Protein AF-0000000079002361 (afdb_homodimer)

Organism: Staphylothermus marinus (strain ATCC 43588 / DSM 3639 / JCM 9404 / F1) (NCBI:txid399550)

Radius of gyration: 28.25 Å; Cα contacts (8 Å, |Δi|>4): 2526; chains: 2; bounding box: 68×72×71 Å

Structure (mmCIF, N/CA/C/O backbone):
data_AF-0000000079002361-model_v1
#
loop_
_entity.id
_entity.type
_entity.pdbx_description
1 polymer 'Peptidase U62, modulator of DNA gyrase'
#
loop_
_atom_site.group_PDB
_atom_site.id
_atom_site.type_symbol
_atom_site.label_atom_id
_atom_site.label_alt_id
_atom_site.label_comp_id
_atom_site.label_asym_id
_atom_site.label_entity_id
_atom_site.label_seq_id
_atom_site.pdbx_PDB_ins_code
_atom_site.Cartn_x
_atom_site.Cartn_y
_atom_site.Cartn_z
_atom_site.occupancy
_atom_site.B_iso_or_equiv
_atom_site.auth_seq_id
_atom_site.auth_comp_id
_atom_site.auth_asym_id
_atom_site.auth_atom_id
_atom_site.pdbx_PDB_model_num
ATOM 1 N N . MET A 1 1 ? -11.805 12.93 -37.906 1 22.69 1 MET A N 1
ATOM 2 C CA . MET A 1 1 ? -10.664 12.055 -38.156 1 22.69 1 MET A CA 1
ATOM 3 C C . MET A 1 1 ? -10.336 11.211 -36.938 1 22.69 1 MET A C 1
ATOM 5 O O . MET A 1 1 ? -10.102 11.742 -35.844 1 22.69 1 MET A O 1
ATOM 9 N N . VAL A 1 2 ? -10.836 10.109 -36.875 1 28.05 2 VAL A N 1
ATOM 10 C CA . VAL A 1 2 ? -10.711 9.133 -35.781 1 28.05 2 VAL A CA 1
ATOM 11 C C . VAL A 1 2 ? -9.25 8.992 -35.375 1 28.05 2 VAL A C 1
ATOM 13 O O . VAL A 1 2 ? -8.414 8.586 -36.188 1 28.05 2 VAL A O 1
ATOM 16 N N . ARG A 1 3 ? -8.68 9.797 -34.688 1 37.62 3 ARG A N 1
ATOM 17 C CA . ARG A 1 3 ? -7.27 9.703 -34.312 1 37.62 3 ARG A CA 1
ATOM 18 C C . ARG A 1 3 ? -6.855 8.258 -34.094 1 37.62 3 ARG A C 1
ATOM 20 O O . ARG A 1 3 ? -7.391 7.594 -33.188 1 37.62 3 ARG A O 1
ATOM 27 N N . SER A 1 4 ? -6.531 7.52 -34.938 1 44.19 4 SER A N 1
ATOM 28 C CA . SER A 1 4 ? -6.164 6.109 -35 1 44.19 4 SER A CA 1
ATOM 29 C C . SER A 1 4 ? -5.129 5.77 -33.906 1 44.19 4 SER A C 1
ATOM 31 O O . SER A 1 4 ? -4.02 6.305 -33.938 1 44.19 4 SER A O 1
ATOM 33 N N . GLU A 1 5 ? -5.559 5.512 -32.656 1 59.53 5 GLU A N 1
ATOM 34 C CA . GLU A 1 5 ? -4.66 5.102 -31.578 1 59.53 5 GLU A CA 1
ATOM 35 C C . GLU A 1 5 ? -3.678 4.035 -32.062 1 59.53 5 GLU A C 1
ATOM 37 O O . GLU A 1 5 ? -4.082 3.039 -32.656 1 59.53 5 GLU A O 1
ATOM 42 N N . ILE A 1 6 ? -2.422 4.316 -32.219 1 68.44 6 ILE A N 1
ATOM 43 C CA . ILE A 1 6 ? -1.349 3.402 -32.594 1 68.44 6 ILE A CA 1
ATOM 44 C C . ILE A 1 6 ? -1.422 2.146 -31.719 1 68.44 6 ILE A C 1
ATOM 46 O O . ILE A 1 6 ? -1.657 2.23 -30.5 1 68.44 6 ILE A O 1
ATOM 50 N N . ASN A 1 7 ? -1.422 1.01 -32.406 1 87 7 ASN A N 1
ATOM 51 C CA . ASN A 1 7 ? -1.394 -0.248 -31.656 1 87 7 ASN A CA 1
ATOM 52 C C . ASN A 1 7 ? -0.121 -0.383 -30.828 1 87 7 ASN A C 1
ATOM 54 O O . ASN A 1 7 ? 0.93 0.14 -31.203 1 87 7 ASN A O 1
ATOM 58 N N . ILE A 1 8 ? -0.214 -0.954 -29.688 1 91.62 8 ILE A N 1
ATOM 59 C CA . ILE A 1 8 ? 0.88 -0.984 -28.719 1 91.62 8 ILE A CA 1
ATOM 60 C C . ILE A 1 8 ? 2.074 -1.724 -29.328 1 91.62 8 ILE A C 1
ATOM 62 O O . ILE A 1 8 ? 3.225 -1.442 -28.969 1 91.62 8 ILE A O 1
ATOM 66 N N . TYR A 1 9 ? 1.838 -2.604 -30.266 1 90.38 9 TYR A N 1
ATOM 67 C CA . TYR A 1 9 ? 2.918 -3.322 -30.938 1 90.38 9 TYR A CA 1
ATOM 68 C C . TYR A 1 9 ? 3.758 -2.377 -31.781 1 90.38 9 TYR A C 1
ATOM 70 O O . TYR A 1 9 ? 4.988 -2.369 -31.688 1 90.38 9 TYR A O 1
ATOM 78 N N . ASP A 1 10 ? 3.141 -1.613 -32.594 1 92.62 10 ASP A N 1
ATOM 79 C CA . ASP A 1 10 ? 3.836 -0.646 -33.438 1 92.62 10 ASP A CA 1
ATOM 80 C C . ASP A 1 10 ? 4.578 0.387 -32.594 1 92.62 10 ASP A C 1
ATOM 82 O O . ASP A 1 10 ? 5.691 0.794 -32.938 1 92.62 10 ASP A O 1
ATOM 86 N N . LEU A 1 11 ? 3.891 0.748 -31.594 1 95.75 11 LEU A N 1
ATOM 87 C CA . LEU A 1 11 ? 4.527 1.681 -30.672 1 95.75 11 LEU A CA 1
ATOM 88 C C . LEU A 1 11 ? 5.82 1.096 -30.109 1 95.75 11 LEU A C 1
ATOM 90 O O . LEU A 1 11 ? 6.812 1.811 -29.953 1 95.75 11 LEU A O 1
ATOM 94 N N . GLY A 1 12 ? 5.824 -0.193 -29.797 1 96.81 12 GLY A N 1
ATOM 95 C CA . GLY A 1 12 ? 7.008 -0.871 -29.297 1 96.81 12 GLY A CA 1
ATOM 96 C C . GLY A 1 12 ? 8.156 -0.894 -30.281 1 96.81 12 GLY A C 1
ATOM 97 O O . GLY A 1 12 ? 9.305 -0.65 -29.906 1 96.81 12 GLY A O 1
ATOM 98 N N . ILE A 1 13 ? 7.82 -1.169 -31.484 1 95.31 13 ILE A N 1
ATOM 99 C CA . ILE A 1 13 ? 8.828 -1.208 -32.531 1 95.31 13 ILE A CA 1
ATOM 100 C C . ILE A 1 13 ? 9.484 0.165 -32.688 1 95.31 13 ILE A C 1
ATOM 102 O O . ILE A 1 13 ? 10.711 0.272 -32.75 1 95.31 13 ILE A O 1
ATOM 106 N N . LEU A 1 14 ? 8.672 1.156 -32.688 1 96.69 14 LEU A N 1
ATOM 107 C CA . LEU A 1 14 ? 9.172 2.521 -32.812 1 96.69 14 LEU A CA 1
ATOM 108 C C . LEU A 1 14 ? 10.055 2.887 -31.609 1 96.69 14 LEU A C 1
ATOM 110 O O . LEU A 1 14 ? 11.07 3.564 -31.766 1 96.69 14 LEU A O 1
ATOM 114 N N . ALA A 1 15 ? 9.641 2.465 -30.469 1 97.88 15 ALA A N 1
ATOM 115 C CA . ALA A 1 15 ? 10.414 2.758 -29.266 1 97.88 15 ALA A CA 1
ATOM 116 C C . ALA A 1 15 ? 11.797 2.125 -29.344 1 97.88 15 ALA A C 1
ATOM 118 O O . ALA A 1 15 ? 12.797 2.746 -28.953 1 97.88 15 ALA A O 1
ATOM 119 N N . LEU A 1 16 ? 11.906 0.904 -29.828 1 97.88 16 LEU A N 1
ATOM 120 C CA . LEU A 1 16 ? 13.195 0.235 -29.984 1 97.88 16 LEU A CA 1
ATOM 121 C C . LEU A 1 16 ? 14.086 0.99 -30.969 1 97.88 16 LEU A C 1
ATOM 123 O O . LEU A 1 16 ? 15.281 1.152 -30.719 1 97.88 16 LEU A O 1
ATOM 127 N N . ARG A 1 17 ? 13.469 1.411 -31.984 1 97.12 17 ARG A N 1
ATOM 128 C CA . ARG A 1 17 ? 14.219 2.16 -33 1 97.12 17 ARG A CA 1
ATOM 129 C C . ARG A 1 17 ? 14.797 3.441 -32.406 1 97.12 17 ARG A C 1
ATOM 131 O O . ARG A 1 17 ? 15.961 3.777 -32.656 1 97.12 17 ARG A O 1
ATOM 138 N N . GLU A 1 18 ? 13.93 4.113 -31.688 1 97.94 18 GLU A N 1
ATOM 139 C CA . GLU A 1 18 ? 14.383 5.344 -31.047 1 97.94 18 GLU A CA 1
ATOM 140 C C . GLU A 1 18 ? 15.531 5.078 -30.078 1 97.94 18 GLU A C 1
ATOM 142 O O . GLU A 1 18 ? 16.469 5.867 -29.984 1 97.94 18 GLU A O 1
ATOM 147 N N . ALA A 1 19 ? 15.477 4.004 -29.328 1 98.12 19 ALA A N 1
ATOM 148 C CA . ALA A 1 19 ? 16.531 3.668 -28.375 1 98.12 19 ALA A CA 1
ATOM 149 C C . ALA A 1 19 ? 17.875 3.498 -29.078 1 98.12 19 ALA A C 1
ATOM 151 O O . ALA A 1 19 ? 18.891 4.035 -28.641 1 98.12 19 ALA A O 1
ATOM 152 N N . ILE A 1 20 ? 17.844 2.797 -30.156 1 97.56 20 ILE A N 1
ATOM 153 C CA . ILE A 1 20 ? 19.062 2.545 -30.922 1 97.56 20 ILE A CA 1
ATOM 154 C C . ILE A 1 20 ? 19.562 3.85 -31.531 1 97.56 20 ILE A C 1
ATOM 156 O O . ILE A 1 20 ? 20.766 4.137 -31.5 1 97.56 20 ILE A O 1
ATOM 160 N N . ARG A 1 21 ? 18.688 4.582 -32.031 1 97.62 21 ARG A N 1
ATOM 161 C CA . ARG A 1 21 ? 19.031 5.863 -32.625 1 97.62 21 ARG A CA 1
ATOM 162 C C . ARG A 1 21 ? 19.734 6.773 -31.641 1 97.62 21 ARG A C 1
ATOM 164 O O . ARG A 1 21 ? 20.609 7.547 -32 1 97.62 21 ARG A O 1
ATOM 171 N N . HIS A 1 22 ? 19.344 6.664 -30.422 1 97.5 22 HIS A N 1
ATOM 172 C CA . HIS A 1 22 ? 19.906 7.547 -29.391 1 97.5 22 HIS A CA 1
ATOM 173 C C . HIS A 1 22 ? 21.156 6.949 -28.766 1 97.5 22 HIS A C 1
ATOM 175 O O . HIS A 1 22 ? 21.75 7.535 -27.859 1 97.5 22 HIS A O 1
ATOM 181 N N . GLY A 1 23 ? 21.547 5.734 -29.156 1 97.44 23 GLY A N 1
ATOM 182 C CA . GLY A 1 23 ? 22.875 5.27 -28.812 1 97.44 23 GLY A CA 1
ATOM 183 C C . GLY A 1 23 ? 22.859 4 -27.984 1 97.44 23 GLY A C 1
ATOM 184 O O . GLY A 1 23 ? 23.906 3.537 -27.531 1 97.44 23 GLY A O 1
ATOM 185 N N . ALA A 1 24 ? 21.75 3.369 -27.734 1 98.31 24 ALA A N 1
ATOM 186 C CA . ALA A 1 24 ? 21.719 2.113 -27 1 98.31 24 ALA A CA 1
ATOM 187 C C . ALA A 1 24 ? 22.297 0.97 -27.812 1 98.31 24 ALA A C 1
ATOM 189 O O . ALA A 1 24 ? 22.062 0.891 -29.031 1 98.31 24 ALA A O 1
ATOM 190 N N . ASP A 1 25 ? 23.047 0.105 -27.141 1 98.31 25 ASP A N 1
ATOM 191 C CA . ASP A 1 25 ? 23.5 -1.123 -27.797 1 98.31 25 ASP A CA 1
ATOM 192 C C . ASP A 1 25 ? 22.359 -2.145 -27.875 1 98.31 25 ASP A C 1
ATOM 194 O O . ASP A 1 25 ? 22.203 -2.834 -28.875 1 98.31 25 ASP A O 1
ATOM 198 N N . GLU A 1 26 ? 21.609 -2.277 -26.781 1 98.06 26 GLU A N 1
ATOM 199 C CA . GLU A 1 26 ? 20.406 -3.109 -26.688 1 98.06 26 GLU A CA 1
ATOM 200 C C . GLU A 1 26 ? 19.281 -2.365 -25.969 1 98.06 26 GLU A C 1
ATOM 202 O O . GLU A 1 26 ? 19.531 -1.443 -25.188 1 98.06 26 GLU A O 1
ATOM 207 N N . ALA A 1 27 ? 18.047 -2.846 -26.312 1 98.62 27 ALA A N 1
ATOM 208 C CA . ALA A 1 27 ? 16.891 -2.225 -25.672 1 98.62 27 ALA A CA 1
ATOM 209 C C . ALA A 1 27 ? 15.742 -3.219 -25.547 1 98.62 27 ALA A C 1
ATOM 211 O O . ALA A 1 27 ? 15.625 -4.156 -26.344 1 98.62 27 ALA A O 1
ATOM 212 N N . GLU A 1 28 ? 14.961 -3.043 -24.531 1 98.69 28 GLU A N 1
ATOM 213 C CA . GLU A 1 28 ? 13.703 -3.736 -24.297 1 98.69 28 GLU A CA 1
ATOM 214 C C . GLU A 1 28 ? 12.57 -2.75 -24.031 1 98.69 28 GLU A C 1
ATOM 216 O O . GLU A 1 28 ? 12.75 -1.772 -23.297 1 98.69 28 GLU A O 1
ATOM 221 N N . VAL A 1 29 ? 11.477 -2.992 -24.656 1 98.5 29 VAL A N 1
ATOM 222 C CA . VAL A 1 29 ? 10.297 -2.174 -24.422 1 98.5 29 VAL A CA 1
ATOM 223 C C . VAL A 1 29 ? 9.203 -3.023 -23.766 1 98.5 29 VAL A C 1
ATOM 225 O O . VAL A 1 29 ? 9.016 -4.188 -24.141 1 98.5 29 VAL A O 1
ATOM 228 N N . TYR A 1 30 ? 8.578 -2.533 -22.797 1 98.38 30 TYR A N 1
ATOM 229 C CA . TYR A 1 30 ? 7.414 -3.104 -22.125 1 98.38 30 TYR A CA 1
ATOM 230 C C . TYR A 1 30 ? 6.242 -2.129 -22.141 1 98.38 30 TYR A C 1
ATOM 232 O O . TYR A 1 30 ? 6.375 -0.982 -21.703 1 98.38 30 TYR A O 1
ATOM 240 N N . ILE A 1 31 ? 5.172 -2.529 -22.641 1 98.25 31 ILE A N 1
ATOM 241 C CA . ILE A 1 31 ? 3.955 -1.724 -22.688 1 98.25 31 ILE A CA 1
ATOM 242 C C . ILE A 1 31 ? 2.799 -2.492 -22.062 1 98.25 31 ILE A C 1
ATOM 244 O O . ILE A 1 31 ? 2.611 -3.682 -22.328 1 98.25 31 ILE A O 1
ATOM 248 N N . VAL A 1 32 ? 2.068 -1.823 -21.219 1 97.88 32 VAL A N 1
ATOM 249 C CA . VAL A 1 32 ? 0.878 -2.438 -20.641 1 97.88 32 VAL A CA 1
ATOM 250 C C . VAL A 1 32 ? -0.278 -1.441 -20.672 1 97.88 32 VAL A C 1
ATOM 252 O O . VAL A 1 32 ? -0.081 -0.248 -20.422 1 97.88 32 VAL A O 1
ATOM 255 N N . LYS A 1 33 ? -1.402 -1.856 -21.031 1 96.12 33 LYS A N 1
ATOM 256 C CA . LYS A 1 33 ? -2.67 -1.134 -20.984 1 96.12 33 LYS A CA 1
ATOM 257 C C . LYS A 1 33 ? -3.748 -1.968 -20.297 1 96.12 33 LYS A C 1
ATOM 259 O O . LYS A 1 33 ? -3.979 -3.119 -20.672 1 96.12 33 LYS A O 1
ATOM 264 N N . THR A 1 34 ? -4.387 -1.368 -19.344 1 96.56 34 THR A N 1
ATOM 265 C CA . THR A 1 34 ? -5.422 -2.094 -18.625 1 96.56 34 THR A CA 1
ATOM 266 C C . THR A 1 34 ? -6.691 -1.259 -18.516 1 96.56 34 THR A C 1
ATOM 268 O O . THR A 1 34 ? -6.633 -0.063 -18.219 1 96.56 34 THR A O 1
ATOM 271 N N . LYS A 1 35 ? -7.789 -1.797 -18.844 1 96.25 35 LYS A N 1
ATOM 272 C CA . LYS A 1 35 ? -9.109 -1.268 -18.5 1 96.25 35 LYS A CA 1
ATOM 273 C C . LYS A 1 35 ? -9.727 -2.041 -17.344 1 96.25 35 LYS A C 1
ATOM 275 O O . LYS A 1 35 ? -9.727 -3.273 -17.344 1 96.25 35 LYS A O 1
ATOM 280 N N . GLU A 1 36 ? -10.203 -1.346 -16.375 1 96.81 36 GLU A N 1
ATOM 281 C CA . GLU A 1 36 ? -10.797 -1.963 -15.188 1 96.81 36 GLU A CA 1
ATOM 282 C C . GLU A 1 36 ? -12.172 -1.375 -14.891 1 96.81 36 GLU A C 1
ATOM 284 O O . GLU A 1 36 ? -12.367 -0.161 -14.984 1 96.81 36 GLU A O 1
ATOM 289 N N . ILE A 1 37 ? -13.117 -2.193 -14.641 1 96.38 37 ILE A N 1
ATOM 290 C CA . ILE A 1 37 ? -14.43 -1.824 -14.102 1 96.38 37 ILE A CA 1
ATOM 291 C C . ILE A 1 37 ? -14.625 -2.467 -12.734 1 96.38 37 ILE A C 1
ATOM 293 O O . ILE A 1 37 ? -14.422 -3.672 -12.57 1 96.38 37 ILE A O 1
ATOM 297 N N . GLU A 1 38 ? -15.031 -1.688 -11.773 1 96.56 38 GLU A N 1
ATOM 298 C CA . GLU A 1 38 ? -15.164 -2.213 -10.422 1 96.56 38 GLU A CA 1
ATOM 299 C C . GLU A 1 38 ? -16.375 -1.604 -9.703 1 96.56 38 GLU A C 1
ATOM 301 O O . GLU A 1 38 ? -16.641 -0.407 -9.836 1 96.56 38 GLU A O 1
ATOM 306 N N . SER A 1 39 ? -17.125 -2.363 -9.102 1 95.94 39 SER A N 1
ATOM 307 C CA . SER A 1 39 ? -18.188 -1.946 -8.18 1 95.94 39 SER A CA 1
ATOM 308 C C . SER A 1 39 ? -17.891 -2.404 -6.762 1 95.94 39 SER A C 1
ATOM 310 O O . SER A 1 39 ? -17.484 -3.549 -6.543 1 95.94 39 SER A O 1
ATOM 312 N N . THR A 1 40 ? -18.156 -1.521 -5.824 1 95.25 40 THR A N 1
ATOM 313 C CA . THR A 1 40 ? -17.719 -1.793 -4.457 1 95.25 40 THR A CA 1
ATOM 314 C C . THR A 1 40 ? -18.891 -1.687 -3.488 1 95.25 40 THR A C 1
ATOM 316 O O . THR A 1 40 ? -19.797 -0.879 -3.689 1 95.25 40 THR A O 1
ATOM 319 N N . ILE A 1 41 ? -18.797 -2.529 -2.514 1 94.62 41 ILE A N 1
ATOM 320 C CA . ILE A 1 41 ? -19.75 -2.539 -1.411 1 94.62 41 ILE A CA 1
ATOM 321 C C . ILE A 1 41 ? -19.031 -2.201 -0.106 1 94.62 41 ILE A C 1
ATOM 323 O O . ILE A 1 41 ? -17.938 -2.705 0.158 1 94.62 41 ILE A O 1
ATOM 327 N N . GLN A 1 42 ? -19.609 -1.336 0.64 1 92.38 42 GLN A N 1
ATOM 328 C CA . GLN A 1 42 ? -19.156 -1.037 1.99 1 92.38 42 GLN A CA 1
ATOM 329 C C . GLN A 1 42 ? -20.328 -0.955 2.967 1 92.38 42 GLN A C 1
ATOM 331 O O . GLN A 1 42 ? -21.297 -0.232 2.725 1 92.38 42 GLN A O 1
ATOM 336 N N . ASN A 1 43 ? -20.203 -1.702 4.023 1 90.75 43 ASN A N 1
ATOM 337 C CA . ASN A 1 43 ? -21.188 -1.684 5.102 1 90.75 43 ASN A CA 1
ATOM 338 C C . ASN A 1 43 ? -22.609 -1.879 4.57 1 90.75 43 ASN A C 1
ATOM 340 O O . ASN A 1 43 ? -23.5 -1.062 4.836 1 90.75 43 ASN A O 1
ATOM 344 N N . ASN A 1 44 ? -22.781 -2.889 3.809 1 93.44 44 ASN A N 1
ATOM 345 C CA . ASN A 1 44 ? -24.062 -3.395 3.322 1 93.44 44 ASN A CA 1
ATOM 346 C C . ASN A 1 44 ? -24.656 -2.482 2.252 1 93.44 44 ASN A C 1
ATOM 348 O O . ASN A 1 44 ? -25.875 -2.488 2.025 1 93.44 44 ASN A O 1
ATOM 352 N N . LYS A 1 45 ? -23.781 -1.63 1.637 1 89.88 45 LYS A N 1
ATOM 353 C CA . LYS A 1 45 ? -24.266 -0.734 0.586 1 89.88 45 LYS A CA 1
ATOM 354 C C . LYS A 1 45 ? -23.281 -0.708 -0.592 1 89.88 45 LYS A C 1
ATOM 356 O O . LYS A 1 45 ? -22.062 -0.704 -0.4 1 89.88 45 LYS A O 1
ATOM 361 N N . ILE A 1 46 ? -23.859 -0.691 -1.758 1 91.06 46 ILE A N 1
ATOM 362 C CA . ILE A 1 46 ? -23.016 -0.423 -2.924 1 91.06 46 ILE A CA 1
ATOM 363 C C . ILE A 1 46 ? -22.578 1.039 -2.916 1 91.06 46 ILE A C 1
ATOM 365 O O . ILE A 1 46 ? -23.406 1.946 -2.924 1 91.06 46 ILE A O 1
ATOM 369 N N . THR A 1 47 ? -21.328 1.283 -2.951 1 86.81 47 THR A N 1
ATOM 370 C CA . THR A 1 47 ? -20.844 2.631 -2.67 1 86.81 47 THR A CA 1
ATOM 371 C C . THR A 1 47 ? -20.25 3.268 -3.926 1 86.81 47 THR A C 1
ATOM 373 O O . THR A 1 47 ? -20.203 4.492 -4.043 1 86.81 47 THR A O 1
ATOM 376 N N . GLU A 1 48 ? -19.797 2.432 -4.828 1 88.94 48 GLU A N 1
ATOM 377 C CA . GLU A 1 48 ? -19.062 3.055 -5.918 1 88.94 48 GLU A CA 1
ATOM 378 C C . GLU A 1 48 ? -19.047 2.16 -7.152 1 88.94 48 GLU A C 1
ATOM 380 O O . GLU A 1 48 ? -19.094 0.935 -7.039 1 88.94 48 GLU A O 1
ATOM 385 N N . MET A 1 49 ? -18.953 2.824 -8.289 1 91.38 49 MET A N 1
ATOM 386 C CA . MET A 1 49 ? -18.609 2.217 -9.57 1 91.38 49 MET A CA 1
ATOM 387 C C . MET A 1 49 ? -17.484 2.992 -10.25 1 91.38 49 MET A C 1
ATOM 389 O O . MET A 1 49 ? -17.609 4.199 -10.461 1 91.38 49 MET A O 1
ATOM 393 N N . THR A 1 50 ? -16.484 2.328 -10.57 1 93.81 50 THR A N 1
ATOM 394 C CA . THR A 1 50 ? -15.32 2.984 -11.164 1 93.81 50 THR A CA 1
ATOM 395 C C . THR A 1 50 ? -14.93 2.312 -12.477 1 93.81 50 THR A C 1
ATOM 397 O O . THR A 1 50 ? -14.945 1.085 -12.578 1 93.81 50 THR A O 1
ATOM 400 N N . THR A 1 51 ? -14.672 3.074 -13.461 1 93.5 51 THR A N 1
ATOM 401 C CA . THR A 1 51 ? -14.031 2.621 -14.688 1 93.5 51 THR A CA 1
ATOM 402 C C . THR A 1 51 ? -12.711 3.348 -14.914 1 93.5 51 THR A C 1
ATOM 404 O O . THR A 1 51 ? -12.672 4.578 -14.953 1 93.5 51 THR A O 1
ATOM 407 N N . SER A 1 52 ? -11.695 2.625 -15.062 1 94.19 52 SER A N 1
ATOM 408 C CA . SER A 1 52 ? -10.383 3.234 -15.227 1 94.19 52 SER A CA 1
ATOM 409 C C . SER A 1 52 ? -9.625 2.617 -16.406 1 94.19 52 SER A C 1
ATOM 411 O O . SER A 1 52 ? -9.844 1.453 -16.734 1 94.19 52 SER A O 1
ATOM 413 N N . ARG A 1 53 ? -8.844 3.396 -17.031 1 91.94 53 ARG A N 1
ATOM 414 C CA . ARG A 1 53 ? -7.875 2.986 -18.031 1 91.94 53 ARG A CA 1
ATOM 415 C C . ARG A 1 53 ? -6.469 3.434 -17.656 1 91.94 53 ARG A C 1
ATOM 417 O O . ARG A 1 53 ? -6.207 4.633 -17.516 1 91.94 53 ARG A O 1
ATOM 424 N N . ASP A 1 54 ? -5.66 2.484 -17.484 1 91.44 54 ASP A N 1
ATOM 425 C CA . ASP A 1 54 ? -4.285 2.768 -17.078 1 91.44 54 ASP A CA 1
ATOM 426 C C . ASP A 1 54 ? -3.287 2.051 -17.984 1 91.44 54 ASP A C 1
ATOM 428 O O . ASP A 1 54 ? -3.643 1.092 -18.672 1 91.44 54 ASP A O 1
ATOM 432 N N . GLY A 1 55 ? -2.066 2.625 -17.969 1 94 55 GLY A N 1
ATOM 433 C CA . GLY A 1 55 ? -1.017 2.016 -18.781 1 94 55 GLY A CA 1
ATOM 434 C C . GLY A 1 55 ? 0.162 2.939 -19.016 1 94 55 GLY A C 1
ATOM 435 O O . GLY A 1 55 ? 0.179 4.074 -18.531 1 94 55 GLY A O 1
ATOM 436 N N . GLY A 1 56 ? 1.094 2.35 -19.672 1 96.81 56 GLY A N 1
ATOM 437 C CA . GLY A 1 56 ? 2.303 3.086 -20 1 96.81 56 GLY A CA 1
ATOM 438 C C . GLY A 1 56 ? 3.324 2.248 -20.75 1 96.81 56 GLY A C 1
ATOM 439 O O . GLY A 1 56 ? 3.035 1.12 -21.156 1 96.81 56 GLY A O 1
ATOM 440 N N . ILE A 1 57 ? 4.402 2.877 -21.031 1 97.69 57 ILE A N 1
ATOM 441 C CA . ILE A 1 57 ? 5.504 2.273 -21.766 1 97.69 57 ILE A CA 1
ATOM 442 C C . ILE A 1 57 ? 6.82 2.527 -21.031 1 97.69 57 ILE A C 1
ATOM 444 O O . ILE A 1 57 ? 7.023 3.605 -20.469 1 97.69 57 ILE A O 1
ATOM 448 N N . SER A 1 58 ? 7.625 1.535 -21 1 98.06 58 SER A N 1
ATOM 449 C CA . SER A 1 58 ? 8.961 1.695 -20.438 1 98.06 58 SER A CA 1
ATOM 450 C C . SER A 1 58 ? 10.031 1.164 -21.391 1 98.06 58 SER A C 1
ATOM 452 O O . SER A 1 58 ? 9.75 0.288 -22.219 1 98.06 58 SER A O 1
ATOM 454 N N . LEU A 1 59 ? 11.188 1.744 -21.281 1 97.94 59 LEU A N 1
ATOM 455 C CA . LEU A 1 59 ? 12.359 1.364 -22.047 1 97.94 59 LEU A CA 1
ATOM 456 C C . LEU A 1 59 ? 13.539 1.049 -21.141 1 97.94 59 LEU A C 1
ATOM 458 O O . LEU A 1 59 ? 13.945 1.887 -20.328 1 97.94 59 LEU A O 1
ATOM 462 N N . ARG A 1 60 ? 14 -0.135 -21.188 1 97.94 60 ARG A N 1
ATOM 463 C CA . ARG A 1 60 ? 15.281 -0.509 -20.609 1 97.94 60 ARG A CA 1
ATOM 464 C C . ARG A 1 60 ? 16.359 -0.594 -21.688 1 97.94 60 ARG A C 1
ATOM 466 O O . ARG A 1 60 ? 16.156 -1.222 -22.719 1 97.94 60 ARG A O 1
ATOM 473 N N . VAL A 1 61 ? 17.484 0.033 -21.438 1 98.19 61 VAL A N 1
ATOM 474 C CA . VAL A 1 61 ? 18.547 0.059 -22.453 1 98.19 61 VAL A CA 1
ATOM 475 C C . VAL A 1 61 ? 19.875 -0.331 -21.812 1 98.19 61 VAL A C 1
ATOM 477 O O . VAL A 1 61 ? 20.031 -0.268 -20.594 1 98.19 61 VAL A O 1
ATOM 480 N N . SER A 1 62 ? 20.781 -0.771 -22.656 1 97.56 62 SER A N 1
ATOM 481 C CA . SER A 1 62 ? 22.156 -1.016 -22.25 1 97.56 62 SER A CA 1
ATOM 482 C C . SER A 1 62 ? 23.156 -0.366 -23.203 1 97.56 62 SER A C 1
ATOM 484 O O . SER A 1 62 ? 22.953 -0.369 -24.422 1 97.56 62 SER A O 1
ATOM 486 N N . ILE A 1 63 ? 24.062 0.276 -22.719 1 97.56 63 ILE A N 1
ATOM 487 C CA . ILE A 1 63 ? 25.281 0.693 -23.391 1 97.56 63 ILE A CA 1
ATOM 488 C C . ILE A 1 63 ? 26.484 -0.07 -22.812 1 97.56 63 ILE A C 1
ATOM 490 O O . ILE A 1 63 ? 26.969 0.261 -21.734 1 97.56 63 ILE A O 1
ATOM 494 N N . GLY A 1 64 ? 26.953 -0.98 -23.578 1 96.69 64 GLY A N 1
ATOM 495 C CA . GLY A 1 64 ? 27.781 -1.965 -22.906 1 96.69 64 GLY A CA 1
ATOM 496 C C . GLY A 1 64 ? 27.094 -2.643 -21.75 1 96.69 64 GLY A C 1
ATOM 497 O O . GLY A 1 64 ? 26.031 -3.242 -21.906 1 96.69 64 GLY A O 1
ATOM 498 N N . LYS A 1 65 ? 27.688 -2.447 -20.594 1 96.25 65 LYS A N 1
ATOM 499 C CA . LYS A 1 65 ? 27.109 -3.08 -19.422 1 96.25 65 LYS A CA 1
ATOM 500 C C . LYS A 1 65 ? 26.5 -2.039 -18.484 1 96.25 65 LYS A C 1
ATOM 502 O O . LYS A 1 65 ? 26.281 -2.316 -17.297 1 96.25 65 LYS A O 1
ATOM 507 N N . LYS A 1 66 ? 26.25 -0.864 -19.078 1 95.19 66 LYS A N 1
ATOM 508 C CA . LYS A 1 66 ? 25.578 0.201 -18.344 1 95.19 66 LYS A CA 1
ATOM 509 C C . LYS A 1 66 ? 24.094 0.227 -18.672 1 95.19 66 LYS A C 1
ATOM 511 O O . LYS A 1 66 ? 23.703 0.353 -19.828 1 95.19 66 LYS A O 1
ATOM 516 N N . LEU A 1 67 ? 23.328 0.167 -17.688 1 95.38 67 LEU A N 1
ATOM 517 C CA . LEU A 1 67 ? 21.891 0.011 -17.891 1 95.38 67 LEU A CA 1
ATOM 518 C C . LEU A 1 67 ? 21.172 1.321 -17.625 1 95.38 67 LEU A C 1
ATOM 520 O O . LEU A 1 67 ? 21.609 2.125 -16.797 1 95.38 67 LEU A O 1
ATOM 524 N N . GLY A 1 68 ? 20.109 1.564 -18.328 1 95.88 68 GLY A N 1
ATOM 525 C CA . GLY A 1 68 ? 19.188 2.68 -18.125 1 95.88 68 GLY A CA 1
ATOM 526 C C . GLY A 1 68 ? 17.734 2.283 -18.234 1 95.88 68 GLY A C 1
ATOM 527 O O . GLY A 1 68 ? 17.406 1.301 -18.906 1 95.88 68 GLY A O 1
ATOM 528 N N . PHE A 1 69 ? 16.906 2.979 -17.641 1 96.62 69 PHE A N 1
ATOM 529 C CA . PHE A 1 69 ? 15.469 2.707 -17.609 1 96.62 69 PHE A CA 1
ATOM 530 C C . PHE A 1 69 ? 14.672 4.004 -17.531 1 96.62 69 PHE A C 1
ATOM 532 O O . PHE A 1 69 ? 14.953 4.871 -16.703 1 96.62 69 PHE A O 1
ATOM 539 N N . ALA A 1 70 ? 13.664 4.141 -18.344 1 97.31 70 ALA A N 1
ATOM 540 C CA . ALA A 1 70 ? 12.734 5.266 -18.328 1 97.31 70 ALA A CA 1
ATOM 541 C C . ALA A 1 70 ? 11.328 4.82 -18.703 1 97.31 70 ALA A C 1
ATOM 543 O O . ALA A 1 70 ? 11.148 3.818 -19.406 1 97.31 70 ALA A O 1
ATOM 544 N N . SER A 1 71 ? 10.32 5.527 -18.234 1 97.31 71 SER A N 1
ATOM 545 C CA . SER A 1 71 ? 8.938 5.164 -18.516 1 97.31 71 SER A CA 1
ATOM 546 C C . SER A 1 71 ? 8.055 6.398 -18.641 1 97.31 71 SER A C 1
ATOM 548 O O . SER A 1 71 ? 8.438 7.484 -18.203 1 97.31 71 SER A O 1
ATOM 550 N N . THR A 1 72 ? 6.949 6.273 -19.328 1 95.62 72 THR A N 1
ATOM 551 C CA . THR A 1 72 ? 5.922 7.301 -19.469 1 95.62 72 THR A CA 1
ATOM 552 C C . THR A 1 72 ? 4.555 6.672 -19.703 1 95.62 72 THR A C 1
ATOM 554 O O . THR A 1 72 ? 4.461 5.535 -20.172 1 95.62 72 THR A O 1
ATOM 557 N N . ASN A 1 73 ? 3.541 7.34 -19.344 1 93.44 73 ASN A N 1
ATOM 558 C CA . ASN A 1 73 ? 2.205 6.82 -19.609 1 93.44 73 ASN A CA 1
ATOM 559 C C . ASN A 1 73 ? 1.565 7.516 -20.812 1 93.44 73 ASN A C 1
ATOM 561 O O . ASN A 1 73 ? 0.362 7.383 -21.047 1 93.44 73 ASN A O 1
ATOM 565 N N . LYS A 1 74 ? 2.379 8.297 -21.5 1 90.19 74 LYS A N 1
ATOM 566 C CA . LYS A 1 74 ? 1.941 8.859 -22.766 1 90.19 74 LYS A CA 1
ATOM 567 C C . LYS A 1 74 ? 2.219 7.887 -23.922 1 90.19 74 LYS A C 1
ATOM 569 O O . LYS A 1 74 ? 3.328 7.859 -24.453 1 90.19 74 LYS A O 1
ATOM 574 N N . LEU A 1 75 ? 1.212 7.246 -24.344 1 91.69 75 LEU A N 1
ATOM 575 C CA . LEU A 1 75 ? 1.363 6.215 -25.375 1 91.69 75 LEU A CA 1
ATOM 576 C C . LEU A 1 75 ? 1.159 6.801 -26.766 1 91.69 75 LEU A C 1
ATOM 578 O O . LEU A 1 75 ? 0.258 6.379 -27.484 1 91.69 75 LEU A O 1
ATOM 582 N N . ILE A 1 76 ? 2.066 7.699 -27.109 1 91.06 76 ILE A N 1
ATOM 583 C CA . ILE A 1 76 ? 2.006 8.336 -28.422 1 91.06 76 ILE A CA 1
ATOM 584 C C . ILE A 1 76 ? 3.402 8.383 -29.047 1 91.06 76 ILE A C 1
ATOM 586 O O . ILE A 1 76 ? 4.402 8.508 -28.328 1 91.06 76 ILE A O 1
ATOM 590 N N . SER A 1 77 ? 3.486 8.344 -30.297 1 91.94 77 SER A N 1
ATOM 591 C CA . SER A 1 77 ? 4.734 8.18 -31.047 1 91.94 77 SER A CA 1
ATOM 592 C C . SER A 1 77 ? 5.676 9.352 -30.797 1 91.94 77 SER A C 1
ATOM 594 O O . SER A 1 77 ? 6.891 9.172 -30.672 1 91.94 77 SER A O 1
ATOM 596 N N . ASN A 1 78 ? 5.164 10.516 -30.641 1 91.31 78 ASN A N 1
ATOM 597 C CA . ASN A 1 78 ? 5.992 11.711 -30.547 1 91.31 78 ASN A CA 1
ATOM 598 C C . ASN A 1 78 ? 6.703 11.805 -29.203 1 91.31 78 ASN A C 1
ATOM 600 O O . ASN A 1 78 ? 7.598 12.641 -29.016 1 91.31 78 ASN A O 1
ATOM 604 N N . GLU A 1 79 ? 6.344 10.922 -28.297 1 92.12 79 GLU A N 1
ATOM 605 C CA . GLU A 1 79 ? 6.957 10.945 -26.969 1 92.12 79 GLU A CA 1
ATOM 606 C C . GLU A 1 79 ? 8.094 9.93 -26.875 1 92.12 79 GLU A C 1
ATOM 608 O O . GLU A 1 79 ? 8.883 9.969 -25.922 1 92.12 79 GLU A O 1
ATOM 613 N N . LEU A 1 80 ? 8.266 9.117 -27.844 1 96.06 80 LEU A N 1
ATOM 614 C CA . LEU A 1 80 ? 9.18 7.98 -27.766 1 96.06 80 LEU A CA 1
ATOM 615 C C . LEU A 1 80 ? 10.633 8.438 -27.844 1 96.06 80 LEU A C 1
ATOM 617 O O . LEU A 1 80 ? 11.508 7.844 -27.219 1 96.06 80 LEU A O 1
ATOM 621 N N . GLY A 1 81 ? 10.875 9.43 -28.625 1 95.94 81 GLY A N 1
ATOM 622 C CA . GLY A 1 81 ? 12.227 9.977 -28.688 1 95.94 81 GLY A CA 1
ATOM 623 C C . GLY A 1 81 ? 12.734 10.453 -27.344 1 95.94 81 GLY A C 1
ATOM 624 O O . GLY A 1 81 ? 13.852 10.109 -26.938 1 95.94 81 GLY A O 1
ATOM 625 N N . LYS A 1 82 ? 11.906 11.219 -26.75 1 94.62 82 LYS A N 1
ATOM 626 C CA . LYS A 1 82 ? 12.266 11.719 -25.422 1 94.62 82 LYS A CA 1
ATOM 627 C C . LYS A 1 82 ? 12.453 10.57 -24.438 1 94.62 82 LYS A C 1
ATOM 629 O O . LYS A 1 82 ? 13.359 10.617 -23.594 1 94.62 82 LYS A O 1
ATOM 634 N N . LEU A 1 83 ? 11.633 9.641 -24.484 1 96.25 83 LEU A N 1
ATOM 635 C CA . LEU A 1 83 ? 11.734 8.453 -23.641 1 96.25 83 LEU A CA 1
ATOM 636 C C . LEU A 1 83 ? 13.078 7.762 -23.844 1 96.25 83 LEU A C 1
ATOM 638 O O . LEU A 1 83 ? 13.758 7.43 -22.859 1 96.25 83 LEU A O 1
ATOM 642 N N . ALA A 1 84 ? 13.461 7.543 -25.047 1 97.56 84 ALA A N 1
ATOM 643 C CA . ALA A 1 84 ? 14.727 6.895 -25.375 1 97.56 84 ALA A CA 1
ATOM 644 C C . ALA A 1 84 ? 15.914 7.727 -24.906 1 97.56 84 ALA A C 1
ATOM 646 O O . ALA A 1 84 ? 16.875 7.188 -24.344 1 97.56 84 ALA A O 1
ATOM 647 N N . GLU A 1 85 ? 15.797 8.977 -25.141 1 96.12 85 GLU A N 1
ATOM 648 C CA . GLU A 1 85 ? 16.859 9.883 -24.703 1 96.12 85 GLU A CA 1
ATOM 649 C C . GLU A 1 85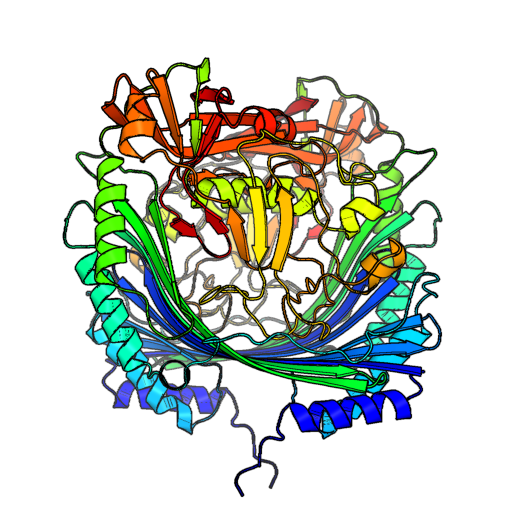 ? 17.094 9.773 -23.203 1 96.12 85 GLU A C 1
ATOM 651 O O . GLU A 1 85 ? 18.25 9.711 -22.75 1 96.12 85 GLU A O 1
ATOM 656 N N . LYS A 1 86 ? 16.078 9.734 -22.516 1 94.25 86 LYS A N 1
ATOM 657 C CA . LYS A 1 86 ? 16.172 9.648 -21.062 1 94.25 86 LYS A CA 1
ATOM 658 C C . LYS A 1 86 ? 16.797 8.328 -20.641 1 94.25 86 LYS A C 1
ATOM 660 O O . LYS A 1 86 ? 17.688 8.305 -19.781 1 94.25 86 LYS A O 1
ATOM 665 N N . ALA A 1 87 ? 16.328 7.242 -21.156 1 96.75 87 ALA A N 1
ATOM 666 C CA . ALA A 1 87 ? 16.859 5.926 -20.812 1 96.75 87 ALA A CA 1
ATOM 667 C C . ALA A 1 87 ? 18.359 5.848 -21.094 1 96.75 87 ALA A C 1
ATOM 669 O O . ALA A 1 87 ? 19.125 5.34 -20.281 1 96.75 87 ALA A O 1
ATOM 670 N N . VAL A 1 88 ? 18.75 6.395 -22.188 1 96.06 88 VAL A N 1
ATOM 671 C CA . VAL A 1 88 ? 20.141 6.363 -22.609 1 96.06 88 VAL A CA 1
ATOM 672 C C . VAL A 1 88 ? 20.984 7.25 -21.688 1 96.06 88 VAL A C 1
ATOM 674 O O . VAL A 1 88 ? 22.094 6.887 -21.312 1 96.06 88 VAL A O 1
ATOM 677 N N . ALA A 1 89 ? 20.422 8.398 -21.375 1 92.56 89 ALA A N 1
ATOM 678 C CA . ALA A 1 89 ? 21.125 9.297 -20.469 1 92.56 89 ALA A CA 1
ATOM 679 C C . ALA A 1 89 ? 21.406 8.625 -19.125 1 92.56 89 ALA A C 1
ATOM 681 O O . ALA A 1 89 ? 22.484 8.773 -18.562 1 92.56 89 ALA A O 1
ATOM 682 N N . ILE A 1 90 ? 20.5 7.902 -18.656 1 92.38 90 ILE A N 1
ATOM 683 C CA . ILE A 1 90 ? 20.656 7.191 -17.391 1 92.38 90 ILE A CA 1
ATOM 684 C C . ILE A 1 90 ? 21.719 6.113 -17.531 1 92.38 90 ILE A C 1
ATOM 686 O O . ILE A 1 90 ? 22.562 5.945 -16.641 1 92.38 90 ILE A O 1
ATOM 690 N N . ALA A 1 91 ? 21.656 5.387 -18.594 1 94.5 91 ALA A N 1
ATOM 691 C CA . ALA A 1 91 ? 22.656 4.355 -18.828 1 94.5 91 ALA A CA 1
ATOM 692 C C . ALA A 1 91 ? 24.062 4.949 -18.812 1 94.5 91 ALA A C 1
ATOM 694 O O . ALA A 1 91 ? 24.969 4.41 -18.172 1 94.5 91 ALA A O 1
ATOM 695 N N . LYS A 1 92 ? 24.203 6.031 -19.453 1 91.69 92 LYS A N 1
ATOM 696 C CA . LYS A 1 92 ? 25.5 6.676 -19.547 1 91.69 92 LYS A CA 1
ATOM 697 C C . LYS A 1 92 ? 26 7.113 -18.172 1 91.69 92 LYS A C 1
ATOM 699 O O . LYS A 1 92 ? 27.203 7.113 -17.922 1 91.69 92 LYS A O 1
ATOM 704 N N . ALA A 1 93 ? 25.047 7.434 -17.422 1 84.56 93 ALA A N 1
ATOM 705 C CA . ALA A 1 93 ? 25.391 7.949 -16.109 1 84.56 93 ALA A CA 1
ATOM 706 C C . ALA A 1 93 ? 25.562 6.816 -15.102 1 84.56 93 ALA A C 1
ATOM 708 O O . ALA A 1 93 ? 26.016 7.035 -13.977 1 84.56 93 ALA A O 1
ATOM 709 N N . SER A 1 94 ? 25.234 5.613 -15.461 1 88 94 SER A N 1
ATOM 710 C CA . SER A 1 94 ? 25.219 4.488 -14.531 1 88 94 SER A CA 1
ATOM 711 C C . SER A 1 94 ? 26.562 3.773 -14.508 1 88 94 SER A C 1
ATOM 713 O O . SER A 1 94 ? 27.344 3.887 -15.453 1 88 94 SER A O 1
ATOM 715 N N . ASN A 1 95 ? 26.812 3.094 -13.398 1 85.62 95 ASN A N 1
ATOM 716 C CA . ASN A 1 95 ? 27.969 2.219 -13.336 1 85.62 95 ASN A CA 1
ATOM 717 C C . ASN A 1 95 ? 27.75 0.936 -14.133 1 85.62 95 ASN A C 1
ATOM 719 O O . ASN A 1 95 ? 26.609 0.508 -14.328 1 85.62 95 ASN A O 1
ATOM 723 N N . GLU A 1 96 ? 28.844 0.467 -14.438 1 91.25 96 GLU A N 1
ATOM 724 C CA . GLU A 1 96 ? 28.766 -0.799 -15.164 1 91.25 96 GLU A CA 1
ATOM 725 C C . GLU A 1 96 ? 28.281 -1.926 -14.25 1 91.25 96 GLU A C 1
ATOM 727 O O . GLU A 1 96 ? 28.688 -2.006 -13.086 1 91.25 96 GLU A O 1
ATOM 732 N N . ASP A 1 97 ? 27.422 -2.717 -14.773 1 92.5 97 ASP A N 1
ATOM 733 C CA . ASP A 1 97 ? 27.047 -3.979 -14.148 1 92.5 97 ASP A CA 1
ATOM 734 C C . ASP A 1 97 ? 27.75 -5.156 -14.805 1 92.5 97 ASP A C 1
ATOM 736 O O . ASP A 1 97 ? 27.328 -5.645 -15.852 1 92.5 97 ASP A O 1
ATOM 740 N N . LYS A 1 98 ? 28.719 -5.598 -14.164 1 93.06 98 LYS A N 1
ATOM 741 C CA . LYS A 1 98 ? 29.578 -6.617 -14.75 1 93.06 98 LYS A CA 1
ATOM 742 C C . LYS A 1 98 ? 28.812 -7.906 -15.016 1 93.06 98 LYS A C 1
ATOM 744 O O . LYS A 1 98 ? 29.203 -8.711 -15.867 1 93.06 98 LYS A O 1
ATOM 749 N N . ASP A 1 99 ? 27.703 -8.109 -14.352 1 94.19 99 ASP A N 1
ATOM 750 C CA . ASP A 1 99 ? 26.969 -9.359 -14.453 1 94.19 99 ASP A CA 1
ATOM 751 C C . ASP A 1 99 ? 25.844 -9.25 -15.484 1 94.19 99 ASP A C 1
ATOM 753 O O . ASP A 1 99 ? 25.109 -10.211 -15.719 1 94.19 99 ASP A O 1
ATOM 757 N N . TRP A 1 100 ? 25.656 -8.094 -16.109 1 95.94 100 TRP A N 1
ATOM 758 C CA . TRP A 1 100 ? 24.594 -7.906 -17.094 1 95.94 100 TRP A CA 1
ATOM 759 C C . TRP A 1 100 ? 24.766 -8.867 -18.281 1 95.94 100 TRP A C 1
ATOM 761 O O . TRP A 1 100 ? 25.781 -8.82 -18.969 1 95.94 100 TRP A O 1
ATOM 771 N N . PRO A 1 101 ? 23.766 -9.68 -18.516 1 96.44 101 PRO A N 1
ATOM 772 C CA . PRO A 1 101 ? 23.891 -10.711 -19.547 1 96.44 101 PRO A CA 1
ATOM 773 C C . PRO A 1 101 ? 23.312 -10.273 -20.891 1 96.44 101 PRO A C 1
ATOM 775 O O . PRO A 1 101 ? 23.422 -11.008 -21.891 1 96.44 101 PRO A O 1
ATOM 778 N N . GLY A 1 102 ? 22.641 -9.164 -20.938 1 96.88 102 GLY A N 1
ATOM 779 C CA . GLY A 1 102 ? 21.812 -8.812 -22.078 1 96.88 102 GLY A CA 1
ATOM 780 C C . GLY A 1 102 ? 20.359 -9.18 -21.891 1 96.88 102 GLY A C 1
ATOM 781 O O . GLY A 1 102 ? 19.969 -9.688 -20.828 1 96.88 102 GLY A O 1
ATOM 782 N N . PHE A 1 103 ? 19.531 -8.859 -22.891 1 97.81 103 PHE A N 1
ATOM 783 C CA . PHE A 1 103 ? 18.109 -9.18 -22.828 1 97.81 103 PHE A CA 1
ATOM 784 C C . PHE A 1 103 ? 17.844 -10.586 -23.359 1 97.81 103 PHE A C 1
ATOM 786 O O . PHE A 1 103 ? 18.656 -11.141 -24.094 1 97.81 103 PHE A O 1
ATOM 793 N N . PRO A 1 104 ? 16.75 -11.211 -23.016 1 97.56 104 PRO A N 1
ATOM 794 C CA . PRO A 1 104 ? 16.453 -12.586 -23.453 1 97.56 104 PRO A CA 1
ATOM 795 C C . PRO A 1 104 ? 16.359 -12.719 -24.969 1 97.56 104 PRO A C 1
ATOM 797 O O . PRO A 1 104 ? 15.867 -11.812 -25.641 1 97.56 104 PRO A O 1
ATOM 800 N N . PRO A 1 105 ? 16.75 -13.82 -25.484 1 95.94 105 PRO A N 1
ATOM 801 C CA . PRO A 1 105 ? 16.562 -14.117 -26.906 1 95.94 105 PRO A CA 1
ATOM 802 C C . PRO A 1 105 ? 15.156 -14.617 -27.234 1 95.94 105 PRO A C 1
ATOM 804 O O . PRO A 1 105 ? 14.398 -14.961 -26.328 1 95.94 105 PRO A O 1
ATOM 807 N N . PRO A 1 106 ? 14.844 -14.562 -28.531 1 93.12 106 PRO A N 1
ATOM 808 C CA . PRO A 1 106 ? 13.562 -15.164 -28.891 1 93.12 106 PRO A CA 1
ATOM 809 C C . PRO A 1 106 ? 13.484 -16.641 -28.547 1 93.12 106 PRO A C 1
ATOM 811 O O . PRO A 1 106 ? 14.508 -17.328 -28.5 1 93.12 106 PRO A O 1
ATOM 814 N N . GLN A 1 107 ? 12.312 -17.125 -28.281 1 94.19 107 GLN A N 1
ATOM 815 C CA . GLN A 1 107 ? 12.102 -18.531 -27.922 1 94.19 107 GLN A CA 1
ATOM 816 C C . GLN A 1 107 ? 10.703 -19 -28.328 1 94.19 107 GLN A C 1
ATOM 818 O O . GLN A 1 107 ? 9.891 -18.203 -28.812 1 94.19 107 GLN A O 1
ATOM 823 N N . GLU A 1 108 ? 10.539 -20.297 -28.156 1 91.31 108 GLU A N 1
ATOM 824 C CA . GLU A 1 108 ? 9.219 -20.875 -28.391 1 91.31 108 GLU A CA 1
ATOM 825 C C . GLU A 1 108 ? 8.328 -20.734 -27.172 1 91.31 108 GLU A C 1
ATOM 827 O O . GLU A 1 108 ? 8.812 -20.734 -26.031 1 91.31 108 GLU A O 1
ATOM 832 N N . TYR A 1 109 ? 7.082 -20.578 -27.469 1 91.88 109 TYR A N 1
ATOM 833 C CA . TYR A 1 109 ? 6.152 -20.312 -26.375 1 91.88 109 TYR A CA 1
ATOM 834 C C . TYR A 1 109 ? 5.148 -21.453 -26.234 1 91.88 109 TYR A C 1
ATOM 836 O O . TYR A 1 109 ? 4.684 -22 -27.219 1 91.88 109 TYR A O 1
ATOM 844 N N . SER A 1 110 ? 4.934 -21.797 -25 1 85.75 110 SER A N 1
ATOM 845 C CA . SER A 1 110 ? 3.924 -22.797 -24.688 1 85.75 110 SER A CA 1
ATOM 846 C C . SER A 1 110 ? 2.518 -22.281 -24.969 1 85.75 110 SER A C 1
ATOM 848 O O . SER A 1 110 ? 2.25 -21.078 -24.812 1 85.75 110 SER A O 1
ATOM 850 N N . MET A 1 111 ? 1.676 -23.25 -25.281 1 83.69 111 MET A N 1
ATOM 851 C CA . MET A 1 111 ? 0.288 -22.859 -25.516 1 83.69 111 MET A CA 1
ATOM 852 C C . MET A 1 111 ? -0.459 -22.688 -24.203 1 83.69 111 MET A C 1
ATOM 854 O O . MET A 1 111 ? -0.288 -23.484 -23.281 1 83.69 111 MET A O 1
ATOM 858 N N . VAL A 1 112 ? -1.066 -21.594 -24.031 1 90.81 112 VAL A N 1
ATOM 859 C CA . VAL A 1 112 ? -1.948 -21.344 -22.906 1 90.81 112 VAL A CA 1
ATOM 860 C C . VAL A 1 112 ? -3.369 -21.094 -23.406 1 90.81 112 VAL A C 1
ATOM 862 O O . VAL A 1 112 ? -3.564 -20.484 -24.469 1 90.81 112 VAL A O 1
ATOM 865 N N . LYS A 1 113 ? -4.332 -21.656 -22.688 1 87.25 113 LYS A N 1
ATOM 866 C CA . LYS A 1 113 ? -5.719 -21.516 -23.125 1 87.25 113 LYS A CA 1
ATOM 867 C C . LYS A 1 113 ? -6.523 -20.703 -22.109 1 87.25 113 LYS A C 1
ATOM 869 O O . LYS A 1 113 ? -6.172 -20.656 -20.922 1 87.25 113 LYS A O 1
ATOM 874 N N . LYS A 1 114 ? -7.551 -20 -22.672 1 91.75 114 LYS A N 1
ATOM 875 C CA . LYS A 1 114 ? -8.602 -19.359 -21.875 1 91.75 114 LYS A CA 1
ATOM 876 C C . LYS A 1 114 ? -8.023 -18.266 -20.984 1 91.75 114 LYS A C 1
ATOM 878 O O . LYS A 1 114 ? -8.359 -18.172 -19.797 1 91.75 114 LYS A O 1
ATOM 883 N N . ILE A 1 115 ? -7.125 -17.547 -21.562 1 95.5 115 ILE A N 1
ATOM 884 C CA . ILE A 1 115 ? -6.559 -16.438 -20.797 1 95.5 115 ILE A CA 1
ATOM 885 C C . ILE A 1 115 ? -7.23 -15.133 -21.234 1 95.5 115 ILE A C 1
ATOM 887 O O . ILE A 1 115 ? -6.953 -14.07 -20.656 1 95.5 115 ILE A O 1
ATOM 891 N N . PHE A 1 116 ? -8.086 -15.219 -22.266 1 96.38 116 PHE A N 1
ATOM 892 C CA . PHE A 1 116 ? -8.812 -14.055 -22.766 1 96.38 116 PHE A CA 1
ATOM 893 C C . PHE A 1 116 ? -10.242 -14.43 -23.156 1 96.38 116 PHE A C 1
ATOM 895 O O . PHE A 1 116 ? -10.453 -15.43 -23.859 1 96.38 116 PHE A O 1
ATOM 902 N N . SER A 1 117 ? -11.18 -13.641 -22.734 1 97.56 117 SER A N 1
ATOM 903 C CA . SER A 1 117 ? -12.586 -13.789 -23.094 1 97.56 117 SER A CA 1
ATOM 904 C C . SER A 1 117 ? -13.141 -12.492 -23.672 1 97.56 117 SER A C 1
ATOM 906 O O . SER A 1 117 ? -13.289 -11.5 -22.953 1 97.56 117 SER A O 1
ATOM 908 N N . PRO A 1 118 ? -13.531 -12.547 -24.906 1 95.94 118 PRO A N 1
ATOM 909 C CA . PRO A 1 118 ? -14.133 -11.344 -25.484 1 95.94 118 PRO A CA 1
ATOM 910 C C . PRO A 1 118 ? -15.367 -10.867 -24.734 1 95.94 118 PRO A C 1
ATOM 912 O O . PRO A 1 118 ? -15.586 -9.656 -24.594 1 95.94 118 PRO A O 1
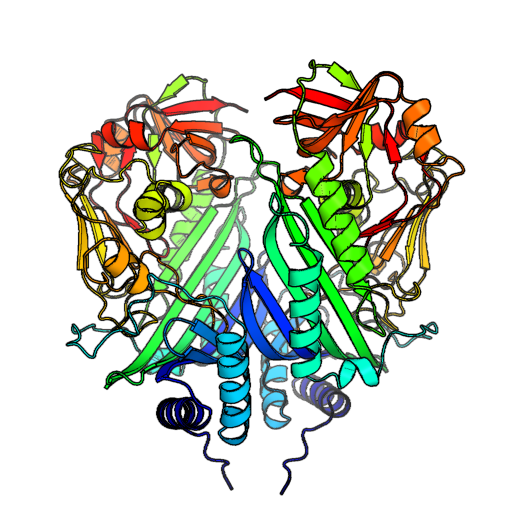ATOM 915 N N . GLN A 1 119 ? -16.125 -11.852 -24.266 1 95.56 119 GLN A N 1
ATOM 916 C CA . GLN A 1 119 ? -17.328 -11.5 -23.516 1 95.56 119 GLN A CA 1
ATOM 917 C C . GLN A 1 119 ? -16.969 -10.727 -22.25 1 95.56 119 GLN A C 1
ATOM 919 O O . GLN A 1 119 ? -17.609 -9.711 -21.938 1 95.56 119 GLN A O 1
ATOM 924 N N . LEU A 1 120 ? -16 -11.195 -21.562 1 96.94 120 LEU A N 1
ATOM 925 C CA . LEU A 1 120 ? -15.57 -10.523 -20.344 1 96.94 120 LEU A CA 1
ATOM 926 C C . LEU A 1 120 ? -14.938 -9.172 -20.672 1 96.94 120 LEU A C 1
ATOM 928 O O . LEU A 1 120 ? -15.148 -8.195 -19.953 1 96.94 120 LEU A O 1
ATOM 932 N N . ALA A 1 121 ? -14.195 -9.094 -21.75 1 96.25 121 ALA A N 1
ATOM 933 C CA . ALA A 1 121 ? -13.508 -7.875 -22.156 1 96.25 121 ALA A CA 1
ATOM 934 C C . ALA A 1 121 ? -14.5 -6.766 -22.5 1 96.25 121 ALA A C 1
ATOM 936 O O . ALA A 1 121 ? -14.203 -5.582 -22.312 1 96.25 121 ALA A O 1
ATOM 937 N N . GLU A 1 122 ? -15.664 -7.109 -22.891 1 94.88 122 GLU A N 1
ATOM 938 C CA . GLU A 1 122 ? -16.641 -6.133 -23.344 1 94.88 122 GLU A CA 1
ATOM 939 C C . GLU A 1 122 ? -17.828 -6.035 -22.375 1 94.88 122 GLU A C 1
ATOM 941 O O . GLU A 1 122 ? -18.891 -5.535 -22.734 1 94.88 122 GLU A O 1
ATOM 946 N N . ILE A 1 123 ? -17.625 -6.555 -21.234 1 95.25 123 ILE A N 1
ATOM 947 C CA . ILE A 1 123 ? -18.703 -6.555 -20.266 1 95.25 123 ILE A CA 1
ATOM 948 C C . I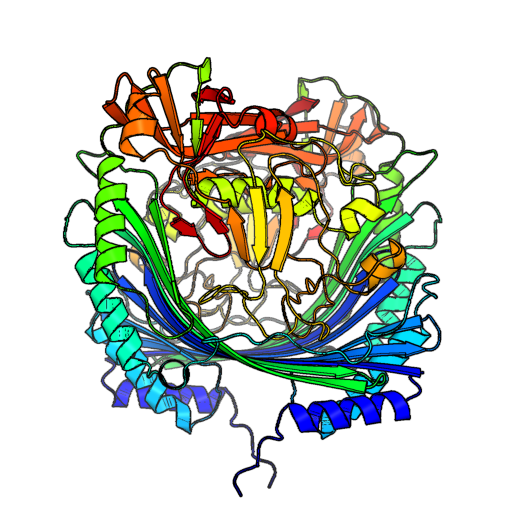LE A 1 123 ? -19.125 -5.121 -19.969 1 95.25 123 ILE A C 1
ATOM 950 O O . ILE A 1 123 ? -18.297 -4.219 -19.906 1 95.25 123 ILE A O 1
ATOM 954 N N . ASP A 1 124 ? -20.375 -4.945 -19.734 1 91.69 124 ASP A N 1
ATOM 955 C CA . ASP A 1 124 ? -20.875 -3.596 -19.484 1 91.69 124 ASP A CA 1
ATOM 956 C C . ASP A 1 124 ? -20.984 -3.316 -17.984 1 91.69 124 ASP A C 1
ATOM 958 O O . ASP A 1 124 ? -21.094 -4.242 -17.188 1 91.69 124 ASP A O 1
ATOM 962 N N . GLU A 1 125 ? -21.016 -2.098 -17.672 1 90.75 125 GLU A N 1
ATOM 963 C CA . GLU A 1 125 ? -21.078 -1.638 -16.297 1 90.75 125 GLU A CA 1
ATOM 964 C C . GLU A 1 125 ? -22.375 -2.053 -15.625 1 90.75 125 GLU A C 1
ATOM 966 O O . GLU A 1 125 ? -22.406 -2.379 -14.438 1 90.75 125 GLU A O 1
ATOM 971 N N . ASP A 1 126 ? -23.422 -2.08 -16.359 1 90.62 126 ASP A N 1
ATOM 972 C CA . ASP A 1 126 ? -24.734 -2.455 -15.82 1 90.62 126 ASP A CA 1
ATOM 973 C C . ASP A 1 126 ? -24.734 -3.893 -15.312 1 90.62 126 ASP A C 1
ATOM 975 O O . ASP A 1 126 ? -25.297 -4.184 -14.258 1 90.62 126 ASP A O 1
ATOM 979 N N . THR A 1 127 ? -24.125 -4.676 -16.094 1 94.31 127 THR A N 1
ATOM 980 C CA . THR A 1 127 ? -24 -6.07 -15.688 1 94.31 127 THR A CA 1
ATOM 981 C C . THR A 1 127 ? -23.25 -6.191 -14.367 1 94.31 127 THR A C 1
ATOM 983 O O . THR A 1 127 ? -23.656 -6.941 -13.477 1 94.31 127 THR A O 1
ATOM 986 N N . ILE A 1 128 ? -22.234 -5.465 -14.172 1 95.12 128 ILE A N 1
ATOM 987 C CA . ILE A 1 128 ? -21.406 -5.52 -12.977 1 95.12 128 ILE A CA 1
ATOM 988 C C . ILE A 1 128 ? -22.203 -5.02 -11.773 1 95.12 128 ILE A C 1
ATOM 990 O O . ILE A 1 128 ? -22.156 -5.621 -10.695 1 95.12 128 ILE A O 1
ATOM 994 N N . ILE A 1 129 ? -22.922 -3.994 -11.945 1 91.94 129 ILE A N 1
ATOM 995 C CA . ILE A 1 129 ? -23.734 -3.443 -10.859 1 91.94 129 ILE A CA 1
ATOM 996 C C . ILE A 1 129 ? -24.797 -4.457 -10.445 1 91.94 129 ILE A C 1
ATOM 998 O O . ILE A 1 129 ? -25.031 -4.66 -9.25 1 91.94 129 ILE A O 1
ATOM 1002 N N . GLU A 1 130 ? -25.406 -5.062 -11.438 1 94.38 130 GLU A N 1
ATOM 1003 C CA . GLU A 1 130 ? -26.438 -6.062 -11.156 1 94.38 130 GLU A CA 1
ATOM 1004 C C . GLU A 1 130 ? -25.859 -7.242 -10.383 1 94.38 130 GLU A C 1
ATOM 1006 O O . GLU A 1 130 ? -26.469 -7.723 -9.422 1 94.38 130 GLU A O 1
ATOM 1011 N N . LYS A 1 131 ? -24.75 -7.637 -10.844 1 97 131 LYS A N 1
ATOM 1012 C CA . LYS A 1 131 ? -24.094 -8.75 -10.164 1 97 131 LYS A CA 1
ATOM 1013 C C . LYS A 1 131 ? -23.672 -8.352 -8.75 1 97 131 LYS A C 1
ATOM 1015 O O . LYS A 1 131 ? -23.719 -9.172 -7.832 1 97 131 LYS A O 1
ATOM 1020 N N . THR A 1 132 ? -23.266 -7.141 -8.594 1 96.56 132 THR A N 1
ATOM 1021 C CA . THR A 1 132 ? -22.891 -6.645 -7.277 1 96.56 132 THR A CA 1
ATOM 1022 C C . THR A 1 132 ? -24.094 -6.59 -6.352 1 96.56 132 THR A C 1
ATOM 1024 O O . THR A 1 132 ? -24 -6.949 -5.176 1 96.56 132 THR A O 1
ATOM 1027 N N . LYS A 1 133 ? -25.188 -6.176 -6.883 1 95.06 133 LYS A N 1
ATOM 1028 C CA . LYS A 1 133 ? -26.438 -6.191 -6.121 1 95.06 133 LYS A CA 1
ATOM 1029 C C . LYS A 1 133 ? -26.797 -7.605 -5.684 1 95.06 133 LYS A C 1
ATOM 1031 O O . LYS A 1 133 ? -27.203 -7.824 -4.535 1 95.06 133 LYS A O 1
ATOM 1036 N N . GLN A 1 134 ? -26.641 -8.469 -6.613 1 97.19 134 GLN A N 1
ATOM 1037 C CA . GLN A 1 134 ? -26.906 -9.875 -6.309 1 97.19 134 GLN A CA 1
ATOM 1038 C C . GLN A 1 134 ? -26.016 -10.367 -5.168 1 97.19 134 GLN A C 1
ATOM 1040 O O . GLN A 1 134 ? -26.484 -11.062 -4.27 1 97.19 134 GLN A O 1
ATOM 1045 N N . LEU A 1 135 ? -24.766 -10.023 -5.238 1 97.94 135 LEU A N 1
ATOM 1046 C CA . LEU A 1 135 ? -23.828 -10.398 -4.188 1 97.94 135 LEU A CA 1
ATOM 1047 C C . LEU A 1 135 ? -24.297 -9.883 -2.83 1 97.94 135 LEU A C 1
ATOM 1049 O O . LEU A 1 135 ? -24.344 -10.633 -1.856 1 97.94 135 LEU A O 1
ATOM 1053 N N . LEU A 1 136 ? -24.656 -8.641 -2.812 1 96.62 136 LEU A N 1
ATOM 1054 C CA . LEU A 1 136 ? -25.109 -8 -1.583 1 96.62 136 LEU A CA 1
ATOM 1055 C C . LEU A 1 136 ? -26.359 -8.703 -1.031 1 96.62 136 LEU A C 1
ATOM 1057 O O . LEU A 1 136 ? -26.391 -9.07 0.145 1 96.62 136 LEU A O 1
ATOM 1061 N N . GLU A 1 137 ? -27.297 -8.977 -1.88 1 96.44 137 GLU A N 1
ATOM 1062 C CA . GLU A 1 137 ? -28.562 -9.609 -1.483 1 96.44 137 GLU A CA 1
ATOM 1063 C C . GLU A 1 137 ? -28.328 -11.023 -0.966 1 96.44 137 GLU A C 1
ATOM 1065 O O . GLU A 1 137 ? -28.906 -11.422 0.045 1 96.44 137 GLU A O 1
ATOM 1070 N N . ASN A 1 138 ? -27.453 -11.695 -1.707 1 97.81 138 ASN A N 1
ATOM 1071 C CA . ASN A 1 138 ? -27.203 -13.094 -1.351 1 97.81 138 ASN A CA 1
ATOM 1072 C C . ASN A 1 138 ? -26.469 -13.211 -0.023 1 97.81 138 ASN A C 1
ATOM 1074 O O . ASN A 1 138 ? -26.641 -14.188 0.707 1 97.81 138 ASN A O 1
ATOM 1078 N N . VAL A 1 139 ? -25.625 -12.25 0.283 1 97.75 139 VAL A N 1
ATOM 1079 C CA . VAL A 1 139 ? -24.844 -12.281 1.517 1 97.75 139 VAL A CA 1
ATOM 1080 C C . VAL A 1 139 ? -25.719 -11.859 2.693 1 97.75 139 VAL A C 1
ATOM 1082 O O . VAL A 1 139 ? -25.609 -12.406 3.793 1 97.75 139 VAL A O 1
ATOM 1085 N N . LEU A 1 140 ? -26.688 -10.992 2.492 1 96.88 140 LEU A N 1
ATOM 1086 C CA . LEU A 1 140 ? -27.453 -10.398 3.578 1 96.88 140 LEU A CA 1
ATOM 1087 C C . LEU A 1 140 ? -28.734 -11.195 3.836 1 96.88 140 LEU A C 1
ATOM 1089 O O . LEU A 1 140 ? -29.703 -10.656 4.375 1 96.88 140 LEU A O 1
ATOM 1093 N N . VAL A 1 141 ? -28.75 -12.414 3.504 1 96.19 141 VAL A N 1
ATOM 1094 C CA . VAL A 1 141 ? -29.906 -13.281 3.721 1 96.19 141 VAL A CA 1
ATOM 1095 C C . VAL A 1 141 ? -30.109 -13.5 5.215 1 96.19 141 VAL A C 1
ATOM 1097 O O . VAL A 1 141 ? -31.219 -13.82 5.656 1 96.19 141 VAL A O 1
ATOM 1100 N N . ASP A 1 142 ? -29.047 -13.469 5.957 1 96.31 142 ASP A N 1
ATOM 1101 C CA . ASP A 1 142 ? -29.094 -13.578 7.414 1 96.31 142 ASP A CA 1
ATOM 1102 C C . ASP A 1 142 ? -28.891 -12.211 8.07 1 96.31 142 ASP A C 1
ATOM 1104 O O . ASP A 1 142 ? -27.875 -11.555 7.84 1 96.31 142 ASP A O 1
ATOM 1108 N N . LYS A 1 143 ? -29.719 -11.844 8.961 1 94.44 143 LYS A N 1
ATOM 1109 C CA . LYS A 1 143 ? -29.734 -10.508 9.547 1 94.44 143 LYS A CA 1
ATOM 1110 C C . LYS A 1 143 ? -28.531 -10.297 10.453 1 94.44 143 LYS A C 1
ATOM 1112 O O . LYS A 1 143 ? -28.172 -9.156 10.773 1 94.44 143 LYS A O 1
ATOM 1117 N N . ARG A 1 144 ? -27.922 -11.328 10.906 1 96.62 144 ARG A N 1
ATOM 1118 C CA . ARG A 1 144 ? -26.766 -11.219 11.789 1 96.62 144 ARG A CA 1
ATOM 1119 C C . ARG A 1 144 ? -25.516 -10.805 11.008 1 96.62 144 ARG A C 1
ATOM 1121 O O . ARG A 1 144 ? -24.516 -10.414 11.594 1 96.62 144 ARG A O 1
ATOM 1128 N N . ILE A 1 145 ? -25.578 -10.852 9.641 1 98.12 145 ILE A N 1
ATOM 1129 C CA . ILE A 1 145 ? -24.406 -10.656 8.797 1 98.12 145 ILE A CA 1
ATOM 1130 C C . ILE A 1 145 ? -24.312 -9.195 8.367 1 98.12 145 ILE A C 1
ATOM 1132 O O . ILE A 1 145 ? -25.328 -8.578 8.008 1 98.12 145 ILE A O 1
ATOM 1136 N N . THR A 1 146 ? -23.188 -8.703 8.445 1 97.12 146 THR A N 1
ATOM 1137 C CA . THR A 1 146 ? -22.828 -7.426 7.84 1 97.12 146 THR A CA 1
ATOM 1138 C C . THR A 1 146 ? -21.719 -7.613 6.816 1 97.12 146 THR A C 1
ATOM 1140 O O . THR A 1 146 ? -20.703 -8.25 7.102 1 97.12 146 THR A O 1
ATOM 1143 N N . MET A 1 147 ? -21.969 -7.125 5.641 1 97.56 147 MET A N 1
ATOM 1144 C CA . MET A 1 147 ? -20.906 -7.066 4.648 1 97.56 147 MET A CA 1
ATOM 1145 C C . MET A 1 147 ? -20.109 -5.77 4.777 1 97.56 147 MET A C 1
ATOM 1147 O O . MET A 1 147 ? -20.547 -4.723 4.293 1 97.56 147 MET A O 1
ATOM 1151 N N . VAL A 1 148 ? -18.969 -5.949 5.305 1 96 148 VAL A N 1
ATOM 1152 C CA . VAL A 1 148 ? -18.219 -4.738 5.613 1 96 148 VAL A CA 1
ATOM 1153 C C . VAL A 1 148 ? -17.5 -4.246 4.363 1 96 148 VAL A C 1
ATOM 1155 O O . VAL A 1 148 ? -17.203 -3.055 4.238 1 96 148 VAL A O 1
ATOM 1158 N N . TYR A 1 149 ? -17.188 -5.102 3.445 1 96.88 149 TYR A N 1
ATOM 1159 C CA . TYR A 1 149 ? -16.5 -4.77 2.197 1 96.88 149 TYR A CA 1
ATOM 1160 C C . TYR A 1 149 ? -16.719 -5.855 1.151 1 96.88 149 TYR A C 1
ATOM 1162 O O . TYR A 1 149 ? -16.922 -7.023 1.493 1 96.88 149 TYR A O 1
ATOM 1170 N N . GLY A 1 150 ? -16.688 -5.5 -0.011 1 97.75 150 GLY A N 1
ATOM 1171 C CA . GLY A 1 150 ? -16.797 -6.449 -1.11 1 97.75 150 GLY A CA 1
ATOM 1172 C C . GLY A 1 150 ? -17.016 -5.777 -2.455 1 97.75 150 GLY A C 1
ATOM 1173 O O . GLY A 1 150 ? -16.906 -4.555 -2.568 1 97.75 150 GLY A O 1
ATOM 1174 N N . GLY A 1 151 ? -17.062 -6.637 -3.48 1 97.81 151 GLY A N 1
ATOM 1175 C CA . GLY A 1 151 ? -17.281 -6.074 -4.805 1 97.81 151 GLY A CA 1
ATOM 1176 C C . GLY A 1 151 ? -16.891 -7.016 -5.926 1 97.81 151 GLY A C 1
ATOM 1177 O O . GLY A 1 151 ? -16.625 -8.195 -5.691 1 97.81 151 GLY A O 1
ATOM 1178 N N . ILE A 1 152 ? -17.031 -6.504 -7.098 1 98.31 152 ILE A N 1
ATOM 1179 C CA . ILE A 1 152 ? -16.688 -7.215 -8.328 1 98.31 152 ILE A CA 1
ATOM 1180 C C . ILE A 1 152 ? -15.836 -6.324 -9.227 1 98.31 152 ILE A C 1
ATOM 1182 O O . ILE A 1 152 ? -16.109 -5.129 -9.359 1 98.31 152 ILE A O 1
ATOM 1186 N N . SER A 1 153 ? -14.828 -6.879 -9.766 1 98.19 153 SER A N 1
ATOM 1187 C CA . SER A 1 153 ? -14 -6.156 -10.719 1 98.19 153 SER A CA 1
ATOM 1188 C C . SER A 1 153 ? -13.727 -7.004 -11.961 1 98.19 153 SER A C 1
ATOM 1190 O O . SER A 1 153 ? -13.664 -8.234 -11.875 1 98.19 153 SER A O 1
ATOM 1192 N N . VAL A 1 154 ? -13.594 -6.359 -13.031 1 98.38 154 VAL A N 1
ATOM 1193 C CA . VAL A 1 154 ? -13.227 -6.984 -14.297 1 98.38 154 VAL A CA 1
ATOM 1194 C C . VAL A 1 154 ? -12.086 -6.211 -14.945 1 98.38 154 VAL A C 1
ATOM 1196 O O . VAL A 1 154 ? -12.094 -4.977 -14.969 1 98.38 154 VAL A O 1
ATOM 1199 N N . HIS A 1 155 ? -11.141 -6.984 -15.453 1 98 155 HIS A N 1
ATOM 1200 C CA . HIS A 1 155 ? -9.93 -6.41 -16.031 1 98 155 HIS A CA 1
ATOM 1201 C C . HIS A 1 155 ? -9.711 -6.902 -17.453 1 98 155 HIS A C 1
ATOM 1203 O O . HIS A 1 155 ? -9.945 -8.078 -17.75 1 98 155 HIS A O 1
ATOM 1209 N N . ARG A 1 156 ? -9.352 -6.055 -18.25 1 97.81 156 ARG A N 1
ATOM 1210 C CA . ARG A 1 156 ? -8.805 -6.359 -19.578 1 97.81 156 ARG A CA 1
ATOM 1211 C C . ARG A 1 156 ? -7.422 -5.742 -19.75 1 97.81 156 ARG A C 1
ATOM 1213 O O . ARG A 1 156 ? -7.262 -4.523 -19.641 1 97.81 156 ARG A O 1
ATOM 1220 N N . THR A 1 157 ? -6.457 -6.535 -20.031 1 97.5 157 THR A N 1
ATOM 1221 C CA . THR A 1 157 ? -5.078 -6.062 -20.078 1 97.5 157 THR A CA 1
ATOM 1222 C C . THR A 1 157 ? -4.41 -6.484 -21.391 1 97.5 157 THR A C 1
ATOM 1224 O O . THR A 1 157 ? -4.594 -7.613 -21.859 1 97.5 157 THR A O 1
ATOM 1227 N N . SER A 1 158 ? -3.713 -5.594 -22.016 1 97.06 158 SER A N 1
ATOM 1228 C CA . SER A 1 158 ? -2.834 -5.867 -23.141 1 97.06 158 SER A CA 1
ATOM 1229 C C . SER A 1 158 ? -1.377 -5.59 -22.781 1 97.06 158 SER A C 1
ATOM 1231 O O . SER A 1 158 ? -1.06 -4.547 -22.219 1 97.06 158 SER A O 1
ATOM 1233 N N . ILE A 1 159 ? -0.521 -6.543 -23.125 1 97.31 159 ILE A N 1
ATOM 1234 C CA . ILE A 1 159 ? 0.898 -6.41 -22.812 1 97.31 159 ILE A CA 1
ATOM 1235 C C . ILE A 1 159 ? 1.729 -6.676 -24.062 1 97.31 159 ILE A C 1
ATOM 1237 O O . ILE A 1 159 ? 1.473 -7.637 -24.797 1 97.31 159 ILE A O 1
ATOM 1241 N N . ALA A 1 160 ? 2.697 -5.844 -24.344 1 97.62 160 ALA A N 1
ATOM 1242 C CA . ALA A 1 160 ? 3.703 -6.07 -25.375 1 97.62 160 ALA A CA 1
ATOM 1243 C C . ALA A 1 160 ? 5.113 -6.012 -24.797 1 97.62 160 ALA A C 1
ATOM 1245 O O . ALA A 1 160 ? 5.422 -5.125 -24 1 97.62 160 ALA A O 1
ATOM 1246 N N . VAL A 1 161 ? 5.875 -6.973 -25.141 1 98.12 161 VAL A N 1
ATOM 1247 C CA . VAL A 1 161 ? 7.289 -7 -24.781 1 98.12 161 VAL A CA 1
ATOM 1248 C C . VAL A 1 161 ? 8.133 -7.266 -26.031 1 98.12 161 VAL A C 1
ATOM 1250 O O . VAL A 1 161 ? 7.938 -8.273 -26.703 1 98.12 161 VAL A O 1
ATOM 1253 N N . LEU A 1 162 ? 9.016 -6.355 -26.312 1 97.88 162 LEU A N 1
ATOM 1254 C CA . LEU A 1 162 ? 9.93 -6.477 -27.438 1 97.88 162 LEU A CA 1
ATOM 1255 C C . LEU A 1 162 ? 11.359 -6.121 -27.016 1 97.88 162 LEU A C 1
ATOM 1257 O O . LEU A 1 162 ? 11.555 -5.309 -26.109 1 97.88 162 LEU A O 1
ATOM 1261 N N . ASN A 1 163 ? 12.281 -6.742 -27.656 1 98.06 163 ASN A N 1
ATOM 1262 C CA . ASN A 1 163 ? 13.656 -6.301 -27.422 1 98.06 163 ASN A CA 1
ATOM 1263 C C . ASN A 1 163 ? 14.492 -6.402 -28.703 1 98.06 163 ASN A C 1
ATOM 1265 O O . ASN A 1 163 ? 14.031 -6.934 -29.719 1 98.06 163 ASN A O 1
ATOM 1269 N N . THR A 1 164 ? 15.656 -5.871 -28.688 1 97.69 164 THR A N 1
ATOM 1270 C CA . THR A 1 164 ? 16.5 -5.75 -29.875 1 97.69 164 THR A CA 1
ATOM 1271 C C . THR A 1 164 ? 17.172 -7.086 -30.203 1 97.69 164 THR A C 1
ATOM 1273 O O . THR A 1 164 ? 17.797 -7.227 -31.25 1 97.69 164 THR A O 1
ATOM 1276 N N . ASN A 1 165 ? 17 -8.07 -29.359 1 96.81 165 ASN A N 1
ATOM 1277 C CA . ASN A 1 165 ? 17.578 -9.391 -29.625 1 96.81 165 ASN A CA 1
ATOM 1278 C C . ASN A 1 165 ? 16.625 -10.273 -30.422 1 96.81 165 ASN A C 1
ATOM 1280 O O . ASN A 1 165 ? 16.922 -11.438 -30.672 1 96.81 165 ASN A O 1
ATOM 1284 N N . GLY A 1 166 ? 15.523 -9.711 -30.703 1 93.19 166 GLY A N 1
ATOM 1285 C CA . GLY A 1 166 ? 14.633 -10.422 -31.609 1 93.19 166 GLY A CA 1
ATOM 1286 C C . GLY A 1 166 ? 13.336 -10.859 -30.938 1 93.19 166 GLY A C 1
ATOM 1287 O O . GLY A 1 166 ? 12.422 -11.336 -31.609 1 93.19 166 GLY A O 1
ATOM 1288 N N . LEU A 1 167 ? 13.234 -10.758 -29.703 1 95.81 167 LEU A N 1
ATOM 1289 C CA . LEU A 1 167 ? 12 -11.094 -29 1 95.81 167 LEU A CA 1
ATOM 1290 C C . LEU A 1 167 ? 10.914 -10.062 -29.297 1 95.81 167 LEU A C 1
ATOM 1292 O O . LEU A 1 167 ? 11.148 -8.859 -29.203 1 95.81 167 LEU A O 1
ATOM 1296 N N . SER A 1 168 ? 9.742 -10.5 -29.672 1 93.94 168 SER A N 1
ATOM 1297 C CA . SER A 1 168 ? 8.609 -9.664 -30.047 1 93.94 168 SER A CA 1
ATOM 1298 C C . SER A 1 168 ? 7.289 -10.352 -29.734 1 93.94 168 SER A C 1
ATOM 1300 O O . SER A 1 168 ? 6.816 -11.188 -30.5 1 93.94 168 SER A O 1
ATOM 1302 N N . ASN A 1 169 ? 6.688 -9.992 -28.609 1 94.62 169 ASN A N 1
ATOM 1303 C CA . ASN A 1 169 ? 5.51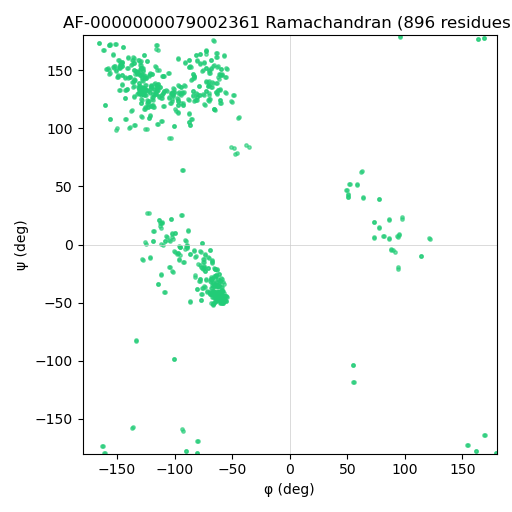2 -10.711 -28.125 1 94.62 169 ASN A CA 1
ATOM 1304 C C . ASN A 1 169 ? 4.398 -9.75 -27.719 1 94.62 169 ASN A C 1
ATOM 1306 O O . ASN A 1 169 ? 4.668 -8.625 -27.281 1 94.62 169 ASN A O 1
ATOM 1310 N N . ILE A 1 170 ? 3.189 -10.133 -27.906 1 94.25 170 ILE A N 1
ATOM 1311 C CA . ILE A 1 170 ? 1.998 -9.43 -27.453 1 94.25 170 ILE A CA 1
ATOM 1312 C C . ILE A 1 170 ? 0.984 -10.43 -26.906 1 94.25 170 ILE A C 1
ATOM 1314 O O . ILE A 1 170 ? 0.881 -11.555 -27.406 1 94.25 170 ILE A O 1
ATOM 1318 N N . GLN A 1 171 ? 0.266 -10.047 -25.875 1 95.12 171 GLN A N 1
ATOM 1319 C CA . GLN A 1 171 ? -0.803 -10.891 -25.344 1 95.12 171 GLN A CA 1
ATOM 1320 C C . GLN A 1 171 ? -1.938 -10.055 -24.781 1 95.12 171 GLN A C 1
ATOM 1322 O O . GLN A 1 171 ? -1.741 -8.883 -24.438 1 95.12 171 GLN A O 1
ATOM 1327 N N . HIS A 1 172 ? -3.086 -10.602 -24.766 1 95.75 172 HIS A N 1
ATOM 1328 C CA . HIS A 1 172 ? -4.285 -10.016 -24.172 1 95.75 172 HIS A CA 1
ATOM 1329 C C . HIS A 1 172 ? -4.859 -10.906 -23.078 1 95.75 172 HIS A C 1
ATOM 1331 O O . HIS A 1 172 ? -4.891 -12.133 -23.219 1 95.75 172 HIS A O 1
ATOM 1337 N N . LEU A 1 173 ? -5.195 -10.312 -22 1 97.88 173 LEU A N 1
ATOM 1338 C CA . LEU A 1 173 ? -5.645 -11.055 -20.828 1 97.88 173 LEU A CA 1
ATOM 1339 C C . LEU A 1 173 ? -6.949 -10.477 -20.281 1 97.88 173 LEU A C 1
ATOM 1341 O O . LEU A 1 173 ? -7.191 -9.273 -20.391 1 97.88 173 LEU A O 1
ATOM 1345 N N . THR A 1 174 ? -7.785 -11.289 -19.766 1 98.31 174 THR A N 1
ATOM 1346 C CA . THR A 1 174 ? -8.945 -10.867 -18.984 1 98.31 174 THR A CA 1
ATOM 1347 C C . THR A 1 174 ? -8.984 -11.57 -17.641 1 98.31 174 THR A C 1
ATOM 1349 O O . THR A 1 174 ? -8.438 -12.672 -17.484 1 98.31 174 THR A O 1
ATOM 1352 N N . ALA A 1 175 ? -9.539 -10.984 -16.703 1 98.38 175 ALA A N 1
ATOM 1353 C CA . ALA A 1 175 ? -9.781 -11.586 -15.391 1 98.38 175 ALA A CA 1
ATOM 1354 C C 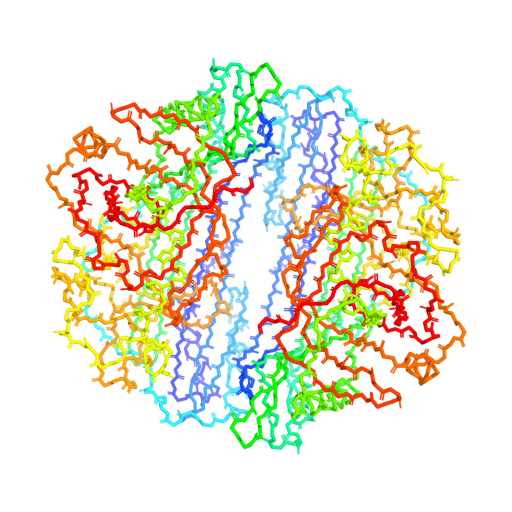. ALA A 1 175 ? -10.938 -10.891 -14.672 1 98.38 175 ALA A C 1
ATOM 1356 O O . ALA A 1 175 ? -11.188 -9.703 -14.883 1 98.38 175 ALA A O 1
ATOM 1357 N N . SER A 1 176 ? -11.656 -11.586 -13.922 1 98.44 176 SER A N 1
ATOM 1358 C CA . SER A 1 176 ? -12.68 -11.07 -13.016 1 98.44 176 SER A CA 1
ATOM 1359 C C . SER A 1 176 ? -12.461 -11.562 -11.586 1 98.44 176 SER A C 1
ATOM 1361 O O . SER A 1 176 ? -12.039 -12.703 -11.383 1 98.44 176 SER A O 1
ATOM 1363 N N . ILE A 1 177 ? -12.727 -10.75 -10.656 1 98.5 177 ILE A N 1
ATOM 1364 C CA . ILE A 1 177 ? -12.57 -11.078 -9.242 1 98.5 177 ILE A CA 1
ATOM 1365 C C . ILE A 1 177 ? -13.844 -10.703 -8.477 1 98.5 177 ILE A C 1
ATOM 1367 O O . ILE A 1 177 ? -14.367 -9.602 -8.641 1 98.5 177 ILE A O 1
ATOM 1371 N N . VAL A 1 178 ? -14.344 -11.602 -7.715 1 98.5 178 VAL A N 1
ATOM 1372 C CA . VAL A 1 178 ? -15.422 -11.367 -6.758 1 98.5 178 VAL A CA 1
ATOM 1373 C C . VAL A 1 178 ? -14.906 -11.602 -5.336 1 98.5 178 VAL A C 1
ATOM 1375 O O . VAL A 1 178 ? -14.281 -12.625 -5.059 1 98.5 178 VAL A O 1
ATOM 1378 N N . PHE A 1 179 ? -15.148 -10.68 -4.516 1 98.12 179 PHE A N 1
ATOM 1379 C CA . PHE A 1 179 ? -14.672 -10.867 -3.15 1 98.12 179 PHE A CA 1
ATOM 1380 C C . PHE A 1 179 ? -15.641 -10.25 -2.148 1 98.12 179 PHE A C 1
ATOM 1382 O O . PHE A 1 179 ? -16.422 -9.367 -2.504 1 98.12 179 PHE A O 1
ATOM 1389 N N . THR A 1 180 ? -15.609 -10.727 -0.878 1 98.38 180 THR A N 1
ATOM 1390 C CA . THR A 1 180 ? -16.453 -10.203 0.193 1 98.38 180 THR A CA 1
ATOM 1391 C C . THR A 1 180 ? -15.758 -10.352 1.544 1 98.38 180 THR A C 1
ATOM 1393 O O . THR A 1 180 ? -14.992 -11.289 1.756 1 98.38 180 THR A O 1
ATOM 1396 N N . GLU A 1 181 ? -15.93 -9.461 2.365 1 98.62 181 GLU A N 1
ATOM 1397 C CA . GLU A 1 181 ? -15.562 -9.469 3.777 1 98.62 181 GLU A CA 1
ATOM 1398 C C . GLU A 1 181 ? -16.797 -9.305 4.668 1 98.62 181 GLU A C 1
ATOM 1400 O O . GLU A 1 181 ? -17.484 -8.289 4.594 1 98.62 181 GLU A O 1
ATOM 1405 N N . THR A 1 182 ? -17.047 -10.258 5.504 1 98.5 182 THR A N 1
ATOM 1406 C CA . THR A 1 182 ? -18.266 -10.281 6.293 1 98.5 182 THR A CA 1
ATOM 1407 C C . THR A 1 182 ? -17.953 -10.523 7.77 1 98.5 182 THR A C 1
ATOM 1409 O O . THR A 1 182 ? -16.938 -11.117 8.102 1 98.5 182 THR A O 1
ATOM 1412 N N . LEU A 1 183 ? -18.781 -10.016 8.625 1 97.88 183 LEU A N 1
ATOM 1413 C CA . LEU A 1 183 ? -18.812 -10.367 10.047 1 97.88 183 LEU A CA 1
ATOM 1414 C C . LEU A 1 183 ? -20.25 -10.57 10.516 1 97.88 183 LEU A C 1
ATOM 1416 O O . LEU A 1 183 ? -21.203 -10.234 9.812 1 97.88 183 LEU A O 1
ATOM 1420 N N . ALA A 1 184 ? -20.406 -11.242 11.617 1 97.69 184 ALA A N 1
ATOM 1421 C CA . ALA A 1 184 ? -21.719 -11.477 12.219 1 97.69 184 ALA A CA 1
ATOM 1422 C C . ALA A 1 184 ? -21.781 -10.938 13.641 1 97.69 184 ALA A C 1
ATOM 1424 O O . ALA A 1 184 ? -20.766 -10.953 14.359 1 97.69 184 ALA A O 1
ATOM 1425 N N . THR A 1 185 ? -22.891 -10.469 13.984 1 95.81 185 THR A N 1
ATOM 1426 C CA . THR A 1 185 ? -23.141 -10 15.344 1 95.81 185 THR A CA 1
ATOM 1427 C C . THR A 1 185 ? -24.375 -10.672 15.938 1 95.81 185 THR A C 1
ATOM 1429 O O . THR A 1 185 ? -25.422 -10.711 15.305 1 95.81 185 THR A O 1
ATOM 1432 N N . GLU A 1 186 ? -24.188 -11.203 17.109 1 93.5 186 GLU A N 1
ATOM 1433 C CA . GLU A 1 186 ? -25.266 -11.828 17.875 1 93.5 186 GLU A CA 1
ATOM 1434 C C . GLU A 1 186 ? -25.125 -11.562 19.359 1 93.5 186 GLU A C 1
ATOM 1436 O O . GLU A 1 186 ? -24.078 -11.883 19.953 1 93.5 186 GLU A O 1
ATOM 1441 N N . THR A 1 187 ? -26.156 -11.023 20.016 1 89.25 187 THR A N 1
ATOM 1442 C CA . THR A 1 187 ? -26.219 -10.758 21.453 1 89.25 187 THR A CA 1
ATOM 1443 C C . THR A 1 187 ? -24.984 -9.984 21.906 1 89.25 187 THR A C 1
ATOM 1445 O O . THR A 1 187 ? -24.328 -10.375 22.875 1 89.25 187 THR A O 1
ATOM 1448 N N . GLY A 1 188 ? -24.578 -9.039 21.125 1 84.25 188 GLY A N 1
ATOM 1449 C CA . GLY A 1 188 ? -23.5 -8.141 21.516 1 84.25 188 GLY A CA 1
ATOM 1450 C C . GLY A 1 188 ? -22.125 -8.672 21.141 1 84.25 188 GLY A C 1
ATOM 1451 O O . GLY A 1 188 ? -21.125 -7.973 21.312 1 84.25 188 GLY A O 1
ATOM 1452 N N . ASN A 1 189 ? -22.047 -9.867 20.625 1 89 189 ASN A N 1
ATOM 1453 C CA . ASN A 1 189 ? -20.781 -10.438 20.219 1 89 189 ASN A CA 1
ATOM 1454 C C . ASN A 1 189 ? -20.578 -10.359 18.703 1 89 189 ASN A C 1
ATOM 1456 O O . ASN A 1 189 ? -21.484 -10.703 17.938 1 89 189 ASN A O 1
ATOM 1460 N N . THR A 1 190 ? -19.438 -9.859 18.281 1 93.94 190 THR A N 1
ATOM 1461 C CA . THR A 1 190 ? -19.125 -9.719 16.859 1 93.94 190 THR A CA 1
ATOM 1462 C C . THR A 1 190 ? -17.984 -10.656 16.469 1 93.94 190 THR A C 1
ATOM 1464 O O . THR A 1 190 ? -16.984 -10.766 17.188 1 93.94 190 THR A O 1
ATOM 1467 N N . THR A 1 191 ? -18.109 -11.312 15.383 1 96.38 191 THR A N 1
ATOM 1468 C CA . THR A 1 191 ? -17.109 -12.258 14.883 1 96.38 191 THR A CA 1
ATOM 1469 C C . THR A 1 191 ? -15.945 -11.523 14.242 1 96.38 191 THR A C 1
ATOM 1471 O O . THR A 1 191 ? -16.031 -10.328 13.961 1 96.38 191 THR A O 1
ATOM 1474 N N . PRO A 1 192 ? -14.797 -12.258 14.039 1 95.38 192 PRO A N 1
ATOM 1475 C CA . PRO A 1 192 ? -13.797 -11.703 13.125 1 95.38 192 PRO A CA 1
ATOM 1476 C C . PRO A 1 192 ? -14.305 -11.57 11.695 1 95.38 192 PRO A C 1
ATOM 1478 O O . PRO A 1 192 ? -15.344 -12.141 11.352 1 95.38 192 PRO A O 1
ATOM 1481 N N . ILE A 1 193 ? -13.617 -10.828 10.938 1 96.88 193 ILE A N 1
ATOM 1482 C CA . ILE A 1 193 ? -13.953 -10.688 9.523 1 96.88 193 ILE A CA 1
ATOM 1483 C C . ILE A 1 193 ? -13.586 -11.961 8.766 1 96.88 193 ILE A C 1
ATOM 1485 O O . ILE A 1 193 ? -12.5 -12.508 8.953 1 96.88 193 ILE A O 1
ATOM 1489 N N . VAL A 1 194 ? -14.469 -12.414 8.016 1 98 194 VAL A N 1
ATOM 1490 C CA . VAL A 1 194 ? -14.242 -13.539 7.109 1 98 194 VAL A CA 1
ATOM 1491 C C . VAL A 1 194 ? -14.125 -13.023 5.676 1 98 194 VAL A C 1
ATOM 1493 O O . VAL A 1 194 ? -15 -12.305 5.191 1 98 194 VAL A O 1
ATOM 1496 N N . THR A 1 195 ? -13.062 -13.383 5.031 1 98.19 195 THR A N 1
ATOM 1497 C CA . THR A 1 195 ? -12.812 -12.938 3.662 1 98.19 195 THR A CA 1
ATOM 1498 C C . THR A 1 195 ? -12.938 -14.109 2.688 1 98.19 195 THR A C 1
ATOM 1500 O O . THR A 1 195 ? -12.383 -15.18 2.92 1 98.19 195 THR A O 1
ATOM 1503 N N . LEU A 1 196 ? -13.68 -13.938 1.642 1 98.12 196 LEU A N 1
ATOM 1504 C CA . LEU A 1 196 ? -13.75 -14.875 0.525 1 98.12 196 LEU A CA 1
ATOM 1505 C C . LEU A 1 196 ? -13.43 -14.172 -0.792 1 98.12 196 LEU A C 1
ATOM 1507 O O . LEU A 1 196 ? -13.781 -13.008 -0.978 1 98.12 196 LEU A O 1
ATOM 1511 N N . VAL A 1 197 ? -12.758 -14.898 -1.644 1 98 197 VAL A N 1
ATOM 1512 C CA . VAL A 1 197 ? -12.422 -14.367 -2.963 1 98 197 VAL A CA 1
ATOM 1513 C C . VAL A 1 197 ? -12.508 -15.484 -4 1 98 197 VAL A C 1
ATOM 1515 O O . VAL A 1 197 ? -12.227 -16.641 -3.695 1 98 197 VAL A O 1
ATOM 1518 N N . ASP A 1 198 ? -12.945 -15.172 -5.121 1 97.88 198 ASP A N 1
ATOM 1519 C CA . ASP A 1 198 ? -12.906 -16.047 -6.281 1 97.88 198 ASP A CA 1
ATOM 1520 C C . ASP A 1 198 ? -12.562 -15.273 -7.551 1 97.88 198 ASP A C 1
ATOM 1522 O O . ASP A 1 198 ? -12.781 -14.062 -7.621 1 97.88 198 ASP A O 1
ATOM 1526 N N . HIS A 1 199 ? -11.953 -15.938 -8.516 1 97.88 199 HIS A N 1
ATOM 1527 C CA . HIS A 1 199 ? -11.578 -15.289 -9.773 1 97.88 199 HIS A CA 1
ATOM 1528 C C . HIS A 1 199 ? -11.812 -16.203 -10.961 1 97.88 199 HIS A C 1
ATOM 1530 O O . HIS A 1 199 ? -11.953 -17.422 -10.797 1 97.88 199 HIS A O 1
ATOM 1536 N N . SER A 1 200 ? -11.875 -15.609 -12.086 1 97.56 200 SER A N 1
ATOM 1537 C CA . SER A 1 200 ? -11.977 -16.312 -13.359 1 97.56 200 SER A CA 1
ATOM 1538 C C . SER A 1 200 ? -11.391 -15.484 -14.5 1 97.56 200 SER A C 1
ATOM 1540 O O . SER A 1 200 ? -11.398 -14.25 -14.445 1 97.56 200 SER A O 1
ATOM 1542 N N . ARG A 1 201 ? -10.922 -16.219 -15.508 1 97.56 201 ARG A N 1
ATOM 1543 C CA . ARG A 1 201 ? -10.352 -15.555 -16.672 1 97.56 201 ARG A CA 1
ATOM 1544 C C . ARG A 1 201 ? -11.398 -15.344 -17.75 1 97.56 201 ARG A C 1
ATOM 1546 O O . ARG A 1 201 ? -11.203 -14.547 -18.672 1 97.56 201 ARG A O 1
ATOM 1553 N N . THR A 1 202 ? -12.539 -16.031 -17.625 1 96.88 202 THR A N 1
ATOM 1554 C CA . THR A 1 202 ? -13.406 -16.078 -18.797 1 96.88 202 THR A CA 1
ATOM 1555 C C . THR A 1 202 ? -14.828 -15.656 -18.438 1 96.88 202 THR A C 1
ATOM 1557 O O . THR A 1 202 ? -15.656 -15.406 -19.328 1 96.88 202 THR A O 1
ATOM 1560 N N . SER A 1 203 ? -15.117 -15.578 -17.141 1 96.81 203 SER A N 1
ATOM 1561 C CA . SER A 1 203 ? -16.453 -15.203 -16.688 1 96.81 203 SER A CA 1
ATOM 1562 C C . SER A 1 203 ? -16.422 -14.625 -15.281 1 96.81 203 SER A C 1
ATOM 1564 O O . SER A 1 203 ? -15.375 -14.594 -14.633 1 96.81 203 SER A O 1
ATOM 1566 N N . ILE A 1 204 ? -17.562 -14.102 -14.852 1 97.56 204 ILE A N 1
ATOM 1567 C CA . ILE A 1 204 ? -17.688 -13.727 -13.445 1 97.56 204 ILE A CA 1
ATOM 1568 C C . ILE A 1 204 ? -17.938 -14.969 -12.602 1 97.56 204 ILE A C 1
ATOM 1570 O O . ILE A 1 204 ? -18.828 -15.766 -12.891 1 97.56 204 ILE A O 1
ATOM 1574 N N . PRO A 1 205 ? -17.203 -15.148 -11.602 1 97.69 205 PRO A N 1
ATOM 1575 C CA . PRO A 1 205 ? -17.406 -16.312 -10.734 1 97.69 205 PRO A CA 1
ATOM 1576 C C . PRO A 1 205 ? -18.828 -16.375 -10.172 1 97.69 205 PRO A C 1
ATOM 1578 O O . PRO A 1 205 ? -19.531 -15.359 -10.133 1 97.69 205 PRO A O 1
ATOM 1581 N N . SER A 1 206 ? -19.188 -17.516 -9.719 1 97.62 206 SER A N 1
ATOM 1582 C CA . SER A 1 206 ? -20.531 -17.734 -9.172 1 97.62 206 SER A CA 1
ATOM 1583 C C . SER A 1 206 ? -20.75 -16.906 -7.91 1 97.62 206 SER A C 1
ATOM 1585 O O . SER A 1 206 ? -20.156 -17.188 -6.867 1 97.62 206 SER A O 1
ATOM 1587 N N . ILE A 1 207 ? -21.641 -16.031 -8.008 1 98.06 207 ILE A N 1
ATOM 1588 C CA . ILE A 1 207 ? -22 -15.148 -6.902 1 98.06 207 ILE A CA 1
ATOM 1589 C C . ILE A 1 207 ? -22.703 -15.953 -5.809 1 98.06 207 ILE A C 1
ATOM 1591 O O . ILE A 1 207 ? -22.391 -15.797 -4.625 1 98.06 207 ILE A O 1
ATOM 1595 N N . ASP A 1 208 ? -23.531 -16.812 -6.207 1 97.88 208 ASP A N 1
ATOM 1596 C CA . ASP A 1 208 ? -24.297 -17.625 -5.27 1 97.88 208 ASP A CA 1
ATOM 1597 C C . ASP A 1 208 ? -23.375 -18.484 -4.41 1 97.88 208 ASP A C 1
ATOM 1599 O O . ASP A 1 208 ? -23.547 -18.547 -3.189 1 97.88 208 ASP A O 1
ATOM 1603 N N . ASN A 1 209 ? -22.516 -19.078 -5.066 1 97.69 209 ASN A N 1
ATOM 1604 C CA . ASN A 1 209 ? -21.609 -19.953 -4.352 1 97.69 209 ASN A CA 1
ATOM 1605 C C . ASN A 1 209 ? -20.75 -19.188 -3.354 1 97.69 209 ASN A C 1
ATOM 1607 O O . ASN A 1 209 ? -20.609 -19.594 -2.201 1 97.69 209 ASN A O 1
ATOM 1611 N N . LEU A 1 210 ? -20.172 -18.062 -3.809 1 98.19 210 LEU A N 1
ATOM 1612 C CA . LEU A 1 210 ? -19.312 -17.266 -2.932 1 98.19 210 LEU A CA 1
ATOM 1613 C C . LEU A 1 210 ? -20.109 -16.734 -1.747 1 98.19 210 LEU A C 1
ATOM 1615 O O . LEU A 1 210 ? -19.641 -16.797 -0.605 1 98.19 210 LEU A O 1
ATOM 1619 N N . ALA A 1 211 ? -21.266 -16.234 -1.992 1 98.44 211 ALA A N 1
ATOM 1620 C CA . ALA A 1 211 ? -22.094 -15.664 -0.943 1 98.44 211 ALA A CA 1
ATOM 1621 C C . ALA A 1 211 ? -22.484 -16.719 0.086 1 98.44 211 ALA A C 1
ATOM 1623 O O . ALA A 1 211 ? -22.438 -16.469 1.293 1 98.44 211 ALA A O 1
ATOM 1624 N N . LYS A 1 212 ? -22.891 -17.844 -0.38 1 98.19 212 LYS A N 1
ATOM 1625 C CA . LYS A 1 212 ? -23.281 -18.922 0.515 1 98.19 212 LYS A CA 1
ATOM 1626 C C . LYS A 1 212 ? -22.125 -19.297 1.444 1 98.19 212 LYS A C 1
ATOM 1628 O O . LYS A 1 212 ? -22.328 -19.453 2.654 1 98.19 212 LYS A O 1
ATOM 1633 N N . ARG A 1 213 ? -21 -19.469 0.864 1 97.62 213 ARG A N 1
ATOM 1634 C CA . ARG A 1 213 ? -19.812 -19.797 1.659 1 97.62 213 ARG A CA 1
ATOM 1635 C C . ARG A 1 213 ? -19.516 -18.703 2.678 1 97.62 213 ARG A C 1
ATOM 1637 O O . ARG A 1 213 ? -19.156 -19 3.824 1 97.62 213 ARG A O 1
ATOM 1644 N N . ALA A 1 214 ? -19.594 -17.453 2.262 1 98.38 214 ALA A N 1
ATOM 1645 C CA . ALA A 1 214 ? -19.328 -16.328 3.15 1 98.38 214 ALA A CA 1
ATOM 1646 C C . ALA A 1 214 ? -20.25 -16.359 4.363 1 98.38 214 ALA A C 1
ATOM 1648 O O . ALA A 1 214 ? -19.797 -16.203 5.5 1 98.38 214 ALA A O 1
ATOM 1649 N N . VAL A 1 215 ? -21.516 -16.609 4.145 1 98.38 215 VAL A N 1
ATOM 1650 C CA . VAL A 1 215 ? -22.5 -16.625 5.211 1 98.38 215 VAL A CA 1
ATOM 1651 C C . VAL A 1 215 ? -22.219 -17.781 6.164 1 98.38 215 VAL A C 1
ATOM 1653 O O . VAL A 1 215 ? -22.141 -17.594 7.379 1 98.38 215 VAL A O 1
ATOM 1656 N N . GLU A 1 216 ? -22.062 -18.906 5.594 1 97.94 216 GLU A N 1
ATOM 1657 C CA . GLU A 1 216 ? -21.828 -20.109 6.395 1 97.94 216 GLU A CA 1
ATOM 1658 C C . GLU A 1 216 ? -20.578 -19.969 7.254 1 97.94 216 GLU A C 1
ATOM 1660 O O . GLU A 1 216 ? -20.609 -20.234 8.461 1 97.94 216 GLU A O 1
ATOM 1665 N N . GLU A 1 217 ? -19.5 -19.562 6.637 1 97.62 217 GLU A N 1
ATOM 1666 C CA . GLU A 1 217 ? -18.234 -19.453 7.359 1 97.62 217 GLU A CA 1
ATOM 1667 C C . GLU A 1 217 ? -18.297 -18.375 8.43 1 97.62 217 GLU A C 1
ATOM 1669 O O . GLU A 1 217 ? -17.797 -18.562 9.547 1 97.62 217 GLU A O 1
ATOM 1674 N N . THR A 1 218 ? -18.891 -17.281 8.109 1 98.38 218 THR A N 1
ATOM 1675 C CA . THR A 1 218 ? -19 -16.172 9.062 1 98.38 218 THR A CA 1
ATOM 1676 C C . THR A 1 218 ? -19.828 -16.609 10.281 1 98.38 218 THR A C 1
ATOM 1678 O O . THR A 1 218 ? -19.422 -16.359 11.422 1 98.38 218 THR A O 1
ATOM 1681 N N . LEU A 1 219 ? -20.953 -17.266 10.062 1 98 219 LEU A N 1
ATOM 1682 C CA . LEU A 1 219 ? -21.812 -17.703 11.156 1 98 219 LEU A CA 1
ATOM 1683 C C . LEU A 1 219 ? -21.109 -18.75 12.016 1 98 219 LEU A C 1
ATOM 1685 O O . LEU A 1 219 ? -21.359 -18.844 13.219 1 98 219 LEU A O 1
ATOM 1689 N N . SER A 1 220 ? -20.234 -19.484 11.445 1 97.62 220 SER A N 1
ATOM 1690 C CA . SER A 1 220 ? -19.5 -20.516 12.172 1 97.62 220 SER A CA 1
ATOM 1691 C C . SER A 1 220 ? -18.516 -19.906 13.156 1 97.62 220 SER A C 1
ATOM 1693 O O . SER A 1 220 ? -17.969 -20.625 14.008 1 97.62 220 SER A O 1
ATOM 1695 N N . CYS A 1 221 ? -18.266 -18.641 13.078 1 97.88 221 CYS A N 1
ATOM 1696 C CA . CYS A 1 221 ? -17.328 -17.953 13.969 1 97.88 221 CYS A CA 1
ATOM 1697 C C . CYS A 1 221 ? -18.047 -17.453 15.219 1 97.88 221 CYS A C 1
ATOM 1699 O O . CYS A 1 221 ? -17.406 -16.875 16.109 1 97.88 221 CYS A O 1
ATOM 1701 N N . LEU A 1 222 ? -19.344 -17.656 15.312 1 97.06 222 LEU A N 1
ATOM 1702 C CA . LEU A 1 222 ? -20.094 -17.203 16.469 1 97.06 222 LEU A CA 1
ATOM 1703 C C . LEU A 1 222 ? -19.844 -18.109 17.672 1 97.06 222 LEU A C 1
ATOM 1705 O O . LEU A 1 222 ? -19.578 -19.297 17.516 1 97.06 222 LEU A O 1
ATOM 1709 N N . LYS A 1 223 ? -19.938 -17.516 18.922 1 95.62 223 LYS A N 1
ATOM 1710 C CA . LYS A 1 223 ? -19.859 -18.203 20.203 1 95.62 223 LYS A CA 1
ATOM 1711 C C . LYS A 1 223 ? -18.5 -18.891 20.391 1 95.62 223 LYS A C 1
ATOM 1713 O O . LYS A 1 223 ? -18.438 -20.109 20.562 1 95.62 223 LYS A O 1
ATOM 1718 N N . PRO A 1 224 ? -17.5 -18.094 20.406 1 96.12 224 PRO A N 1
ATOM 1719 C CA . PRO A 1 224 ? -16.141 -18.625 20.547 1 96.12 224 PRO A CA 1
ATOM 1720 C C . PRO A 1 224 ? -15.898 -19.281 21.906 1 96.12 224 PRO A C 1
ATOM 1722 O O . PRO A 1 224 ? -16.562 -18.938 22.891 1 96.12 224 PRO A O 1
ATOM 1725 N N . VAL A 1 225 ? -14.969 -20.188 21.891 1 95.94 225 VAL A N 1
ATOM 1726 C CA . VAL A 1 225 ? -14.555 -20.875 23.125 1 95.94 225 VAL A CA 1
ATOM 1727 C C . VAL A 1 225 ? -13.102 -20.547 23.438 1 95.94 225 VAL A C 1
ATOM 1729 O O . VAL A 1 225 ? -12.398 -19.953 22.609 1 95.94 225 VAL A O 1
ATOM 1732 N N . LYS A 1 226 ? -12.695 -20.875 24.562 1 94.5 226 LYS A N 1
ATOM 1733 C CA . LYS A 1 226 ? -11.305 -20.656 24.984 1 94.5 226 LYS A CA 1
ATOM 1734 C C . LYS A 1 226 ? -10.422 -21.828 24.578 1 94.5 226 LYS A C 1
ATOM 1736 O O . LYS A 1 226 ? -10.906 -22.938 24.391 1 94.5 226 LYS A O 1
ATOM 1741 N N . ILE A 1 227 ? -9.172 -21.484 24.406 1 96 227 ILE A N 1
ATOM 1742 C CA . ILE A 1 227 ? -8.195 -22.516 24.094 1 96 227 ILE A CA 1
ATOM 1743 C C . ILE A 1 227 ? -7.012 -22.422 25.047 1 96 227 ILE A C 1
ATOM 1745 O O . ILE A 1 227 ? -6.621 -21.328 25.453 1 96 227 ILE A O 1
ATOM 1749 N N . GLU A 1 228 ? -6.469 -23.516 25.438 1 95.62 228 GLU A N 1
ATOM 1750 C CA . GLU A 1 228 ? -5.289 -23.562 26.297 1 95.62 228 GLU A CA 1
ATOM 1751 C C . GLU A 1 228 ? -4.008 -23.406 25.484 1 95.62 228 GLU A C 1
ATOM 1753 O O . GLU A 1 228 ? -3.945 -23.797 24.328 1 95.62 228 GLU A O 1
ATOM 1758 N N . PRO A 1 229 ? -3.07 -22.75 26.109 1 96.56 229 PRO A N 1
ATOM 1759 C CA . PRO A 1 229 ? -1.781 -22.688 25.422 1 96.56 229 PRO A CA 1
ATOM 1760 C C . PRO A 1 229 ? -1.147 -24.062 25.219 1 96.56 229 PRO A C 1
ATOM 1762 O O . PRO A 1 229 ? -1.389 -24.984 26.031 1 96.56 229 PRO A O 1
ATOM 1765 N N . GLY A 1 230 ? -0.327 -24.203 24.203 1 96.88 230 GLY A N 1
ATOM 1766 C CA . GLY A 1 230 ? 0.364 -25.469 23.969 1 96.88 230 GLY A CA 1
ATOM 1767 C C . GLY A 1 230 ? 0.741 -25.688 22.516 1 96.88 230 GLY A C 1
ATOM 1768 O O . GLY A 1 230 ? 0.667 -24.766 21.703 1 96.88 230 GLY A O 1
ATOM 1769 N N . ASN A 1 231 ? 1.218 -26.891 22.297 1 97.56 231 ASN A N 1
ATOM 1770 C CA . ASN A 1 231 ? 1.501 -27.344 20.938 1 97.56 231 ASN A CA 1
ATOM 1771 C C . ASN A 1 231 ? 0.352 -28.172 20.359 1 97.56 231 ASN A C 1
ATOM 1773 O O . ASN A 1 231 ? -0.149 -29.078 21.016 1 97.56 231 ASN A O 1
ATOM 1777 N N . TYR A 1 232 ? -0.064 -27.797 19.141 1 97.94 232 TYR A N 1
ATOM 1778 C CA . TYR A 1 232 ? -1.224 -28.422 18.531 1 97.94 232 TYR A CA 1
ATOM 1779 C C . TYR A 1 232 ? -0.923 -28.828 17.094 1 97.94 232 TYR A C 1
ATOM 1781 O O . TYR A 1 232 ? -0.132 -28.172 16.406 1 97.94 232 TYR A O 1
ATOM 1789 N N . PRO A 1 233 ? -1.58 -29.938 16.641 1 98.44 233 PRO A N 1
ATOM 1790 C CA . PRO A 1 233 ? -1.764 -30.016 15.188 1 98.44 233 PRO A CA 1
ATOM 1791 C C . PRO A 1 233 ? -2.582 -28.844 14.641 1 98.44 233 PRO A C 1
ATOM 1793 O O . PRO A 1 233 ? -3.582 -28.453 15.242 1 98.44 233 PRO A O 1
ATOM 1796 N N . VAL A 1 234 ? -2.117 -28.25 13.57 1 98.75 234 VAL A N 1
ATOM 1797 C CA . VAL A 1 234 ? -2.801 -27.094 12.977 1 98.75 234 VAL A CA 1
ATOM 1798 C C . VAL A 1 234 ? -3.111 -27.391 11.516 1 98.75 234 VAL A C 1
ATOM 1800 O O . VAL A 1 234 ? -2.217 -27.734 10.734 1 98.75 234 VAL A O 1
ATOM 1803 N N . ILE A 1 235 ? -4.371 -27.328 11.172 1 98.69 235 ILE A N 1
ATOM 1804 C CA . ILE A 1 235 ? -4.805 -27.422 9.781 1 98.69 235 ILE A CA 1
ATOM 1805 C C . ILE A 1 235 ? -4.957 -26.031 9.188 1 98.69 235 ILE A C 1
ATOM 1807 O O . ILE A 1 235 ? -5.715 -25.203 9.711 1 98.69 235 ILE A O 1
ATOM 1811 N N . MET A 1 236 ? -4.238 -25.734 8.109 1 98.69 236 MET A N 1
ATOM 1812 C CA . MET A 1 236 ? -4.32 -24.438 7.441 1 98.69 236 MET A CA 1
ATOM 1813 C C . MET A 1 236 ? -5.008 -24.562 6.09 1 98.69 236 MET A C 1
ATOM 1815 O O . MET A 1 236 ? -4.695 -25.469 5.312 1 98.69 236 MET A O 1
ATOM 1819 N N . THR A 1 237 ? -5.934 -23.688 5.887 1 98.25 237 THR A N 1
ATOM 1820 C CA . THR A 1 237 ? -6.602 -23.625 4.59 1 98.25 237 THR A CA 1
ATOM 1821 C C . THR A 1 237 ? -5.754 -22.859 3.584 1 98.25 237 THR A C 1
ATOM 1823 O O . THR A 1 237 ? -4.664 -22.391 3.914 1 98.25 237 THR A O 1
ATOM 1826 N N . ALA A 1 238 ? -6.266 -22.734 2.367 1 98.25 238 ALA A N 1
ATOM 1827 C CA . ALA A 1 238 ? -5.523 -22.109 1.271 1 98.25 238 ALA A CA 1
ATOM 1828 C C . ALA A 1 238 ? -5.156 -20.672 1.604 1 98.25 238 ALA A C 1
ATOM 1830 O O . ALA A 1 238 ? -4.039 -20.234 1.33 1 98.25 238 ALA A O 1
ATOM 1831 N N . SER A 1 239 ? -6.059 -19.938 2.205 1 98.19 239 SER A N 1
ATOM 1832 C CA . SER A 1 239 ? -5.812 -18.531 2.516 1 98.19 239 SER A CA 1
ATOM 1833 C C . SER A 1 239 ? -4.719 -18.375 3.568 1 98.19 239 SER A C 1
ATOM 1835 O O . SER A 1 239 ? -3.855 -17.5 3.453 1 98.19 239 SER A O 1
ATOM 1837 N N . ALA A 1 240 ? -4.734 -19.234 4.531 1 98.44 240 ALA A N 1
ATOM 1838 C CA . ALA A 1 240 ? -3.699 -19.188 5.559 1 98.44 240 ALA A CA 1
ATOM 1839 C C . ALA A 1 240 ? -2.344 -19.594 4.988 1 98.44 240 ALA A C 1
ATOM 1841 O O . ALA A 1 240 ? -1.323 -18.969 5.293 1 98.44 240 ALA A O 1
ATOM 1842 N N . ILE A 1 241 ? -2.355 -20.609 4.188 1 98.56 241 ILE A N 1
ATOM 1843 C CA . ILE A 1 241 ? -1.129 -21.078 3.557 1 98.56 241 ILE A CA 1
ATOM 1844 C C . ILE A 1 241 ? -0.526 -19.969 2.699 1 98.56 241 ILE A C 1
ATOM 1846 O O . ILE A 1 241 ? 0.671 -19.688 2.787 1 98.56 241 ILE A O 1
ATOM 1850 N N . GLU A 1 242 ? -1.382 -19.406 1.912 1 98.31 242 GLU A N 1
ATOM 1851 C CA . GLU A 1 242 ? -0.923 -18.297 1.069 1 98.31 242 GLU A CA 1
ATOM 1852 C C . GLU A 1 242 ? -0.293 -17.188 1.904 1 98.31 242 GLU A C 1
ATOM 1854 O O . GLU A 1 242 ? 0.794 -16.703 1.584 1 98.31 242 GLU A O 1
ATOM 1859 N N . SER A 1 243 ? -0.955 -16.812 2.896 1 97.81 243 SER A N 1
ATOM 1860 C CA . SER A 1 243 ? -0.501 -15.719 3.744 1 97.81 243 SER A CA 1
ATOM 1861 C C . SER A 1 243 ? 0.856 -16.016 4.367 1 97.81 243 SER A C 1
ATOM 1863 O O . SER A 1 243 ? 1.752 -15.18 4.363 1 97.81 243 SER A O 1
ATOM 1865 N N . LEU A 1 244 ? 1.025 -17.172 4.848 1 97.88 244 LEU A N 1
ATOM 1866 C CA . LEU A 1 244 ? 2.256 -17.516 5.551 1 97.88 244 LEU A CA 1
ATOM 1867 C C . LEU A 1 244 ? 3.393 -17.766 4.566 1 97.88 244 LEU A C 1
ATOM 1869 O O . LEU A 1 244 ? 4.492 -17.234 4.734 1 97.88 244 LEU A O 1
ATOM 1873 N N . PHE A 1 245 ? 3.135 -18.547 3.551 1 98.5 245 PHE A N 1
ATOM 1874 C CA . PHE A 1 245 ? 4.172 -18.938 2.605 1 98.5 245 PHE A CA 1
ATOM 1875 C C . PHE A 1 245 ? 4.629 -17.75 1.778 1 98.5 245 PHE A C 1
ATOM 1877 O O . PHE A 1 245 ? 5.797 -17.672 1.394 1 98.5 245 PHE A O 1
ATOM 1884 N N . ASN A 1 246 ? 3.764 -16.859 1.566 1 98.12 246 ASN A N 1
ATOM 1885 C CA . ASN A 1 246 ? 4.07 -15.711 0.721 1 98.12 246 ASN A CA 1
ATOM 1886 C C . ASN A 1 246 ? 5.234 -14.898 1.28 1 98.12 246 ASN A C 1
ATOM 1888 O O . ASN A 1 246 ? 6.02 -14.328 0.521 1 98.12 246 ASN A O 1
ATOM 1892 N N . TYR A 1 247 ? 5.355 -14.891 2.533 1 96.75 247 TYR A N 1
ATOM 1893 C CA . TYR A 1 247 ? 6.375 -14.055 3.156 1 96.75 247 TYR A CA 1
ATOM 1894 C C . TYR A 1 247 ? 7.527 -14.898 3.688 1 96.75 247 TYR A C 1
ATOM 1896 O O . TYR A 1 247 ? 8.422 -14.383 4.363 1 96.75 247 TYR A O 1
ATOM 1904 N N . THR A 1 248 ? 7.484 -16.109 3.393 1 98.12 248 THR A N 1
ATOM 1905 C CA . THR A 1 248 ? 8.547 -16.984 3.871 1 98.12 248 THR A CA 1
ATOM 1906 C C . THR A 1 248 ? 9.055 -17.891 2.75 1 98.12 248 THR A C 1
ATOM 1908 O O . THR A 1 248 ? 9.938 -17.516 1.981 1 98.12 248 THR A O 1
ATOM 1911 N N . LEU A 1 249 ? 8.328 -18.969 2.555 1 98.69 249 LEU A N 1
ATOM 1912 C CA . LEU A 1 249 ? 8.781 -20 1.645 1 98.69 249 LEU A CA 1
ATOM 1913 C C . LEU A 1 249 ? 8.922 -19.469 0.224 1 98.69 249 LEU A C 1
ATOM 1915 O O . LEU A 1 249 ? 9.914 -19.75 -0.457 1 98.69 249 LEU A O 1
ATOM 1919 N N . PHE A 1 250 ? 7.949 -18.75 -0.257 1 98.62 250 PHE A N 1
ATOM 1920 C CA . PHE A 1 250 ? 8.008 -18.266 -1.626 1 98.62 250 PHE A CA 1
ATOM 1921 C C . PHE A 1 250 ? 9.195 -17.312 -1.81 1 98.62 250 PHE A C 1
ATOM 1923 O O . PHE A 1 250 ? 9.82 -17.297 -2.869 1 98.62 250 PHE A O 1
ATOM 1930 N N . GLU A 1 251 ? 9.477 -16.562 -0.814 1 98.31 251 GLU A N 1
ATOM 1931 C CA . GLU A 1 251 ? 10.664 -15.711 -0.86 1 98.31 251 GLU A CA 1
ATOM 1932 C C . GLU A 1 251 ? 11.938 -16.547 -0.939 1 98.31 251 GLU A C 1
ATOM 1934 O O . GLU A 1 251 ? 12.836 -16.234 -1.721 1 98.31 251 GLU A O 1
ATOM 1939 N N . ALA A 1 252 ? 11.969 -17.562 -0.17 1 98.56 252 ALA A N 1
ATOM 1940 C CA . ALA A 1 252 ? 13.148 -18.406 -0.106 1 98.56 252 ALA A CA 1
ATOM 1941 C C . ALA A 1 252 ? 13.383 -19.125 -1.436 1 98.56 252 ALA A C 1
ATOM 1943 O O . ALA A 1 252 ? 14.508 -19.547 -1.73 1 98.56 252 ALA A O 1
ATOM 1944 N N . LEU A 1 253 ? 12.383 -19.219 -2.209 1 98.75 253 LEU A N 1
ATOM 1945 C CA . LEU A 1 253 ? 12.477 -19.953 -3.461 1 98.75 253 LEU A CA 1
ATOM 1946 C C . LEU A 1 253 ? 12.789 -19.031 -4.625 1 98.75 253 LEU A C 1
ATOM 1948 O O . LEU A 1 253 ? 12.969 -19.469 -5.758 1 98.75 253 LEU A O 1
ATOM 1952 N N . LYS A 1 254 ? 12.883 -17.797 -4.434 1 98.69 254 LYS A N 1
ATOM 1953 C CA . LYS A 1 254 ? 13.25 -16.828 -5.469 1 98.69 254 LYS A CA 1
ATOM 1954 C C . LYS A 1 254 ? 14.758 -16.828 -5.715 1 98.69 254 LYS A C 1
ATOM 1956 O O . LYS A 1 254 ? 15.539 -16.719 -4.773 1 98.69 254 LYS A O 1
ATOM 1961 N N . GLY A 1 255 ? 15.125 -16.797 -6.934 1 98.5 255 GLY A N 1
ATOM 1962 C CA . GLY A 1 255 ? 16.516 -16.953 -7.332 1 98.5 255 GLY A CA 1
ATOM 1963 C C . GLY A 1 255 ? 17.391 -15.805 -6.891 1 98.5 255 GLY A C 1
ATOM 1964 O O . GLY A 1 255 ? 18.578 -15.992 -6.629 1 98.5 255 GLY A O 1
ATOM 1965 N N . ASP A 1 256 ? 16.875 -14.609 -6.887 1 97.38 256 ASP A N 1
ATOM 1966 C CA . ASP A 1 256 ? 17.672 -13.477 -6.434 1 97.38 256 ASP A CA 1
ATOM 1967 C C . ASP A 1 256 ? 18.094 -13.648 -4.973 1 97.38 256 ASP A C 1
ATOM 1969 O O . ASP A 1 256 ? 19.25 -13.438 -4.625 1 97.38 256 ASP A O 1
ATOM 1973 N N . ASN A 1 257 ? 17.156 -14.086 -4.148 1 96.94 257 ASN A N 1
ATOM 1974 C CA . ASN A 1 257 ? 17.484 -14.344 -2.75 1 96.94 257 ASN A CA 1
ATOM 1975 C C . ASN A 1 257 ? 18.484 -15.477 -2.602 1 96.94 257 ASN A C 1
ATOM 1977 O O . ASN A 1 257 ? 19.359 -15.438 -1.73 1 96.94 257 ASN A O 1
ATOM 1981 N N . VAL A 1 258 ? 18.422 -16.422 -3.41 1 97.56 258 VAL A N 1
ATOM 1982 C CA . VAL A 1 258 ? 19.344 -17.562 -3.385 1 97.56 258 VAL A CA 1
ATOM 1983 C C . VAL A 1 258 ? 20.75 -17.078 -3.744 1 97.56 258 VAL A C 1
ATOM 1985 O O . VAL A 1 258 ? 21.703 -17.344 -3.006 1 97.56 258 VAL A O 1
ATOM 1988 N N . VAL A 1 259 ? 20.812 -16.406 -4.832 1 96.81 259 VAL A N 1
ATOM 1989 C CA . VAL A 1 259 ? 22.109 -15.969 -5.332 1 96.81 259 VAL A CA 1
ATOM 1990 C C . VAL A 1 259 ? 22.75 -15 -4.328 1 96.81 259 VAL A C 1
ATOM 1992 O O . VAL A 1 259 ? 23.953 -15.039 -4.109 1 96.81 259 VAL A O 1
ATOM 1995 N N . ARG A 1 260 ? 21.969 -14.211 -3.68 1 93.81 260 ARG A N 1
ATOM 1996 C CA . ARG A 1 260 ? 22.469 -13.203 -2.742 1 93.81 260 ARG A CA 1
ATOM 1997 C C . ARG A 1 260 ? 22.766 -13.828 -1.383 1 93.81 260 ARG A C 1
ATOM 1999 O O . ARG A 1 260 ? 23.266 -13.148 -0.482 1 93.81 260 ARG A O 1
ATOM 2006 N N . GLY A 1 261 ? 22.375 -15.039 -1.194 1 94.06 261 GLY A N 1
ATOM 2007 C CA . GLY A 1 261 ? 22.672 -15.742 0.043 1 94.06 261 GLY A CA 1
ATOM 2008 C C . GLY A 1 261 ? 21.656 -15.484 1.141 1 94.06 261 GLY A C 1
ATOM 2009 O O . GLY A 1 261 ? 21.969 -15.656 2.324 1 94.06 261 GLY A O 1
ATOM 2010 N N . ARG A 1 262 ? 20.484 -15.078 0.723 1 93.62 262 ARG A N 1
ATOM 2011 C CA . ARG A 1 262 ? 19.438 -14.758 1.695 1 93.62 262 ARG A CA 1
ATOM 2012 C C . ARG A 1 262 ? 18.5 -15.93 1.896 1 93.62 262 ARG A C 1
ATOM 2014 O O . ARG A 1 262 ? 17.688 -15.938 2.832 1 93.62 262 ARG A O 1
ATOM 2021 N N . SER A 1 263 ? 18.547 -16.859 1.089 1 97.38 263 SER A N 1
ATOM 2022 C CA . SER A 1 263 ? 17.719 -18.062 1.194 1 97.38 263 SER A CA 1
ATOM 2023 C C . SER A 1 263 ? 18.422 -19.156 1.982 1 97.38 263 SER A C 1
ATOM 2025 O O . SER A 1 263 ? 19.609 -19.422 1.757 1 97.38 263 SER A O 1
ATOM 2027 N N . PRO A 1 264 ? 17.688 -19.781 2.836 1 97.69 264 PRO A N 1
ATOM 2028 C CA . PRO A 1 264 ? 18.297 -20.922 3.535 1 97.69 264 PRO A CA 1
ATOM 2029 C C . PRO A 1 264 ? 18.547 -22.109 2.615 1 97.69 264 PRO A C 1
ATOM 2031 O O . PRO A 1 264 ? 19.172 -23.094 3.025 1 97.69 264 PRO A O 1
ATOM 2034 N N . TYR A 1 265 ? 18.156 -22.078 1.4 1 98.12 265 TYR A N 1
ATOM 2035 C CA . TYR A 1 265 ? 18.172 -23.25 0.527 1 98.12 265 TYR A CA 1
ATOM 2036 C C . TYR A 1 265 ? 19.266 -23.125 -0.522 1 98.12 265 TYR A C 1
ATOM 2038 O O . TYR A 1 265 ? 19.359 -23.938 -1.441 1 98.12 265 TYR A O 1
ATOM 2046 N N . LYS A 1 266 ? 20.047 -22.078 -0.479 1 96.75 266 LYS A N 1
ATOM 2047 C CA . LYS A 1 266 ? 21.156 -21.938 -1.401 1 96.75 266 LYS A CA 1
ATOM 2048 C C . LYS A 1 266 ? 22.031 -23.188 -1.42 1 96.75 266 LYS A C 1
ATOM 2050 O O . LYS A 1 266 ? 22.5 -23.641 -0.375 1 96.75 266 LYS A O 1
ATOM 2055 N N . GLY A 1 267 ? 22.188 -23.734 -2.562 1 96.75 267 GLY A N 1
ATOM 2056 C CA . GLY A 1 267 ? 23.062 -24.891 -2.729 1 96.75 267 GLY A CA 1
ATOM 2057 C C . GLY A 1 267 ? 22.438 -26.172 -2.248 1 96.75 267 GLY A C 1
ATOM 2058 O O . GLY A 1 267 ? 23.109 -27.203 -2.137 1 96.75 267 GLY A O 1
ATOM 2059 N N . ARG A 1 268 ? 21.172 -26.203 -2.023 1 97.94 268 ARG A N 1
ATOM 2060 C CA . ARG A 1 268 ? 20.547 -27.375 -1.426 1 97.94 268 ARG A CA 1
ATOM 2061 C C . ARG A 1 268 ? 19.609 -28.062 -2.42 1 97.94 268 ARG A C 1
ATOM 2063 O O . ARG A 1 268 ? 18.688 -28.766 -2.023 1 97.94 268 ARG A O 1
ATOM 2070 N N . GLU A 1 269 ? 19.812 -27.812 -3.652 1 97.75 269 GLU A N 1
ATOM 2071 C CA . GLU A 1 269 ? 19.062 -28.531 -4.676 1 97.75 269 GLU A CA 1
ATOM 2072 C C . GLU A 1 269 ? 19.234 -30.047 -4.52 1 97.75 269 GLU A C 1
ATOM 2074 O O . GLU A 1 269 ? 20.344 -30.531 -4.27 1 97.75 269 GLU A O 1
ATOM 2079 N N . ASN A 1 270 ? 18.172 -30.734 -4.535 1 98.19 270 ASN A N 1
ATOM 2080 C CA . ASN A 1 270 ? 18.094 -32.188 -4.438 1 98.19 270 ASN A CA 1
ATOM 2081 C C . ASN A 1 270 ? 18.203 -32.656 -2.988 1 98.19 270 ASN A C 1
ATOM 2083 O O . ASN A 1 270 ? 18.281 -33.875 -2.723 1 98.19 270 ASN A O 1
ATOM 2087 N N . ASP A 1 271 ? 18.203 -31.797 -2.102 1 98.62 271 ASP A N 1
ATOM 2088 C CA . ASP A 1 271 ? 18.094 -32.156 -0.69 1 98.62 271 ASP A CA 1
ATOM 2089 C C . ASP A 1 271 ? 16.625 -32.281 -0.267 1 98.62 271 ASP A C 1
ATOM 2091 O O . ASP A 1 271 ? 15.75 -31.656 -0.867 1 98.62 271 ASP A O 1
ATOM 2095 N N . LYS A 1 272 ? 16.438 -33.094 0.755 1 98.75 272 LYS A N 1
ATOM 2096 C CA . LYS A 1 272 ? 15.141 -33.125 1.41 1 98.75 272 LYS A CA 1
ATOM 2097 C C . LYS A 1 272 ? 14.945 -31.875 2.285 1 98.75 272 LYS A C 1
ATOM 2099 O O . LYS A 1 272 ? 15.727 -31.641 3.203 1 98.75 272 LYS A O 1
ATOM 2104 N N . ILE A 1 273 ? 13.867 -31.078 1.97 1 98.69 273 ILE A N 1
ATOM 2105 C CA . ILE A 1 273 ? 13.688 -29.859 2.734 1 98.69 273 ILE A CA 1
ATOM 2106 C C . ILE A 1 273 ? 12.281 -29.812 3.334 1 98.69 273 ILE A C 1
ATOM 2108 O O . ILE A 1 273 ? 11.898 -28.828 3.967 1 98.69 273 ILE A O 1
ATOM 2112 N N . ALA A 1 274 ? 11.477 -30.828 3.131 1 98.75 274 ALA A N 1
ATOM 2113 C CA . ALA A 1 274 ? 10.102 -30.906 3.623 1 98.75 274 ALA A CA 1
ATOM 2114 C C . ALA A 1 274 ? 9.641 -32.375 3.725 1 98.75 274 ALA A C 1
ATOM 2116 O O . ALA A 1 274 ? 10.375 -33.281 3.352 1 98.75 274 ALA A O 1
ATOM 2117 N N . SER A 1 275 ? 8.477 -32.5 4.324 1 98.44 275 SER A N 1
ATOM 2118 C CA . SER A 1 275 ? 7.836 -33.812 4.367 1 98.44 275 SER A CA 1
ATOM 2119 C C . SER A 1 275 ? 7.668 -34.406 2.969 1 98.44 275 SER A C 1
ATOM 2121 O O . SER A 1 275 ? 7.43 -33.656 2.01 1 98.44 275 SER A O 1
ATOM 2123 N N . GLU A 1 276 ? 7.656 -35.719 2.873 1 98.19 276 GLU A N 1
ATOM 2124 C CA . GLU A 1 276 ? 7.461 -36.406 1.598 1 98.19 276 GLU A CA 1
ATOM 2125 C C . GLU A 1 276 ? 6.047 -36.188 1.066 1 98.19 276 GLU A C 1
ATOM 2127 O O . GLU A 1 276 ? 5.777 -36.438 -0.113 1 98.19 276 GLU A O 1
ATOM 2132 N N . ASN A 1 277 ? 5.176 -35.719 1.857 1 97.81 277 ASN A N 1
ATOM 2133 C CA . ASN A 1 277 ? 3.795 -35.469 1.458 1 97.81 277 ASN A CA 1
ATOM 2134 C C . ASN A 1 277 ? 3.689 -34.219 0.575 1 97.81 277 ASN A C 1
ATOM 2136 O O . ASN A 1 277 ? 2.684 -34.031 -0.11 1 97.81 277 ASN A O 1
ATOM 2140 N N . LEU A 1 278 ? 4.68 -33.375 0.611 1 98.69 278 LEU A N 1
ATOM 2141 C CA . LEU A 1 278 ? 4.547 -32.062 -0.013 1 98.69 278 LEU A CA 1
ATOM 2142 C C . LEU A 1 278 ? 5.148 -32.062 -1.415 1 98.69 278 LEU A C 1
ATOM 2144 O O . LEU A 1 278 ? 6.336 -32.344 -1.585 1 98.69 278 LEU A O 1
ATOM 2148 N N . THR A 1 279 ? 4.398 -31.797 -2.352 1 98.88 279 THR A N 1
ATOM 2149 C CA . THR A 1 279 ? 4.832 -31.422 -3.693 1 98.88 279 THR A CA 1
ATOM 2150 C C . THR A 1 279 ? 4.305 -30.047 -4.062 1 98.88 279 THR A C 1
ATOM 2152 O O . THR A 1 279 ? 3.096 -29.812 -4.039 1 98.88 279 THR A O 1
ATOM 2155 N N . LEU A 1 280 ? 5.18 -29.156 -4.32 1 98.81 280 LEU A N 1
ATOM 2156 C CA . LEU A 1 280 ? 4.879 -27.766 -4.617 1 98.81 280 LEU A CA 1
ATOM 2157 C C . LEU A 1 280 ? 5.242 -27.422 -6.059 1 98.81 280 LEU A C 1
ATOM 2159 O O . LEU A 1 280 ? 6.375 -27.656 -6.492 1 98.81 280 LEU A O 1
ATOM 2163 N N . ILE A 1 281 ? 4.293 -26.844 -6.801 1 98.81 281 ILE A N 1
ATOM 2164 C CA . ILE A 1 281 ? 4.465 -26.562 -8.227 1 98.81 281 ILE A CA 1
ATOM 2165 C C . ILE A 1 281 ? 4.152 -25.109 -8.508 1 98.81 281 ILE A C 1
ATOM 2167 O O . ILE A 1 281 ? 3.188 -24.547 -7.973 1 98.81 281 ILE A O 1
ATOM 2171 N N . ASP A 1 282 ? 4.949 -24.422 -9.258 1 98.75 282 ASP A N 1
ATOM 2172 C CA . ASP A 1 282 ? 4.629 -23.141 -9.875 1 98.75 282 ASP A CA 1
ATOM 2173 C C . ASP A 1 282 ? 4.246 -23.312 -11.336 1 98.75 282 ASP A C 1
ATOM 2175 O O . ASP A 1 282 ? 5.07 -23.734 -12.156 1 98.75 282 ASP A O 1
ATOM 2179 N N . ASP A 1 283 ? 3.029 -22.984 -11.664 1 98.06 283 ASP A N 1
ATOM 2180 C CA . ASP A 1 283 ? 2.537 -23.281 -13.008 1 98.06 283 ASP A CA 1
ATOM 2181 C C . ASP A 1 283 ? 2.004 -22.031 -13.688 1 98.06 283 ASP A C 1
ATOM 2183 O O . ASP A 1 283 ? 0.834 -21.672 -13.523 1 98.06 283 ASP A O 1
ATOM 2187 N N . GLY A 1 284 ? 2.803 -21.438 -14.547 1 97.62 284 GLY A N 1
ATOM 2188 C CA . GLY A 1 284 ? 2.396 -20.266 -15.297 1 97.62 284 GLY A CA 1
ATOM 2189 C C . GLY A 1 284 ? 1.459 -20.578 -16.453 1 97.62 284 GLY A C 1
ATOM 2190 O O . GLY A 1 284 ? 0.993 -19.672 -17.141 1 97.62 284 GLY A O 1
ATOM 2191 N N . THR A 1 285 ? 1.103 -21.828 -16.625 1 96.81 285 THR A N 1
ATOM 2192 C CA . THR A 1 285 ? 0.256 -22.25 -17.734 1 96.81 285 THR A CA 1
ATOM 2193 C C . THR A 1 285 ? -1.046 -22.859 -17.219 1 96.81 285 THR A C 1
ATOM 2195 O O . THR A 1 285 ? -1.797 -23.484 -17.969 1 96.81 285 THR A O 1
ATOM 2198 N N . LEU A 1 286 ? -1.307 -22.703 -16 1 96.06 286 LEU A N 1
ATOM 2199 C CA . LEU A 1 286 ? -2.457 -23.312 -15.328 1 96.06 286 LEU A CA 1
ATOM 2200 C C . LEU A 1 286 ? -3.762 -22.766 -15.906 1 96.06 286 LEU A C 1
ATOM 2202 O O . LEU A 1 286 ? -3.959 -21.562 -15.984 1 96.06 286 LEU A O 1
ATOM 2206 N N . ASN A 1 287 ? -4.664 -23.672 -16.234 1 94.19 287 ASN A N 1
ATOM 2207 C CA . ASN A 1 287 ? -5.965 -23.25 -16.734 1 94.19 287 ASN A CA 1
ATOM 2208 C C . ASN A 1 287 ? -6.711 -22.406 -15.695 1 94.19 287 ASN A C 1
ATOM 2210 O O . ASN A 1 287 ? -6.855 -22.828 -14.547 1 94.19 287 ASN A O 1
ATOM 2214 N N . GLN A 1 288 ? -7.098 -21.203 -16.141 1 93.5 288 GLN A N 1
ATOM 2215 C CA . GLN A 1 288 ? -7.895 -20.281 -15.336 1 93.5 288 GLN A CA 1
ATOM 2216 C C . GLN A 1 288 ? -7.059 -19.656 -14.219 1 93.5 288 GLN A C 1
ATOM 2218 O O . GLN A 1 288 ? -7.594 -18.984 -13.336 1 93.5 288 GLN A O 1
ATOM 2223 N N . GLY A 1 289 ? -5.746 -19.938 -14.234 1 96.56 289 GLY A N 1
ATOM 2224 C CA . GLY A 1 289 ? -4.891 -19.297 -13.258 1 96.56 289 GLY A CA 1
ATOM 2225 C C . GLY A 1 289 ? -4.84 -17.781 -13.422 1 96.56 289 GLY A C 1
ATOM 2226 O O . GLY A 1 289 ? -4.77 -17.281 -14.539 1 96.56 289 GLY A O 1
ATOM 2227 N N . LEU A 1 290 ? -4.871 -17.109 -12.398 1 96.62 290 LEU A N 1
ATOM 2228 C CA . LEU A 1 290 ? -4.863 -15.648 -12.422 1 96.62 290 LEU A CA 1
ATOM 2229 C C . LEU A 1 290 ? -3.582 -15.117 -13.062 1 96.62 290 LEU A C 1
ATOM 2231 O O . LEU A 1 290 ? -3.588 -14.062 -13.695 1 96.62 290 LEU A O 1
ATOM 2235 N N . PHE A 1 291 ? -2.502 -15.891 -12.898 1 97.31 291 PHE A N 1
ATOM 2236 C CA . PHE A 1 291 ? -1.207 -15.43 -13.383 1 97.31 291 PHE A CA 1
ATOM 2237 C C . PHE A 1 291 ? -0.735 -16.281 -14.555 1 97.31 291 PHE A C 1
ATOM 2239 O O . PHE A 1 291 ? 0.466 -16.375 -14.82 1 97.31 291 PHE A O 1
ATOM 2246 N N . THR A 1 292 ? -1.656 -16.938 -15.117 1 97.25 292 THR A N 1
ATOM 2247 C CA . THR A 1 292 ? -1.362 -17.656 -16.359 1 97.25 292 THR A CA 1
ATOM 2248 C C . THR A 1 292 ? -1.162 -16.688 -17.5 1 97.25 292 THR A C 1
ATOM 2250 O O . THR A 1 292 ? -1.911 -15.711 -17.641 1 97.25 292 THR A O 1
ATOM 2253 N N . ALA A 1 293 ? -0.172 -16.922 -18.297 1 97.25 293 ALA A N 1
ATOM 2254 C CA . ALA A 1 293 ? 0.116 -16.078 -19.469 1 97.25 293 ALA A CA 1
ATOM 2255 C C . ALA A 1 293 ? 1.036 -16.812 -20.453 1 97.25 293 ALA A C 1
ATOM 2257 O O . ALA A 1 293 ? 1.615 -17.844 -20.109 1 97.25 293 ALA A O 1
ATOM 2258 N N . LEU A 1 294 ? 1.154 -16.266 -21.656 1 96.5 294 LEU A N 1
ATOM 2259 C CA . LEU A 1 294 ? 2.031 -16.828 -22.688 1 96.5 294 LEU A CA 1
ATOM 2260 C C . LEU A 1 294 ? 3.496 -16.594 -22.328 1 96.5 294 LEU A C 1
ATOM 2262 O O . LEU A 1 294 ? 4.344 -17.453 -22.578 1 96.5 294 LEU A O 1
ATOM 2266 N N . PHE A 1 295 ? 3.77 -15.445 -21.828 1 97.75 295 PHE A N 1
ATOM 2267 C CA . PHE A 1 295 ? 5.133 -15.062 -21.484 1 97.75 295 PHE A CA 1
ATOM 2268 C C . PHE A 1 295 ? 5.145 -14.148 -20.266 1 97.75 295 PHE A C 1
ATOM 2270 O O . PHE A 1 295 ? 4.137 -13.523 -19.938 1 97.75 295 PHE A O 1
ATOM 2277 N N . ASP A 1 296 ? 6.289 -14.156 -19.562 1 98 296 ASP A N 1
ATOM 2278 C CA . ASP A 1 296 ? 6.418 -13.289 -18.406 1 98 296 ASP A CA 1
ATOM 2279 C C . ASP A 1 296 ? 6.742 -11.852 -18.828 1 98 296 ASP A C 1
ATOM 2281 O O . ASP A 1 296 ? 6.707 -11.523 -20.016 1 98 296 ASP A O 1
ATOM 2285 N N . HIS A 1 297 ? 7.105 -10.984 -17.969 1 98.31 297 HIS A N 1
ATOM 2286 C CA . HIS A 1 297 ? 7.172 -9.562 -18.266 1 98.31 297 HIS A CA 1
ATOM 2287 C C . HIS A 1 297 ? 8.539 -9.18 -18.828 1 98.31 297 HIS A C 1
ATOM 2289 O O . HIS A 1 297 ? 8.891 -8 -18.859 1 98.31 297 HIS A O 1
ATOM 2295 N N . GLU A 1 298 ? 9.328 -10.172 -19.188 1 97.81 298 GLU A N 1
ATOM 2296 C CA . GLU A 1 298 ? 10.523 -9.961 -20.016 1 97.81 298 GLU A CA 1
ATOM 2297 C C . GLU A 1 298 ? 10.43 -10.711 -21.328 1 97.81 298 GLU A C 1
ATOM 2299 O O . GLU A 1 298 ? 11.398 -10.773 -22.094 1 97.81 298 GLU A O 1
ATOM 2304 N N . GLY A 1 299 ? 9.289 -11.344 -21.484 1 97.62 299 GLY A N 1
ATOM 2305 C CA . GLY A 1 299 ? 9.023 -12.008 -22.75 1 97.62 299 GLY A CA 1
ATOM 2306 C C . GLY A 1 299 ? 9.414 -13.477 -22.734 1 97.62 299 GLY A C 1
ATOM 2307 O O . GLY A 1 299 ? 9.359 -14.141 -23.781 1 97.62 299 GLY A O 1
ATOM 2308 N N . VAL A 1 300 ? 9.781 -13.992 -21.703 1 98.06 300 VAL A N 1
ATOM 2309 C CA . VAL A 1 300 ? 10.18 -15.398 -21.609 1 98.06 300 VAL A CA 1
ATOM 2310 C C . VAL A 1 300 ? 8.945 -16.281 -21.438 1 98.06 300 VAL A C 1
ATOM 2312 O O . VAL A 1 300 ? 8.031 -15.938 -20.688 1 98.06 300 VAL A O 1
ATOM 2315 N N . SER A 1 301 ? 8.945 -17.406 -22 1 97.25 301 SER A N 1
ATOM 2316 C CA . SER A 1 301 ? 7.812 -18.312 -21.984 1 97.25 301 SER A CA 1
ATOM 2317 C C . SER A 1 301 ? 7.5 -18.766 -20.562 1 97.25 301 SER A C 1
ATOM 2319 O O . SER A 1 301 ? 8.406 -19.172 -19.812 1 97.25 301 SER A O 1
ATOM 2321 N N . MET A 1 302 ? 6.242 -18.656 -20.219 1 96.31 302 MET A N 1
ATOM 2322 C CA . MET A 1 302 ? 5.82 -19.219 -18.938 1 96.31 302 MET A CA 1
ATOM 2323 C C . MET A 1 302 ? 5.785 -20.75 -19 1 96.31 302 MET A C 1
ATOM 2325 O O . MET A 1 302 ? 5.594 -21.328 -20.078 1 96.31 302 MET A O 1
ATOM 2329 N N . LYS A 1 303 ? 6 -21.422 -17.844 1 95.5 303 LYS A N 1
ATOM 2330 C CA . LYS A 1 303 ? 6.059 -22.875 -17.844 1 95.5 303 LYS A CA 1
ATOM 2331 C C . LYS A 1 303 ? 5.648 -23.438 -16.484 1 95.5 303 LYS A C 1
ATOM 2333 O O . LYS A 1 303 ? 5.477 -22.688 -15.516 1 95.5 303 LYS A O 1
ATOM 2338 N N . LYS A 1 304 ? 5.363 -24.734 -16.562 1 97.12 304 LYS A N 1
ATOM 2339 C CA . LYS A 1 304 ? 5.148 -25.5 -15.336 1 97.12 304 LYS A CA 1
ATOM 2340 C C . LYS A 1 304 ? 6.477 -25.969 -14.742 1 97.12 304 LYS A C 1
ATOM 2342 O O . LYS A 1 304 ? 7.301 -26.562 -15.438 1 97.12 304 LYS A O 1
ATOM 2347 N N . LYS A 1 305 ? 6.723 -25.688 -13.445 1 97.56 305 LYS A N 1
ATOM 2348 C CA . LYS A 1 305 ? 7.949 -26.031 -12.734 1 97.56 305 LYS A CA 1
ATOM 2349 C C . LYS A 1 305 ? 7.645 -26.734 -11.414 1 97.56 305 LYS A C 1
ATOM 2351 O O . LYS A 1 305 ? 6.887 -26.234 -10.594 1 97.56 305 LYS A O 1
ATOM 2356 N N . ILE A 1 306 ? 8.281 -27.828 -11.219 1 98.69 306 ILE A N 1
ATOM 2357 C CA . ILE A 1 306 ? 8.211 -28.5 -9.922 1 98.69 306 ILE A CA 1
ATOM 2358 C C . ILE A 1 306 ? 9.289 -27.938 -9 1 98.69 306 ILE A C 1
ATOM 2360 O O . ILE A 1 306 ? 10.484 -28.094 -9.266 1 98.69 306 ILE A O 1
ATOM 2364 N N . LEU A 1 307 ? 8.93 -27.25 -7.965 1 98.88 307 LEU A N 1
ATOM 2365 C CA . LEU A 1 307 ? 9.883 -26.641 -7.047 1 98.88 307 LEU A CA 1
ATOM 2366 C C . LEU A 1 307 ? 10.305 -27.625 -5.965 1 98.88 307 LEU A C 1
ATOM 2368 O O . LEU A 1 307 ? 11.492 -27.734 -5.637 1 98.88 307 LEU A O 1
ATOM 2372 N N . ILE A 1 308 ? 9.352 -28.25 -5.359 1 98.94 308 ILE A N 1
ATOM 2373 C CA . ILE A 1 308 ? 9.547 -29.328 -4.383 1 98.94 308 ILE A CA 1
ATOM 2374 C C . ILE A 1 308 ? 8.781 -30.562 -4.816 1 98.94 308 ILE A C 1
ATOM 2376 O O . ILE A 1 308 ? 7.586 -30.5 -5.121 1 98.94 308 ILE A O 1
ATOM 2380 N N . GLU A 1 309 ? 9.43 -31.688 -4.863 1 98.88 309 GLU A N 1
ATOM 2381 C CA . GLU A 1 309 ? 8.82 -32.969 -5.223 1 98.88 309 GLU A CA 1
ATOM 2382 C C . GLU A 1 309 ? 8.984 -34 -4.105 1 98.88 309 GLU A C 1
ATOM 2384 O O . GLU A 1 309 ? 10.086 -34.469 -3.854 1 98.88 309 GLU A O 1
ATOM 2389 N N . ASN A 1 310 ? 7.848 -34.312 -3.494 1 98.56 310 ASN A N 1
ATOM 2390 C CA . ASN A 1 310 ? 7.875 -35.25 -2.387 1 98.56 310 ASN A CA 1
ATOM 2391 C C . ASN A 1 310 ? 8.93 -34.875 -1.351 1 98.56 310 ASN A C 1
ATOM 2393 O O . ASN A 1 310 ? 9.727 -35.719 -0.939 1 98.56 310 ASN A O 1
ATOM 2397 N N . GLY A 1 311 ? 8.984 -33.656 -1.068 1 98.75 311 GLY A N 1
ATOM 2398 C CA . GLY A 1 311 ? 9.836 -33.156 -0.011 1 98.75 311 GLY A CA 1
ATOM 2399 C C . GLY A 1 311 ? 11.227 -32.75 -0.498 1 98.75 311 GLY A C 1
ATOM 2400 O O . GLY A 1 311 ? 12.031 -32.219 0.263 1 98.75 311 GLY A O 1
ATOM 2401 N N . ILE A 1 312 ? 11.547 -33 -1.747 1 98.88 312 ILE A N 1
ATOM 2402 C CA . ILE A 1 312 ? 12.883 -32.781 -2.283 1 98.88 312 ILE A CA 1
ATOM 2403 C C . ILE A 1 312 ? 12.891 -31.469 -3.086 1 98.88 312 ILE A C 1
ATOM 2405 O O . ILE A 1 312 ? 12.062 -31.281 -3.979 1 98.88 312 ILE A O 1
ATOM 2409 N N . LEU A 1 313 ? 13.82 -30.594 -2.771 1 98.88 313 LEU A N 1
ATOM 2410 C CA . LEU A 1 313 ? 13.969 -29.344 -3.506 1 98.88 313 LEU A CA 1
ATOM 2411 C C . LEU A 1 313 ? 14.484 -29.594 -4.918 1 98.88 313 LEU A C 1
ATOM 2413 O O . LEU A 1 313 ? 15.555 -30.188 -5.09 1 98.88 313 LEU A O 1
ATOM 2417 N N . LYS A 1 314 ? 13.797 -29.125 -5.922 1 98.69 314 LYS A N 1
ATOM 2418 C CA . LYS A 1 314 ? 14.172 -29.438 -7.297 1 98.69 314 LYS A CA 1
ATOM 2419 C C . LYS A 1 314 ? 14.75 -28.219 -8.008 1 98.69 314 LYS A C 1
ATOM 2421 O O . LYS A 1 314 ? 15.703 -28.344 -8.781 1 98.69 314 LYS A O 1
ATOM 2426 N N . GLN A 1 315 ? 14.18 -27.062 -7.797 1 98.25 315 GLN A N 1
ATOM 2427 C CA . GLN A 1 315 ? 14.656 -25.875 -8.492 1 98.25 315 GLN A CA 1
ATOM 2428 C C . GLN A 1 315 ? 14.094 -24.609 -7.855 1 98.25 315 GLN A C 1
ATOM 2430 O O . GLN A 1 315 ? 13.25 -24.672 -6.961 1 98.25 315 GLN A O 1
ATOM 2435 N N . PHE A 1 316 ? 14.562 -23.469 -8.312 1 98.69 316 PHE A N 1
ATOM 2436 C CA . PHE A 1 316 ? 14.164 -22.141 -7.852 1 98.69 316 PHE A CA 1
ATOM 2437 C C . PHE A 1 316 ? 13.484 -21.359 -8.969 1 98.69 316 PHE A C 1
ATOM 2439 O O . PHE A 1 316 ? 13.398 -21.828 -10.102 1 98.69 316 PHE A O 1
ATOM 2446 N N . LEU A 1 317 ? 12.961 -20.25 -8.625 1 98.88 317 LEU A N 1
ATOM 2447 C CA . LEU A 1 317 ? 12.352 -19.344 -9.594 1 98.88 317 LEU A CA 1
ATOM 2448 C C . LEU A 1 317 ? 13.328 -18.266 -10.023 1 98.88 317 LEU A C 1
ATOM 2450 O O . LEU A 1 317 ? 13.984 -17.641 -9.188 1 98.88 317 LEU A O 1
ATOM 2454 N N . PHE A 1 318 ? 13.352 -18 -11.359 1 98.62 318 PHE A N 1
ATOM 2455 C CA . PHE A 1 318 ? 14.328 -17.047 -11.852 1 98.62 318 PHE A CA 1
ATOM 2456 C C . PHE A 1 318 ? 13.719 -16.141 -12.922 1 98.62 318 PHE A C 1
ATOM 2458 O O . PHE A 1 318 ? 12.906 -16.594 -13.727 1 98.62 318 PHE A O 1
ATOM 2465 N N . ASN A 1 319 ? 14.125 -14.93 -12.922 1 98.31 319 ASN A N 1
ATOM 2466 C CA . ASN A 1 319 ? 14.086 -14.125 -14.141 1 98.31 319 ASN A CA 1
ATOM 2467 C C . ASN A 1 319 ? 15.391 -14.25 -14.93 1 98.31 319 ASN A C 1
ATOM 2469 O O . ASN A 1 319 ? 16.266 -15.031 -14.57 1 98.31 319 ASN A O 1
ATOM 2473 N N . HIS A 1 320 ? 15.5 -13.539 -16.016 1 98.19 320 HIS A N 1
ATOM 2474 C CA . HIS A 1 320 ? 16.609 -13.719 -16.938 1 98.19 320 HIS A CA 1
ATOM 2475 C C . HIS A 1 320 ? 17.938 -13.352 -16.281 1 98.19 320 HIS A C 1
ATOM 2477 O O . HIS A 1 320 ? 18.891 -14.141 -16.297 1 98.19 320 HIS A O 1
ATOM 2483 N N . TYR A 1 321 ? 18.047 -12.211 -15.625 1 97.38 321 TYR A N 1
ATOM 2484 C CA . TYR A 1 321 ? 19.266 -11.688 -15.023 1 97.38 321 TYR A CA 1
ATOM 2485 C C . TYR A 1 321 ? 19.812 -12.648 -13.969 1 97.38 321 TYR A C 1
ATOM 2487 O O . TYR A 1 321 ? 20.969 -13.07 -14.039 1 97.38 321 TYR A O 1
ATOM 2495 N N . TRP A 1 322 ? 18.984 -13.055 -13.094 1 97.94 322 TRP A N 1
ATOM 2496 C CA . TRP A 1 322 ? 19.438 -13.852 -11.953 1 97.94 322 TRP A CA 1
ATOM 2497 C C . TRP A 1 322 ? 19.672 -15.297 -12.375 1 97.94 322 TRP A C 1
ATOM 2499 O O . TRP A 1 322 ? 20.531 -15.984 -11.789 1 97.94 322 TRP A O 1
ATOM 2509 N N . ALA A 1 323 ? 18.953 -15.758 -13.352 1 98.25 323 ALA A N 1
ATOM 2510 C CA . ALA A 1 323 ? 19.234 -17.094 -13.891 1 98.25 323 ALA A CA 1
ATOM 2511 C C . ALA A 1 323 ? 20.656 -17.172 -14.438 1 98.25 323 ALA A C 1
ATOM 2513 O O . ALA A 1 323 ? 21.375 -18.141 -14.148 1 98.25 323 ALA A O 1
ATOM 2514 N N . LYS A 1 324 ? 21.031 -16.219 -15.18 1 97.25 324 LYS A N 1
ATOM 2515 C CA . LYS A 1 324 ? 22.359 -16.219 -15.773 1 97.25 324 LYS A CA 1
ATOM 2516 C C . LYS A 1 324 ? 23.438 -16.125 -14.703 1 97.25 324 LYS A C 1
ATOM 2518 O O . LYS A 1 324 ? 24.469 -16.812 -14.789 1 97.25 324 LYS A O 1
ATOM 2523 N N . ARG A 1 325 ? 23.188 -15.289 -13.758 1 96.69 325 ARG A N 1
ATOM 2524 C CA . ARG A 1 325 ? 24.141 -15.18 -12.656 1 96.69 325 ARG A CA 1
ATOM 2525 C C . ARG A 1 325 ? 24.281 -16.5 -11.914 1 96.69 325 ARG A C 1
ATOM 2527 O O . ARG A 1 325 ? 25.359 -16.828 -11.414 1 96.69 325 ARG A O 1
ATOM 2534 N N . TYR A 1 326 ? 23.203 -17.203 -11.844 1 96.81 326 TYR A N 1
ATOM 2535 C CA . TYR A 1 326 ? 23.188 -18.484 -11.156 1 96.81 326 TYR A CA 1
ATOM 2536 C C . TYR A 1 326 ? 23.766 -19.578 -12.031 1 96.81 326 TYR A C 1
ATOM 2538 O O . TYR A 1 326 ? 24.125 -20.656 -11.539 1 96.81 326 TYR A O 1
ATOM 2546 N N . GLY A 1 327 ? 23.859 -19.328 -13.305 1 96.06 327 GLY A N 1
ATOM 2547 C CA . GLY A 1 327 ? 24.406 -20.312 -14.234 1 96.06 327 GLY A CA 1
ATOM 2548 C C . GLY A 1 327 ? 23.344 -21.125 -14.938 1 96.06 327 GLY A C 1
ATOM 2549 O O . GLY A 1 327 ? 23.594 -22.266 -15.344 1 96.06 327 GLY A O 1
ATOM 2550 N N . GLY A 1 328 ? 22.188 -20.609 -15.023 1 95.88 328 GLY A N 1
ATOM 2551 C CA . GLY A 1 328 ? 21.078 -21.312 -15.672 1 95.88 328 GLY A CA 1
ATOM 2552 C C . GLY A 1 328 ? 20.25 -20.406 -16.562 1 95.88 328 GLY A C 1
ATOM 2553 O O . GLY A 1 328 ? 20.766 -19.438 -17.125 1 95.88 328 GLY A O 1
ATOM 2554 N N . GLU A 1 329 ? 18.969 -20.859 -16.812 1 96.56 329 GLU A N 1
ATOM 2555 C CA . GLU A 1 329 ? 18.047 -20.125 -17.672 1 96.56 329 GLU A CA 1
ATOM 2556 C C . GLU A 1 329 ? 16.828 -19.641 -16.891 1 96.56 329 GLU A C 1
ATOM 2558 O O . GLU A 1 329 ? 16.453 -20.234 -15.875 1 96.56 329 GLU A O 1
ATOM 2563 N N . SER A 1 330 ? 16.281 -18.547 -17.422 1 97.88 330 SER A N 1
ATOM 2564 C CA . SER A 1 330 ? 15.062 -18.016 -16.797 1 97.88 330 SER A CA 1
ATOM 2565 C C . SER A 1 330 ? 13.969 -19.062 -16.734 1 97.88 330 SER A C 1
ATOM 2567 O O . SER A 1 330 ? 13.828 -19.891 -17.641 1 97.88 330 SER A O 1
ATOM 2569 N N . THR A 1 331 ? 13.227 -19.016 -15.68 1 98.06 331 THR A N 1
ATOM 2570 C CA . THR A 1 331 ? 12.133 -19.969 -15.523 1 98.06 331 THR A CA 1
ATOM 2571 C C . THR A 1 331 ? 10.797 -19.328 -15.898 1 98.06 331 THR A C 1
ATOM 2573 O O . THR A 1 331 ? 9.734 -19.859 -15.594 1 98.06 331 THR A O 1
ATOM 2576 N N . GLY A 1 332 ? 10.805 -18.141 -16.484 1 97.94 332 GLY A N 1
ATOM 2577 C CA . GLY A 1 332 ? 9.578 -17.453 -16.875 1 97.94 332 GLY A CA 1
ATOM 2578 C C . GLY A 1 332 ? 8.867 -16.797 -15.695 1 97.94 332 GLY A C 1
ATOM 2579 O O . GLY A 1 332 ? 7.637 -16.797 -15.633 1 97.94 332 GLY A O 1
ATOM 2580 N N . ASN A 1 333 ? 9.625 -16.219 -14.773 1 98.69 333 ASN A N 1
ATOM 2581 C CA . ASN A 1 333 ? 9.031 -15.703 -13.547 1 98.69 333 ASN A CA 1
ATOM 2582 C C . ASN A 1 333 ? 9.32 -14.219 -13.352 1 98.69 333 ASN A C 1
ATOM 2584 O O . ASN A 1 333 ? 9.383 -13.734 -12.219 1 98.69 333 ASN A O 1
ATOM 2588 N N . ALA A 1 334 ? 9.539 -13.438 -14.422 1 98.56 334 ALA A N 1
ATOM 2589 C CA . ALA A 1 334 ? 9.695 -11.992 -14.328 1 98.56 334 ALA A CA 1
ATOM 2590 C C . ALA A 1 334 ? 8.336 -11.289 -14.289 1 98.56 334 ALA A C 1
ATOM 2592 O O . ALA A 1 334 ? 7.504 -11.484 -15.172 1 98.56 334 ALA A O 1
ATOM 2593 N N . MET A 1 335 ? 8.148 -10.547 -13.281 1 97.56 335 MET A N 1
ATOM 2594 C CA . MET A 1 335 ? 6.906 -9.797 -13.156 1 97.56 335 MET A CA 1
ATOM 2595 C C . MET A 1 335 ? 7.184 -8.32 -12.883 1 97.56 335 MET A C 1
ATOM 2597 O O . MET A 1 335 ? 8.188 -7.984 -12.242 1 97.56 335 MET A O 1
ATOM 2601 N N . ARG A 1 336 ? 6.328 -7.496 -13.398 1 96.56 336 ARG A N 1
ATOM 2602 C CA . ARG A 1 336 ? 6.363 -6.059 -13.148 1 96.56 336 ARG A CA 1
ATOM 2603 C C . ARG A 1 336 ? 5.066 -5.586 -12.5 1 96.56 336 ARG A C 1
ATOM 2605 O O . ARG A 1 336 ? 3.979 -6 -12.898 1 96.56 336 ARG A O 1
ATOM 2612 N N . SER A 1 337 ? 5.195 -4.781 -11.555 1 92.5 337 SER A N 1
ATOM 2613 C CA . SER A 1 337 ? 4.004 -4.281 -10.875 1 92.5 337 SER A CA 1
ATOM 2614 C C . SER A 1 337 ? 3.254 -3.277 -11.75 1 92.5 337 SER A C 1
ATOM 2616 O O . SER A 1 337 ? 2.043 -3.1 -11.602 1 92.5 337 SER A O 1
ATOM 2618 N N . SER A 1 338 ? 3.939 -2.572 -12.555 1 93.81 338 SER A N 1
ATOM 2619 C CA . SER A 1 338 ? 3.389 -1.572 -13.461 1 93.81 338 SER A CA 1
ATOM 2620 C C . SER A 1 338 ? 4.363 -1.259 -14.594 1 93.81 338 SER A C 1
ATOM 2622 O O . SER A 1 338 ? 5.422 -1.882 -14.695 1 93.81 338 SER A O 1
ATOM 2624 N N . TYR A 1 339 ? 3.959 -0.349 -15.477 1 95.56 339 TYR A N 1
ATOM 2625 C CA . TYR A 1 339 ? 4.781 0.003 -16.625 1 95.56 339 TYR A CA 1
ATOM 2626 C C . TYR A 1 339 ? 6.082 0.662 -16.188 1 95.56 339 TYR A C 1
ATOM 2628 O O . TYR A 1 339 ? 7.07 0.652 -16.922 1 95.56 339 TYR A O 1
ATOM 2636 N N . ASN A 1 340 ? 6.117 1.183 -15.039 1 94.56 340 ASN A N 1
ATOM 2637 C CA . ASN A 1 340 ? 7.27 1.964 -14.602 1 94.56 340 ASN A CA 1
ATOM 2638 C C . ASN A 1 340 ? 8.156 1.17 -13.648 1 94.56 340 ASN A C 1
ATOM 2640 O O . ASN A 1 340 ? 8.883 1.751 -12.844 1 94.56 340 ASN A O 1
ATOM 2644 N N . SER A 1 341 ? 8.031 -0.135 -13.719 1 93.75 341 SER A N 1
ATOM 2645 C CA . SER A 1 341 ? 8.82 -0.989 -12.836 1 93.75 341 SER A CA 1
ATOM 2646 C C . SER A 1 341 ? 9.727 -1.92 -13.641 1 93.75 341 SER A C 1
ATOM 2648 O O . SER A 1 341 ? 9.352 -2.387 -14.719 1 93.75 341 SER A O 1
ATOM 2650 N N . ILE A 1 342 ? 10.883 -2.17 -13.023 1 93.38 342 ILE A N 1
ATOM 2651 C CA . ILE A 1 342 ? 11.75 -3.189 -13.609 1 93.38 342 ILE A CA 1
ATOM 2652 C C . ILE A 1 342 ? 11.266 -4.578 -13.195 1 93.38 342 ILE A C 1
ATOM 2654 O O . ILE A 1 342 ? 10.578 -4.727 -12.18 1 93.38 342 ILE A O 1
ATOM 2658 N N . PRO A 1 343 ? 11.625 -5.617 -13.961 1 95.62 343 PRO A N 1
ATOM 2659 C CA . PRO A 1 343 ? 11.164 -6.965 -13.625 1 95.62 343 PRO A CA 1
ATOM 2660 C C . PRO A 1 343 ? 11.758 -7.488 -12.328 1 95.62 343 PRO A C 1
ATOM 2662 O O . PRO A 1 343 ? 12.938 -7.258 -12.047 1 95.62 343 PRO A O 1
ATOM 2665 N N . ARG A 1 344 ? 10.945 -8.133 -11.57 1 96.81 344 ARG A N 1
ATOM 2666 C CA . ARG A 1 344 ? 11.344 -8.883 -10.383 1 96.81 344 ARG A CA 1
ATOM 2667 C C . ARG A 1 344 ? 10.836 -10.312 -10.438 1 96.81 344 ARG A C 1
ATOM 2669 O O . ARG A 1 344 ? 9.945 -10.633 -11.234 1 96.81 344 ARG A O 1
ATOM 2676 N N . ILE A 1 345 ? 11.438 -11.078 -9.617 1 98.5 345 ILE A N 1
ATOM 2677 C CA . ILE A 1 345 ? 11.047 -12.484 -9.602 1 98.5 345 ILE A CA 1
ATOM 2678 C C . ILE A 1 345 ? 9.766 -12.656 -8.781 1 98.5 345 ILE A C 1
ATOM 2680 O O . ILE A 1 345 ? 9.68 -12.172 -7.648 1 98.5 345 ILE A O 1
ATOM 2684 N N . SER A 1 346 ? 8.812 -13.312 -9.32 1 98.25 346 SER A N 1
ATOM 2685 C CA . SER A 1 346 ? 7.578 -13.617 -8.609 1 98.25 346 SER A CA 1
ATOM 2686 C C . SER A 1 346 ? 7.023 -14.977 -9.023 1 98.25 346 SER A C 1
ATOM 2688 O O . SER A 1 346 ? 7.125 -15.367 -10.188 1 98.25 346 SER A O 1
ATOM 2690 N N . PRO A 1 347 ? 6.398 -15.656 -8.047 1 98.5 347 PRO A N 1
ATOM 2691 C CA . PRO A 1 347 ? 5.656 -16.844 -8.461 1 98.5 347 PRO A CA 1
ATOM 2692 C C . PRO A 1 347 ? 4.488 -16.531 -9.391 1 98.5 347 PRO A C 1
ATOM 2694 O O . PRO A 1 347 ? 4.051 -15.375 -9.461 1 98.5 347 PRO A O 1
ATOM 2697 N N . THR A 1 348 ? 4.027 -17.531 -10.094 1 98.06 348 THR A N 1
ATOM 2698 C CA . THR A 1 348 ? 2.834 -17.406 -10.922 1 98.06 348 THR A CA 1
ATOM 2699 C C . THR A 1 348 ? 1.621 -18.016 -10.219 1 98.06 348 THR A C 1
ATOM 2701 O O . THR A 1 348 ? 1.043 -17.391 -9.328 1 98.06 348 THR A O 1
ATOM 2704 N N . ASN A 1 349 ? 1.271 -19.25 -10.578 1 98.19 349 ASN A N 1
ATOM 2705 C CA . ASN A 1 349 ? 0.265 -20.016 -9.844 1 98.19 349 ASN A CA 1
ATOM 2706 C C . ASN A 1 349 ? 0.888 -21.172 -9.078 1 98.19 349 ASN A C 1
ATOM 2708 O O . ASN A 1 349 ? 1.465 -22.078 -9.68 1 98.19 349 ASN A O 1
ATOM 2712 N N . ILE A 1 350 ? 0.697 -21.094 -7.75 1 98.81 350 ILE A N 1
ATOM 2713 C CA . ILE A 1 350 ? 1.301 -22.125 -6.902 1 98.81 350 ILE A CA 1
ATOM 2714 C C . ILE A 1 350 ? 0.286 -23.219 -6.625 1 98.81 350 ILE A C 1
ATOM 2716 O O . ILE A 1 350 ? -0.812 -22.953 -6.133 1 98.81 350 ILE A O 1
ATOM 2720 N N . LEU A 1 351 ? 0.746 -24.438 -6.875 1 98.5 351 LEU A N 1
ATOM 2721 C CA . LEU A 1 351 ? -0.078 -25.609 -6.637 1 98.5 351 LEU A CA 1
ATOM 2722 C C . LEU A 1 351 ? 0.59 -26.547 -5.637 1 98.5 351 LEU A C 1
ATOM 2724 O O . LEU A 1 351 ? 1.8 -26.781 -5.703 1 98.5 351 LEU A O 1
ATOM 2728 N N . ILE A 1 352 ? -0.237 -27.016 -4.766 1 98.69 352 ILE A N 1
ATOM 2729 C CA . ILE A 1 352 ? 0.188 -28.141 -3.93 1 98.69 352 ILE A CA 1
ATOM 2730 C C . ILE A 1 352 ? -0.604 -29.391 -4.297 1 98.69 352 ILE A C 1
ATOM 2732 O O . ILE A 1 352 ? -1.835 -29.359 -4.363 1 98.69 352 ILE A O 1
ATOM 2736 N N . LYS A 1 353 ? 0.095 -30.453 -4.543 1 98.31 353 LYS A N 1
ATOM 2737 C CA . LYS A 1 353 ? -0.547 -31.703 -4.938 1 98.31 353 LYS A CA 1
ATOM 2738 C C . LYS A 1 353 ? -1.476 -32.219 -3.842 1 98.31 353 LYS A C 1
ATOM 2740 O O . LYS A 1 353 ? -1.088 -32.281 -2.674 1 98.31 353 LYS A O 1
ATOM 2745 N N . PRO A 1 354 ? -2.67 -32.594 -4.25 1 98.38 354 PRO A N 1
ATOM 2746 C CA . PRO A 1 354 ? -3.625 -33.094 -3.256 1 98.38 354 PRO A CA 1
ATOM 2747 C C . PRO A 1 354 ? -3.234 -34.469 -2.697 1 98.38 354 PRO A C 1
ATOM 2749 O O . PRO A 1 354 ? -2.551 -35.25 -3.369 1 98.38 354 PRO A O 1
ATOM 2752 N N . GLY A 1 355 ? -3.639 -34.625 -1.456 1 97.69 355 GLY A N 1
ATOM 2753 C CA . GLY A 1 355 ? -3.574 -35.938 -0.856 1 97.69 355 GLY A CA 1
ATOM 2754 C C . GLY A 1 355 ? -4.863 -36.719 -1.003 1 97.69 355 GLY A C 1
ATOM 2755 O O . GLY A 1 355 ? -5.621 -36.5 -1.951 1 97.69 355 GLY A O 1
ATOM 2756 N N . ASP A 1 356 ? -5.004 -37.75 -0.122 1 94.31 356 ASP A N 1
ATOM 2757 C CA . ASP A 1 356 ? -6.133 -38.656 -0.286 1 94.31 356 ASP A CA 1
ATOM 2758 C C . ASP A 1 356 ? -7.145 -38.469 0.842 1 94.31 356 ASP A C 1
ATOM 2760 O O . ASP A 1 356 ? -8.219 -39.094 0.821 1 94.31 356 ASP A O 1
ATOM 2764 N N . THR A 1 357 ? -6.906 -37.625 1.734 1 96.5 357 THR A N 1
ATOM 2765 C CA . THR A 1 357 ? -7.742 -37.469 2.922 1 96.5 357 THR A CA 1
ATOM 2766 C C . THR A 1 357 ? -8.812 -36.406 2.717 1 96.5 357 THR A C 1
ATOM 2768 O O . THR A 1 357 ? -8.516 -35.312 2.27 1 96.5 357 THR A O 1
ATOM 2771 N N . SER A 1 358 ? -10.086 -36.75 3.035 1 97.06 358 SER A N 1
ATOM 2772 C CA . SER A 1 358 ? -11.133 -35.75 3.002 1 97.06 358 SER A CA 1
ATOM 2773 C C . SER A 1 358 ? -11 -34.781 4.172 1 97.06 358 SER A C 1
ATOM 2775 O O . SER A 1 358 ? -10.305 -35.062 5.148 1 97.06 358 SER A O 1
ATOM 2777 N N . PHE A 1 359 ? -11.672 -33.688 4.043 1 96.25 359 PHE A N 1
ATOM 2778 C CA . PHE A 1 359 ? -11.641 -32.688 5.117 1 96.25 359 PHE A CA 1
ATOM 2779 C C . PHE A 1 359 ? -12.242 -33.281 6.395 1 96.25 359 PHE A C 1
ATOM 2781 O O . PHE A 1 359 ? -11.711 -33.062 7.484 1 96.25 359 PHE A O 1
ATOM 2788 N N . GLU A 1 360 ? -13.328 -33.969 6.23 1 96.06 360 GLU A N 1
ATOM 2789 C CA . GLU A 1 360 ? -13.992 -34.594 7.371 1 96.06 360 GLU A CA 1
ATOM 2790 C C . GLU A 1 360 ? -13.07 -35.594 8.07 1 96.06 360 GLU A C 1
ATOM 2792 O O . GLU A 1 360 ? -13.016 -35.625 9.297 1 96.06 360 GLU A O 1
ATOM 2797 N N . GLU A 1 361 ? -12.398 -36.312 7.312 1 96.44 361 GLU A N 1
ATOM 2798 C CA . GLU A 1 361 ? -11.453 -37.281 7.859 1 96.44 361 GLU A CA 1
ATOM 2799 C C . GLU A 1 361 ? -10.297 -36.594 8.57 1 96.44 361 GLU A C 1
ATOM 2801 O O . GLU A 1 361 ? -9.82 -37.062 9.609 1 96.44 361 GLU A O 1
ATOM 2806 N N . MET A 1 362 ? -9.781 -35.5 7.961 1 97.19 362 MET A N 1
ATOM 2807 C CA . MET A 1 362 ? -8.719 -34.719 8.602 1 97.19 362 MET A CA 1
ATOM 2808 C C . MET A 1 362 ? -9.133 -34.281 9.992 1 97.19 362 MET A C 1
ATOM 2810 O O . MET A 1 362 ? -8.359 -34.375 10.945 1 97.19 362 MET A O 1
ATOM 2814 N N . ILE A 1 363 ? -10.406 -33.781 10.07 1 97.38 363 ILE A N 1
ATOM 2815 C CA . ILE A 1 363 ? -10.93 -33.312 11.344 1 97.38 363 ILE A CA 1
ATOM 2816 C C . ILE A 1 363 ? -11.047 -34.469 12.328 1 97.38 363 ILE A C 1
ATOM 2818 O O . ILE A 1 363 ? -10.625 -34.344 13.484 1 97.38 363 ILE A O 1
ATOM 2822 N N . LYS A 1 364 ? -11.562 -35.531 11.844 1 96.19 364 LYS A N 1
ATOM 2823 C CA . LYS A 1 364 ? -11.766 -36.688 12.695 1 96.19 364 LYS A CA 1
ATOM 2824 C C . LYS A 1 364 ? -10.438 -37.219 13.234 1 96.19 364 LYS A C 1
ATOM 2826 O O . LYS A 1 364 ? -10.359 -37.656 14.383 1 96.19 364 LYS A O 1
ATOM 2831 N N . GLU A 1 365 ? -9.477 -37.156 12.477 1 96 365 GLU A N 1
ATOM 2832 C CA . GLU A 1 365 ? -8.172 -37.688 12.844 1 96 365 GLU A CA 1
ATOM 2833 C C . GLU A 1 365 ? -7.371 -36.719 13.688 1 96 365 GLU A C 1
ATOM 2835 O O . GLU A 1 365 ? -6.262 -37 14.125 1 96 365 GLU A O 1
ATOM 2840 N N . THR A 1 366 ? -7.891 -35.562 13.859 1 97.06 366 THR A N 1
ATOM 2841 C CA . THR A 1 366 ? -7.27 -34.562 14.727 1 97.06 366 THR A CA 1
ATOM 2842 C C . THR A 1 366 ? -8 -34.469 16.062 1 97.06 366 THR A C 1
ATOM 2844 O O . THR A 1 366 ? -8.992 -33.75 16.188 1 97.06 366 THR A O 1
ATOM 2847 N N . LYS A 1 367 ? -7.59 -35.188 17 1 95 367 LYS A N 1
ATOM 2848 C CA . LYS A 1 367 ? -8.273 -35.25 18.297 1 95 367 LYS A CA 1
ATOM 2849 C C . LYS A 1 367 ? -8.359 -33.906 18.953 1 95 367 LYS A C 1
ATOM 2851 O O . LYS A 1 367 ? -9.422 -33.5 19.453 1 95 367 LYS A O 1
ATOM 2856 N N . LYS A 1 368 ? -7.234 -33.25 19.031 1 97.12 368 LYS A N 1
ATOM 2857 C CA . LYS A 1 368 ? -7.145 -31.875 19.531 1 97.12 368 LYS A CA 1
ATOM 2858 C C . LYS A 1 368 ? -6.219 -31.031 18.656 1 97.12 368 LYS A C 1
ATOM 2860 O O . LYS A 1 368 ? -5.02 -31.312 18.578 1 97.12 368 LYS A O 1
ATOM 2865 N N . GLY A 1 369 ? -6.812 -30.016 18.016 1 98.19 369 GLY A N 1
ATOM 2866 C CA . GLY A 1 369 ? -6.023 -29.203 17.094 1 98.19 369 GLY A CA 1
ATOM 2867 C C . GLY A 1 369 ? -6.676 -27.875 16.75 1 98.19 369 GLY A C 1
ATOM 2868 O O . GLY A 1 369 ? -7.629 -27.469 17.422 1 98.19 369 GLY A O 1
ATOM 2869 N N . LEU A 1 370 ? -6.078 -27.188 15.836 1 98.56 370 LEU A N 1
ATOM 2870 C CA . LEU A 1 370 ? -6.559 -25.875 15.43 1 98.56 370 LEU A CA 1
ATOM 2871 C C . LEU A 1 370 ? -6.746 -25.812 13.914 1 98.56 370 LEU A C 1
ATOM 2873 O O . LEU A 1 370 ? -5.898 -26.297 13.156 1 98.56 370 LEU A O 1
ATOM 2877 N N . LEU A 1 371 ? -7.91 -25.359 13.523 1 98.56 371 LEU A N 1
ATOM 2878 C CA . LEU A 1 371 ? -8.172 -25.031 12.125 1 98.56 371 LEU A CA 1
ATOM 2879 C C . LEU A 1 371 ? -8 -23.531 11.883 1 98.56 371 LEU A C 1
ATOM 2881 O O . LEU A 1 371 ? -8.633 -22.719 12.562 1 98.56 371 LEU A O 1
ATOM 2885 N N . VAL A 1 372 ? -7.117 -23.188 10.922 1 98.62 372 VAL A N 1
ATOM 2886 C CA . VAL A 1 372 ? -6.789 -21.781 10.711 1 98.62 372 VAL A CA 1
ATOM 2887 C C . VAL A 1 372 ? -7.117 -21.391 9.273 1 98.62 372 VAL A C 1
ATOM 2889 O O . VAL A 1 372 ? -6.645 -22.016 8.328 1 98.62 372 VAL A O 1
ATOM 2892 N N . LYS A 1 373 ? -7.809 -20.312 9.141 1 97.38 373 LYS A N 1
ATOM 2893 C CA . LYS A 1 373 ? -8.172 -19.828 7.809 1 97.38 373 LYS A CA 1
ATOM 2894 C C . LYS A 1 373 ? -7.5 -18.484 7.512 1 97.38 373 LYS A C 1
ATOM 2896 O O . LYS A 1 373 ? -7.191 -18.172 6.359 1 97.38 373 LYS A O 1
ATOM 2901 N N . GLY A 1 374 ? -7.371 -17.734 8.539 1 97.06 374 GLY A N 1
ATOM 2902 C CA . GLY A 1 374 ? -6.789 -16.406 8.344 1 97.06 374 GLY A CA 1
ATOM 2903 C C . GLY A 1 374 ? -5.625 -16.125 9.273 1 97.06 374 GLY A C 1
ATOM 2904 O O . GLY A 1 374 ? -5.59 -16.625 10.398 1 97.06 374 GLY A O 1
ATOM 2905 N N . LEU A 1 375 ? -4.695 -15.297 8.75 1 97 375 LEU A N 1
ATOM 2906 C CA . LEU A 1 375 ? -3.549 -14.875 9.547 1 97 375 LEU A CA 1
ATOM 2907 C C . LEU A 1 375 ? -3.383 -13.359 9.5 1 97 375 LEU A C 1
ATOM 2909 O O . LEU A 1 375 ? -3.463 -12.75 8.43 1 97 375 LEU A O 1
ATOM 2913 N N . GLN A 1 376 ? -3.207 -12.789 10.602 1 90.5 376 GLN A N 1
ATOM 2914 C CA . GLN A 1 376 ? -2.84 -11.383 10.688 1 90.5 376 GLN A CA 1
ATOM 2915 C C . GLN A 1 376 ? -1.379 -11.219 11.102 1 90.5 376 GLN A C 1
ATOM 2917 O O . GLN A 1 376 ? -0.914 -11.875 12.031 1 90.5 376 GLN A O 1
ATOM 2922 N N . GLY A 1 377 ? -0.698 -10.383 10.383 1 87.19 377 GLY A N 1
ATOM 2923 C CA . GLY A 1 377 ? 0.682 -10.109 10.75 1 87.19 377 GLY A CA 1
ATOM 2924 C C . GLY A 1 377 ? 1.681 -10.969 9.992 1 87.19 377 GLY A C 1
ATOM 2925 O O . GLY A 1 377 ? 2.887 -10.891 10.242 1 87.19 377 GLY A O 1
ATOM 2926 N N . ALA A 1 378 ? 1.249 -11.672 9.055 1 92.69 378 ALA A N 1
ATOM 2927 C CA . ALA A 1 378 ? 2.123 -12.594 8.344 1 92.69 378 ALA A CA 1
ATOM 2928 C C . ALA A 1 378 ? 3.227 -11.852 7.598 1 92.69 378 ALA A C 1
ATOM 2930 O O . ALA A 1 378 ? 4.312 -12.391 7.379 1 92.69 378 ALA A O 1
ATOM 2931 N N . HIS A 1 379 ? 2.992 -10.656 7.234 1 89.19 379 HIS A N 1
ATOM 2932 C CA . HIS A 1 379 ? 3.961 -9.852 6.5 1 89.19 379 HIS A CA 1
ATOM 2933 C C . HIS A 1 379 ? 5.176 -9.523 7.367 1 89.19 379 HIS A C 1
ATOM 2935 O O . HIS A 1 379 ? 6.207 -9.086 6.855 1 89.19 379 HIS A O 1
ATOM 2941 N N . SER A 1 380 ? 5.055 -9.695 8.594 1 79.81 380 SER A N 1
ATOM 2942 C CA . SER A 1 380 ? 6.156 -9.414 9.516 1 79.81 380 SER A CA 1
ATOM 2943 C C . SER A 1 380 ? 7.023 -10.648 9.727 1 79.81 380 SER A C 1
ATOM 2945 O O . SER A 1 380 ? 8.008 -10.609 10.469 1 79.81 380 SER A O 1
ATOM 2947 N N . SER A 1 381 ? 6.73 -11.727 9.039 1 90.69 381 SER A N 1
ATOM 2948 C CA . SER A 1 381 ? 7.523 -12.945 9.148 1 90.69 381 SER A CA 1
ATOM 2949 C C . SER A 1 381 ? 8.914 -12.758 8.562 1 90.69 381 SER A C 1
ATOM 2951 O O . SER A 1 381 ? 9.125 -11.891 7.711 1 90.69 381 SER A O 1
ATOM 2953 N N . ASN A 1 382 ? 9.859 -13.625 8.992 1 89.56 382 ASN A N 1
ATOM 2954 C CA . ASN A 1 382 ? 11.234 -13.539 8.516 1 89.56 382 ASN A CA 1
ATOM 2955 C C . ASN A 1 382 ? 11.492 -14.508 7.363 1 89.56 382 ASN A C 1
ATOM 2957 O O . ASN A 1 382 ? 11.562 -15.719 7.574 1 89.56 382 ASN A O 1
ATOM 2961 N N . PRO A 1 383 ? 11.734 -14.031 6.258 1 94.56 383 PRO A N 1
ATOM 2962 C CA . PRO A 1 383 ? 11.898 -14.93 5.113 1 94.56 383 PRO A CA 1
ATOM 2963 C C . PRO A 1 383 ? 13.219 -15.688 5.141 1 94.56 383 PRO A C 1
ATOM 2965 O O . PRO A 1 383 ? 13.359 -16.719 4.48 1 94.56 383 PRO A O 1
ATOM 2968 N N . GLU A 1 384 ? 14.211 -15.234 5.793 1 94.19 384 GLU A N 1
ATOM 2969 C CA . GLU A 1 384 ? 15.516 -15.883 5.824 1 94.19 384 GLU A CA 1
ATOM 2970 C C . GLU A 1 384 ? 15.531 -17.047 6.812 1 94.19 384 GLU A C 1
ATOM 2972 O O . GLU A 1 384 ? 16.094 -18.109 6.52 1 94.19 384 GLU A O 1
ATOM 2977 N N . THR A 1 385 ? 14.812 -16.781 7.953 1 94.25 385 THR A N 1
ATOM 2978 C CA . THR A 1 385 ? 14.867 -17.812 8.984 1 94.25 385 THR A CA 1
ATOM 2979 C C . THR A 1 385 ? 13.586 -18.656 8.977 1 94.25 385 THR A C 1
ATOM 2981 O O . THR A 1 385 ? 13.562 -19.766 9.516 1 94.25 385 THR A O 1
ATOM 2984 N N . GLY A 1 386 ? 12.57 -18.094 8.469 1 96.94 386 GLY A N 1
ATOM 2985 C CA . GLY A 1 386 ? 11.273 -18.75 8.469 1 96.94 386 GLY A CA 1
ATOM 2986 C C . GLY A 1 386 ? 10.484 -18.516 9.742 1 96.94 386 GLY A C 1
ATOM 2987 O O . GLY A 1 386 ? 9.391 -19.062 9.898 1 96.94 386 GLY A O 1
ATOM 2988 N N . GLU A 1 387 ? 10.977 -17.703 10.609 1 95.12 387 GLU A N 1
ATOM 2989 C CA . GLU A 1 387 ? 10.305 -17.438 11.875 1 95.12 387 GLU A CA 1
ATOM 2990 C C . GLU A 1 387 ? 9.062 -16.578 11.672 1 95.12 387 GLU A C 1
ATOM 2992 O O . GLU A 1 387 ? 9.062 -15.656 10.859 1 95.12 387 GLU A O 1
ATOM 2997 N N . TYR A 1 388 ? 7.996 -16.906 12.406 1 95.25 388 TYR A N 1
ATOM 2998 C CA . TYR A 1 388 ? 6.77 -16.125 12.336 1 95.25 388 TYR A CA 1
ATOM 2999 C C . TYR A 1 388 ? 6.039 -16.125 13.672 1 95.25 388 TYR A C 1
ATOM 3001 O O . TYR A 1 388 ? 6.227 -17.031 14.484 1 95.25 388 TYR A O 1
ATOM 3009 N N . SER A 1 389 ? 5.312 -15.125 13.969 1 91.81 389 SER A N 1
ATOM 3010 C CA . SER A 1 389 ? 4.352 -14.953 15.047 1 91.81 389 SER A CA 1
ATOM 3011 C C . SER A 1 389 ? 3.137 -14.156 14.586 1 91.81 389 SER A C 1
ATOM 3013 O O . SER A 1 389 ? 3.227 -12.945 14.383 1 91.81 389 SER A O 1
ATOM 3015 N N . VAL A 1 390 ? 2.023 -14.844 14.445 1 94.38 390 VAL A N 1
ATOM 3016 C CA . VAL A 1 390 ? 0.887 -14.219 13.773 1 94.38 390 VAL A CA 1
ATOM 3017 C C . VAL A 1 390 ? -0.398 -14.531 14.539 1 94.38 390 VAL A C 1
ATOM 3019 O O . VAL A 1 390 ? -0.458 -15.5 15.297 1 94.38 390 VAL A O 1
ATOM 3022 N N . VAL A 1 391 ? -1.353 -13.758 14.328 1 92.88 391 VAL A N 1
ATOM 3023 C CA . VAL A 1 391 ? -2.674 -13.992 14.898 1 92.88 391 VAL A CA 1
ATOM 3024 C C . VAL A 1 391 ? -3.492 -14.883 13.969 1 92.88 391 VAL A C 1
ATOM 3026 O O . VAL A 1 391 ? -3.646 -14.578 12.781 1 92.88 391 VAL A O 1
ATOM 3029 N N . ALA A 1 392 ? -3.957 -15.953 14.523 1 97.69 392 ALA A N 1
ATOM 3030 C CA . ALA A 1 392 ? -4.844 -16.844 13.766 1 97.69 392 ALA A CA 1
ATOM 3031 C C . ALA A 1 392 ? -6.293 -16.359 13.852 1 97.69 392 ALA A C 1
ATOM 3033 O O . ALA A 1 392 ? -6.934 -16.5 14.898 1 97.69 392 ALA A O 1
ATOM 3034 N N . THR A 1 393 ? -6.758 -15.836 12.758 1 96.88 393 THR A N 1
ATOM 3035 C CA . THR A 1 393 ? -8.117 -15.305 12.766 1 96.88 393 THR A CA 1
ATOM 3036 C C . THR A 1 393 ? -8.656 -15.188 11.344 1 96.88 393 THR A C 1
ATOM 3038 O O . THR A 1 393 ? -8.078 -14.477 10.516 1 96.88 393 THR A O 1
ATOM 3041 N N . PRO A 1 394 ? -9.805 -15.938 11.086 1 97.5 394 PRO A N 1
ATOM 3042 C CA . PRO A 1 394 ? -10.539 -16.812 12 1 97.5 394 PRO A CA 1
ATOM 3043 C C . PRO A 1 394 ? -9.859 -18.156 12.195 1 97.5 394 PRO A C 1
ATOM 3045 O O . PRO A 1 394 ? -9.094 -18.609 11.336 1 97.5 394 PRO A O 1
ATOM 3048 N N . ALA A 1 395 ? -10.18 -18.703 13.289 1 98.44 395 ALA A N 1
ATOM 3049 C CA . ALA A 1 395 ? -9.68 -20.031 13.633 1 98.44 395 ALA A CA 1
ATOM 3050 C C . ALA A 1 395 ? -10.68 -20.797 14.5 1 98.44 395 ALA A C 1
ATOM 3052 O O . ALA A 1 395 ? -11.586 -20.188 15.078 1 98.44 395 ALA A O 1
ATOM 3053 N N . TRP A 1 396 ? -10.562 -22.094 14.516 1 98.56 396 TRP A N 1
ATOM 3054 C CA . TRP A 1 396 ? -11.453 -22.984 15.258 1 98.56 396 TRP A CA 1
ATOM 3055 C C . TRP A 1 396 ? -10.672 -24.047 16.016 1 98.56 396 TRP A C 1
ATOM 3057 O O . TRP A 1 396 ? -9.688 -24.594 15.492 1 98.56 396 TRP A O 1
ATOM 3067 N N . LEU A 1 397 ? -11.133 -24.328 17.172 1 98.31 397 LEU A N 1
ATOM 3068 C CA . LEU A 1 397 ? -10.633 -25.453 17.953 1 98.31 397 LEU A CA 1
ATOM 3069 C C . LEU A 1 397 ? -11.281 -26.766 17.484 1 98.31 397 LEU A C 1
ATOM 3071 O O . LEU A 1 397 ? -12.5 -26.828 17.312 1 98.31 397 LEU A O 1
ATOM 3075 N N . ILE A 1 398 ? -10.445 -27.656 17.141 1 98.19 398 ILE A N 1
ATOM 3076 C CA . ILE A 1 398 ? -10.906 -29.016 16.891 1 98.19 398 ILE A CA 1
ATOM 3077 C C . ILE A 1 398 ? -10.789 -29.844 18.172 1 98.19 398 ILE A C 1
ATOM 3079 O O . ILE A 1 398 ? -9.703 -29.984 18.734 1 98.19 398 ILE A O 1
ATOM 3083 N N . ASP A 1 399 ? -11.836 -30.328 18.609 1 96.06 399 ASP A N 1
ATOM 3084 C CA . ASP A 1 399 ? -11.883 -31.156 19.812 1 96.06 399 ASP A CA 1
ATOM 3085 C C . ASP A 1 399 ? -12.75 -32.406 19.594 1 96.06 399 ASP A C 1
ATOM 3087 O O . ASP A 1 399 ? -13.969 -32.344 19.719 1 96.06 399 ASP A O 1
ATOM 3091 N N . ASN A 1 400 ? -12.141 -33.531 19.391 1 92.31 400 ASN A N 1
ATOM 3092 C CA . ASN A 1 400 ? -12.797 -34.812 19.172 1 92.31 400 ASN A CA 1
ATOM 3093 C C . ASN A 1 400 ? -13.891 -34.719 18.125 1 92.31 400 ASN A C 1
ATOM 3095 O O . ASN A 1 400 ? -15.031 -35.125 18.359 1 92.31 400 ASN A O 1
ATOM 3099 N N . GLY A 1 401 ? -13.531 -34.094 17.062 1 89.19 401 GLY A N 1
ATOM 3100 C CA . GLY A 1 401 ? -14.422 -34.031 15.922 1 89.19 401 GLY A CA 1
ATOM 3101 C C . GLY A 1 401 ? -15.281 -32.781 15.906 1 89.19 401 GLY A C 1
ATOM 3102 O O . GLY A 1 401 ? -15.844 -32.406 14.875 1 89.19 401 GLY A O 1
ATOM 3103 N N . ALA A 1 402 ? -15.422 -32.156 17 1 93.19 402 ALA A N 1
ATOM 3104 C CA . ALA A 1 402 ? -16.172 -30.922 17.078 1 93.19 402 ALA A CA 1
ATOM 3105 C C . ALA A 1 402 ? -15.297 -29.734 16.734 1 93.19 402 ALA A C 1
ATOM 3107 O O . ALA A 1 402 ? -14.117 -29.688 17.078 1 93.19 402 ALA A O 1
ATOM 3108 N N . ILE A 1 403 ? -15.922 -28.781 16.016 1 96.69 403 ILE A N 1
ATOM 3109 C CA . ILE A 1 403 ? -15.211 -27.562 15.617 1 96.69 403 ILE A CA 1
ATOM 3110 C C . ILE A 1 403 ? -15.891 -26.344 16.234 1 96.69 403 ILE A C 1
ATOM 3112 O O . ILE A 1 403 ? -17.078 -26.094 15.984 1 96.69 403 ILE A O 1
ATOM 3116 N N . LYS A 1 404 ? -15.172 -25.656 17.047 1 97.38 404 LYS A N 1
ATOM 3117 C CA . LYS A 1 404 ? -15.688 -24.453 17.688 1 97.38 404 LYS A CA 1
ATOM 3118 C C . LYS A 1 404 ? -14.742 -23.266 17.484 1 97.38 404 LYS A C 1
ATOM 3120 O O . LYS A 1 404 ? -13.523 -23.422 17.547 1 97.38 404 LYS A O 1
ATOM 3125 N N . PRO A 1 405 ? -15.312 -22.141 17.266 1 98 405 PRO A N 1
ATOM 3126 C CA . PRO A 1 405 ? -14.453 -20.984 17 1 98 405 PRO A CA 1
ATOM 3127 C C . PRO A 1 405 ? -13.664 -20.531 18.219 1 98 405 PRO A C 1
ATOM 3129 O O . PRO A 1 405 ? -14.117 -20.719 19.359 1 98 405 PRO A O 1
ATOM 3132 N N . VAL A 1 406 ? -12.453 -20.016 17.953 1 97.56 406 VAL A N 1
ATOM 3133 C CA . VAL A 1 406 ? -11.633 -19.422 19 1 97.56 406 VAL A CA 1
ATOM 3134 C C . VAL A 1 406 ? -11.266 -17.984 18.625 1 97.56 406 VAL A C 1
ATOM 3136 O O . VAL A 1 406 ? -11.336 -17.609 17.453 1 97.56 406 VAL A O 1
ATOM 3139 N N . ARG A 1 407 ? -10.938 -17.188 19.641 1 93.25 407 ARG A N 1
ATOM 3140 C CA . ARG A 1 407 ? -10.508 -15.812 19.438 1 93.25 407 ARG A CA 1
ATOM 3141 C C . ARG A 1 407 ? -9.211 -15.516 20.188 1 93.25 407 ARG A C 1
ATOM 3143 O O . ARG A 1 407 ? -8.867 -16.219 21.141 1 93.25 407 ARG A O 1
ATOM 3150 N N . ASN A 1 408 ? -8.5 -14.531 19.656 1 89.06 408 ASN A N 1
ATOM 3151 C CA . ASN A 1 408 ? -7.297 -14.039 20.312 1 89.06 408 ASN A CA 1
ATOM 3152 C C . ASN A 1 408 ? -6.262 -15.148 20.5 1 89.06 408 ASN A C 1
ATOM 3154 O O . ASN A 1 408 ? -5.766 -15.367 21.594 1 89.06 408 ASN A O 1
ATOM 3158 N N . VAL A 1 409 ? -6 -15.797 19.422 1 95.25 409 VAL A N 1
ATOM 3159 C CA . VAL A 1 409 ? -5.035 -16.891 19.438 1 95.25 409 VAL A CA 1
ATOM 3160 C C . VAL A 1 409 ? -3.865 -16.562 18.516 1 95.25 409 VAL A C 1
ATOM 3162 O O . VAL A 1 409 ? -4.066 -16.094 17.391 1 95.25 409 VAL A O 1
ATOM 3165 N N . MET A 1 410 ? -2.717 -16.766 18.969 1 95.62 410 MET A N 1
ATOM 3166 C CA . MET A 1 410 ? -1.501 -16.609 18.172 1 95.62 410 MET A CA 1
ATOM 3167 C C . MET A 1 410 ? -0.864 -17.953 17.875 1 95.62 410 MET A C 1
ATOM 3169 O O . MET A 1 410 ? -0.917 -18.875 18.703 1 95.62 410 MET A O 1
ATOM 3173 N N . ILE A 1 411 ? -0.32 -18.047 16.766 1 97.44 411 ILE A N 1
ATOM 3174 C CA . ILE A 1 411 ? 0.542 -19.188 16.469 1 97.44 411 ILE A CA 1
ATOM 3175 C C . ILE A 1 411 ? 1.941 -18.688 16.109 1 97.44 411 ILE A C 1
ATOM 3177 O O . ILE A 1 411 ? 2.098 -17.594 15.555 1 97.44 411 ILE A O 1
ATOM 3181 N N . ALA A 1 412 ? 2.896 -19.453 16.453 1 96.5 412 ALA A N 1
ATOM 3182 C CA . ALA A 1 412 ? 4.289 -19.062 16.219 1 96.5 412 ALA A CA 1
ATOM 3183 C C . ALA A 1 412 ? 5.152 -20.297 15.945 1 96.5 412 ALA A C 1
ATOM 3185 O O . ALA A 1 412 ? 4.84 -21.391 16.406 1 96.5 412 ALA A O 1
ATOM 3186 N N . GLY A 1 413 ? 6.203 -20.016 15.203 1 96.75 413 GLY A N 1
ATOM 3187 C CA . GLY A 1 413 ? 7.121 -21.109 14.898 1 96.75 413 GLY A CA 1
ATOM 3188 C C . GLY A 1 413 ? 8.133 -20.75 13.828 1 96.75 413 GLY A C 1
ATOM 3189 O O . GLY A 1 413 ? 8.43 -19.578 13.617 1 96.75 413 GLY A O 1
ATOM 3190 N N . LYS A 1 414 ? 8.75 -21.797 13.297 1 97.38 414 LYS A N 1
ATOM 3191 C CA . LYS A 1 414 ? 9.68 -21.719 12.172 1 97.38 414 LYS A CA 1
ATOM 3192 C C . LYS A 1 414 ? 9.211 -22.594 11.016 1 97.38 414 LYS A C 1
ATOM 3194 O O . LYS A 1 414 ? 9.383 -23.812 11.031 1 97.38 414 LYS A O 1
ATOM 3199 N N . ILE A 1 415 ? 8.797 -21.969 10.023 1 98.56 415 ILE A N 1
ATOM 3200 C CA . ILE A 1 415 ? 8.047 -22.656 8.977 1 98.56 415 ILE A CA 1
ATOM 3201 C C . ILE A 1 415 ? 8.961 -23.656 8.266 1 98.56 415 ILE A C 1
ATOM 3203 O O . ILE A 1 415 ? 8.508 -24.719 7.844 1 98.56 415 ILE A O 1
ATOM 3207 N N . TYR A 1 416 ? 10.258 -23.375 8.125 1 98.44 416 TYR A N 1
ATOM 3208 C CA . TYR A 1 416 ? 11.156 -24.266 7.402 1 98.44 416 TYR A CA 1
ATOM 3209 C C . TYR A 1 416 ? 11.336 -25.578 8.164 1 98.44 416 TYR A C 1
ATOM 3211 O O . TYR A 1 416 ? 11.555 -26.625 7.555 1 98.44 416 TYR A O 1
ATOM 3219 N N . ASP A 1 417 ? 11.211 -25.531 9.5 1 98.12 417 ASP A N 1
ATOM 3220 C CA . ASP A 1 417 ? 11.18 -26.734 10.312 1 98.12 417 ASP A CA 1
ATOM 3221 C C . ASP A 1 417 ? 9.828 -27.438 10.195 1 98.12 417 ASP A C 1
ATOM 3223 O O . ASP A 1 417 ? 9.758 -28.672 10.141 1 98.12 417 ASP A O 1
ATOM 3227 N N . GLU A 1 418 ? 8.875 -26.672 10.117 1 98.44 418 GLU A N 1
ATOM 3228 C CA . GLU A 1 418 ? 7.508 -27.188 10.164 1 98.44 418 GLU A CA 1
ATOM 3229 C C . GLU A 1 418 ? 7.129 -27.859 8.844 1 98.44 418 GLU A C 1
ATOM 3231 O O . GLU A 1 418 ? 6.199 -28.656 8.797 1 98.44 418 GLU A O 1
ATOM 3236 N N . LEU A 1 419 ? 7.812 -27.531 7.793 1 98.75 419 LEU A N 1
ATOM 3237 C CA . LEU A 1 419 ? 7.578 -28.203 6.523 1 98.75 419 LEU A CA 1
ATOM 3238 C C . LEU A 1 419 ? 7.809 -29.719 6.656 1 98.75 419 LEU A C 1
ATOM 3240 O O . LEU A 1 419 ? 7.148 -30.516 5.988 1 98.75 419 LEU A O 1
ATOM 3244 N N . PHE A 1 420 ? 8.672 -30.094 7.539 1 98.56 420 PHE A N 1
ATOM 3245 C CA . PHE A 1 420 ? 8.953 -31.5 7.789 1 98.56 420 PHE A CA 1
ATOM 3246 C C . PHE A 1 420 ? 7.816 -32.156 8.57 1 98.56 420 PHE A C 1
ATOM 3248 O O . PHE A 1 420 ? 7.719 -33.375 8.625 1 98.56 420 PHE A O 1
ATOM 3255 N N . ARG A 1 421 ? 7 -31.328 9.109 1 98.44 421 ARG A N 1
ATOM 3256 C CA . ARG A 1 421 ? 5.977 -31.812 10.023 1 98.44 421 ARG A CA 1
ATOM 3257 C C . ARG A 1 421 ? 4.617 -31.891 9.336 1 98.44 421 ARG A C 1
ATOM 3259 O O . ARG A 1 421 ? 3.604 -32.156 9.984 1 98.44 421 ARG A O 1
ATOM 3266 N N . ILE A 1 422 ? 4.613 -31.625 8.07 1 98.75 422 ILE A N 1
ATOM 3267 C CA . ILE A 1 422 ? 3.389 -31.844 7.309 1 98.75 422 ILE A CA 1
ATOM 3268 C C . ILE A 1 422 ? 3.072 -33.344 7.277 1 98.75 422 ILE A C 1
ATOM 3270 O O . ILE A 1 422 ? 3.805 -34.125 6.668 1 98.75 422 ILE A O 1
ATOM 3274 N N . ASP A 1 423 ? 1.899 -33.688 7.891 1 98.06 423 ASP A N 1
ATOM 3275 C CA . ASP A 1 423 ? 1.639 -35.125 8.008 1 98.06 423 ASP A CA 1
ATOM 3276 C C . ASP A 1 423 ? 0.328 -35.5 7.316 1 98.06 423 ASP A C 1
ATOM 3278 O O . ASP A 1 423 ? 0.035 -36.688 7.133 1 98.06 423 ASP A O 1
ATOM 3282 N N . MET A 1 424 ? -0.477 -34.5 6.949 1 97.81 424 MET A N 1
ATOM 3283 C CA . MET A 1 424 ? -1.7 -34.781 6.199 1 97.81 424 MET A CA 1
ATOM 3284 C C . MET A 1 424 ? -1.988 -33.656 5.211 1 97.81 424 MET A C 1
ATOM 3286 O O . MET A 1 424 ? -1.812 -32.469 5.535 1 97.81 424 MET A O 1
ATOM 3290 N N . ILE A 1 425 ? -2.395 -33.938 4.027 1 98.44 425 ILE A N 1
ATOM 3291 C CA . ILE A 1 425 ? -2.873 -33 3.018 1 98.44 425 ILE A CA 1
ATOM 3292 C C . ILE A 1 425 ? -4.246 -33.438 2.512 1 98.44 425 ILE A C 1
ATOM 3294 O O . ILE A 1 425 ? -4.449 -34.625 2.201 1 98.44 425 ILE A O 1
ATOM 3298 N N . GLY A 1 426 ? -5.125 -32.562 2.484 1 98.5 426 GLY A N 1
ATOM 3299 C CA . GLY A 1 426 ? -6.477 -32.844 2.043 1 98.5 426 GLY A CA 1
ATOM 3300 C C . GLY A 1 426 ? -6.559 -33.219 0.571 1 98.5 426 GLY A C 1
ATOM 3301 O O . GLY A 1 426 ? -5.582 -33.062 -0.164 1 98.5 426 GLY A O 1
ATOM 3302 N N . ARG A 1 427 ? -7.758 -33.594 0.13 1 97.5 427 ARG A N 1
ATOM 3303 C CA . ARG A 1 427 ? -7.898 -34.031 -1.252 1 97.5 427 ARG A CA 1
ATOM 3304 C C . ARG A 1 427 ? -8.547 -32.969 -2.113 1 97.5 427 ARG A C 1
ATOM 3306 O O . ARG A 1 427 ? -8.43 -33 -3.34 1 97.5 427 ARG A O 1
ATOM 3313 N N . ARG A 1 428 ? -9.219 -32.031 -1.557 1 96.81 428 ARG A N 1
ATOM 3314 C CA . ARG A 1 428 ? -9.922 -31.031 -2.34 1 96.81 428 ARG A CA 1
ATOM 3315 C C . ARG A 1 428 ? -9.148 -29.719 -2.365 1 96.81 428 ARG A C 1
ATOM 3317 O O . ARG A 1 428 ? -8.945 -29.094 -1.325 1 96.81 428 ARG A O 1
ATOM 3324 N N . THR A 1 429 ? -8.867 -29.234 -3.543 1 97.38 429 THR A N 1
ATOM 3325 C CA . THR A 1 429 ? -8.117 -28 -3.732 1 97.38 429 THR A CA 1
ATOM 3326 C C . THR A 1 429 ? -9.039 -26.781 -3.65 1 97.38 429 THR A C 1
ATOM 3328 O O . THR A 1 429 ? -10.148 -26.797 -4.199 1 97.38 429 THR A O 1
ATOM 3331 N N . GLU A 1 430 ? -8.617 -25.875 -2.906 1 95.81 430 GLU A N 1
ATOM 3332 C CA . GLU A 1 430 ? -9.234 -24.547 -2.893 1 95.81 430 GLU A CA 1
ATOM 3333 C C . GLU A 1 430 ? -8.312 -23.5 -3.506 1 95.81 430 GLU A C 1
ATOM 3335 O O . GLU A 1 430 ? -7.09 -23.594 -3.373 1 95.81 430 GLU A O 1
ATOM 3340 N N . LYS A 1 431 ? -8.977 -22.578 -4.16 1 95.44 431 LYS A N 1
ATOM 3341 C CA . LYS A 1 431 ? -8.211 -21.5 -4.793 1 95.44 431 LYS A CA 1
ATOM 3342 C C . LYS A 1 431 ? -8.234 -20.234 -3.947 1 95.44 431 LYS A C 1
ATOM 3344 O O . LYS A 1 431 ? -9.289 -19.828 -3.449 1 95.44 431 LYS A O 1
ATOM 3349 N N . TRP A 1 432 ? -7.102 -19.625 -3.773 1 96.38 432 TRP A N 1
ATOM 3350 C CA . TRP A 1 432 ? -6.926 -18.328 -3.129 1 96.38 432 TRP A CA 1
ATOM 3351 C C . TRP A 1 432 ? -5.887 -17.5 -3.863 1 96.38 432 TRP A C 1
ATOM 3353 O O . TRP A 1 432 ? -4.684 -17.641 -3.625 1 96.38 432 TRP A O 1
ATOM 3363 N N . ILE A 1 433 ? -6.402 -16.578 -4.691 1 94.38 433 ILE A N 1
ATOM 3364 C CA . ILE A 1 433 ? -5.562 -15.727 -5.523 1 94.38 433 ILE A CA 1
ATOM 3365 C C . ILE A 1 433 ? -4.641 -16.578 -6.383 1 94.38 433 ILE A C 1
ATOM 3367 O O . ILE A 1 433 ? -5.109 -17.328 -7.258 1 94.38 433 ILE A O 1
ATOM 3371 N N . HIS A 1 434 ? -3.291 -16.641 -5.957 1 97.5 434 HIS A N 1
ATOM 3372 C CA . HIS A 1 434 ? -2.361 -17.359 -6.82 1 97.5 434 HIS A CA 1
ATOM 3373 C C . HIS A 1 434 ? -2.021 -18.734 -6.238 1 97.5 434 HIS A C 1
ATOM 3375 O O . HIS A 1 434 ? -1.245 -19.484 -6.828 1 97.5 434 HIS A O 1
ATOM 3381 N N . VAL A 1 435 ? -2.658 -19.078 -5.109 1 98.31 435 VAL A N 1
ATOM 3382 C CA . VAL A 1 435 ? -2.363 -20.359 -4.473 1 98.31 435 VAL A CA 1
ATOM 3383 C C . VAL A 1 435 ? -3.566 -21.297 -4.605 1 98.31 435 VAL A C 1
ATOM 3385 O O . VAL A 1 435 ? -4.688 -20.922 -4.262 1 98.31 435 VAL A O 1
ATOM 3388 N N . TRP A 1 436 ? -3.307 -22.438 -5.125 1 98.06 436 TRP A N 1
ATOM 3389 C CA . TRP A 1 436 ? -4.258 -23.531 -5.238 1 98.06 436 TRP A CA 1
ATOM 3390 C C . TRP A 1 436 ? -3.818 -24.734 -4.398 1 98.06 436 TRP A C 1
ATOM 3392 O O . TRP A 1 436 ? -2.939 -25.484 -4.801 1 98.06 436 TRP A O 1
ATOM 3402 N N . THR A 1 437 ? -4.48 -24.891 -3.275 1 98.38 437 THR A N 1
ATOM 3403 C CA . THR A 1 437 ? -4 -25.922 -2.361 1 98.38 437 THR A CA 1
ATOM 3404 C C . THR A 1 437 ? -5.156 -26.516 -1.559 1 98.38 437 THR A C 1
ATOM 3406 O O . THR A 1 437 ? -6.133 -25.812 -1.264 1 98.38 437 THR A O 1
ATOM 3409 N N . PRO A 1 438 ? -5.07 -27.828 -1.251 1 98.31 438 PRO A N 1
ATOM 3410 C CA . PRO A 1 438 ? -5.926 -28.375 -0.193 1 98.31 438 PRO A CA 1
ATOM 3411 C C . PRO A 1 438 ? -5.484 -27.938 1.203 1 98.31 438 PRO A C 1
ATOM 3413 O O . PRO A 1 438 ? -4.418 -27.344 1.359 1 98.31 438 PRO A O 1
ATOM 3416 N N . PRO A 1 439 ? -6.367 -28.156 2.197 1 98.5 439 PRO A N 1
ATOM 3417 C CA . PRO A 1 439 ? -5.887 -27.922 3.561 1 98.5 439 PRO A CA 1
ATOM 3418 C C . PRO A 1 439 ? -4.68 -28.781 3.918 1 98.5 439 PRO A C 1
ATOM 3420 O O . PRO A 1 439 ? -4.582 -29.922 3.473 1 98.5 439 PRO A O 1
ATOM 3423 N N . ILE A 1 440 ? -3.822 -28.25 4.691 1 98.75 440 ILE A N 1
ATOM 3424 C CA . ILE A 1 440 ? -2.594 -28.922 5.098 1 98.75 440 ILE A CA 1
ATOM 3425 C C . ILE A 1 440 ? -2.51 -28.969 6.621 1 98.75 440 ILE A C 1
ATOM 3427 O O . ILE A 1 440 ? -2.727 -27.953 7.293 1 98.75 440 ILE A O 1
ATOM 3431 N N . ARG A 1 441 ? -2.188 -30.156 7.148 1 98.75 441 ARG A N 1
ATOM 3432 C CA . ARG A 1 441 ? -2.014 -30.281 8.594 1 98.75 441 ARG A CA 1
ATOM 3433 C C . ARG A 1 441 ? -0.536 -30.344 8.961 1 98.75 441 ARG A C 1
ATOM 3435 O O . ARG A 1 441 ? 0.215 -31.141 8.406 1 98.75 441 ARG A O 1
ATOM 3442 N N . PHE A 1 442 ? -0.147 -29.422 9.758 1 98.75 442 PHE A N 1
ATOM 3443 C CA . PHE A 1 442 ? 1.139 -29.469 10.445 1 98.75 442 PHE A CA 1
ATOM 3444 C C . PHE A 1 442 ? 0.998 -30.125 11.82 1 98.75 442 PHE A C 1
ATOM 3446 O O . PHE A 1 442 ? 0.172 -29.703 12.633 1 98.75 442 PHE A O 1
ATOM 3453 N N . SER A 1 443 ? 1.787 -31.031 12.188 1 98.19 443 SER A N 1
ATOM 3454 C CA . SER A 1 443 ? 1.544 -31.906 13.336 1 98.19 443 SER A CA 1
ATOM 3455 C C . SER A 1 443 ? 1.825 -31.188 14.648 1 98.19 443 SER A C 1
ATOM 3457 O O . SER A 1 443 ? 1.382 -31.625 15.711 1 98.19 443 SER A O 1
ATOM 3459 N N . ASN A 1 444 ? 2.572 -30.125 14.531 1 97.44 444 ASN A N 1
ATOM 3460 C CA . ASN A 1 444 ? 2.996 -29.516 15.781 1 97.44 444 ASN A CA 1
ATOM 3461 C C . ASN A 1 444 ? 3.334 -28.031 15.586 1 97.44 444 ASN A C 1
ATOM 3463 O O . ASN A 1 444 ? 4.402 -27.703 15.07 1 97.44 444 ASN A O 1
ATOM 3467 N N . ILE A 1 445 ? 2.475 -27.141 16.094 1 98.12 445 ILE A N 1
ATOM 3468 C CA . ILE A 1 445 ? 2.689 -25.703 16.062 1 98.12 445 ILE A CA 1
ATOM 3469 C C . ILE A 1 445 ? 2.346 -25.094 17.422 1 98.12 445 ILE A C 1
ATOM 3471 O O . ILE A 1 445 ? 1.371 -25.5 18.062 1 98.12 445 ILE A O 1
ATOM 3475 N N . ARG A 1 446 ? 3.107 -24.156 17.812 1 97.88 446 ARG A N 1
ATOM 3476 C CA . ARG A 1 446 ? 2.877 -23.484 19.094 1 97.88 446 ARG A CA 1
ATOM 3477 C C . ARG A 1 446 ? 1.68 -22.547 19.016 1 97.88 446 ARG A C 1
ATOM 3479 O O . ARG A 1 446 ? 1.595 -21.719 18.109 1 97.88 446 ARG A O 1
ATOM 3486 N N . VAL A 1 447 ? 0.801 -22.703 19.953 1 97.25 447 VAL A N 1
ATOM 3487 C CA . VAL A 1 447 ? -0.401 -21.891 20.062 1 97.25 447 VAL A CA 1
ATOM 3488 C C . VAL A 1 447 ? -0.39 -21.109 21.375 1 97.25 447 VAL A C 1
ATOM 3490 O O . VAL A 1 447 ? -0.184 -21.703 22.438 1 97.25 447 VAL A O 1
ATOM 3493 N N . ILE A 1 448 ? -0.609 -19.797 21.266 1 92.88 448 ILE A N 1
ATOM 3494 C CA . ILE A 1 448 ? -0.54 -18.922 22.422 1 92.88 448 ILE A CA 1
ATOM 3495 C C . ILE A 1 448 ? -1.81 -18.078 22.516 1 92.88 448 ILE A C 1
ATOM 3497 O O . ILE A 1 448 ? -1.986 -17.125 21.75 1 92.88 448 ILE A O 1
ATOM 3501 N N . PRO A 1 449 ? -2.641 -18.359 23.516 1 87.69 449 PRO A N 1
ATOM 3502 C CA . PRO A 1 449 ? -3.791 -17.469 23.703 1 87.69 449 PRO A CA 1
ATOM 3503 C C . PRO A 1 449 ? -3.391 -16.078 24.156 1 87.69 449 PRO A C 1
ATOM 3505 O O . PRO A 1 449 ? -2.455 -15.922 24.953 1 87.69 449 PRO A O 1
ATOM 3508 N N . ARG A 1 450 ? -3.949 -14.922 23.594 1 71.62 450 ARG A N 1
ATOM 3509 C CA . ARG A 1 450 ? -3.672 -13.523 23.922 1 71.62 450 ARG A CA 1
ATOM 3510 C C . ARG A 1 450 ? -4.711 -12.977 24.891 1 71.62 450 ARG A C 1
ATOM 3512 O O . ARG A 1 450 ? -5.871 -13.406 24.875 1 71.62 450 ARG A O 1
ATOM 3519 N N . MET B 1 1 ? -5.703 20.047 -36.281 1 22.36 1 MET B N 1
ATOM 3520 C CA . MET B 1 1 ? -6.68 20.609 -35.344 1 22.36 1 MET B CA 1
ATOM 3521 C C . MET B 1 1 ? -6.359 20.203 -33.906 1 22.36 1 MET B C 1
ATOM 3523 O O . MET B 1 1 ? -6.273 19.016 -33.594 1 22.36 1 MET B O 1
ATOM 3527 N N . VAL B 1 2 ? -5.645 20.953 -33.281 1 28.62 2 VAL B N 1
ATOM 3528 C CA . VAL B 1 2 ? -5.164 20.797 -31.922 1 28.62 2 VAL B CA 1
ATOM 3529 C C . VAL B 1 2 ? -6.32 20.359 -31.016 1 28.62 2 VAL B C 1
ATOM 3531 O O . VAL B 1 2 ? -7.305 21.078 -30.859 1 28.62 2 VAL B O 1
ATOM 3534 N N . ARG B 1 3 ? -6.73 19.219 -30.969 1 37.66 3 ARG B N 1
ATOM 3535 C CA . ARG B 1 3 ? -7.863 18.797 -30.156 1 37.66 3 ARG B CA 1
ATOM 3536 C C . ARG B 1 3 ? -7.879 19.531 -28.812 1 37.66 3 ARG B C 1
ATOM 3538 O O . ARG B 1 3 ? -6.938 19.406 -28.016 1 37.66 3 ARG B O 1
ATOM 3545 N N . SER B 1 4 ? -8.352 20.578 -28.625 1 44 4 SER B N 1
ATOM 3546 C CA . SER B 1 4 ? -8.43 21.516 -27.5 1 44 4 SER B CA 1
ATOM 3547 C C . SER B 1 4 ? -8.914 20.812 -26.234 1 44 4 SER B C 1
ATOM 3549 O O . SER B 1 4 ? -10.023 20.266 -26.203 1 44 4 SER B O 1
ATOM 3551 N N . GLU B 1 5 ? -8.008 20.156 -25.469 1 59.72 5 GLU B N 1
ATOM 3552 C CA . GLU B 1 5 ? -8.352 19.516 -24.203 1 59.72 5 GLU B CA 1
ATOM 3553 C C . GLU B 1 5 ? -9.25 20.406 -23.359 1 59.72 5 GLU B C 1
ATOM 3555 O O . GLU B 1 5 ? -8.953 21.594 -23.156 1 59.72 5 GLU B O 1
ATOM 3560 N N . ILE B 1 6 ? -10.492 20.109 -23.156 1 68.88 6 ILE B N 1
ATOM 3561 C CA . ILE B 1 6 ? -11.461 20.812 -22.328 1 68.88 6 ILE B CA 1
ATOM 3562 C C . ILE B 1 6 ? -10.852 21.078 -20.953 1 68.88 6 ILE B C 1
ATOM 3564 O O . ILE B 1 6 ? -10.195 20.203 -20.375 1 68.88 6 ILE B O 1
ATOM 3568 N N . ASN B 1 7 ? -10.93 22.328 -20.547 1 87 7 ASN B N 1
ATOM 3569 C CA . ASN B 1 7 ? -10.469 22.688 -19.203 1 87 7 ASN B CA 1
ATOM 3570 C C . ASN B 1 7 ? -11.273 21.969 -18.141 1 87 7 ASN B C 1
ATOM 3572 O O . ASN B 1 7 ? -12.461 21.688 -18.312 1 87 7 ASN B O 1
ATOM 3576 N N . ILE B 1 8 ? -10.641 21.562 -17.094 1 91.56 8 ILE B N 1
ATOM 3577 C CA . ILE B 1 8 ? -11.258 20.719 -16.078 1 91.56 8 ILE B CA 1
ATOM 3578 C C . ILE B 1 8 ? -12.445 21.438 -15.445 1 91.56 8 ILE B C 1
ATOM 3580 O O . ILE B 1 8 ? -13.398 20.797 -15 1 91.56 8 ILE B O 1
ATOM 3584 N N . TYR B 1 9 ? -12.445 22.75 -15.477 1 90.44 9 TYR B N 1
ATOM 3585 C CA . TYR B 1 9 ? -13.562 23.531 -14.945 1 90.44 9 TYR B CA 1
ATOM 3586 C C . TYR B 1 9 ? -14.812 23.344 -15.797 1 90.44 9 TYR B C 1
ATOM 3588 O O . TYR B 1 9 ? -15.891 23.047 -15.273 1 90.44 9 TYR B O 1
ATOM 3596 N N . ASP B 1 10 ? -14.688 23.5 -17.047 1 92.69 10 ASP B N 1
ATOM 3597 C CA . ASP B 1 10 ? -15.805 23.312 -17.969 1 92.69 10 ASP B CA 1
ATOM 3598 C C . ASP B 1 10 ? -16.328 21.891 -17.922 1 92.69 10 ASP B C 1
ATOM 3600 O O . ASP B 1 10 ? -17.547 21.656 -17.984 1 92.69 10 ASP B O 1
ATOM 3604 N N . LEU B 1 11 ? -15.391 21.047 -17.859 1 95.75 11 LEU B N 1
ATOM 3605 C CA . LEU B 1 11 ? -15.773 19.656 -17.734 1 95.75 11 LEU B CA 1
ATOM 3606 C C . LEU B 1 11 ? -16.625 19.438 -16.484 1 95.75 11 LEU B C 1
ATOM 3608 O O . LEU B 1 11 ? -17.594 18.656 -16.516 1 95.75 11 LEU B O 1
ATOM 3612 N N . GLY B 1 12 ? -16.297 20.078 -15.383 1 96.81 12 GLY B N 1
ATOM 3613 C CA . GLY B 1 12 ? -17.047 19.984 -14.148 1 96.81 12 GLY B CA 1
ATOM 3614 C C . GLY B 1 12 ? -18.469 20.5 -14.273 1 96.81 12 GLY B C 1
ATOM 3615 O O . GLY B 1 12 ? -19.422 19.875 -13.789 1 96.81 12 GLY B O 1
ATOM 3616 N N . ILE B 1 13 ? -18.578 21.594 -14.922 1 95.38 13 ILE B N 1
ATOM 3617 C CA . ILE B 1 13 ? -19.891 22.203 -15.125 1 95.38 13 ILE B CA 1
ATOM 3618 C C . ILE B 1 13 ? -20.781 21.25 -15.938 1 95.38 13 ILE B C 1
ATOM 3620 O O . ILE B 1 13 ? -21.938 21.016 -15.578 1 95.38 13 ILE B O 1
ATOM 3624 N N . LEU B 1 14 ? -20.203 20.719 -16.953 1 96.69 14 LEU B N 1
ATOM 3625 C CA . LEU B 1 14 ? -20.938 19.781 -17.797 1 96.69 14 LEU B CA 1
ATOM 3626 C C . LEU B 1 14 ? -21.344 18.547 -17.016 1 96.69 14 LEU B C 1
ATOM 3628 O O . LEU B 1 14 ? -22.453 18.016 -17.203 1 96.69 14 LEU B O 1
ATOM 3632 N N . ALA B 1 15 ? -20.469 18.094 -16.219 1 97.88 15 ALA B N 1
ATOM 3633 C CA . ALA B 1 15 ? -20.766 16.906 -15.414 1 97.88 15 ALA B CA 1
ATOM 3634 C C . ALA B 1 15 ? -21.938 17.141 -14.477 1 97.88 15 ALA B C 1
ATOM 3636 O O . ALA B 1 15 ? -22.797 16.281 -14.305 1 97.88 15 ALA B O 1
ATOM 3637 N N . LEU B 1 16 ? -22.016 18.312 -13.844 1 97.88 16 LEU B N 1
ATOM 3638 C CA . LEU B 1 16 ? -23.125 18.656 -12.969 1 97.88 16 LEU B CA 1
ATOM 3639 C C . LEU B 1 16 ? -24.438 18.688 -13.742 1 97.88 16 LEU B C 1
ATOM 3641 O O . LEU B 1 16 ? -25.453 18.188 -13.25 1 97.88 16 LEU B O 1
ATOM 3645 N N . ARG B 1 17 ? -24.344 19.219 -14.883 1 97.12 17 ARG B N 1
ATOM 3646 C CA . ARG B 1 17 ? -25.547 19.297 -15.719 1 97.12 17 ARG B CA 1
ATOM 3647 C C . ARG B 1 17 ? -26.062 17.906 -16.062 1 97.12 17 ARG B C 1
ATOM 3649 O O . ARG B 1 17 ? -27.266 17.656 -16 1 97.12 17 ARG B O 1
ATOM 3656 N N . GLU B 1 18 ? -25.109 17.094 -16.453 1 97.94 18 GLU B N 1
ATOM 3657 C CA . GLU B 1 18 ? -25.484 15.719 -16.781 1 97.94 18 GLU B CA 1
ATOM 3658 C C . GLU B 1 18 ? -26.109 15.016 -15.578 1 97.94 18 GLU B C 1
ATOM 3660 O O . GLU B 1 18 ? -27.062 14.25 -15.727 1 97.94 18 GLU B O 1
ATOM 3665 N N . ALA B 1 19 ? -25.594 15.219 -14.398 1 98.12 19 ALA B N 1
ATOM 3666 C CA . ALA B 1 19 ? -26.141 14.586 -13.195 1 98.12 19 ALA B CA 1
ATOM 3667 C C . ALA B 1 19 ? -27.594 14.977 -12.977 1 98.12 19 ALA B C 1
ATOM 3669 O O . ALA B 1 19 ? -28.438 14.117 -12.703 1 98.12 19 ALA B O 1
ATOM 3670 N N . ILE B 1 20 ? -27.844 16.219 -13.109 1 97.56 20 ILE B N 1
ATOM 3671 C CA . ILE B 1 20 ? -29.203 16.734 -12.914 1 97.56 20 ILE B CA 1
ATOM 3672 C C . ILE B 1 20 ? -30.125 16.188 -14.008 1 97.56 20 ILE B C 1
ATOM 3674 O O . ILE B 1 20 ? -31.25 15.766 -13.734 1 97.56 20 ILE B O 1
ATOM 3678 N N . ARG B 1 21 ? -29.641 16.203 -15.172 1 97.62 21 ARG B N 1
ATOM 3679 C CA . ARG B 1 21 ? -30.406 15.703 -16.297 1 97.62 21 ARG B CA 1
ATOM 3680 C C . ARG B 1 21 ? -30.812 14.242 -16.094 1 97.62 21 ARG B C 1
ATOM 3682 O O . ARG B 1 21 ? -31.891 13.828 -16.516 1 97.62 21 ARG B O 1
ATOM 3689 N N . HIS B 1 22 ? -29.984 13.516 -15.43 1 97.44 22 HIS B N 1
ATOM 3690 C CA . HIS B 1 22 ? -30.25 12.094 -15.25 1 97.44 22 HIS B CA 1
ATOM 3691 C C . HIS B 1 22 ? -31.047 11.836 -13.977 1 97.44 22 HIS B C 1
ATOM 3693 O O . HIS B 1 22 ? -31.312 10.688 -13.633 1 97.44 22 HIS B O 1
ATOM 3699 N N . GLY B 1 23 ? -31.312 12.883 -13.188 1 97.44 23 GLY B N 1
ATOM 3700 C CA . GLY B 1 23 ? -32.312 12.719 -12.133 1 97.44 23 GLY B CA 1
ATOM 3701 C C . GLY B 1 23 ? -31.766 13 -10.75 1 97.44 23 GLY B C 1
ATOM 3702 O O . GLY B 1 23 ? -32.469 12.812 -9.75 1 97.44 23 GLY B O 1
ATOM 3703 N N . ALA B 1 24 ? -30.562 13.438 -10.594 1 98.31 24 ALA B N 1
ATOM 3704 C CA . ALA B 1 24 ? -30.031 13.773 -9.273 1 98.31 24 ALA B CA 1
ATOM 3705 C C . ALA B 1 24 ? -30.672 15.039 -8.727 1 98.31 24 ALA B C 1
ATOM 3707 O O . ALA B 1 24 ? -30.922 15.992 -9.469 1 98.31 24 ALA B O 1
ATOM 3708 N N . ASP B 1 25 ? -30.953 15.016 -7.418 1 98.31 25 ASP B N 1
ATOM 3709 C CA . ASP B 1 25 ? -31.391 16.25 -6.758 1 98.31 25 ASP B CA 1
ATOM 3710 C C . ASP B 1 25 ? -30.219 17.188 -6.516 1 98.31 25 ASP B C 1
ATOM 3712 O O . ASP B 1 25 ? -30.344 18.406 -6.68 1 98.31 25 ASP B O 1
ATOM 3716 N N . GLU B 1 26 ? -29.094 16.641 -6.078 1 98.12 26 GLU B N 1
ATOM 3717 C CA . GLU B 1 26 ? -27.828 17.344 -5.887 1 98.12 26 GLU B CA 1
ATOM 3718 C C . GLU B 1 26 ? -26.672 16.531 -6.43 1 98.12 26 GLU B C 1
ATOM 3720 O O . GLU B 1 26 ? -26.75 15.297 -6.539 1 98.12 26 GLU B O 1
ATOM 3725 N N . ALA B 1 27 ? -25.609 17.297 -6.754 1 98.62 27 ALA B N 1
ATOM 3726 C CA . ALA B 1 27 ? -24.406 16.625 -7.262 1 98.62 27 ALA B CA 1
ATOM 3727 C C . ALA B 1 27 ? -23.141 17.406 -6.918 1 98.62 27 ALA B C 1
ATOM 3729 O O . ALA B 1 27 ? -23.188 18.625 -6.754 1 98.62 27 ALA B O 1
ATOM 3730 N N . GLU B 1 28 ? -22.078 16.688 -6.754 1 98.69 28 GLU B N 1
ATOM 3731 C CA . GLU B 1 28 ? -20.719 17.219 -6.609 1 98.69 28 GLU B CA 1
ATOM 3732 C C . GLU B 1 28 ? -19.766 16.547 -7.59 1 98.69 28 GLU B C 1
ATOM 3734 O O . GLU B 1 28 ? -19.812 15.336 -7.785 1 98.69 28 GLU B O 1
ATOM 3739 N N . VAL B 1 29 ? -18.969 17.359 -8.195 1 98.5 29 VAL B N 1
ATOM 3740 C CA . VAL B 1 29 ? -17.938 16.828 -9.086 1 98.5 29 VAL B CA 1
ATOM 3741 C C . VAL B 1 29 ? -16.562 17.141 -8.523 1 98.5 29 VAL B C 1
ATOM 3743 O O . VAL B 1 29 ? -16.328 18.219 -7.973 1 98.5 29 VAL B O 1
ATOM 3746 N N . TYR B 1 30 ? -15.703 16.219 -8.547 1 98.38 30 TYR B N 1
ATOM 3747 C CA . TYR B 1 30 ? -14.297 16.328 -8.195 1 98.38 30 TYR B CA 1
ATOM 3748 C C . TYR B 1 30 ? -13.406 15.875 -9.344 1 98.38 30 TYR B C 1
ATOM 3750 O O . TYR B 1 30 ? -13.555 14.758 -9.852 1 98.38 30 TYR B O 1
ATOM 3758 N N . ILE B 1 31 ? -12.547 16.703 -9.758 1 98.25 31 ILE B N 1
ATOM 3759 C CA . ILE B 1 31 ? -11.602 16.391 -10.828 1 98.25 31 ILE B CA 1
ATOM 3760 C C . ILE B 1 31 ? -10.18 16.656 -10.352 1 98.25 31 ILE B C 1
ATOM 3762 O O . ILE B 1 31 ? -9.906 17.703 -9.734 1 98.25 31 ILE B O 1
ATOM 3766 N N . VAL B 1 32 ? -9.305 15.734 -10.617 1 97.94 32 VAL B N 1
ATOM 3767 C CA . VAL B 1 32 ? -7.898 15.953 -10.297 1 97.94 32 VAL B CA 1
ATOM 3768 C C . VAL B 1 32 ? -7.023 15.484 -11.453 1 97.94 32 VAL B C 1
ATOM 3770 O O . VAL B 1 32 ? -7.312 14.461 -12.086 1 97.94 32 VAL B O 1
ATOM 3773 N N . LYS B 1 33 ? -6.074 16.234 -11.812 1 96.19 33 LYS B N 1
ATOM 3774 C CA . LYS B 1 33 ? -5.027 15.914 -12.773 1 96.19 33 LYS B CA 1
ATOM 3775 C C . LYS B 1 33 ? -3.643 16.172 -12.188 1 96.19 33 LYS B C 1
ATOM 3777 O O . LYS B 1 33 ? -3.377 17.266 -11.672 1 96.19 33 LYS B O 1
ATOM 3782 N N . THR B 1 34 ? -2.799 15.203 -12.305 1 96.62 34 THR B N 1
ATOM 3783 C CA . THR B 1 34 ? -1.456 15.359 -11.758 1 96.62 34 THR B CA 1
ATOM 3784 C C . THR B 1 34 ? -0.403 14.93 -12.773 1 96.62 34 THR B C 1
ATOM 3786 O O . THR B 1 34 ? -0.551 13.891 -13.43 1 96.62 34 THR B O 1
ATOM 3789 N N . LYS B 1 35 ? 0.554 15.719 -13.008 1 96.19 35 LYS B N 1
ATOM 3790 C CA . LYS B 1 35 ? 1.789 15.336 -13.688 1 96.19 35 LYS B CA 1
ATOM 3791 C C . LYS B 1 35 ? 2.928 15.148 -12.695 1 96.19 35 LYS B C 1
ATOM 3793 O O . LYS B 1 35 ? 3.146 15.992 -11.82 1 96.19 35 LYS B O 1
ATOM 3798 N N . GLU B 1 36 ? 3.604 14.055 -12.805 1 96.88 36 GLU B N 1
ATOM 3799 C CA . GLU B 1 36 ? 4.703 13.734 -11.898 1 96.88 36 GLU B CA 1
ATOM 3800 C C . GLU B 1 36 ? 5.961 13.359 -12.664 1 96.88 36 GLU B C 1
ATOM 3802 O O . GLU B 1 36 ? 5.895 12.633 -13.664 1 96.88 36 GLU B O 1
ATOM 3807 N N . ILE B 1 37 ? 7.066 13.914 -12.297 1 96.44 37 ILE B N 1
ATOM 3808 C CA . ILE B 1 37 ? 8.391 13.5 -12.75 1 96.44 37 ILE B CA 1
ATOM 3809 C C . ILE B 1 37 ? 9.211 13 -11.562 1 96.44 37 ILE B C 1
ATOM 3811 O O . ILE B 1 37 ? 9.297 13.672 -10.531 1 96.44 37 ILE B O 1
ATOM 3815 N N . GLU B 1 38 ? 9.805 11.844 -11.703 1 96.62 38 GLU B N 1
ATOM 3816 C CA . GLU B 1 38 ? 10.531 11.258 -10.578 1 96.62 38 GLU B CA 1
ATOM 3817 C C . GLU B 1 38 ? 11.797 10.547 -11.055 1 96.62 38 GLU B C 1
ATOM 3819 O O . GLU B 1 38 ? 11.781 9.867 -12.086 1 96.62 38 GLU B O 1
ATOM 3824 N N . SER B 1 39 ? 12.844 10.773 -10.453 1 95.88 39 SER B N 1
ATOM 3825 C CA . SER B 1 39 ? 14.078 10.016 -10.609 1 95.88 39 SER B CA 1
ATOM 3826 C C . SER B 1 39 ? 14.438 9.266 -9.336 1 95.88 39 SER B C 1
ATOM 3828 O O . SER B 1 39 ? 14.344 9.82 -8.234 1 95.88 39 SER B O 1
ATOM 3830 N N . THR B 1 40 ? 14.891 8.023 -9.516 1 95.25 40 THR B N 1
ATOM 3831 C CA . THR B 1 40 ? 15.07 7.164 -8.352 1 95.25 40 THR B CA 1
ATOM 3832 C C . THR B 1 40 ? 16.484 6.605 -8.305 1 95.25 40 THR B C 1
ATOM 3834 O O . THR B 1 40 ? 17.094 6.355 -9.344 1 95.25 40 THR B O 1
ATOM 3837 N N . ILE B 1 41 ? 16.938 6.488 -7.102 1 94.62 41 ILE B N 1
ATOM 3838 C CA . ILE B 1 41 ? 18.219 5.875 -6.812 1 94.62 41 ILE B CA 1
ATOM 3839 C C . ILE B 1 41 ? 18.016 4.59 -6.012 1 94.62 41 ILE B C 1
ATOM 3841 O O . ILE B 1 41 ? 17.219 4.559 -5.074 1 94.62 41 ILE B O 1
ATOM 3845 N N . GLN B 1 42 ? 18.672 3.559 -6.41 1 92.38 42 GLN B N 1
ATOM 3846 C CA . GLN B 1 42 ? 18.719 2.314 -5.648 1 92.38 42 GLN B CA 1
ATOM 3847 C C . GLN B 1 42 ? 20.141 1.762 -5.582 1 92.38 42 GLN B C 1
ATOM 3849 O O . GLN B 1 42 ? 20.797 1.601 -6.609 1 92.38 42 GLN B O 1
ATOM 3854 N N . ASN B 1 43 ? 20.578 1.512 -4.375 1 90.69 43 ASN B N 1
ATOM 3855 C CA . ASN B 1 43 ? 21.875 0.898 -4.133 1 90.69 43 ASN B CA 1
ATOM 3856 C C . ASN B 1 43 ? 22.984 1.648 -4.852 1 90.69 43 ASN B C 1
ATOM 3858 O O . ASN B 1 43 ? 23.75 1.054 -5.621 1 90.69 43 ASN B O 1
ATOM 3862 N N . ASN B 1 44 ? 23.031 2.912 -4.652 1 93.38 44 ASN B N 1
ATOM 3863 C CA . ASN B 1 44 ? 24.094 3.818 -5.07 1 93.38 44 ASN B CA 1
ATOM 3864 C C . ASN B 1 44 ? 24.062 4.059 -6.578 1 93.38 44 ASN B C 1
ATOM 3866 O O . ASN B 1 44 ? 25.078 4.43 -7.172 1 93.38 44 ASN B O 1
ATOM 3870 N N . LYS B 1 45 ? 22.891 3.768 -7.215 1 89.81 45 LYS B N 1
ATOM 3871 C CA . LYS B 1 45 ? 22.766 3.99 -8.648 1 89.81 45 LYS B CA 1
ATOM 3872 C C . LYS B 1 45 ? 21.422 4.641 -8.992 1 89.81 45 LYS B C 1
ATOM 3874 O O . LYS B 1 45 ? 20.391 4.293 -8.406 1 89.81 45 LYS B O 1
ATOM 3879 N N . ILE B 1 46 ? 21.484 5.559 -9.898 1 91 46 ILE B N 1
ATOM 3880 C CA . ILE B 1 46 ? 20.234 6.059 -10.453 1 91 46 ILE B CA 1
ATOM 3881 C C . ILE B 1 46 ? 19.578 4.984 -11.32 1 91 46 ILE B C 1
ATOM 3883 O O . ILE B 1 46 ? 20.188 4.516 -12.289 1 91 46 ILE B O 1
ATOM 3887 N N . THR B 1 47 ? 18.391 4.629 -11.031 1 86.88 47 THR B N 1
ATOM 3888 C CA . THR B 1 47 ? 17.828 3.432 -11.641 1 86.88 47 THR B CA 1
ATOM 3889 C C . THR B 1 47 ? 16.703 3.791 -12.609 1 86.88 47 THR B C 1
ATOM 3891 O O . THR B 1 47 ? 16.406 3.037 -13.539 1 86.88 47 THR B O 1
ATOM 3894 N N . GLU B 1 48 ? 16.094 4.914 -12.359 1 89.06 48 GLU B N 1
ATOM 3895 C CA . GLU B 1 48 ? 14.891 5.137 -13.156 1 89.06 48 GLU B CA 1
ATOM 3896 C C . GLU B 1 48 ? 14.555 6.621 -13.25 1 89.06 48 GLU B C 1
ATOM 3898 O O . GLU B 1 48 ? 14.867 7.391 -12.336 1 89.06 48 GLU B O 1
ATOM 3903 N N . MET B 1 49 ? 13.938 6.965 -14.375 1 91.31 49 MET B N 1
ATOM 3904 C CA . MET B 1 49 ? 13.242 8.234 -14.562 1 91.31 49 MET B CA 1
ATOM 3905 C C . MET B 1 49 ? 11.828 8 -15.086 1 91.31 49 MET B C 1
ATOM 3907 O O . MET B 1 49 ? 11.641 7.348 -16.125 1 91.31 49 MET B O 1
ATOM 3911 N N . THR B 1 50 ? 10.898 8.508 -14.406 1 93.81 50 THR B N 1
ATOM 3912 C CA . THR B 1 50 ? 9.508 8.281 -14.773 1 93.81 50 THR B CA 1
ATOM 3913 C C . THR B 1 50 ? 8.766 9.609 -14.922 1 93.81 50 THR B C 1
ATOM 3915 O O . THR B 1 50 ? 8.945 10.516 -14.109 1 93.81 50 THR B O 1
ATOM 3918 N N . THR B 1 51 ? 8.016 9.742 -15.945 1 93.44 51 THR B N 1
ATOM 3919 C CA . THR B 1 51 ? 7.043 10.82 -16.094 1 93.44 51 THR B CA 1
ATOM 3920 C C . THR B 1 51 ? 5.633 10.258 -16.234 1 93.44 51 THR B C 1
ATOM 3922 O O . THR B 1 51 ? 5.371 9.438 -17.125 1 93.44 51 THR B O 1
ATOM 3925 N N . SER B 1 52 ? 4.785 10.68 -15.43 1 94.19 52 SER B N 1
ATOM 3926 C CA . SER B 1 52 ? 3.424 10.156 -15.453 1 94.19 52 SER B CA 1
ATOM 3927 C C . SER B 1 52 ? 2.395 11.281 -15.414 1 94.19 52 SER B C 1
ATOM 3929 O O . SER B 1 52 ? 2.662 12.352 -14.875 1 94.19 52 SER B O 1
ATOM 3931 N N . ARG B 1 53 ? 1.312 11.062 -16.047 1 91.88 53 ARG B N 1
ATOM 3932 C CA . ARG B 1 53 ? 0.113 11.891 -15.977 1 91.88 53 ARG B CA 1
ATOM 3933 C C . ARG B 1 53 ? -1.094 11.07 -15.531 1 91.88 53 ARG B C 1
ATOM 3935 O O . ARG B 1 53 ? -1.482 10.117 -16.203 1 91.88 53 ARG B O 1
ATOM 3942 N N . ASP B 1 54 ? -1.609 11.461 -14.453 1 91.5 54 ASP B N 1
ATOM 3943 C CA . ASP B 1 54 ? -2.748 10.742 -13.883 1 91.5 54 ASP B CA 1
ATOM 3944 C C . ASP B 1 54 ? -3.881 11.703 -13.523 1 91.5 54 ASP B C 1
ATOM 3946 O O . ASP B 1 54 ? -3.658 12.906 -13.383 1 91.5 54 ASP B O 1
ATOM 3950 N N . GLY B 1 55 ? -5.078 11.094 -13.469 1 94.06 55 GLY B N 1
ATOM 3951 C CA . GLY B 1 55 ? -6.23 11.898 -13.094 1 94.06 55 GLY B CA 1
ATOM 3952 C C . GLY B 1 55 ? -7.555 11.25 -13.445 1 94.06 55 GLY B C 1
ATOM 3953 O O . GLY B 1 55 ? -7.582 10.133 -13.969 1 94.06 55 GLY B O 1
ATOM 3954 N N . GLY B 1 56 ? -8.539 11.945 -13.039 1 96.81 56 GLY B N 1
ATOM 3955 C CA . GLY B 1 56 ? -9.891 11.477 -13.297 1 96.81 56 GLY B CA 1
ATOM 3956 C C . GLY B 1 56 ? -10.961 12.398 -12.742 1 96.81 56 GLY B C 1
ATOM 3957 O O . GLY B 1 56 ? -10.656 13.508 -12.289 1 96.81 56 GLY B O 1
ATOM 3958 N N . ILE B 1 57 ? -12.156 11.992 -12.953 1 97.69 57 ILE B N 1
ATOM 3959 C CA . ILE B 1 57 ? -13.336 12.75 -12.531 1 97.69 57 ILE B CA 1
ATOM 3960 C C . ILE B 1 57 ? -14.297 11.828 -11.781 1 97.69 57 ILE B C 1
ATOM 3962 O O . ILE B 1 57 ? -14.453 10.656 -12.141 1 97.69 57 ILE B O 1
ATOM 3966 N N . SER B 1 58 ? -14.852 12.336 -10.742 1 98.06 58 SER B N 1
ATOM 3967 C CA . SER B 1 58 ? -15.875 11.602 -10.016 1 98.06 58 SER B CA 1
ATOM 3968 C C . SER B 1 58 ? -17.125 12.453 -9.797 1 98.06 58 SER B C 1
ATOM 3970 O O . SER B 1 58 ? -17.031 13.688 -9.766 1 98.06 58 SER B O 1
ATOM 3972 N N . LEU B 1 59 ? -18.219 11.781 -9.695 1 97.94 59 LEU B N 1
ATOM 3973 C CA . LEU B 1 59 ? -19.516 12.383 -9.422 1 97.94 59 LEU B CA 1
ATOM 3974 C C . LEU B 1 59 ? -20.188 11.742 -8.211 1 97.94 59 LEU B C 1
ATOM 3976 O O . LEU B 1 59 ? -20.375 10.523 -8.172 1 97.94 59 LEU B O 1
ATOM 3980 N N . ARG B 1 60 ? -20.422 12.508 -7.23 1 98 60 ARG B N 1
ATOM 3981 C CA . ARG B 1 60 ? -21.297 12.125 -6.125 1 98 60 ARG B CA 1
ATOM 3982 C C . ARG B 1 60 ? -22.672 12.758 -6.277 1 98 60 ARG B C 1
ATOM 3984 O O . ARG B 1 60 ? -22.781 13.961 -6.516 1 98 60 ARG B O 1
ATOM 3991 N N . VAL B 1 61 ? -23.703 11.977 -6.137 1 98.19 61 VAL B N 1
ATOM 3992 C CA . VAL B 1 61 ? -25.047 12.492 -6.344 1 98.19 61 VAL B CA 1
ATOM 3993 C C . VAL B 1 61 ? -25.953 12.078 -5.184 1 98.19 61 VAL B C 1
ATOM 3995 O O . VAL B 1 61 ? -25.641 11.133 -4.449 1 98.19 61 VAL B O 1
ATOM 3998 N N . SER B 1 62 ? -27.031 12.82 -5.023 1 97.56 62 SER B N 1
ATOM 3999 C CA . SER B 1 62 ? -28.078 12.445 -4.074 1 97.56 62 SER B CA 1
ATOM 4000 C C . SER B 1 62 ? -29.453 12.516 -4.719 1 97.56 62 SER B C 1
ATOM 4002 O O . SER B 1 62 ? -29.734 13.422 -5.512 1 97.56 62 SER B O 1
ATOM 4004 N N . ILE B 1 63 ? -30.203 11.594 -4.535 1 97.56 63 ILE B N 1
ATOM 4005 C CA . ILE B 1 63 ? -31.641 11.578 -4.762 1 97.56 63 ILE B CA 1
ATOM 4006 C C . ILE B 1 63 ? -32.375 11.484 -3.422 1 97.56 63 ILE B C 1
ATOM 4008 O O . ILE B 1 63 ? -32.469 10.398 -2.834 1 97.56 63 ILE B O 1
ATOM 4012 N N . GLY B 1 64 ? -32.938 12.555 -3.053 1 96.69 64 GLY B N 1
ATOM 4013 C CA . GLY B 1 64 ? -33.281 12.609 -1.639 1 96.69 64 GLY B CA 1
ATOM 4014 C C . GLY B 1 64 ? -32.094 12.359 -0.736 1 96.69 64 GLY B C 1
ATOM 4015 O O . GLY B 1 64 ? -31.078 13.062 -0.82 1 96.69 64 GLY B O 1
ATOM 4016 N N . LYS B 1 65 ? -32.219 11.305 0.032 1 96.25 65 LYS B N 1
ATOM 4017 C CA . LYS B 1 65 ? -31.125 10.992 0.954 1 96.25 65 LYS B CA 1
ATOM 4018 C C . LYS B 1 65 ? -30.391 9.719 0.533 1 96.25 65 LYS B C 1
ATOM 4020 O O . LYS B 1 65 ? -29.688 9.117 1.335 1 96.25 65 LYS B O 1
ATOM 4025 N N . LYS B 1 66 ? -30.609 9.383 -0.754 1 95.19 66 LYS B N 1
ATOM 4026 C CA . LYS B 1 66 ? -29.891 8.258 -1.34 1 95.19 66 LYS B CA 1
ATOM 4027 C C . LYS B 1 66 ? -28.672 8.719 -2.119 1 95.19 66 LYS B C 1
ATOM 4029 O O . LYS B 1 66 ? -28.781 9.531 -3.043 1 95.19 66 LYS B O 1
ATOM 4034 N N . LEU B 1 67 ? -27.594 8.195 -1.792 1 95.31 67 LEU B N 1
ATOM 4035 C CA . LEU B 1 67 ? -26.344 8.695 -2.348 1 95.31 67 LEU B CA 1
ATOM 4036 C C . LEU B 1 67 ? -25.797 7.738 -3.404 1 95.31 67 LEU B C 1
ATOM 4038 O O . LEU B 1 67 ? -26.016 6.527 -3.322 1 95.31 67 LEU B O 1
ATOM 4042 N N . GLY B 1 68 ? -25.141 8.258 -4.398 1 95.81 68 GLY B N 1
ATOM 4043 C CA . GLY B 1 68 ? -24.422 7.508 -5.422 1 95.81 68 GLY B CA 1
ATOM 4044 C C . GLY B 1 68 ? -23.078 8.109 -5.766 1 95.81 68 GLY B C 1
ATOM 4045 O O . GLY B 1 68 ? -22.859 9.305 -5.582 1 95.81 68 GLY B O 1
ATOM 4046 N N . PHE B 1 69 ? -22.219 7.348 -6.223 1 96.69 69 PHE B N 1
ATOM 4047 C CA . PHE B 1 69 ? -20.859 7.758 -6.562 1 96.69 69 PHE B CA 1
ATOM 4048 C C . PHE B 1 69 ? -20.328 6.961 -7.75 1 96.69 69 PHE B C 1
ATOM 4050 O O . PHE B 1 69 ? -20.406 5.73 -7.762 1 96.69 69 PHE B O 1
ATOM 4057 N N . ALA B 1 70 ? -19.75 7.625 -8.703 1 97.31 70 ALA B N 1
ATOM 4058 C CA . ALA B 1 70 ? -19.094 7.008 -9.859 1 97.31 70 ALA B CA 1
ATOM 4059 C C . ALA B 1 70 ? -17.875 7.82 -10.297 1 97.31 70 ALA B C 1
ATOM 4061 O O . ALA B 1 70 ? -17.812 9.031 -10.07 1 97.31 70 ALA B O 1
ATOM 4062 N N . SER B 1 71 ? -16.922 7.176 -10.922 1 97.31 71 SER B N 1
ATOM 4063 C CA . SER B 1 71 ? -15.719 7.871 -11.367 1 97.31 71 SER B CA 1
ATOM 4064 C C . SER B 1 71 ? -15.172 7.262 -12.656 1 97.31 71 SER B C 1
ATOM 4066 O O . SER B 1 71 ? -15.531 6.141 -13.016 1 97.31 71 SER B O 1
ATOM 4068 N N . THR B 1 72 ? -14.406 8.039 -13.391 1 95.62 72 THR B N 1
ATOM 4069 C CA . THR B 1 72 ? -13.703 7.605 -14.594 1 95.62 72 THR B CA 1
ATOM 4070 C C . THR B 1 72 ? -12.445 8.438 -14.812 1 95.62 72 THR B C 1
ATOM 4072 O O . THR B 1 72 ? -12.336 9.562 -14.32 1 95.62 72 THR B O 1
ATOM 4075 N N . ASN B 1 73 ? -11.5 7.887 -15.469 1 93.5 73 ASN B N 1
ATOM 4076 C CA . ASN B 1 73 ? -10.305 8.664 -15.766 1 93.5 73 ASN B CA 1
ATOM 4077 C C . ASN B 1 73 ? -10.305 9.148 -17.219 1 93.5 73 ASN B C 1
ATOM 4079 O O . ASN B 1 73 ? -9.281 9.609 -17.719 1 93.5 73 ASN B O 1
ATOM 4083 N N . LYS B 1 74 ? -11.438 8.961 -17.859 1 90.19 74 LYS B N 1
ATOM 4084 C CA . LYS B 1 74 ? -11.625 9.562 -19.172 1 90.19 74 LYS B CA 1
ATOM 4085 C C . LYS B 1 74 ? -12.148 10.992 -19.062 1 90.19 74 LYS B C 1
ATOM 4087 O O . LYS B 1 74 ? -13.359 11.211 -18.922 1 90.19 74 LYS B O 1
ATOM 4092 N N . LEU B 1 75 ? -11.297 11.906 -19.25 1 91.75 75 LEU B N 1
ATOM 4093 C CA . LEU B 1 75 ? -11.641 13.312 -19.047 1 91.75 75 LEU B CA 1
ATOM 4094 C C . LEU B 1 75 ? -12.094 13.938 -20.359 1 91.75 75 LEU B C 1
ATOM 4096 O O . LEU B 1 75 ? -11.492 14.906 -20.844 1 91.75 75 LEU B O 1
ATOM 4100 N N . ILE B 1 76 ? -13.203 13.422 -20.859 1 91.12 76 ILE B N 1
ATOM 4101 C CA . ILE B 1 76 ? -13.766 13.93 -22.109 1 91.12 76 ILE B CA 1
ATOM 4102 C C . ILE B 1 76 ? -15.273 14.102 -21.969 1 91.12 76 ILE B C 1
ATOM 4104 O O . ILE B 1 76 ? -15.93 13.344 -21.25 1 91.12 76 ILE B O 1
ATOM 4108 N N . SER B 1 77 ? -15.828 15.008 -22.656 1 92 77 SER B N 1
ATOM 4109 C CA . SER B 1 77 ? -17.219 15.43 -22.5 1 92 77 SER B CA 1
ATOM 4110 C C . SER B 1 77 ? -18.172 14.289 -22.812 1 92 77 SER B C 1
ATOM 4112 O O . SER B 1 77 ? -19.203 14.125 -22.156 1 92 77 SER B O 1
ATOM 4114 N N . ASN B 1 78 ? -17.844 13.484 -23.75 1 91.31 78 ASN B N 1
ATOM 4115 C CA . ASN B 1 78 ? -18.766 12.469 -24.234 1 91.31 78 ASN B CA 1
ATOM 4116 C C . ASN B 1 78 ? -18.922 11.32 -23.234 1 91.31 78 ASN B C 1
ATOM 4118 O O . ASN B 1 78 ? -19.797 10.477 -23.375 1 91.31 78 ASN B O 1
ATOM 4122 N N . GLU B 1 79 ? -18.094 11.336 -22.219 1 92.06 79 GLU B N 1
ATOM 4123 C CA . GLU B 1 79 ? -18.141 10.273 -21.219 1 92.06 79 GLU B CA 1
ATOM 4124 C C . GLU B 1 79 ? -18.953 10.695 -20 1 92.06 79 GLU B C 1
ATOM 4126 O O . GLU B 1 79 ? -19.312 9.867 -19.172 1 92.06 79 GLU B O 1
ATOM 4131 N N . LEU B 1 80 ? -19.359 11.914 -19.922 1 96 80 LEU B N 1
ATOM 4132 C CA . LEU B 1 80 ? -19.953 12.477 -18.719 1 96 80 LEU B CA 1
ATOM 4133 C C . LEU B 1 80 ? -21.391 11.969 -18.531 1 96 80 LEU B C 1
ATOM 4135 O O . LEU B 1 80 ? -21.844 11.781 -17.406 1 96 80 LEU B O 1
ATOM 4139 N N . GLY B 1 81 ? -22.078 11.805 -19.609 1 95.94 81 GLY B N 1
ATOM 4140 C CA . GLY B 1 81 ? -23.422 11.25 -19.516 1 95.94 81 GLY B CA 1
ATOM 4141 C C . GLY B 1 81 ? -23.453 9.883 -18.859 1 95.94 81 GLY B C 1
ATOM 4142 O O . GLY B 1 81 ? -24.25 9.633 -17.953 1 95.94 81 GLY B O 1
ATOM 4143 N N . LYS B 1 82 ? -22.609 9.07 -19.375 1 94.62 82 LYS B N 1
ATOM 4144 C CA . LYS B 1 82 ? -22.5 7.727 -18.812 1 94.62 82 LYS B CA 1
ATOM 4145 C C . LYS B 1 82 ? -22.109 7.773 -17.344 1 94.62 82 LYS B C 1
ATOM 4147 O O . LYS B 1 82 ? -22.609 6.996 -16.531 1 94.62 82 LYS B O 1
ATOM 4152 N N . LEU B 1 83 ? -21.203 8.586 -17.031 1 96.19 83 LEU B N 1
ATOM 4153 C CA . LEU B 1 83 ? -20.781 8.773 -15.641 1 96.19 83 LEU B CA 1
ATOM 4154 C C . LEU B 1 83 ? -21.953 9.156 -14.75 1 96.19 83 LEU B C 1
ATOM 4156 O O . LEU B 1 83 ? -22.141 8.578 -13.68 1 96.19 83 LEU B O 1
ATOM 4160 N N . ALA B 1 84 ? -22.734 10.102 -15.156 1 97.5 84 ALA B N 1
ATOM 4161 C CA . ALA B 1 84 ? -23.891 10.57 -14.406 1 97.5 84 ALA B CA 1
ATOM 4162 C C . ALA B 1 84 ? -24.938 9.461 -14.258 1 97.5 84 ALA B C 1
ATOM 4164 O O . ALA B 1 84 ? -25.5 9.266 -13.18 1 97.5 84 ALA B O 1
ATOM 4165 N N . GLU B 1 85 ? -25.125 8.797 -15.336 1 96.12 85 GLU B N 1
ATOM 4166 C CA . GLU B 1 85 ? -26.078 7.688 -15.312 1 96.12 85 GLU B CA 1
ATOM 4167 C C . GLU B 1 85 ? -25.688 6.652 -14.258 1 96.12 85 GLU B C 1
ATOM 4169 O O . GLU B 1 85 ? -26.547 6.176 -13.516 1 96.12 85 GLU B O 1
ATOM 4174 N N . LYS B 1 86 ? -24.5 6.367 -14.227 1 94.19 86 LYS B N 1
ATOM 4175 C CA . LYS B 1 86 ? -24.016 5.375 -13.273 1 94.19 86 LYS B CA 1
ATOM 4176 C C . LYS B 1 86 ? -24.188 5.859 -11.836 1 94.19 86 LYS B C 1
ATOM 4178 O O . LYS B 1 86 ? -24.672 5.109 -10.977 1 94.19 86 LYS B O 1
ATOM 4183 N N . ALA B 1 87 ? -23.797 7.051 -11.547 1 96.75 87 ALA B N 1
ATOM 4184 C CA . ALA B 1 87 ? -23.922 7.609 -10.203 1 96.75 87 ALA B CA 1
ATOM 4185 C C . ALA B 1 87 ? -25.375 7.613 -9.742 1 96.75 87 ALA B C 1
ATOM 4187 O O . ALA B 1 87 ? -25.672 7.242 -8.609 1 96.75 87 ALA B O 1
ATOM 4188 N N . VAL B 1 88 ? -26.234 7.949 -10.633 1 96 88 VAL B N 1
ATOM 4189 C CA . VAL B 1 88 ? -27.656 8.023 -10.328 1 96 88 VAL B CA 1
ATOM 4190 C C . VAL B 1 88 ? -28.203 6.625 -10.094 1 96 88 VAL B C 1
ATOM 4192 O O . VAL B 1 88 ? -29.016 6.41 -9.188 1 96 88 VAL B O 1
ATOM 4195 N N . ALA B 1 89 ? -27.781 5.715 -10.938 1 92.38 89 ALA B N 1
ATOM 4196 C CA . ALA B 1 89 ? -28.234 4.336 -10.773 1 92.38 89 ALA B CA 1
ATOM 4197 C C . ALA B 1 89 ? -27.844 3.795 -9.398 1 92.38 89 ALA B C 1
ATOM 4199 O O . ALA B 1 89 ? -28.641 3.102 -8.758 1 92.38 89 ALA B O 1
ATOM 4200 N N . ILE B 1 90 ? -26.734 4.105 -8.953 1 92.38 90 ILE B N 1
ATOM 4201 C CA . ILE B 1 90 ? -26.266 3.66 -7.648 1 92.38 90 ILE B CA 1
ATOM 4202 C C . ILE B 1 90 ? -27.094 4.309 -6.551 1 92.38 90 ILE B C 1
ATOM 4204 O O . ILE B 1 90 ? -27.484 3.648 -5.582 1 92.38 90 ILE B O 1
ATOM 4208 N N . ALA B 1 91 ? -27.312 5.574 -6.68 1 94.44 91 ALA B N 1
ATOM 4209 C CA . ALA B 1 91 ? -28.141 6.273 -5.699 1 94.44 91 ALA B CA 1
ATOM 4210 C C . ALA B 1 91 ? -29.516 5.613 -5.57 1 94.44 91 ALA B C 1
ATOM 4212 O O . ALA B 1 91 ? -29.984 5.367 -4.461 1 94.44 91 ALA B O 1
ATOM 4213 N N . LYS B 1 92 ? -30.047 5.305 -6.664 1 91.62 92 LYS B N 1
ATOM 4214 C CA . LYS B 1 92 ? -31.375 4.707 -6.676 1 91.62 92 LYS B CA 1
ATOM 4215 C C . LYS B 1 92 ? -31.375 3.342 -5.988 1 91.62 92 LYS B C 1
ATOM 4217 O O . LYS B 1 92 ? -32.375 2.949 -5.375 1 91.62 92 LYS B O 1
ATOM 4222 N N . ALA B 1 93 ? -30.281 2.76 -6.145 1 84.5 93 ALA B N 1
ATOM 4223 C CA . ALA B 1 93 ? -30.172 1.408 -5.598 1 84.5 93 ALA B CA 1
ATOM 4224 C C . ALA B 1 93 ? -29.75 1.439 -4.137 1 84.5 93 ALA B C 1
ATOM 4226 O O . ALA B 1 93 ? -29.766 0.408 -3.457 1 84.5 93 ALA B O 1
ATOM 4227 N N . SER B 1 94 ? -29.391 2.564 -3.619 1 88.06 94 SER B N 1
ATOM 4228 C CA . SER B 1 94 ? -28.828 2.678 -2.277 1 88.06 94 SER B CA 1
ATOM 4229 C C . SER B 1 94 ? -29.922 2.912 -1.237 1 88.06 94 SER B C 1
ATOM 4231 O O . SER B 1 94 ? -31.016 3.371 -1.569 1 88.06 94 SER B O 1
ATOM 4233 N N . ASN B 1 95 ? -29.594 2.551 -0.009 1 85.62 95 ASN B N 1
ATOM 4234 C CA . ASN B 1 95 ? -30.469 2.9 1.101 1 85.62 95 ASN B CA 1
ATOM 4235 C C . ASN B 1 95 ? -30.359 4.383 1.456 1 85.62 95 ASN B C 1
ATOM 4237 O O . ASN B 1 95 ? -29.328 5.012 1.2 1 85.62 95 ASN B O 1
ATOM 4241 N N . GLU B 1 96 ? -31.391 4.727 2.025 1 91.19 96 GLU B N 1
ATOM 4242 C CA . GLU B 1 96 ? -31.375 6.117 2.469 1 91.19 96 GLU B CA 1
ATOM 4243 C C . GLU B 1 96 ? -30.406 6.32 3.623 1 91.19 96 GLU B C 1
ATOM 4245 O O . GLU B 1 96 ? -30.312 5.48 4.52 1 91.19 96 GLU B O 1
ATOM 4250 N N . ASP B 1 97 ? -29.688 7.383 3.553 1 92.44 97 ASP B N 1
ATOM 4251 C CA . ASP B 1 97 ? -28.875 7.863 4.672 1 92.44 97 ASP B CA 1
ATOM 4252 C C . ASP B 1 97 ? -29.578 9.008 5.398 1 92.44 97 ASP B C 1
ATOM 4254 O O . ASP B 1 97 ? -29.5 10.164 4.965 1 92.44 97 ASP B O 1
ATOM 4258 N N . LYS B 1 98 ? -30.125 8.695 6.465 1 93 98 LYS B N 1
ATOM 4259 C CA . LYS B 1 98 ? -30.953 9.656 7.18 1 93 98 LYS B CA 1
ATOM 4260 C C . LYS B 1 98 ? -30.141 10.859 7.641 1 93 98 LYS B C 1
ATOM 4262 O O . LYS B 1 98 ? -30.688 11.945 7.855 1 93 98 LYS B O 1
ATOM 4267 N N . ASP B 1 99 ? -28.859 10.711 7.75 1 94.19 99 ASP B N 1
ATOM 4268 C CA . ASP B 1 99 ? -28 11.766 8.297 1 94.19 99 ASP B CA 1
ATOM 4269 C C . ASP B 1 99 ? -27.406 12.617 7.176 1 94.19 99 ASP B C 1
ATOM 4271 O O . ASP B 1 99 ? -26.672 13.562 7.441 1 94.19 99 ASP B O 1
ATOM 4275 N N . TRP B 1 100 ? -27.672 12.305 5.91 1 95.94 100 TRP B N 1
ATOM 4276 C CA . TRP B 1 100 ? -27.125 13.062 4.789 1 95.94 100 TRP B CA 1
ATOM 4277 C C . TRP B 1 100 ? -27.562 14.516 4.848 1 95.94 100 TRP B C 1
ATOM 4279 O O . TRP B 1 100 ? -28.766 14.812 4.789 1 95.94 100 TRP B O 1
ATOM 4289 N N . PRO B 1 101 ? -26.594 15.43 4.902 1 96.38 101 PRO B N 1
ATOM 4290 C CA . PRO B 1 101 ? -26.953 16.844 5.074 1 96.38 101 PRO B CA 1
ATOM 4291 C C . PRO B 1 101 ? -27 17.609 3.75 1 96.38 101 PRO B C 1
ATOM 4293 O O . PRO B 1 101 ? -27.359 18.781 3.725 1 96.38 101 PRO B O 1
ATOM 4296 N N . GLY B 1 102 ? -26.594 16.984 2.684 1 96.88 102 GLY B N 1
ATOM 4297 C CA . GLY B 1 102 ? -26.344 17.688 1.438 1 96.88 102 GLY B CA 1
ATOM 4298 C C . GLY B 1 102 ? -24.891 18.062 1.25 1 96.88 102 GLY B C 1
ATOM 4299 O O . GLY B 1 102 ? -24.047 17.719 2.078 1 96.88 102 GLY B O 1
ATOM 4300 N N . PHE B 1 103 ? -24.594 18.703 0.118 1 97.88 103 PHE B N 1
ATOM 4301 C CA . PHE B 1 103 ? -23.219 19.125 -0.175 1 97.88 103 PHE B CA 1
ATOM 4302 C C . PHE B 1 103 ? -22.938 20.5 0.417 1 97.88 103 PHE B C 1
ATOM 4304 O O . PHE B 1 103 ? -23.859 21.266 0.69 1 97.88 103 PHE B O 1
ATOM 4311 N N . PRO B 1 104 ? -21.703 20.891 0.642 1 97.56 104 PRO B N 1
ATOM 4312 C CA . PRO B 1 104 ? -21.359 22.172 1.25 1 97.56 104 PRO B CA 1
ATOM 4313 C C . PRO B 1 104 ? -21.828 23.359 0.419 1 97.56 104 PRO B C 1
ATOM 4315 O O . PRO B 1 104 ? -21.797 23.312 -0.812 1 97.56 104 PRO B O 1
ATOM 4318 N N . PRO B 1 105 ? -22.188 24.406 1.04 1 95.94 105 PRO B N 1
ATOM 4319 C CA . PRO B 1 105 ? -22.516 25.656 0.342 1 95.94 105 PRO B CA 1
ATOM 4320 C C . PRO B 1 105 ? -21.281 26.469 -0.027 1 95.94 105 PRO B C 1
ATOM 4322 O O . PRO B 1 105 ? -20.188 26.188 0.463 1 95.94 105 PRO B O 1
ATOM 4325 N N . PRO B 1 106 ? -21.516 27.406 -0.948 1 93.31 106 PRO B N 1
ATOM 4326 C CA . PRO B 1 106 ? -20.391 28.297 -1.232 1 93.31 106 PRO B CA 1
ATOM 4327 C C . PRO B 1 106 ? -19.922 29.078 0 1 93.31 106 PRO B C 1
ATOM 4329 O O . PRO B 1 106 ? -20.719 29.344 0.906 1 93.31 106 PRO B O 1
ATOM 4332 N N . GLN B 1 107 ? -18.672 29.422 0.051 1 94.12 107 GLN B N 1
ATOM 4333 C CA . GLN B 1 107 ? -18.094 30.156 1.179 1 94.12 107 GLN B CA 1
ATOM 4334 C C . GLN B 1 107 ? -16.922 31.016 0.736 1 94.12 107 GLN B C 1
ATOM 4336 O O . GLN B 1 107 ? -16.5 30.953 -0.422 1 94.12 107 GLN B O 1
ATOM 4341 N N . GLU B 1 108 ? -16.484 31.797 1.71 1 91.25 108 GLU B N 1
ATOM 4342 C CA . GLU B 1 108 ? -15.273 32.594 1.476 1 91.25 108 GLU B CA 1
ATOM 4343 C C . GLU B 1 108 ? -14.016 31.766 1.743 1 91.25 108 GLU B C 1
ATOM 4345 O O . GLU B 1 108 ? -14.016 30.875 2.602 1 91.25 108 GLU B O 1
ATOM 4350 N N . TYR B 1 109 ? -13.039 32.094 0.976 1 91.75 109 TYR B N 1
ATOM 4351 C CA . TYR B 1 109 ? -11.82 31.281 1.071 1 91.75 109 TYR B CA 1
ATOM 4352 C C . TYR B 1 109 ? -10.656 32.125 1.579 1 91.75 109 TYR B C 1
ATOM 4354 O O . TYR B 1 109 ? -10.516 33.281 1.21 1 91.75 109 TYR B O 1
ATOM 4362 N N . SER B 1 110 ? -9.922 31.531 2.461 1 85.69 110 SER B N 1
ATOM 4363 C CA . SER B 1 110 ? -8.711 32.156 2.973 1 85.69 110 SER B CA 1
ATOM 4364 C C . SER B 1 110 ? -7.641 32.25 1.896 1 85.69 110 SER B C 1
ATOM 4366 O O . SER B 1 110 ? -7.551 31.391 1.023 1 85.69 110 SER B O 1
ATOM 4368 N N . MET B 1 111 ? -6.82 33.281 2.08 1 83.56 111 MET B N 1
ATOM 4369 C CA . MET B 1 111 ? -5.719 33.438 1.133 1 83.56 111 MET B CA 1
ATOM 4370 C C . MET B 1 111 ? -4.559 32.5 1.504 1 83.56 111 MET B C 1
ATOM 4372 O O . MET B 1 111 ? -4.223 32.375 2.682 1 83.56 111 MET B O 1
ATOM 4376 N N . VAL B 1 112 ? -4.129 31.75 0.597 1 90.69 112 VAL B N 1
ATOM 4377 C CA . VAL B 1 112 ? -2.941 30.922 0.743 1 90.69 112 VAL B CA 1
ATOM 4378 C C . VAL B 1 112 ? -1.884 31.344 -0.274 1 90.69 112 VAL B C 1
ATOM 4380 O O . VAL B 1 112 ? -2.215 31.734 -1.4 1 90.69 112 VAL B O 1
ATOM 4383 N N . LYS B 1 113 ? -0.644 31.391 0.188 1 86.88 113 LYS B N 1
ATOM 4384 C CA . LYS B 1 113 ? 0.427 31.828 -0.703 1 86.88 113 LYS B CA 1
ATOM 4385 C C . LYS B 1 113 ? 1.4 30.703 -0.994 1 86.88 113 LYS B C 1
ATOM 4387 O O . LYS B 1 113 ? 1.525 29.766 -0.2 1 86.88 113 LYS B O 1
ATOM 4392 N N . LYS B 1 114 ? 1.999 30.797 -2.219 1 91.69 114 LYS B N 1
ATOM 4393 C CA . LYS B 1 114 ? 3.145 29.984 -2.607 1 91.69 114 LYS B CA 1
ATOM 4394 C C . LYS B 1 114 ? 2.775 28.5 -2.65 1 91.69 114 LYS B C 1
ATOM 4396 O O . LYS B 1 114 ? 3.521 27.656 -2.148 1 91.69 114 LYS B O 1
ATOM 4401 N N . ILE B 1 115 ? 1.617 28.266 -3.148 1 95.31 115 ILE B N 1
ATOM 4402 C CA . ILE B 1 115 ? 1.204 26.875 -3.277 1 95.31 115 ILE B CA 1
ATOM 4403 C C . ILE B 1 115 ? 1.423 26.406 -4.711 1 95.31 115 ILE B C 1
ATOM 4405 O O . ILE B 1 115 ? 1.209 25.234 -5.023 1 95.31 115 ILE B O 1
ATOM 4409 N N . PHE B 1 116 ? 1.811 27.359 -5.594 1 96.31 116 PHE B N 1
ATOM 4410 C CA . PHE B 1 116 ? 2.08 27.031 -6.992 1 96.31 116 PHE B CA 1
ATOM 4411 C C . PHE B 1 116 ? 3.283 27.812 -7.5 1 96.31 116 PHE B C 1
ATOM 4413 O O . PHE B 1 116 ? 3.381 29.031 -7.289 1 96.31 116 PHE B O 1
ATOM 4420 N N . SER B 1 117 ? 4.16 27.141 -8.164 1 97.5 117 SER B N 1
ATOM 4421 C CA . SER B 1 117 ? 5.324 27.734 -8.812 1 97.5 117 SER B CA 1
ATOM 4422 C C . SER B 1 117 ? 5.387 27.359 -10.289 1 97.5 117 SER B C 1
ATOM 4424 O O . SER B 1 117 ? 5.617 26.203 -10.633 1 97.5 117 SER B O 1
ATOM 4426 N N . PRO B 1 118 ? 5.285 28.344 -11.125 1 95.94 118 PRO B N 1
ATOM 4427 C CA . PRO B 1 118 ? 5.391 28.031 -12.555 1 95.94 118 PRO B CA 1
ATOM 4428 C C . PRO B 1 118 ? 6.723 27.391 -12.914 1 95.94 118 PRO B C 1
ATOM 4430 O O . PRO B 1 118 ? 6.766 26.5 -13.789 1 95.94 118 PRO B O 1
ATOM 4433 N N . GLN B 1 119 ? 7.762 27.859 -12.242 1 95.56 119 GLN B N 1
ATOM 4434 C CA . GLN B 1 119 ? 9.078 27.281 -12.508 1 95.56 119 GLN B CA 1
ATOM 4435 C C . GLN B 1 119 ? 9.109 25.797 -12.172 1 95.56 119 GLN B C 1
ATOM 4437 O O . GLN B 1 119 ? 9.633 25 -12.945 1 95.56 119 GLN B O 1
ATOM 4442 N N . LEU B 1 120 ? 8.562 25.469 -11.07 1 96.94 120 LEU B N 1
ATOM 4443 C CA . LEU B 1 120 ? 8.523 24.062 -10.664 1 96.94 120 LEU B CA 1
ATOM 4444 C C . LEU B 1 120 ? 7.598 23.266 -11.57 1 96.94 120 LEU B C 1
ATOM 4446 O O . LEU B 1 120 ? 7.902 22.125 -11.93 1 96.94 120 LEU B O 1
ATOM 4450 N N . ALA B 1 121 ? 6.496 23.859 -11.977 1 96.31 121 ALA B N 1
ATOM 4451 C CA . ALA B 1 121 ? 5.508 23.188 -12.82 1 96.31 121 ALA B CA 1
ATOM 4452 C C . ALA B 1 121 ? 6.094 22.844 -14.188 1 96.31 121 ALA B C 1
ATOM 4454 O O . ALA B 1 121 ? 5.688 21.875 -14.812 1 96.31 121 ALA B O 1
ATOM 4455 N N . GLU B 1 122 ? 7.055 23.562 -14.609 1 94.88 122 GLU B N 1
ATOM 4456 C CA . GLU B 1 122 ? 7.605 23.406 -15.953 1 94.88 122 GLU B CA 1
ATOM 4457 C C . GLU B 1 122 ? 9.023 22.844 -15.906 1 94.88 122 GLU B C 1
ATOM 4459 O O . GLU B 1 122 ? 9.766 22.938 -16.891 1 94.88 122 GLU B O 1
ATOM 4464 N N . ILE B 1 123 ? 9.367 22.359 -14.797 1 95.25 123 ILE B N 1
ATOM 4465 C CA . ILE B 1 123 ? 10.727 21.859 -14.641 1 95.25 123 ILE B CA 1
ATOM 4466 C C . ILE B 1 123 ? 10.977 20.734 -15.641 1 95.25 123 ILE B C 1
ATOM 4468 O O . ILE B 1 123 ? 10.086 19.938 -15.93 1 95.25 123 ILE B O 1
ATOM 4472 N N . ASP B 1 124 ? 12.164 20.656 -16.109 1 91.62 124 ASP B N 1
ATOM 4473 C CA . ASP B 1 124 ? 12.477 19.641 -17.125 1 91.62 124 ASP B CA 1
ATOM 4474 C C . ASP B 1 124 ? 13.094 18.406 -16.484 1 91.62 124 ASP B C 1
ATOM 4476 O O . ASP B 1 124 ? 13.672 18.484 -15.391 1 91.62 124 ASP B O 1
ATOM 4480 N N . GLU B 1 125 ? 13.039 17.359 -17.172 1 90.81 125 GLU B N 1
ATOM 4481 C CA . GLU B 1 125 ? 13.547 16.062 -16.719 1 90.81 125 GLU B CA 1
ATOM 4482 C C . GLU B 1 125 ? 15.062 16.109 -16.531 1 90.81 125 GLU B C 1
ATOM 4484 O O . GLU B 1 125 ? 15.594 15.484 -15.609 1 90.81 125 GLU B O 1
ATOM 4489 N N . ASP B 1 126 ? 15.742 16.828 -17.344 1 90.62 126 ASP B N 1
ATOM 4490 C CA . ASP B 1 126 ? 17.203 16.938 -17.266 1 90.62 126 ASP B CA 1
ATOM 4491 C C . ASP B 1 126 ? 17.625 17.547 -15.93 1 90.62 126 ASP B C 1
ATOM 4493 O O . ASP B 1 126 ? 18.594 17.094 -15.32 1 90.62 126 ASP B O 1
ATOM 4497 N N . THR B 1 127 ? 16.906 18.531 -15.602 1 94.38 127 THR B N 1
ATOM 4498 C CA . THR B 1 127 ? 17.203 19.172 -14.328 1 94.38 127 THR B CA 1
ATOM 4499 C C . THR B 1 127 ? 17.031 18.188 -13.18 1 94.38 127 THR B C 1
ATOM 4501 O O . THR B 1 127 ? 17.875 18.141 -12.273 1 94.38 127 THR B O 1
ATOM 4504 N N . ILE B 1 128 ? 16.062 17.375 -13.188 1 95.19 128 ILE B N 1
ATOM 4505 C CA . ILE B 1 128 ? 15.773 16.422 -12.125 1 95.19 128 ILE B CA 1
ATOM 4506 C C . ILE B 1 128 ? 16.875 15.352 -12.078 1 95.19 128 ILE B C 1
ATOM 4508 O O . ILE B 1 128 ? 17.344 14.992 -11 1 95.19 128 ILE B O 1
ATOM 4512 N N . ILE B 1 129 ? 17.297 14.906 -13.188 1 91.88 129 ILE B N 1
ATOM 4513 C CA . ILE B 1 129 ? 18.344 13.898 -13.258 1 91.88 129 ILE B CA 1
ATOM 4514 C C . ILE B 1 129 ? 19.641 14.469 -12.695 1 91.88 129 ILE B C 1
ATOM 4516 O O . ILE B 1 129 ? 20.359 13.797 -11.945 1 91.88 129 ILE B O 1
ATOM 4520 N N . GLU B 1 130 ? 19.938 15.703 -13.094 1 94.31 130 GLU B N 1
ATOM 4521 C CA . GLU B 1 130 ? 21.141 16.359 -12.609 1 94.31 130 GLU B CA 1
ATOM 4522 C C . GLU B 1 130 ? 21.125 16.5 -11.086 1 94.31 130 GLU B C 1
ATOM 4524 O O . GLU B 1 130 ? 22.125 16.25 -10.422 1 94.31 130 GLU B O 1
ATOM 4529 N N . LYS B 1 131 ? 20 16.922 -10.648 1 96.94 131 LYS B N 1
ATOM 4530 C CA . LYS B 1 131 ? 19.875 17.078 -9.203 1 96.94 131 LYS B CA 1
ATOM 4531 C C . LYS B 1 131 ? 19.953 15.727 -8.492 1 96.94 131 LYS B C 1
ATOM 4533 O O . LYS B 1 131 ? 20.484 15.633 -7.383 1 96.94 131 LYS B O 1
ATOM 4538 N N . THR B 1 132 ? 19.422 14.727 -9.117 1 96.56 132 THR B N 1
ATOM 4539 C CA . THR B 1 132 ? 19.5 13.383 -8.547 1 96.56 132 THR B CA 1
ATOM 4540 C C . THR B 1 132 ? 20.938 12.891 -8.508 1 96.56 132 THR B C 1
ATOM 4542 O O . THR B 1 132 ? 21.375 12.281 -7.523 1 96.56 132 THR B O 1
ATOM 4545 N N . LYS B 1 133 ? 21.672 13.172 -9.531 1 95 133 LYS B N 1
ATOM 4546 C CA . LYS B 1 133 ? 23.094 12.852 -9.555 1 95 133 LYS B CA 1
ATOM 4547 C C . LYS B 1 133 ? 23.844 13.562 -8.422 1 95 133 LYS B C 1
ATOM 4549 O O . LYS B 1 133 ? 24.672 12.969 -7.75 1 95 133 LYS B O 1
ATOM 4554 N N . GLN B 1 134 ? 23.484 14.797 -8.297 1 97.12 134 GLN B N 1
ATOM 4555 C CA . GLN B 1 134 ? 24.094 15.578 -7.223 1 97.12 134 GLN B CA 1
ATOM 4556 C C . GLN B 1 134 ? 23.797 14.953 -5.859 1 97.12 134 GLN B C 1
ATOM 4558 O O . GLN B 1 134 ? 24.688 14.867 -5.012 1 97.12 134 GLN B O 1
ATOM 4563 N N . LEU B 1 135 ? 22.578 14.547 -5.668 1 97.94 135 LEU B N 1
ATOM 4564 C CA . LEU B 1 135 ? 22.203 13.891 -4.418 1 97.94 135 LEU B CA 1
ATOM 4565 C C . LEU B 1 135 ? 23.047 12.656 -4.168 1 97.94 135 LEU B C 1
ATOM 4567 O O . LEU B 1 135 ? 23.594 12.484 -3.076 1 97.94 135 LEU B O 1
ATOM 4571 N N . LEU B 1 136 ? 23.172 11.867 -5.168 1 96.62 136 LEU B N 1
ATOM 4572 C CA . LEU B 1 136 ? 23.953 10.633 -5.074 1 96.62 136 LEU B CA 1
ATOM 4573 C C . LEU B 1 136 ? 25.406 10.93 -4.73 1 96.62 136 LEU B C 1
ATOM 4575 O O . LEU B 1 136 ? 25.969 10.352 -3.795 1 96.62 136 LEU B O 1
ATOM 4579 N N . GLU B 1 137 ? 25.984 11.883 -5.406 1 96.44 137 GLU B N 1
ATOM 4580 C CA . GLU B 1 137 ? 27.391 12.25 -5.207 1 96.44 137 GLU B CA 1
ATOM 4581 C C . GLU B 1 137 ? 27.625 12.805 -3.805 1 96.44 137 GLU B C 1
ATOM 4583 O O . GLU B 1 137 ? 28.609 12.461 -3.148 1 96.44 137 GLU B O 1
ATOM 4588 N N . ASN B 1 138 ? 26.672 13.633 -3.418 1 97.75 138 ASN B N 1
ATOM 4589 C CA . ASN B 1 138 ? 26.828 14.289 -2.125 1 97.75 138 ASN B CA 1
ATOM 4590 C C . ASN B 1 138 ? 26.688 13.305 -0.973 1 97.75 138 ASN B C 1
ATOM 4592 O O . ASN B 1 138 ? 27.281 13.484 0.085 1 97.75 138 ASN B O 1
ATOM 4596 N N . VAL B 1 139 ? 25.875 12.281 -1.159 1 97.75 139 VAL B N 1
ATOM 4597 C CA . VAL B 1 139 ? 25.641 11.297 -0.106 1 97.75 139 VAL B CA 1
ATOM 4598 C C . VAL B 1 139 ? 26.828 10.328 -0.052 1 97.75 139 VAL B C 1
ATOM 4600 O O . VAL B 1 139 ? 27.234 9.898 1.029 1 97.75 139 VAL B O 1
ATOM 4603 N N . LEU B 1 140 ? 27.469 10.047 -1.151 1 96.94 140 LEU B N 1
ATOM 4604 C CA . LEU B 1 140 ? 28.484 9 -1.234 1 96.94 140 LEU B CA 1
ATOM 4605 C C . LEU B 1 140 ? 29.875 9.578 -1.01 1 96.94 140 LEU B C 1
ATOM 4607 O O . LEU B 1 140 ? 30.875 9 -1.445 1 96.94 140 LEU B O 1
ATOM 4611 N N . VAL B 1 141 ? 29.969 10.641 -0.343 1 96.06 141 VAL B N 1
ATOM 4612 C CA . VAL B 1 141 ? 31.25 11.273 -0.049 1 96.06 141 VAL B CA 1
ATOM 4613 C C . VAL B 1 141 ? 32.062 10.398 0.916 1 96.06 141 VAL B C 1
ATOM 4615 O O . VAL B 1 141 ? 33.281 10.492 0.974 1 96.06 141 VAL B O 1
ATOM 4618 N N . ASP B 1 142 ? 31.359 9.672 1.734 1 96.25 142 ASP B N 1
ATOM 4619 C CA . ASP B 1 142 ? 31.969 8.719 2.65 1 96.25 142 ASP B CA 1
ATOM 4620 C C . ASP B 1 142 ? 31.797 7.289 2.146 1 96.25 142 ASP B C 1
ATOM 4622 O O . ASP B 1 142 ? 30.688 6.824 1.938 1 96.25 142 ASP B O 1
ATOM 4626 N N . LYS B 1 143 ? 32.844 6.551 2.094 1 94.38 143 LYS B N 1
ATOM 4627 C CA . LYS B 1 143 ? 32.844 5.227 1.483 1 94.38 143 LYS B CA 1
ATOM 4628 C C . LYS B 1 143 ? 32.062 4.227 2.33 1 94.38 143 LYS B C 1
ATOM 4630 O O . LYS B 1 143 ? 31.672 3.162 1.842 1 94.38 143 LYS B O 1
ATOM 4635 N N . ARG B 1 144 ? 31.875 4.504 3.551 1 96.56 144 ARG B N 1
ATOM 4636 C CA . ARG B 1 144 ? 31.141 3.607 4.438 1 96.56 144 ARG B CA 1
ATOM 4637 C C . ARG B 1 144 ? 29.641 3.664 4.16 1 96.56 144 ARG B C 1
ATOM 4639 O O . ARG B 1 144 ? 28.875 2.801 4.609 1 96.56 144 ARG B O 1
ATOM 4646 N N . ILE B 1 145 ? 29.188 4.672 3.363 1 98.06 145 ILE B N 1
ATOM 4647 C CA . ILE B 1 145 ? 27.766 4.938 3.18 1 98.06 145 ILE B CA 1
ATOM 4648 C C . ILE B 1 145 ? 27.266 4.227 1.923 1 98.06 145 ILE B C 1
ATOM 4650 O O . ILE B 1 145 ? 27.938 4.238 0.888 1 98.06 145 ILE B O 1
ATOM 4654 N N . THR B 1 146 ? 26.188 3.646 2.047 1 97.06 146 THR B N 1
ATOM 4655 C CA . THR B 1 146 ? 25.406 3.145 0.924 1 97.06 146 THR B CA 1
ATOM 4656 C C . THR B 1 146 ? 24.031 3.811 0.881 1 97.06 146 THR B C 1
ATOM 4658 O O . THR B 1 146 ? 23.328 3.865 1.893 1 97.06 146 THR B O 1
ATOM 4661 N N . MET B 1 147 ? 23.734 4.355 -0.254 1 97.5 147 MET B N 1
ATOM 4662 C CA . MET B 1 147 ? 22.375 4.84 -0.474 1 97.5 147 MET B CA 1
ATOM 4663 C C . MET B 1 147 ? 21.484 3.73 -1.014 1 97.5 147 MET B C 1
ATOM 4665 O O . MET B 1 147 ? 21.516 3.424 -2.207 1 97.5 147 MET B O 1
ATOM 4669 N N . VAL B 1 148 ? 20.688 3.291 -0.144 1 95.94 148 VAL B N 1
ATOM 4670 C CA . VAL B 1 148 ? 19.906 2.117 -0.531 1 95.94 148 VAL B CA 1
ATOM 4671 C C . VAL B 1 148 ? 18.688 2.547 -1.342 1 95.94 148 VAL B C 1
ATOM 4673 O O . VAL B 1 148 ? 18.172 1.773 -2.148 1 95.94 148 VAL B O 1
ATOM 4676 N N . TYR B 1 149 ? 18.188 3.715 -1.133 1 96.75 149 TYR B N 1
ATOM 4677 C CA . TYR B 1 149 ? 17.031 4.258 -1.842 1 96.75 149 TYR B CA 1
ATOM 4678 C C . TYR B 1 149 ? 17.016 5.777 -1.766 1 96.75 149 TYR B C 1
ATOM 4680 O O . TYR B 1 149 ? 17.547 6.367 -0.817 1 96.75 149 TYR B O 1
ATOM 4688 N N . GLY B 1 150 ? 16.484 6.363 -2.693 1 97.75 150 GLY B N 1
ATOM 4689 C CA . GLY B 1 150 ? 16.328 7.809 -2.709 1 97.75 150 GLY B CA 1
ATOM 4690 C C . GLY B 1 150 ? 15.883 8.344 -4.059 1 97.75 150 GLY B C 1
ATOM 4691 O O . GLY B 1 150 ? 15.539 7.578 -4.957 1 97.75 150 GLY B O 1
ATOM 4692 N N . GLY B 1 151 ? 15.68 9.672 -4.07 1 97.81 151 GLY B N 1
ATOM 4693 C CA . GLY B 1 151 ? 15.281 10.266 -5.336 1 97.81 151 GLY B CA 1
ATOM 4694 C C . GLY B 1 151 ? 14.656 11.641 -5.18 1 97.81 151 GLY B C 1
ATOM 4695 O O . GLY B 1 151 ? 14.703 12.234 -4.098 1 97.81 151 GLY B O 1
ATOM 4696 N N . ILE B 1 152 ? 14.25 12.148 -6.289 1 98.31 152 ILE B N 1
ATOM 4697 C CA . ILE B 1 152 ? 13.602 13.453 -6.383 1 98.31 152 ILE B CA 1
ATOM 4698 C C . ILE B 1 152 ? 12.328 13.336 -7.215 1 98.31 152 ILE B C 1
ATOM 4700 O O . ILE B 1 152 ? 12.312 12.664 -8.25 1 98.31 152 ILE B O 1
ATOM 4704 N N . SER B 1 153 ? 11.297 13.922 -6.738 1 98.19 153 SER B N 1
ATOM 4705 C CA . SER B 1 153 ? 10.047 13.969 -7.5 1 98.19 153 SER B CA 1
ATOM 4706 C C . SER B 1 153 ? 9.469 15.383 -7.52 1 98.19 153 SER B C 1
ATOM 4708 O O . SER B 1 153 ? 9.656 16.156 -6.574 1 98.19 153 SER B O 1
ATOM 4710 N N . VAL B 1 154 ? 8.836 15.68 -8.586 1 98.38 154 VAL B N 1
ATOM 4711 C CA . VAL B 1 154 ? 8.125 16.953 -8.742 1 98.38 154 VAL B CA 1
ATOM 4712 C C . VAL B 1 154 ? 6.703 16.688 -9.234 1 98.38 154 VAL B C 1
ATOM 4714 O O . VAL B 1 154 ? 6.492 15.859 -10.125 1 98.38 154 VAL B O 1
ATOM 4717 N N . HIS B 1 155 ? 5.781 17.406 -8.602 1 98 155 HIS B N 1
ATOM 4718 C CA . HIS B 1 155 ? 4.363 17.219 -8.891 1 98 155 HIS B CA 1
ATOM 4719 C C . HIS B 1 155 ? 3.703 18.531 -9.289 1 98 155 HIS B C 1
ATOM 4721 O O . HIS B 1 155 ? 4.008 19.594 -8.727 1 98 155 HIS B O 1
ATOM 4727 N N . ARG B 1 156 ? 2.93 18.469 -10.234 1 97.75 156 ARG B N 1
ATOM 4728 C CA . ARG B 1 156 ? 1.979 19.516 -10.578 1 97.75 156 ARG B CA 1
ATOM 4729 C C . ARG B 1 156 ? 0.551 18.984 -10.594 1 97.75 156 ARG B C 1
ATOM 4731 O O . ARG B 1 156 ? 0.239 18.047 -11.336 1 97.75 156 ARG B O 1
ATOM 4738 N N . THR B 1 157 ? -0.306 19.562 -9.836 1 97.5 157 THR B N 1
ATOM 4739 C CA . THR B 1 157 ? -1.657 19.047 -9.672 1 97.5 157 THR B CA 1
ATOM 4740 C C . THR B 1 157 ? -2.693 20.141 -9.883 1 97.5 157 THR B C 1
ATOM 4742 O O . THR B 1 157 ? -2.514 21.266 -9.422 1 97.5 157 THR B O 1
ATOM 4745 N N . SER B 1 158 ? -3.711 19.859 -10.609 1 97 158 SER B N 1
ATOM 4746 C CA . SER B 1 158 ? -4.895 20.703 -10.75 1 97 158 SER B CA 1
ATOM 4747 C C . SER B 1 158 ? -6.133 20.016 -10.18 1 97 158 SER B C 1
ATOM 4749 O O . SER B 1 158 ? -6.379 18.828 -10.461 1 97 158 SER B O 1
ATOM 4751 N N . ILE B 1 159 ? -6.879 20.75 -9.383 1 97.31 159 ILE B N 1
ATOM 4752 C CA . ILE B 1 159 ? -8.07 20.203 -8.75 1 97.31 159 ILE B CA 1
ATOM 4753 C C . ILE B 1 159 ? -9.258 21.125 -8.984 1 97.31 159 ILE B C 1
ATOM 4755 O O . ILE B 1 159 ? -9.141 22.344 -8.836 1 97.31 159 ILE B O 1
ATOM 4759 N N . ALA B 1 160 ? -10.383 20.594 -9.352 1 97.62 160 ALA B N 1
ATOM 4760 C CA . ALA B 1 160 ? -11.648 21.312 -9.414 1 97.62 160 ALA B CA 1
ATOM 4761 C C . ALA B 1 160 ? -12.719 20.609 -8.57 1 97.62 160 ALA B C 1
ATOM 4763 O O . ALA B 1 160 ? -12.844 19.391 -8.609 1 97.62 160 ALA B O 1
ATOM 4764 N N . VAL B 1 161 ? -13.383 21.375 -7.801 1 98.12 161 VAL B N 1
ATOM 4765 C CA . VAL B 1 161 ? -14.523 20.891 -7.031 1 98.12 161 VAL B CA 1
ATOM 4766 C C . VAL B 1 161 ? -15.719 21.812 -7.254 1 98.12 161 VAL B C 1
ATOM 4768 O O . VAL B 1 161 ? -15.633 23.016 -7.016 1 98.12 161 VAL B O 1
ATOM 4771 N N . LEU B 1 162 ? -16.781 21.25 -7.723 1 97.94 162 LEU B N 1
ATOM 4772 C CA . LEU B 1 162 ? -18.031 21.969 -7.949 1 97.94 162 LEU B CA 1
ATOM 4773 C C . LEU B 1 162 ? -19.219 21.188 -7.406 1 97.94 162 LEU B C 1
ATOM 4775 O O . LEU B 1 162 ? -19.203 19.953 -7.371 1 97.94 162 LEU B O 1
ATOM 4779 N N . ASN B 1 163 ? -20.203 21.891 -6.992 1 98.12 163 ASN B N 1
ATOM 4780 C CA . ASN B 1 163 ? -21.438 21.203 -6.645 1 98.12 163 ASN B CA 1
ATOM 4781 C C . ASN B 1 163 ? -22.672 22.031 -6.996 1 98.12 163 ASN B C 1
ATOM 4783 O O . ASN B 1 163 ? -22.547 23.188 -7.391 1 98.12 163 ASN B O 1
ATOM 4787 N N . THR B 1 164 ? -23.812 21.469 -6.918 1 97.75 164 THR B N 1
ATOM 4788 C CA . THR B 1 164 ? -25.062 22.078 -7.367 1 97.75 164 THR B CA 1
ATOM 4789 C C . THR B 1 164 ? -25.547 23.109 -6.355 1 97.75 164 THR B C 1
ATOM 4791 O O . THR B 1 164 ? -26.5 23.844 -6.625 1 97.75 164 THR B O 1
ATOM 4794 N N . ASN B 1 165 ? -24.906 23.219 -5.238 1 96.88 165 ASN B N 1
ATOM 4795 C CA . ASN B 1 165 ? -25.297 24.203 -4.23 1 96.88 165 ASN B CA 1
ATOM 4796 C C . ASN B 1 165 ? -24.594 25.531 -4.441 1 96.88 165 ASN B C 1
ATOM 4798 O O . ASN B 1 165 ? -24.766 26.469 -3.652 1 96.88 165 ASN B O 1
ATOM 4802 N N . GLY B 1 166 ? -23.797 25.531 -5.426 1 93.19 166 GLY B N 1
ATOM 4803 C CA . GLY B 1 166 ? -23.203 26.812 -5.797 1 93.19 166 GLY B CA 1
ATOM 4804 C C . GLY B 1 166 ? -21.703 26.875 -5.594 1 93.19 166 GLY B C 1
ATOM 4805 O O . GLY B 1 166 ? -21.047 27.828 -6.004 1 93.19 166 GLY B O 1
ATOM 4806 N N . LEU B 1 167 ? -21.156 25.938 -4.969 1 95.81 167 LEU B N 1
ATOM 4807 C CA . LEU B 1 167 ? -19.719 25.875 -4.785 1 95.81 167 LEU B CA 1
ATOM 4808 C C . LEU B 1 167 ? -19.016 25.562 -6.105 1 95.81 167 LEU B C 1
ATOM 4810 O O . LEU B 1 167 ? -19.406 24.641 -6.82 1 95.81 167 LEU B O 1
ATOM 4814 N N . SER B 1 168 ? -18.031 26.344 -6.461 1 94 168 SER B N 1
ATOM 4815 C CA . SER B 1 168 ? -17.281 26.219 -7.707 1 94 168 SER B CA 1
ATOM 4816 C C . SER B 1 168 ? -15.844 26.703 -7.535 1 94 168 SER B C 1
ATOM 4818 O O . SER B 1 168 ? -15.57 27.906 -7.57 1 94 168 SER B O 1
ATOM 4820 N N . ASN B 1 169 ? -14.922 25.766 -7.375 1 94.62 169 ASN B N 1
ATOM 4821 C CA . ASN B 1 169 ? -13.555 26.125 -7.027 1 94.62 169 ASN B CA 1
ATOM 4822 C C . ASN B 1 169 ? -12.547 25.359 -7.891 1 94.62 169 ASN B C 1
ATOM 4824 O O . ASN B 1 169 ? -12.812 24.25 -8.328 1 94.62 169 ASN B O 1
ATOM 4828 N N . ILE B 1 170 ? -11.453 25.969 -8.195 1 94.25 170 ILE B N 1
ATOM 4829 C CA . ILE B 1 170 ? -10.32 25.375 -8.891 1 94.25 170 ILE B CA 1
ATOM 4830 C C . ILE B 1 170 ? -9.016 25.844 -8.242 1 94.25 170 ILE B C 1
ATOM 4832 O O . ILE B 1 170 ? -8.922 26.969 -7.773 1 94.25 170 ILE B O 1
ATOM 4836 N N . GLN B 1 171 ? -8.039 24.969 -8.188 1 95.12 171 GLN B N 1
ATOM 4837 C CA . GLN B 1 171 ? -6.719 25.344 -7.695 1 95.12 171 GLN B CA 1
ATOM 4838 C C . GLN B 1 171 ? -5.617 24.562 -8.391 1 95.12 171 GLN B C 1
ATOM 4840 O O . GLN B 1 171 ? -5.867 23.484 -8.953 1 95.12 171 GLN B O 1
ATOM 4845 N N . HIS B 1 172 ? -4.477 25.109 -8.43 1 95.75 172 HIS B N 1
ATOM 4846 C CA . HIS B 1 172 ? -3.266 24.5 -8.961 1 95.75 172 HIS B CA 1
ATOM 4847 C C . HIS B 1 172 ? -2.172 24.438 -7.902 1 95.75 172 HIS B C 1
ATOM 4849 O O . HIS B 1 172 ? -1.993 25.375 -7.125 1 95.75 172 HIS B O 1
ATOM 4855 N N . LEU B 1 173 ? -1.56 23.312 -7.816 1 97.88 173 LEU B N 1
ATOM 4856 C CA . LEU B 1 173 ? -0.575 23.062 -6.77 1 97.88 173 LEU B CA 1
ATOM 4857 C C . LEU B 1 173 ? 0.718 22.516 -7.359 1 97.88 173 LEU B C 1
ATOM 4859 O O . LEU B 1 173 ? 0.691 21.812 -8.367 1 97.88 173 LEU B O 1
ATOM 4863 N N . THR B 1 174 ? 1.825 22.828 -6.797 1 98.31 174 THR B N 1
ATOM 4864 C CA . THR B 1 174 ? 3.104 22.188 -7.086 1 98.31 174 THR B CA 1
ATOM 4865 C C . THR B 1 174 ? 3.775 21.719 -5.801 1 98.31 174 THR B C 1
ATOM 4867 O O . THR B 1 174 ? 3.525 22.266 -4.723 1 98.31 174 THR B O 1
ATOM 4870 N N . ALA B 1 175 ? 4.539 20.75 -5.883 1 98.38 175 ALA B N 1
ATOM 4871 C CA . ALA B 1 175 ? 5.363 20.266 -4.777 1 98.38 175 ALA B CA 1
ATOM 4872 C C . ALA B 1 175 ? 6.57 19.484 -5.293 1 98.38 175 ALA B C 1
ATOM 4874 O O . ALA B 1 175 ? 6.508 18.859 -6.355 1 98.38 175 ALA B O 1
ATOM 4875 N N . SER B 1 176 ? 7.637 19.547 -4.637 1 98.44 176 SER B N 1
ATOM 4876 C CA . SER B 1 176 ? 8.812 18.719 -4.867 1 98.44 176 SER B CA 1
ATOM 4877 C C . SER B 1 176 ? 9.25 18.016 -3.59 1 98.44 176 SER B C 1
ATOM 4879 O O . SER B 1 176 ? 9.133 18.562 -2.492 1 98.44 176 SER B O 1
ATOM 4881 N N . ILE B 1 177 ? 9.711 16.828 -3.721 1 98.5 177 ILE B N 1
ATOM 4882 C CA . ILE B 1 177 ? 10.164 16.031 -2.594 1 98.5 177 ILE B CA 1
ATOM 4883 C C . ILE B 1 177 ? 11.547 15.445 -2.898 1 98.5 177 ILE B C 1
ATOM 4885 O O . ILE B 1 177 ? 11.773 14.898 -3.98 1 98.5 177 ILE B O 1
ATOM 4889 N N . VAL B 1 178 ? 12.445 15.602 -1.999 1 98.44 178 VAL B N 1
ATOM 4890 C CA . VAL B 1 178 ? 13.75 14.945 -2.012 1 98.44 178 VAL B CA 1
ATOM 4891 C C . VAL B 1 178 ? 13.867 14.008 -0.812 1 98.44 178 VAL B C 1
ATOM 4893 O O . VAL B 1 178 ? 13.57 14.398 0.321 1 98.44 178 VAL B O 1
ATOM 4896 N N . PHE B 1 179 ? 14.242 12.82 -1.079 1 98.12 179 PHE B N 1
ATOM 4897 C CA . PHE B 1 179 ? 14.367 11.898 0.045 1 98.12 179 PHE B CA 1
ATOM 4898 C C . PHE B 1 179 ? 15.523 10.93 -0.18 1 98.12 179 PHE B C 1
ATOM 4900 O O . PHE B 1 179 ? 15.945 10.719 -1.317 1 98.12 179 PHE B O 1
ATOM 4907 N N . THR B 1 180 ? 16.078 10.367 0.926 1 98.31 180 THR B N 1
ATOM 4908 C CA . THR B 1 180 ? 17.156 9.391 0.858 1 98.31 180 THR B CA 1
ATOM 4909 C C . THR B 1 180 ? 17.078 8.406 2.023 1 98.31 180 THR B C 1
ATOM 4911 O O . THR B 1 180 ? 16.641 8.766 3.117 1 98.31 180 THR B O 1
ATOM 4914 N N . GLU B 1 181 ? 17.391 7.234 1.8 1 98.62 181 GLU B N 1
ATOM 4915 C CA . GLU B 1 181 ? 17.594 6.172 2.777 1 98.62 181 GLU B CA 1
ATOM 4916 C C . GLU B 1 181 ? 19.031 5.645 2.713 1 98.62 181 GLU B C 1
ATOM 4918 O O . GLU B 1 181 ? 19.453 5.125 1.68 1 98.62 181 GLU B O 1
ATOM 4923 N N . THR B 1 182 ? 19.75 5.746 3.793 1 98.5 182 THR B N 1
ATOM 4924 C CA . THR B 1 182 ? 21.172 5.414 3.803 1 98.5 182 THR B CA 1
ATOM 4925 C C . THR B 1 182 ? 21.5 4.477 4.961 1 98.5 182 THR B C 1
ATOM 4927 O O . THR B 1 182 ? 20.797 4.465 5.977 1 98.5 182 THR B O 1
ATOM 4930 N N . LEU B 1 183 ? 22.484 3.656 4.789 1 97.81 183 LEU B N 1
ATOM 4931 C CA . LEU B 1 183 ? 23.109 2.887 5.855 1 97.81 183 LEU B CA 1
ATOM 4932 C C . LEU B 1 183 ? 24.625 2.938 5.73 1 97.81 183 LEU B C 1
ATOM 4934 O O . LEU B 1 183 ? 25.156 3.359 4.699 1 97.81 183 LEU B O 1
ATOM 4938 N N . ALA B 1 184 ? 25.328 2.65 6.785 1 97.69 184 ALA B N 1
ATOM 4939 C CA . ALA B 1 184 ? 26.781 2.604 6.797 1 97.69 184 ALA B CA 1
ATOM 4940 C C . ALA B 1 184 ? 27.281 1.231 7.238 1 97.69 184 ALA B C 1
ATOM 4942 O O . ALA B 1 184 ? 26.656 0.565 8.055 1 97.69 184 ALA B O 1
ATOM 4943 N N . THR B 1 185 ? 28.359 0.858 6.68 1 95.81 185 THR B N 1
ATOM 4944 C CA . THR B 1 185 ? 29.016 -0.386 7.059 1 95.81 185 THR B CA 1
ATOM 4945 C C . THR B 1 185 ? 30.484 -0.137 7.41 1 95.81 185 THR B C 1
ATOM 4947 O O . THR B 1 185 ? 31.203 0.526 6.664 1 95.81 185 THR B O 1
ATOM 4950 N N . GLU B 1 186 ? 30.844 -0.643 8.547 1 93.38 186 GLU B N 1
ATOM 4951 C CA . GLU B 1 186 ? 32.219 -0.572 9.023 1 93.38 186 GLU B CA 1
ATOM 4952 C C . GLU B 1 186 ? 32.625 -1.844 9.773 1 93.38 186 GLU B C 1
ATOM 4954 O O . GLU B 1 186 ? 31.953 -2.225 10.742 1 93.38 186 GLU B O 1
ATOM 4959 N N . THR B 1 187 ? 33.719 -2.5 9.383 1 89.19 187 THR B N 1
ATOM 4960 C CA . THR B 1 187 ? 34.281 -3.691 10.008 1 89.19 187 THR B CA 1
ATOM 4961 C C . THR B 1 187 ? 33.219 -4.754 10.203 1 89.19 187 THR B C 1
ATOM 4963 O O . THR B 1 187 ? 33.062 -5.293 11.305 1 89.19 187 THR B O 1
ATOM 4966 N N . GLY B 1 188 ? 32.375 -4.914 9.234 1 84.19 188 GLY B N 1
ATOM 4967 C CA . GLY B 1 188 ? 31.391 -5.98 9.234 1 84.19 188 GLY B CA 1
ATOM 4968 C C . GLY B 1 188 ? 30.094 -5.594 9.922 1 84.19 188 GLY B C 1
ATOM 4969 O O . GLY B 1 188 ? 29.125 -6.363 9.914 1 84.19 188 GLY B O 1
ATOM 4970 N N . ASN B 1 189 ? 30.031 -4.406 10.5 1 89.06 189 ASN B N 1
ATOM 4971 C CA . ASN B 1 189 ? 28.812 -3.943 11.148 1 89.06 189 ASN B CA 1
ATOM 4972 C C . ASN B 1 189 ? 28.047 -2.953 10.281 1 89.06 189 ASN B C 1
ATOM 4974 O O . ASN B 1 189 ? 28.641 -2.031 9.711 1 89.06 189 ASN B O 1
ATOM 4978 N N . THR B 1 190 ? 26.75 -3.203 10.109 1 93.88 190 THR B N 1
ATOM 4979 C CA . THR B 1 190 ? 25.906 -2.344 9.289 1 93.88 190 THR B CA 1
ATOM 4980 C C . THR B 1 190 ? 24.875 -1.616 10.164 1 93.88 190 THR B C 1
ATOM 4982 O O . THR B 1 190 ? 24.266 -2.221 11.047 1 93.88 190 THR B O 1
ATOM 4985 N N . THR B 1 191 ? 24.688 -0.382 9.945 1 96.38 191 THR B N 1
ATOM 4986 C CA . THR B 1 191 ? 23.766 0.446 10.703 1 96.38 191 THR B CA 1
ATOM 4987 C C . THR B 1 191 ? 22.328 0.204 10.258 1 96.38 191 THR B C 1
ATOM 4989 O O . THR B 1 191 ? 22.094 -0.4 9.211 1 96.38 191 THR B O 1
ATOM 4992 N N . PRO B 1 192 ? 21.328 0.657 11.102 1 95.31 192 PRO B N 1
ATOM 4993 C CA . PRO B 1 192 ? 19.984 0.754 10.555 1 95.31 192 PRO B CA 1
ATOM 4994 C C . PRO B 1 192 ? 19.875 1.77 9.422 1 95.31 192 PRO B C 1
ATOM 4996 O O . PRO B 1 192 ? 20.781 2.584 9.227 1 95.31 192 PRO B O 1
ATOM 4999 N N . ILE B 1 193 ? 18.828 1.687 8.711 1 96.75 193 ILE B N 1
ATOM 5000 C CA . ILE B 1 193 ? 18.562 2.648 7.648 1 96.75 193 ILE B CA 1
ATOM 5001 C C . ILE B 1 193 ? 18.172 3.992 8.25 1 96.75 193 ILE B C 1
ATOM 5003 O O . ILE B 1 193 ? 17.344 4.047 9.164 1 96.75 193 ILE B O 1
ATOM 5007 N N . VAL B 1 194 ? 18.75 4.992 7.797 1 98 194 VAL B N 1
ATOM 5008 C CA . VAL B 1 194 ? 18.391 6.363 8.148 1 98 194 VAL B CA 1
ATOM 5009 C C . VAL B 1 194 ? 17.641 7.012 6.984 1 98 194 VAL B C 1
ATOM 5011 O O . VAL B 1 194 ? 18.125 7.012 5.852 1 98 194 VAL B O 1
ATOM 5014 N N . THR B 1 195 ? 16.5 7.527 7.262 1 98.19 195 THR B N 1
ATOM 5015 C CA . THR B 1 195 ? 15.672 8.156 6.242 1 98.19 195 THR B CA 1
ATOM 5016 C C . THR B 1 195 ? 15.617 9.672 6.449 1 98.19 195 THR B C 1
ATOM 5018 O O . THR B 1 195 ? 15.383 10.141 7.566 1 98.19 195 THR B O 1
ATOM 5021 N N . LEU B 1 196 ? 15.859 10.43 5.426 1 98.12 196 LEU B N 1
ATOM 5022 C CA . LEU B 1 196 ? 15.656 11.875 5.406 1 98.12 196 LEU B CA 1
ATOM 5023 C C . LEU B 1 196 ? 14.742 12.273 4.254 1 98.12 196 LEU B C 1
ATOM 5025 O O . LEU B 1 196 ? 14.781 11.672 3.182 1 98.12 196 LEU B O 1
ATOM 5029 N N . VAL B 1 197 ? 13.922 13.258 4.527 1 98 197 VAL B N 1
ATOM 5030 C CA . VAL B 1 197 ? 13.023 13.781 3.502 1 98 197 VAL B CA 1
ATOM 5031 C C . VAL B 1 197 ? 12.898 15.297 3.652 1 98 197 VAL B C 1
ATOM 5033 O O . VAL B 1 197 ? 12.984 15.828 4.762 1 98 197 VAL B O 1
ATOM 5036 N N . ASP B 1 198 ? 12.797 15.945 2.604 1 97.88 198 ASP B N 1
ATOM 5037 C CA . ASP B 1 198 ? 12.461 17.375 2.566 1 97.88 198 ASP B CA 1
ATOM 5038 C C . ASP B 1 198 ? 11.539 17.688 1.394 1 97.88 198 ASP B C 1
ATOM 5040 O O . ASP B 1 198 ? 11.492 16.938 0.412 1 97.88 198 ASP B O 1
ATOM 5044 N N . HIS B 1 199 ? 10.727 18.719 1.529 1 97.88 199 HIS B N 1
ATOM 5045 C CA . HIS B 1 199 ? 9.797 19.109 0.469 1 97.88 199 HIS B CA 1
ATOM 5046 C C . HIS B 1 199 ? 9.703 20.625 0.335 1 97.88 199 HIS B C 1
ATOM 5048 O O . HIS B 1 199 ? 10.102 21.359 1.246 1 97.88 199 HIS B O 1
ATOM 5054 N N . SER B 1 200 ? 9.234 21.031 -0.781 1 97.5 200 SER B N 1
ATOM 5055 C CA . SER B 1 200 ? 8.953 22.438 -1.067 1 97.5 200 SER B CA 1
ATOM 5056 C C . SER B 1 200 ? 7.836 22.578 -2.098 1 97.5 200 SER B C 1
ATOM 5058 O O . SER B 1 200 ? 7.652 21.703 -2.945 1 97.5 200 SER B O 1
ATOM 5060 N N . ARG B 1 201 ? 7.148 23.703 -1.986 1 97.56 201 ARG B N 1
ATOM 5061 C CA . ARG B 1 201 ? 6.066 23.984 -2.926 1 97.56 201 ARG B CA 1
ATOM 5062 C C . ARG B 1 201 ? 6.566 24.781 -4.117 1 97.56 201 ARG B C 1
ATOM 5064 O O . ARG B 1 201 ? 5.895 24.859 -5.148 1 97.56 201 ARG B O 1
ATOM 5071 N N . THR B 1 202 ? 7.77 25.359 -3.992 1 96.88 202 THR B N 1
ATOM 5072 C CA . THR B 1 202 ? 8.117 26.375 -4.984 1 96.88 202 THR B CA 1
ATOM 5073 C C . THR B 1 202 ? 9.469 26.062 -5.617 1 96.88 202 THR B C 1
ATOM 5075 O O . THR B 1 202 ? 9.844 26.672 -6.625 1 96.88 202 THR B O 1
ATOM 5078 N N . SER B 1 203 ? 10.219 25.125 -5.012 1 96.75 203 SER B N 1
ATOM 5079 C CA . SER B 1 203 ? 11.539 24.781 -5.527 1 96.75 203 SER B CA 1
ATOM 5080 C C . SER B 1 203 ? 11.953 23.375 -5.098 1 96.75 203 SER B C 1
ATOM 5082 O O . SER B 1 203 ? 11.227 22.719 -4.352 1 96.75 203 SER B O 1
ATOM 5084 N N . ILE B 1 204 ? 13.062 22.922 -5.648 1 97.56 204 ILE B N 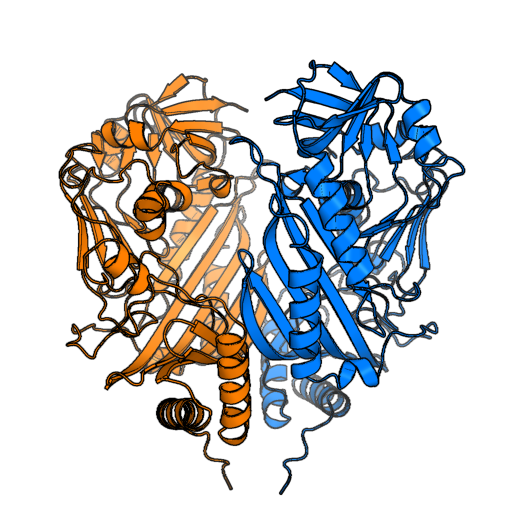1
ATOM 5085 C CA . ILE B 1 204 ? 13.648 21.688 -5.137 1 97.56 204 ILE B CA 1
ATOM 5086 C C . ILE B 1 204 ? 14.406 21.984 -3.842 1 97.56 204 ILE B C 1
ATOM 5088 O O . ILE B 1 204 ? 15.258 22.875 -3.799 1 97.56 204 ILE B O 1
ATOM 5092 N N . PRO B 1 205 ? 14.156 21.281 -2.84 1 97.69 205 PRO B N 1
ATOM 5093 C CA . PRO B 1 205 ? 14.883 21.5 -1.587 1 97.69 205 PRO B CA 1
ATOM 5094 C C . PRO B 1 205 ? 16.391 21.375 -1.755 1 97.69 205 PRO B C 1
ATOM 5096 O O . PRO B 1 205 ? 16.875 20.766 -2.721 1 97.69 205 PRO B O 1
ATOM 5099 N N . SER B 1 206 ? 17.094 21.875 -0.817 1 97.62 206 SER B N 1
ATOM 5100 C CA . SER B 1 206 ? 18.562 21.875 -0.864 1 97.62 206 SER B CA 1
ATOM 5101 C C . SER B 1 206 ? 19.094 20.453 -0.792 1 97.62 206 SER B C 1
ATOM 5103 O O . SER B 1 206 ? 19.016 19.797 0.25 1 97.62 206 SER B O 1
ATOM 5105 N N . ILE B 1 207 ? 19.719 20.078 -1.816 1 98 207 ILE B N 1
ATOM 5106 C CA . ILE B 1 207 ? 20.312 18.75 -1.929 1 98 207 ILE B CA 1
ATOM 5107 C C . ILE B 1 207 ? 21.516 18.641 -0.981 1 98 207 ILE B C 1
ATOM 5109 O O . ILE B 1 207 ? 21.656 17.641 -0.274 1 98 207 ILE B O 1
ATOM 5113 N N . ASP B 1 208 ? 22.266 19.656 -0.923 1 97.88 208 ASP B N 1
ATOM 5114 C CA . ASP B 1 208 ? 23.469 19.672 -0.085 1 97.88 208 ASP B CA 1
ATOM 5115 C C . ASP B 1 208 ? 23.109 19.484 1.388 1 97.88 208 ASP B C 1
ATOM 5117 O O . ASP B 1 208 ? 23.734 18.688 2.088 1 97.88 208 ASP B O 1
ATOM 5121 N N . ASN B 1 209 ? 22.172 20.203 1.755 1 97.62 209 ASN B N 1
ATOM 5122 C CA . ASN B 1 209 ? 21.766 20.141 3.154 1 97.62 209 ASN B CA 1
ATOM 5123 C C . ASN B 1 209 ? 21.25 18.75 3.52 1 97.62 209 ASN B C 1
ATOM 5125 O O . ASN B 1 209 ? 21.625 18.188 4.547 1 97.62 209 ASN B O 1
ATOM 5129 N N . LEU B 1 210 ? 20.359 18.219 2.672 1 98.19 210 LEU B N 1
ATOM 5130 C CA . LEU B 1 210 ? 19.781 16.906 2.949 1 98.19 210 LEU B CA 1
ATOM 5131 C C . LEU B 1 210 ? 20.859 15.828 2.957 1 98.19 210 LEU B C 1
ATOM 5133 O O . LEU B 1 210 ? 20.891 14.984 3.854 1 98.19 210 LEU B O 1
ATOM 5137 N N . ALA B 1 211 ? 21.719 15.875 2.021 1 98.38 211 ALA B N 1
ATOM 5138 C CA . ALA B 1 211 ? 22.781 14.875 1.908 1 98.38 211 ALA B CA 1
ATOM 5139 C C . ALA B 1 211 ? 23.719 14.93 3.115 1 98.38 211 ALA B C 1
ATOM 5141 O O . ALA B 1 211 ? 24.094 13.891 3.664 1 98.38 211 ALA B O 1
ATOM 5142 N N . LYS B 1 212 ? 24.109 16.094 3.479 1 98.19 212 LYS B N 1
ATOM 5143 C CA . LYS B 1 212 ? 24.984 16.266 4.633 1 98.19 212 LYS B CA 1
ATOM 5144 C C . LYS B 1 212 ? 24.359 15.656 5.891 1 98.19 212 LYS B C 1
ATOM 5146 O O . LYS B 1 212 ? 25.031 14.93 6.629 1 98.19 212 LYS B O 1
ATOM 5151 N N . ARG B 1 213 ? 23.141 15.992 6.094 1 97.62 213 ARG B N 1
ATOM 5152 C CA . ARG B 1 213 ? 22.438 15.461 7.254 1 97.62 213 ARG B CA 1
ATOM 5153 C C . ARG B 1 213 ? 22.359 13.938 7.195 1 97.62 213 ARG B C 1
ATOM 5155 O O . ARG B 1 213 ? 22.531 13.258 8.211 1 97.62 213 ARG B O 1
ATOM 5162 N N . ALA B 1 214 ? 22.047 13.391 6.027 1 98.38 214 ALA B N 1
ATOM 5163 C CA . ALA B 1 214 ? 21.953 11.945 5.852 1 98.38 214 ALA B CA 1
ATOM 5164 C C . ALA B 1 214 ? 23.266 11.258 6.227 1 98.38 214 ALA B C 1
ATOM 5166 O O . ALA B 1 214 ? 23.266 10.266 6.965 1 98.38 214 ALA B O 1
ATOM 5167 N N . VAL B 1 215 ? 24.359 11.797 5.797 1 98.38 215 VAL B N 1
ATOM 5168 C CA . VAL B 1 215 ? 25.672 11.219 6.055 1 98.38 215 VAL B CA 1
ATOM 5169 C C . VAL B 1 215 ? 25.984 11.289 7.547 1 98.38 215 VAL B C 1
ATOM 5171 O O . VAL B 1 215 ? 26.344 10.273 8.156 1 98.38 215 VAL B O 1
ATOM 5174 N N . GLU B 1 216 ? 25.812 12.43 8.078 1 98 216 GLU B N 1
ATOM 5175 C CA . GLU B 1 216 ? 26.125 12.641 9.484 1 98 216 GLU B CA 1
ATOM 5176 C C . GLU B 1 216 ? 25.297 11.727 10.375 1 98 216 GLU B C 1
ATOM 5178 O O . GLU B 1 216 ? 25.828 11.055 11.266 1 98 216 GLU B O 1
ATOM 5183 N N . GLU B 1 217 ? 24 11.695 10.148 1 97.62 217 GLU B N 1
ATOM 5184 C CA . GLU B 1 217 ? 23.109 10.891 10.984 1 97.62 217 GLU B CA 1
ATOM 5185 C C . GLU B 1 217 ? 23.406 9.398 10.82 1 97.62 217 GLU B C 1
ATOM 5187 O O . GLU B 1 217 ? 23.406 8.656 11.797 1 97.62 217 GLU B O 1
ATOM 5192 N N . THR B 1 218 ? 23.625 8.984 9.609 1 98.38 218 THR B N 1
ATOM 5193 C CA . THR B 1 218 ? 23.906 7.574 9.352 1 98.38 218 THR B CA 1
ATOM 5194 C C . THR B 1 218 ? 25.188 7.141 10.055 1 98.38 218 THR B C 1
ATOM 5196 O O . THR B 1 218 ? 25.219 6.098 10.711 1 98.38 218 THR B O 1
ATOM 5199 N N . LEU B 1 219 ? 26.25 7.945 9.969 1 97.94 219 LEU B N 1
ATOM 5200 C CA . LEU B 1 219 ? 27.516 7.609 10.594 1 97.94 219 LEU B CA 1
ATOM 5201 C C . LEU B 1 219 ? 27.391 7.602 12.109 1 97.94 219 LEU B C 1
ATOM 5203 O O . LEU B 1 219 ? 28.094 6.848 12.789 1 97.94 219 LEU B O 1
ATOM 5207 N N . SER B 1 220 ? 26.5 8.344 12.633 1 97.62 220 SER B N 1
ATOM 5208 C CA . SER B 1 220 ? 26.297 8.414 14.078 1 97.62 220 SER B CA 1
ATOM 5209 C C . SER B 1 220 ? 25.672 7.129 14.609 1 97.62 220 SER B C 1
ATOM 5211 O O . SER B 1 220 ? 25.625 6.914 15.82 1 97.62 220 SER B O 1
ATOM 5213 N N . CYS B 1 221 ? 25.219 6.266 13.742 1 97.88 221 CYS B N 1
ATOM 5214 C CA . CYS B 1 221 ? 24.594 5.008 14.133 1 97.88 221 CYS B CA 1
ATOM 5215 C C . CYS B 1 221 ? 25.625 3.893 14.242 1 97.88 221 CYS B C 1
ATOM 5217 O O . CYS B 1 221 ? 25.281 2.762 14.594 1 97.88 221 CYS B O 1
ATOM 5219 N N . LEU B 1 222 ? 26.875 4.195 13.961 1 97.06 222 LEU B N 1
ATOM 5220 C CA . LEU B 1 222 ? 27.922 3.186 14.023 1 97.06 222 LEU B CA 1
ATOM 5221 C C . LEU B 1 222 ? 28.312 2.895 15.469 1 97.06 222 LEU B C 1
ATOM 5223 O O . LEU B 1 222 ? 28.203 3.77 16.328 1 97.06 222 LEU B O 1
ATOM 5227 N N . LYS B 1 223 ? 28.75 1.611 15.75 1 95.56 223 LYS B N 1
ATOM 5228 C CA . LYS B 1 223 ? 29.297 1.151 17.031 1 95.56 223 LYS B CA 1
ATOM 5229 C C . LYS B 1 223 ? 28.25 1.259 18.141 1 95.56 223 LYS B C 1
ATOM 5231 O O . LYS B 1 223 ? 28.469 1.946 19.141 1 95.56 223 LYS B O 1
ATOM 5236 N N . PRO B 1 224 ? 27.219 0.527 17.969 1 96.12 224 PRO B N 1
ATOM 5237 C CA . PRO B 1 224 ? 26.125 0.569 18.953 1 96.12 224 PRO B CA 1
ATOM 5238 C C . PRO B 1 224 ? 26.531 0.004 20.312 1 96.12 224 PRO B C 1
ATOM 5240 O O . PRO B 1 224 ? 27.438 -0.829 20.391 1 96.12 224 PRO B O 1
ATOM 5243 N N . VAL B 1 225 ? 25.859 0.489 21.312 1 95.88 225 VAL B N 1
ATOM 5244 C CA . VAL B 1 225 ? 26.062 0.008 22.672 1 95.88 225 VAL B CA 1
ATOM 5245 C C . VAL B 1 225 ? 24.812 -0.684 23.188 1 95.88 225 VAL B C 1
ATOM 5247 O O . VAL B 1 225 ? 23.75 -0.602 22.547 1 95.88 225 VAL B O 1
ATOM 5250 N N . LYS B 1 226 ? 24.922 -1.346 24.234 1 94.56 226 LYS B N 1
ATOM 5251 C CA . LYS B 1 226 ? 23.797 -2.023 24.859 1 94.56 226 LYS B CA 1
ATOM 5252 C C . LYS B 1 226 ? 23.031 -1.083 25.797 1 94.56 226 LYS B C 1
ATOM 5254 O O . LYS B 1 226 ? 23.594 -0.108 26.281 1 94.56 226 LYS B O 1
ATOM 5259 N N . ILE B 1 227 ? 21.766 -1.429 25.922 1 95.94 227 ILE B N 1
ATOM 5260 C CA . ILE B 1 227 ? 20.938 -0.664 26.859 1 95.94 227 ILE B CA 1
ATOM 5261 C C . ILE B 1 227 ? 20.219 -1.615 27.797 1 95.94 227 ILE B C 1
ATOM 5263 O O . ILE B 1 227 ? 19.828 -2.721 27.406 1 95.94 227 ILE B O 1
ATOM 5267 N N . GLU B 1 228 ? 20.062 -1.235 29.016 1 95.56 228 GLU B N 1
ATOM 5268 C CA . GLU B 1 228 ? 19.344 -2.012 30.016 1 95.56 228 GLU B CA 1
ATOM 5269 C C . GLU B 1 228 ? 17.828 -1.771 29.906 1 95.56 228 GLU B C 1
ATOM 5271 O O . GLU B 1 228 ? 17.406 -0.683 29.531 1 95.56 228 GLU B O 1
ATOM 5276 N N . PRO B 1 229 ? 17.094 -2.822 30.172 1 96.56 229 PRO B N 1
ATOM 5277 C CA . PRO B 1 229 ? 15.656 -2.588 30.203 1 96.56 229 PRO B CA 1
ATOM 5278 C C . PRO B 1 229 ? 15.242 -1.624 31.312 1 96.56 229 PRO B C 1
ATOM 5280 O O . PRO B 1 229 ? 15.93 -1.534 32.344 1 96.56 229 PRO B O 1
ATOM 5283 N N . GLY B 1 230 ? 14.141 -0.928 31.125 1 96.88 230 GLY B N 1
ATOM 5284 C CA . GLY B 1 230 ? 13.641 -0.028 32.156 1 96.88 230 GLY B CA 1
ATOM 5285 C C . GLY B 1 230 ? 12.789 1.095 31.594 1 96.88 230 GLY B C 1
ATOM 5286 O O . GLY B 1 230 ? 12.391 1.066 30.438 1 96.88 230 GLY B O 1
ATOM 5287 N N . ASN B 1 231 ? 12.469 1.984 32.5 1 97.5 231 ASN B N 1
ATOM 5288 C CA . ASN B 1 231 ? 11.766 3.209 32.125 1 97.5 231 ASN B CA 1
ATOM 5289 C C . ASN B 1 231 ? 12.734 4.371 31.938 1 97.5 231 ASN B C 1
ATOM 5291 O O . ASN B 1 231 ? 13.602 4.609 32.781 1 97.5 231 ASN B O 1
ATOM 5295 N N . TYR B 1 232 ? 12.586 5.062 30.812 1 97.94 232 TYR B N 1
ATOM 5296 C CA . TYR B 1 232 ? 13.508 6.129 30.453 1 97.94 232 TYR B CA 1
ATOM 5297 C C . TYR B 1 232 ? 12.75 7.375 30 1 97.94 232 TYR B C 1
ATOM 5299 O O . TYR B 1 232 ? 11.664 7.281 29.438 1 97.94 232 TYR B O 1
ATOM 5307 N N . PRO B 1 233 ? 13.359 8.57 30.281 1 98.38 233 PRO B N 1
ATOM 5308 C CA . PRO B 1 233 ? 12.984 9.688 29.406 1 98.38 233 PRO B CA 1
ATOM 5309 C C . PRO B 1 233 ? 13.32 9.422 27.938 1 98.38 233 PRO B C 1
ATOM 5311 O O . PRO B 1 233 ? 14.391 8.891 27.625 1 98.38 233 PRO B O 1
ATOM 5314 N N . VAL B 1 234 ? 12.383 9.688 27.062 1 98.75 234 VAL B N 1
ATOM 5315 C CA . VAL B 1 234 ? 12.578 9.453 25.641 1 98.75 234 VAL B CA 1
ATOM 5316 C C . VAL B 1 234 ? 12.352 10.742 24.859 1 98.75 234 VAL B C 1
ATOM 5318 O O . VAL B 1 234 ? 11.297 11.375 24.984 1 98.75 234 VAL B O 1
ATOM 5321 N N . ILE B 1 235 ? 13.352 11.172 24.141 1 98.69 235 ILE B N 1
ATOM 5322 C CA . ILE B 1 235 ? 13.234 12.297 23.219 1 98.69 235 ILE B CA 1
ATOM 5323 C C . ILE B 1 235 ? 12.898 11.797 21.812 1 98.69 235 ILE B C 1
ATOM 5325 O O . ILE B 1 235 ? 13.641 10.992 21.25 1 98.69 235 ILE B O 1
ATOM 5329 N N . MET B 1 236 ? 11.781 12.234 21.234 1 98.69 236 MET B N 1
ATOM 5330 C CA . MET B 1 236 ? 11.383 11.844 19.891 1 98.69 236 MET B CA 1
ATOM 5331 C C . MET B 1 236 ? 11.508 13.008 18.922 1 98.69 236 MET B C 1
ATOM 5333 O O . MET B 1 236 ? 11.086 14.125 19.234 1 98.69 236 MET B O 1
ATOM 5337 N N . THR B 1 237 ? 12.125 12.711 17.828 1 98.25 237 THR B N 1
ATOM 5338 C CA . THR B 1 237 ? 12.219 13.711 16.766 1 98.25 237 THR B CA 1
ATOM 5339 C C . THR B 1 237 ? 10.93 13.758 15.953 1 98.25 237 THR B C 1
ATOM 5341 O O . THR B 1 237 ? 9.992 13.016 16.219 1 98.25 237 THR B O 1
ATOM 5344 N N . ALA B 1 238 ? 10.914 14.617 14.953 1 98.31 238 ALA B N 1
ATOM 5345 C CA . ALA B 1 238 ? 9.711 14.852 14.148 1 98.31 238 ALA B CA 1
ATOM 5346 C C . ALA B 1 238 ? 9.258 13.57 13.461 1 98.31 238 ALA B C 1
ATOM 5348 O O . ALA B 1 238 ? 8.062 13.273 13.422 1 98.31 238 ALA B O 1
ATOM 5349 N N . SER B 1 239 ? 10.172 12.789 12.945 1 98.19 239 SER B N 1
ATOM 5350 C CA . SER B 1 239 ? 9.828 11.57 12.219 1 98.19 239 SER B CA 1
ATOM 5351 C C . SER B 1 239 ? 9.211 10.531 13.148 1 98.19 239 SER B C 1
ATOM 5353 O O . SER B 1 239 ? 8.227 9.875 12.797 1 98.19 239 SER B O 1
ATOM 5355 N N . ALA B 1 240 ? 9.75 10.43 14.32 1 98.44 240 ALA B N 1
ATOM 5356 C CA . ALA B 1 240 ? 9.195 9.492 15.297 1 98.44 240 ALA B CA 1
ATOM 5357 C C . ALA B 1 240 ? 7.816 9.938 15.773 1 98.44 240 ALA B C 1
ATOM 5359 O O . ALA B 1 240 ? 6.902 9.125 15.898 1 98.44 240 ALA B O 1
ATOM 5360 N N . ILE B 1 241 ? 7.691 11.203 16.016 1 98.56 241 ILE B N 1
ATOM 5361 C CA . ILE B 1 241 ? 6.418 11.766 16.453 1 98.56 241 ILE B CA 1
ATOM 5362 C C . ILE B 1 241 ? 5.352 11.508 15.383 1 98.56 241 ILE B C 1
ATOM 5364 O O . ILE B 1 241 ? 4.254 11.047 15.695 1 98.56 241 ILE B O 1
ATOM 5368 N N . GLU B 1 242 ? 5.723 11.844 14.188 1 98.31 242 GLU B N 1
ATOM 5369 C CA . GLU B 1 242 ? 4.793 11.617 13.086 1 98.31 242 GLU B CA 1
ATOM 5370 C C . GLU B 1 242 ? 4.352 10.156 13.031 1 98.31 242 GLU B C 1
ATOM 5372 O O . GLU B 1 242 ? 3.16 9.859 12.914 1 98.31 242 GLU B O 1
ATOM 5377 N N . SER B 1 243 ? 5.273 9.305 13.094 1 97.81 243 SER B N 1
ATOM 5378 C CA . SER B 1 243 ? 5 7.875 12.977 1 97.81 243 SER B CA 1
ATOM 5379 C C . SER B 1 243 ? 4.059 7.406 14.086 1 97.81 243 SER B C 1
ATOM 5381 O O . SER B 1 243 ? 3.104 6.672 13.82 1 97.81 243 SER B O 1
ATOM 5383 N N . LEU B 1 244 ? 4.289 7.816 15.242 1 97.88 244 LEU B N 1
ATOM 5384 C CA . LEU B 1 244 ? 3.502 7.34 16.375 1 97.88 244 LEU B CA 1
ATOM 5385 C C . LEU B 1 244 ? 2.135 8.016 16.406 1 97.88 244 LEU B C 1
ATOM 5387 O O . LEU B 1 244 ? 1.109 7.348 16.547 1 97.88 244 LEU B O 1
ATOM 5391 N N . PHE B 1 245 ? 2.117 9.32 16.266 1 98.5 245 PHE B N 1
ATOM 5392 C CA . PHE B 1 245 ? 0.879 10.078 16.391 1 98.5 245 PHE B CA 1
ATOM 5393 C C . PHE B 1 245 ? -0.057 9.773 15.227 1 98.5 245 PHE B C 1
ATOM 5395 O O . PHE B 1 245 ? -1.279 9.789 15.391 1 98.5 245 PHE B O 1
ATOM 5402 N N . ASN B 1 246 ? 0.493 9.469 14.148 1 98.06 246 ASN B N 1
ATOM 5403 C CA . ASN B 1 246 ? -0.308 9.234 12.953 1 98.06 246 ASN B CA 1
ATOM 5404 C C . ASN B 1 246 ? -1.291 8.086 13.148 1 98.06 246 ASN B C 1
ATOM 5406 O O . ASN B 1 246 ? -2.393 8.102 12.594 1 98.06 246 ASN B O 1
ATOM 5410 N N . TYR B 1 247 ? -0.919 7.168 13.93 1 96.81 247 TYR B N 1
ATOM 5411 C CA . TYR B 1 247 ? -1.751 5.98 14.094 1 96.81 247 TYR B CA 1
ATOM 5412 C C . TYR B 1 247 ? -2.449 5.98 15.445 1 96.81 247 TYR B C 1
ATOM 5414 O O . TYR B 1 247 ? -3.096 5 15.82 1 96.81 247 TYR B O 1
ATOM 5422 N N . THR B 1 248 ? -2.311 7.031 16.125 1 98.12 248 THR B N 1
ATOM 5423 C CA . THR B 1 248 ? -2.941 7.105 17.438 1 98.12 248 THR B CA 1
ATOM 5424 C C . THR B 1 248 ? -3.672 8.43 17.609 1 98.12 248 THR B C 1
ATOM 5426 O O . THR B 1 248 ? -4.836 8.562 17.219 1 98.12 248 THR B O 1
ATOM 5429 N N . LEU B 1 249 ? -2.902 9.422 17.969 1 98.69 249 LEU B N 1
ATOM 5430 C CA . LEU B 1 249 ? -3.486 10.703 18.359 1 98.69 249 LEU B CA 1
ATOM 5431 C C . LEU B 1 249 ? -4.25 11.32 17.188 1 98.69 249 LEU B C 1
ATOM 5433 O O . LEU B 1 249 ? -5.363 11.828 17.375 1 98.69 249 LEU B O 1
ATOM 5437 N N . PHE B 1 250 ? -3.674 11.336 16.031 1 98.62 250 PHE B N 1
ATOM 5438 C CA . PHE B 1 250 ? -4.34 11.961 14.891 1 98.62 250 PHE B CA 1
ATOM 5439 C C . PHE B 1 250 ? -5.645 11.25 14.562 1 98.62 250 PHE B C 1
ATOM 5441 O O . PHE B 1 250 ? -6.625 11.883 14.172 1 98.62 250 PHE B O 1
ATOM 5448 N N . GLU B 1 251 ? -5.652 9.977 14.727 1 98.31 251 GLU B N 1
ATOM 5449 C CA . GLU B 1 251 ? -6.895 9.227 14.547 1 98.31 251 GLU B CA 1
ATOM 5450 C C . GLU B 1 251 ? -7.938 9.633 15.586 1 98.31 251 GLU B C 1
ATOM 5452 O O . GLU B 1 251 ? -9.109 9.82 15.258 1 98.31 251 GLU B O 1
ATOM 5457 N N . ALA B 1 252 ? -7.492 9.773 16.766 1 98.56 252 ALA B N 1
ATOM 5458 C CA . ALA B 1 252 ? -8.398 10.109 17.875 1 98.56 252 ALA B CA 1
ATOM 5459 C C . ALA B 1 252 ? -9 11.492 17.688 1 98.56 252 ALA B C 1
ATOM 5461 O O . ALA B 1 252 ? -10.055 11.797 18.234 1 98.56 252 ALA B O 1
ATOM 5462 N N . LEU B 1 253 ? -8.367 12.281 16.906 1 98.75 253 LEU B N 1
ATOM 5463 C CA . LEU B 1 253 ? -8.805 13.664 16.734 1 98.75 253 LEU B CA 1
ATOM 5464 C C . LEU B 1 253 ? -9.695 13.805 15.508 1 98.75 253 LEU B C 1
ATOM 5466 O O . LEU B 1 253 ? -10.219 14.883 15.234 1 98.75 253 LEU B O 1
ATOM 5470 N N . LYS B 1 254 ? -9.922 12.805 14.781 1 98.75 254 LYS B N 1
ATOM 5471 C CA . LYS B 1 254 ? -10.82 12.82 13.633 1 98.75 254 LYS B CA 1
ATOM 5472 C C . LYS B 1 254 ? -12.281 12.742 14.062 1 98.75 254 LYS B C 1
ATOM 5474 O O . LYS B 1 254 ? -12.656 11.859 14.844 1 98.75 254 LYS B O 1
ATOM 5479 N N . GLY B 1 255 ? -13.086 13.531 13.461 1 98.5 255 GLY B N 1
ATOM 5480 C CA . GLY B 1 255 ? -14.469 13.688 13.875 1 98.5 255 GLY B CA 1
ATOM 5481 C C . GLY B 1 255 ? -15.305 12.438 13.648 1 98.5 255 GLY B C 1
ATOM 5482 O O . GLY B 1 255 ? -16.25 12.172 14.391 1 98.5 255 GLY B O 1
ATOM 5483 N N . ASP B 1 256 ? -15.039 11.711 12.609 1 97.38 256 ASP B N 1
ATOM 5484 C CA . ASP B 1 256 ? -15.789 10.477 12.375 1 97.38 256 ASP B CA 1
ATOM 5485 C C . ASP B 1 256 ? -15.57 9.484 13.516 1 97.38 256 ASP B C 1
ATOM 5487 O O . ASP B 1 256 ? -16.531 8.891 14.016 1 97.38 256 ASP B O 1
ATOM 5491 N N . ASN B 1 257 ? -14.344 9.352 13.961 1 97.06 257 ASN B N 1
ATOM 5492 C CA . ASN B 1 257 ? -14.055 8.477 15.086 1 97.06 257 ASN B CA 1
ATOM 5493 C C . ASN B 1 257 ? -14.719 8.977 16.375 1 97.06 257 ASN B C 1
ATOM 5495 O O . ASN B 1 257 ? -15.18 8.172 17.188 1 97.06 257 ASN B O 1
ATOM 5499 N N . VAL B 1 258 ? -14.789 10.211 16.531 1 97.62 258 VAL B N 1
ATOM 5500 C CA . VAL B 1 258 ? -15.422 10.805 17.719 1 97.62 258 VAL B CA 1
ATOM 5501 C C . VAL B 1 258 ? -16.922 10.5 17.703 1 97.62 258 VAL B C 1
ATOM 5503 O O . VAL B 1 258 ? -17.453 9.977 18.688 1 97.62 258 VAL B O 1
ATOM 5506 N N . VAL B 1 259 ? -17.516 10.797 16.609 1 96.88 259 VAL B N 1
ATOM 5507 C CA . VAL B 1 259 ? -18.969 10.633 16.5 1 96.88 259 VAL B CA 1
ATOM 5508 C C . VAL B 1 259 ? -19.328 9.156 16.641 1 96.88 259 VAL B C 1
ATOM 5510 O O . VAL B 1 259 ? -20.328 8.812 17.266 1 96.88 259 VAL B O 1
ATOM 5513 N N . ARG B 1 260 ? -18.5 8.281 16.172 1 93.88 260 ARG B N 1
ATOM 5514 C CA . ARG B 1 260 ? -18.766 6.844 16.188 1 93.88 260 ARG B CA 1
ATOM 5515 C C . ARG B 1 260 ? -18.422 6.246 17.547 1 93.88 260 ARG B C 1
ATOM 5517 O O . ARG B 1 260 ? -18.641 5.059 17.797 1 93.88 260 ARG B O 1
ATOM 5524 N N . GLY B 1 261 ? -17.766 7.012 18.375 1 94.06 261 GLY B N 1
ATOM 5525 C CA . GLY B 1 261 ? -17.438 6.555 19.719 1 94.06 261 GLY B CA 1
ATOM 5526 C C . GLY B 1 261 ? -16.141 5.77 19.797 1 94.06 261 GLY B C 1
ATOM 5527 O O . GLY B 1 261 ? -15.938 4.992 20.719 1 94.06 261 GLY B O 1
ATOM 5528 N N . ARG B 1 262 ? -15.312 5.988 18.797 1 93.69 262 ARG B N 1
ATOM 5529 C CA . ARG B 1 262 ? -14.047 5.254 18.75 1 93.69 262 ARG B CA 1
ATOM 5530 C C . ARG B 1 262 ? -12.906 6.078 19.344 1 93.69 262 ARG B C 1
ATOM 5532 O O . ARG B 1 262 ? -11.82 5.555 19.578 1 93.69 262 ARG B O 1
ATOM 5539 N N . SER B 1 263 ? -13.109 7.273 19.547 1 97.38 263 SER B N 1
ATOM 5540 C CA . SER B 1 263 ? -12.109 8.156 20.141 1 97.38 263 SER B CA 1
ATOM 5541 C C . SER B 1 263 ? -12.258 8.219 21.656 1 97.38 263 SER B C 1
ATOM 5543 O O . SER B 1 263 ? -13.367 8.359 22.172 1 97.38 263 SER B O 1
ATOM 5545 N N . PRO B 1 264 ? -11.148 8.164 22.312 1 97.69 264 PRO B N 1
ATOM 5546 C CA . PRO B 1 264 ? -11.227 8.344 23.766 1 97.69 264 PRO B CA 1
ATOM 5547 C C . PRO B 1 264 ? -11.602 9.766 24.172 1 97.69 264 PRO B C 1
ATOM 5549 O O . PRO B 1 264 ? -11.844 10.039 25.344 1 97.69 264 PRO B O 1
ATOM 5552 N N . TYR B 1 265 ? -11.727 10.68 23.297 1 98.12 265 TYR B N 1
ATOM 5553 C CA . TYR B 1 265 ? -11.883 12.094 23.625 1 98.12 265 TYR B CA 1
ATOM 5554 C C . TYR B 1 265 ? -13.305 12.562 23.328 1 98.12 265 TYR B C 1
ATOM 5556 O O . TYR B 1 265 ? -13.594 13.758 23.422 1 98.12 265 TYR B O 1
ATOM 5564 N N . LYS B 1 266 ? -14.164 11.688 22.906 1 96.81 266 LYS B N 1
ATOM 5565 C CA . LYS B 1 266 ? -15.562 12.047 22.688 1 96.81 266 LYS B CA 1
ATOM 5566 C C . LYS B 1 266 ? -16.141 12.773 23.906 1 96.81 266 LYS B C 1
ATOM 5568 O O . LYS B 1 266 ? -16.078 12.25 25.031 1 96.81 266 LYS B O 1
ATOM 5573 N N . GLY B 1 267 ? -16.625 13.922 23.688 1 96.69 267 GLY B N 1
ATOM 5574 C CA . GLY B 1 267 ? -17.281 14.672 24.734 1 96.69 267 GLY B CA 1
ATOM 5575 C C . GLY B 1 267 ? -16.297 15.32 25.703 1 96.69 267 GLY B C 1
ATOM 5576 O O . GLY B 1 267 ? -16.703 15.812 26.766 1 96.69 267 GLY B O 1
ATOM 5577 N N . ARG B 1 268 ? -15.062 15.398 25.359 1 97.94 268 ARG B N 1
ATOM 5578 C CA . ARG B 1 268 ? -14.062 15.883 26.312 1 97.94 268 ARG B CA 1
ATOM 5579 C C . ARG B 1 268 ? -13.484 17.219 25.859 1 97.94 268 ARG B C 1
ATOM 5581 O O . ARG B 1 268 ? -12.367 17.578 26.234 1 97.94 268 ARG B O 1
ATOM 5588 N N . GLU B 1 269 ? -14.18 17.891 25.031 1 97.75 269 GLU B N 1
ATOM 5589 C CA . GLU B 1 269 ? -13.773 19.25 24.656 1 97.75 269 GLU B CA 1
ATOM 5590 C C . GLU B 1 269 ? -13.609 20.125 25.891 1 97.75 269 GLU B C 1
ATOM 5592 O O . GLU B 1 269 ? -14.438 20.094 26.812 1 97.75 269 GLU B O 1
ATOM 5597 N N . ASN B 1 270 ? -12.531 20.781 25.969 1 98.19 270 ASN B N 1
ATOM 5598 C CA . ASN B 1 270 ? -12.172 21.719 27.031 1 98.19 270 ASN B CA 1
ATOM 5599 C C . ASN B 1 270 ? -11.633 21 28.25 1 98.19 270 ASN B C 1
ATOM 5601 O O . ASN B 1 270 ? -11.375 21.609 29.281 1 98.19 270 ASN B O 1
ATOM 5605 N N . ASP B 1 271 ? -11.438 19.781 28.156 1 98.62 271 ASP B N 1
ATOM 5606 C CA . ASP B 1 271 ? -10.727 19.031 29.203 1 98.62 271 ASP B CA 1
ATOM 5607 C C . ASP B 1 271 ? -9.219 19.062 28.969 1 98.62 271 ASP B C 1
ATOM 5609 O O . ASP B 1 271 ? -8.766 19.234 27.844 1 98.62 271 ASP B O 1
ATOM 5613 N N . LYS B 1 272 ? -8.523 18.938 30.094 1 98.75 272 LYS B N 1
ATOM 5614 C CA . LYS B 1 272 ? -7.09 18.703 30 1 98.75 272 LYS B CA 1
ATOM 5615 C C . LYS B 1 272 ? -6.785 17.281 29.562 1 98.75 272 LYS B C 1
ATOM 5617 O O . LYS B 1 272 ? -7.184 16.312 30.219 1 98.75 272 LYS B O 1
ATOM 5622 N N . ILE B 1 273 ? -6.07 17.141 28.391 1 98.69 273 ILE B N 1
ATOM 5623 C CA . ILE B 1 273 ? -5.828 15.789 27.891 1 98.69 273 ILE B CA 1
ATOM 5624 C C . ILE B 1 273 ? -4.332 15.578 27.688 1 98.69 273 ILE B C 1
ATOM 5626 O O . ILE B 1 273 ? -3.91 14.516 27.203 1 98.69 273 ILE B O 1
ATOM 5630 N N . ALA B 1 274 ? -3.502 16.547 27.969 1 98.75 274 ALA B N 1
ATOM 5631 C CA . ALA B 1 274 ? -2.053 16.484 27.781 1 98.75 274 ALA B CA 1
ATOM 5632 C C . ALA B 1 274 ? -1.347 17.484 28.703 1 98.75 274 ALA B C 1
ATOM 5634 O O . ALA B 1 274 ? -1.997 18.25 29.422 1 98.75 274 ALA B O 1
ATOM 5635 N N . SER B 1 275 ? -0.029 17.359 28.719 1 98.5 275 SER B N 1
ATOM 5636 C CA . SER B 1 275 ? 0.792 18.328 29.422 1 98.5 275 SER B CA 1
ATOM 5637 C C . SER B 1 275 ? 0.509 19.75 28.953 1 98.5 275 SER B C 1
ATOM 5639 O O . SER B 1 275 ? 0.233 19.969 27.766 1 98.5 275 SER B O 1
ATOM 5641 N N . GLU B 1 276 ? 0.702 20.734 29.828 1 98.19 276 GLU B N 1
ATOM 5642 C CA . GLU B 1 276 ? 0.51 22.141 29.484 1 98.19 276 GLU B CA 1
ATOM 5643 C C . GLU B 1 276 ? 1.556 22.609 28.484 1 98.19 276 GLU B C 1
ATOM 5645 O O . GLU B 1 276 ? 1.389 23.656 27.844 1 98.19 276 GLU B O 1
ATOM 5650 N N . ASN B 1 277 ? 2.568 21.875 28.281 1 97.81 277 ASN B N 1
ATOM 5651 C CA . ASN B 1 277 ? 3.625 22.219 27.344 1 97.81 277 ASN B CA 1
ATOM 5652 C C . ASN B 1 277 ? 3.172 22.031 25.906 1 97.81 277 ASN B C 1
ATOM 5654 O O . ASN B 1 277 ? 3.791 22.547 24.969 1 97.81 277 ASN B O 1
ATOM 5658 N N . LEU B 1 278 ? 2.133 21.266 25.703 1 98.69 278 LEU B N 1
ATOM 5659 C CA . LEU B 1 278 ? 1.788 20.828 24.344 1 98.69 278 LEU B CA 1
ATOM 5660 C C . LEU B 1 278 ? 0.707 21.734 23.75 1 98.69 278 LEU B C 1
ATOM 5662 O O . LEU B 1 278 ? -0.389 21.844 24.312 1 98.69 278 LEU B O 1
ATOM 5666 N N . THR B 1 279 ? 0.982 22.344 22.719 1 98.88 279 THR B N 1
ATOM 5667 C CA . THR B 1 279 ? 0.013 22.969 21.828 1 98.88 279 THR B CA 1
ATOM 5668 C C . THR B 1 279 ? 0.111 22.375 20.422 1 98.88 279 THR B C 1
ATOM 5670 O O . THR B 1 279 ? 1.176 22.406 19.797 1 98.88 279 THR B O 1
ATOM 5673 N N . LEU B 1 280 ? -0.937 21.797 19.969 1 98.81 280 LEU B N 1
ATOM 5674 C CA . LEU B 1 280 ? -1.017 21.109 18.688 1 98.81 280 LEU B CA 1
ATOM 5675 C C . LEU B 1 280 ? -1.959 21.828 17.734 1 98.81 280 LEU B C 1
ATOM 5677 O O . LEU B 1 280 ? -3.111 22.109 18.078 1 98.81 280 LEU B O 1
ATOM 5681 N N . ILE B 1 281 ? -1.48 22.141 16.531 1 98.81 281 ILE B N 1
ATOM 5682 C CA . ILE B 1 281 ? -2.229 22.938 15.562 1 98.81 281 ILE B CA 1
ATOM 5683 C C . ILE B 1 281 ? -2.307 22.188 14.234 1 98.81 281 ILE B C 1
ATOM 5685 O O . ILE B 1 281 ? -1.318 21.594 13.789 1 98.81 281 ILE B O 1
ATOM 5689 N N . ASP B 1 282 ? -3.441 22.109 13.617 1 98.75 282 ASP B N 1
ATOM 5690 C CA . ASP B 1 282 ? -3.611 21.734 12.219 1 98.75 282 ASP B CA 1
ATOM 5691 C C . ASP B 1 282 ? -3.789 22.969 11.328 1 98.75 282 ASP B C 1
ATOM 5693 O O . ASP B 1 282 ? -4.781 23.688 11.461 1 98.75 282 ASP B O 1
ATOM 5697 N N . ASP B 1 283 ? -2.854 23.203 10.445 1 98 283 ASP B N 1
ATOM 5698 C CA . ASP B 1 283 ? -2.869 24.438 9.68 1 98 283 ASP B CA 1
ATOM 5699 C C . ASP B 1 283 ? -2.865 24.156 8.18 1 98 283 ASP B C 1
ATOM 5701 O O . ASP B 1 283 ? -1.803 23.984 7.574 1 98 283 ASP B O 1
ATOM 5705 N N . GLY B 1 284 ? -4.031 24.219 7.562 1 97.62 284 GLY B N 1
ATOM 5706 C CA . GLY B 1 284 ? -4.156 24.016 6.129 1 97.62 284 GLY B CA 1
ATOM 5707 C C . GLY B 1 284 ? -3.688 25.219 5.32 1 97.62 284 GLY B C 1
ATOM 5708 O O . GLY B 1 284 ? -3.689 25.172 4.086 1 97.62 284 GLY B O 1
ATOM 5709 N N . THR B 1 285 ? -3.217 26.266 5.953 1 96.81 285 THR B N 1
ATOM 5710 C CA . THR B 1 285 ? -2.797 27.484 5.289 1 96.81 285 THR B CA 1
ATOM 5711 C C . THR B 1 285 ? -1.312 27.75 5.523 1 96.81 285 THR B C 1
ATOM 5713 O O . THR B 1 285 ? -0.815 28.844 5.23 1 96.81 285 THR B O 1
ATOM 5716 N N . LEU B 1 286 ? -0.638 26.812 6.031 1 96 286 LEU B N 1
ATOM 5717 C CA . LEU B 1 286 ? 0.765 26.953 6.41 1 96 286 LEU B CA 1
ATOM 5718 C C . LEU B 1 286 ? 1.635 27.219 5.188 1 96 286 LEU B C 1
ATOM 5720 O O . LEU B 1 286 ? 1.573 26.484 4.199 1 96 286 LEU B O 1
ATOM 5724 N N . ASN B 1 287 ? 2.479 28.219 5.289 1 94.12 287 ASN B N 1
ATOM 5725 C CA . ASN B 1 287 ? 3.398 28.516 4.191 1 94.12 287 ASN B CA 1
ATOM 5726 C C . ASN B 1 287 ? 4.324 27.328 3.914 1 94.12 287 ASN B C 1
ATOM 5728 O O . ASN B 1 287 ? 4.969 26.812 4.828 1 94.12 287 ASN B O 1
ATOM 5732 N N . GLN B 1 288 ? 4.301 26.891 2.652 1 93.44 288 GLN B N 1
ATOM 5733 C CA . GLN B 1 288 ? 5.172 25.828 2.156 1 93.44 288 GLN B CA 1
ATOM 5734 C C . GLN B 1 288 ? 4.73 24.469 2.686 1 93.44 288 GLN B C 1
ATOM 5736 O O . GLN B 1 288 ? 5.441 23.469 2.527 1 93.44 288 GLN B O 1
ATOM 5741 N N . GLY B 1 289 ? 3.588 24.453 3.391 1 96.56 289 GLY B N 1
ATOM 5742 C CA . GLY B 1 289 ? 3.076 23.172 3.832 1 96.56 289 GLY B CA 1
ATOM 5743 C C . GLY B 1 289 ? 2.709 22.25 2.684 1 96.56 289 GLY B C 1
ATOM 5744 O O . GLY B 1 289 ? 2.127 22.688 1.69 1 96.56 289 GLY B O 1
ATOM 5745 N N . LEU B 1 290 ? 3.006 21.062 2.797 1 96.56 290 LEU B N 1
ATOM 5746 C CA . LEU B 1 290 ? 2.74 20.078 1.745 1 96.56 290 LEU B CA 1
ATOM 5747 C C . LEU B 1 290 ? 1.243 19.953 1.49 1 96.56 290 LEU B C 1
ATOM 5749 O O . LEU B 1 290 ? 0.822 19.688 0.363 1 96.56 290 LEU B O 1
ATOM 5753 N N . PHE B 1 291 ? 0.46 20.188 2.543 1 97.38 291 PHE B N 1
ATOM 5754 C CA . PHE B 1 291 ? -0.981 19.984 2.426 1 97.38 291 PHE B CA 1
ATOM 5755 C C . PHE B 1 291 ? -1.716 21.328 2.518 1 97.38 291 PHE B C 1
ATOM 5757 O O . PHE B 1 291 ? -2.891 21.359 2.891 1 97.38 291 PHE B O 1
ATOM 5764 N N . THR B 1 292 ? -0.972 22.328 2.309 1 97.25 292 THR B N 1
ATOM 5765 C CA . THR B 1 292 ? -1.594 23.641 2.199 1 97.25 292 THR B CA 1
ATOM 5766 C C . THR B 1 292 ? -2.387 23.766 0.899 1 97.25 292 THR B C 1
ATOM 5768 O O . THR B 1 292 ? -1.924 23.328 -0.156 1 97.25 292 THR B O 1
ATOM 5771 N N . ALA B 1 293 ? -3.555 24.312 0.984 1 97.25 293 ALA B N 1
ATOM 5772 C CA . ALA B 1 293 ? -4.406 24.531 -0.183 1 97.25 293 ALA B CA 1
ATOM 5773 C C . ALA B 1 293 ? -5.488 25.562 0.108 1 97.25 293 ALA B C 1
ATOM 5775 O O . ALA B 1 293 ? -5.707 25.938 1.263 1 97.25 293 ALA B O 1
ATOM 5776 N N . LEU B 1 294 ? -6.16 26.031 -0.956 1 96.5 294 LEU B N 1
ATOM 5777 C CA . LEU B 1 294 ? -7.25 27 -0.82 1 96.5 294 LEU B CA 1
ATOM 5778 C C . LEU B 1 294 ? -8.484 26.344 -0.209 1 96.5 294 LEU B C 1
ATOM 5780 O O . LEU B 1 294 ? -9.188 26.953 0.589 1 96.5 294 LEU B O 1
ATOM 5784 N N . PHE B 1 295 ? -8.734 25.156 -0.623 1 97.69 295 PHE B N 1
ATOM 5785 C CA . PHE B 1 295 ? -9.906 24.422 -0.175 1 97.69 295 PHE B CA 1
ATOM 5786 C C . PHE B 1 295 ? -9.609 22.922 -0.096 1 97.69 295 PHE B C 1
ATOM 5788 O O . PHE B 1 295 ? -8.68 22.438 -0.74 1 97.69 295 PHE B O 1
ATOM 5795 N N . ASP B 1 296 ? -10.383 22.25 0.754 1 98 296 ASP B N 1
ATOM 5796 C CA . ASP B 1 296 ? -10.203 20.797 0.872 1 98 296 ASP B CA 1
ATOM 5797 C C . ASP B 1 296 ? -10.906 20.062 -0.269 1 98 296 ASP B C 1
ATOM 5799 O O . ASP B 1 296 ? -11.391 20.688 -1.215 1 98 296 ASP B O 1
ATOM 5803 N N . HIS B 1 297 ? -11.055 18.812 -0.247 1 98.31 297 HIS B N 1
ATOM 5804 C CA . HIS B 1 297 ? -11.477 18.031 -1.409 1 98.31 297 HIS B CA 1
ATOM 5805 C C . HIS B 1 297 ? -12.992 17.938 -1.487 1 98.31 297 HIS B C 1
ATOM 5807 O O . HIS B 1 297 ? -13.531 17.109 -2.219 1 98.31 297 HIS B O 1
ATOM 5813 N N . GLU B 1 298 ? -13.68 18.734 -0.696 1 97.88 298 GLU B N 1
ATOM 5814 C CA . GLU B 1 298 ? -15.109 18.969 -0.868 1 97.88 298 GLU B CA 1
ATOM 5815 C C . GLU B 1 298 ? -15.398 20.453 -1.147 1 97.88 298 GLU B C 1
ATOM 5817 O O . GLU B 1 298 ? -16.562 20.859 -1.181 1 97.88 298 GLU B O 1
ATOM 5822 N N . GLY B 1 299 ? -14.32 21.172 -1.231 1 97.69 299 GLY B N 1
ATOM 5823 C CA . GLY B 1 299 ? -14.445 22.578 -1.6 1 97.69 299 GLY B CA 1
ATOM 5824 C C . GLY B 1 299 ? -14.547 23.5 -0.401 1 97.69 299 GLY B C 1
ATOM 5825 O O . GLY B 1 299 ? -14.789 24.703 -0.555 1 97.69 299 GLY B O 1
ATOM 5826 N N . VAL B 1 300 ? -14.391 23.047 0.715 1 98.06 300 VAL B N 1
ATOM 5827 C CA . VAL B 1 300 ? -14.477 23.859 1.927 1 98.06 300 VAL B CA 1
ATOM 5828 C C . VAL B 1 300 ? -13.141 24.562 2.182 1 98.06 300 VAL B C 1
ATOM 5830 O O . VAL B 1 300 ? -12.078 23.953 2.027 1 98.06 300 VAL B O 1
ATOM 5833 N N . SER B 1 301 ? -13.172 25.734 2.648 1 97.25 301 SER B N 1
ATOM 5834 C CA . SER B 1 301 ? -11.977 26.531 2.881 1 97.25 301 SER B CA 1
ATOM 5835 C C . SER B 1 301 ? -11.07 25.891 3.92 1 97.25 301 SER B C 1
ATOM 5837 O O . SER B 1 301 ? -11.531 25.469 4.984 1 97.25 301 SER B O 1
ATOM 5839 N N . MET B 1 302 ? -9.82 25.781 3.559 1 96.19 302 MET B N 1
ATOM 5840 C CA . MET B 1 302 ? -8.844 25.328 4.551 1 96.19 302 MET B CA 1
ATOM 5841 C C . MET B 1 302 ? -8.578 26.422 5.586 1 96.19 302 MET B C 1
ATOM 5843 O O . MET B 1 302 ? -8.719 27.609 5.293 1 96.19 302 MET B O 1
ATOM 5847 N N . LYS B 1 303 ? -8.195 26.016 6.828 1 95.44 303 LYS B N 1
ATOM 5848 C CA . LYS B 1 303 ? -7.996 26.984 7.891 1 95.44 303 LYS B CA 1
ATOM 5849 C C . LYS B 1 303 ? -7.008 26.484 8.93 1 95.44 303 LYS B C 1
ATOM 5851 O O . LYS B 1 303 ? -6.609 25.312 8.898 1 95.44 303 LYS B O 1
ATOM 5856 N N . LYS B 1 304 ? -6.559 27.469 9.688 1 97.06 304 LYS B N 1
ATOM 5857 C CA . LYS B 1 304 ? -5.762 27.141 10.867 1 97.06 304 LYS B CA 1
ATOM 5858 C C . LYS B 1 304 ? -6.656 26.812 12.062 1 97.06 304 LYS B C 1
ATOM 5860 O O . LYS B 1 304 ? -7.574 27.562 12.391 1 97.06 304 LYS B O 1
ATOM 5865 N N . LYS B 1 305 ? -6.43 25.656 12.727 1 97.56 305 LYS B N 1
ATOM 5866 C CA . LYS B 1 305 ? -7.219 25.172 13.859 1 97.56 305 LYS B CA 1
ATOM 5867 C C . LYS B 1 305 ? -6.316 24.781 15.016 1 97.56 305 LYS B C 1
ATOM 5869 O O . LYS B 1 305 ? -5.398 23.969 14.852 1 97.56 305 LYS B O 1
ATOM 5874 N N . ILE B 1 306 ? -6.629 25.266 16.156 1 98.69 306 ILE B N 1
ATOM 5875 C CA . ILE B 1 306 ? -5.953 24.812 17.375 1 98.69 306 ILE B CA 1
ATOM 5876 C C . ILE B 1 306 ? -6.676 23.578 17.922 1 98.69 306 ILE B C 1
ATOM 5878 O O . ILE B 1 306 ? -7.832 23.672 18.344 1 98.69 306 ILE B O 1
ATOM 5882 N N . LEU B 1 307 ? -6.062 22.438 17.906 1 98.88 307 LEU B N 1
ATOM 5883 C CA . LEU B 1 307 ? -6.684 21.203 18.375 1 98.88 307 LEU B CA 1
ATOM 5884 C C . LEU B 1 307 ? -6.48 21.047 19.891 1 98.88 307 LEU B C 1
ATOM 5886 O O . LEU B 1 307 ? -7.414 20.672 20.609 1 98.88 307 LEU B O 1
ATOM 5890 N N . ILE B 1 308 ? -5.27 21.219 20.328 1 98.94 308 ILE B N 1
ATOM 5891 C CA . ILE B 1 308 ? -4.891 21.203 21.734 1 98.94 308 ILE B CA 1
ATOM 5892 C C . ILE B 1 308 ? -4.148 22.5 22.062 1 98.94 308 ILE B C 1
ATOM 5894 O O . ILE B 1 308 ? -3.193 22.875 21.375 1 98.94 308 ILE B O 1
ATOM 5898 N N . GLU B 1 309 ? -4.57 23.188 23.094 1 98.88 309 GLU B N 1
ATOM 5899 C CA . GLU B 1 309 ? -3.932 24.422 23.547 1 98.88 309 GLU B CA 1
ATOM 5900 C C . GLU B 1 309 ? -3.471 24.281 25 1 98.88 309 GLU B C 1
ATOM 5902 O O . GLU B 1 309 ? -4.293 24.25 25.922 1 98.88 309 GLU B O 1
ATOM 5907 N N . ASN B 1 310 ? -2.146 24.25 25.156 1 98.56 310 ASN B N 1
ATOM 5908 C CA . ASN B 1 310 ? -1.582 24.109 26.484 1 98.56 310 ASN B CA 1
ATOM 5909 C C . ASN B 1 310 ? -2.209 22.938 27.234 1 98.56 310 ASN B C 1
ATOM 5911 O O . ASN B 1 310 ? -2.633 23.078 28.375 1 98.56 310 ASN B O 1
ATOM 5915 N N . GLY B 1 311 ? -2.363 21.891 26.547 1 98.75 311 GLY B N 1
ATOM 5916 C CA . GLY B 1 311 ? -2.824 20.641 27.125 1 98.75 311 GLY B CA 1
ATOM 5917 C C . GLY B 1 311 ? -4.332 20.484 27.109 1 98.75 311 GLY B C 1
ATOM 5918 O O . GLY B 1 311 ? -4.863 19.438 27.469 1 98.75 311 GLY B O 1
ATOM 5919 N N . ILE B 1 312 ? -5.066 21.5 26.672 1 98.88 312 ILE B N 1
ATOM 5920 C CA . ILE B 1 312 ? -6.523 21.484 26.703 1 98.88 312 ILE B CA 1
ATOM 5921 C C . ILE B 1 312 ? -7.059 21.172 25.297 1 98.88 312 ILE B C 1
ATOM 5923 O O . ILE B 1 312 ? -6.68 21.828 24.328 1 98.88 312 ILE B O 1
ATOM 5927 N N . LEU B 1 313 ? -7.938 20.188 25.219 1 98.88 313 LEU B N 1
ATOM 5928 C CA . LEU B 1 313 ? -8.57 19.844 23.953 1 98.88 313 LEU B CA 1
ATOM 5929 C C . LEU B 1 313 ? -9.539 20.922 23.516 1 98.88 313 LEU B C 1
ATOM 5931 O O . LEU B 1 313 ? -10.469 21.266 24.234 1 98.88 313 LEU B O 1
ATOM 5935 N N . LYS B 1 314 ? -9.383 21.453 22.312 1 98.69 314 LYS B N 1
ATOM 5936 C CA . LYS B 1 314 ? -10.195 22.578 21.875 1 98.69 314 LYS B CA 1
ATOM 5937 C C . LYS B 1 314 ? -11.203 22.156 20.812 1 98.69 314 LYS B C 1
ATOM 5939 O O . LYS B 1 314 ? -12.344 22.625 20.812 1 98.69 314 LYS B O 1
ATOM 5944 N N . GLN B 1 315 ? -10.797 21.312 19.891 1 98.25 315 GLN B N 1
ATOM 5945 C CA . GLN B 1 315 ? -11.695 20.906 18.812 1 98.25 315 GLN B CA 1
ATOM 5946 C C . GLN B 1 315 ? -11.164 19.688 18.078 1 98.25 315 GLN B C 1
ATOM 5948 O O . GLN B 1 315 ? -10.039 19.25 18.328 1 98.25 315 GLN B O 1
ATOM 5953 N N . PHE B 1 316 ? -11.961 19.141 17.172 1 98.69 316 PHE B N 1
ATOM 5954 C CA . PHE B 1 316 ? -11.656 17.984 16.344 1 98.69 316 PHE B CA 1
ATOM 5955 C C . PHE B 1 316 ? -11.594 18.359 14.875 1 98.69 316 PHE B C 1
ATOM 5957 O O . PHE B 1 316 ? -11.875 19.5 14.516 1 98.69 316 PHE B O 1
ATOM 5964 N N . LEU B 1 317 ? -11.18 17.453 14.086 1 98.88 317 LEU B N 1
ATOM 5965 C CA . LEU B 1 317 ? -11.148 17.641 12.641 1 98.88 317 LEU B CA 1
ATOM 5966 C C . LEU B 1 317 ? -12.391 17.031 11.992 1 98.88 317 LEU B C 1
ATOM 5968 O O . LEU B 1 317 ? -12.766 15.898 12.289 1 98.88 317 LEU B O 1
ATOM 5972 N N . PHE B 1 318 ? -12.969 17.797 11.016 1 98.62 318 PHE B N 1
ATOM 5973 C CA . PHE B 1 318 ? -14.211 17.328 10.422 1 98.62 318 PHE B CA 1
ATOM 5974 C C . PHE B 1 318 ? -14.219 17.594 8.922 1 98.62 318 PHE B C 1
ATOM 5976 O O . PHE B 1 318 ? -13.711 18.609 8.453 1 98.62 318 PHE B O 1
ATOM 5983 N N . ASN B 1 319 ? -14.789 16.672 8.219 1 98.31 319 ASN B N 1
ATOM 5984 C CA . ASN B 1 319 ? -15.367 17 6.922 1 98.31 319 ASN B CA 1
ATOM 5985 C C . ASN B 1 319 ? -16.828 17.422 7.043 1 98.31 319 ASN B C 1
ATOM 5987 O O . ASN B 1 319 ? -17.359 17.547 8.148 1 98.31 319 ASN B O 1
ATOM 5991 N N . HIS B 1 320 ? -17.469 17.688 5.938 1 98.19 320 HIS B N 1
ATOM 5992 C CA . HIS B 1 320 ? -18.812 18.281 5.949 1 98.19 320 HIS B CA 1
ATOM 5993 C C . HIS B 1 320 ? -19.828 17.344 6.586 1 98.19 320 HIS B C 1
ATOM 5995 O O . HIS B 1 320 ? -20.547 17.734 7.5 1 98.19 320 HIS B O 1
ATOM 6001 N N . TYR B 1 321 ? -19.875 16.078 6.203 1 97.38 321 TYR B N 1
ATOM 6002 C CA . TYR B 1 321 ? -20.844 15.086 6.656 1 97.38 321 TYR B CA 1
ATOM 6003 C C . TYR B 1 321 ? -20.75 14.898 8.164 1 97.38 321 TYR B C 1
ATOM 6005 O O . TYR B 1 321 ? -21.766 15.031 8.867 1 97.38 321 TYR B O 1
ATOM 6013 N N . TRP B 1 322 ? -19.594 14.688 8.656 1 97.94 322 TRP B N 1
ATOM 6014 C CA . TRP B 1 322 ? -19.438 14.344 10.062 1 97.94 322 TRP B CA 1
ATOM 6015 C C . TRP B 1 322 ? -19.562 15.586 10.945 1 97.94 322 TRP B C 1
ATOM 6017 O O . TRP B 1 322 ? -19.984 15.5 12.094 1 97.94 322 TRP B O 1
ATOM 6027 N N . ALA B 1 323 ? -19.188 16.719 10.422 1 98.25 323 ALA B N 1
ATOM 6028 C CA . ALA B 1 323 ? -19.422 17.969 11.156 1 98.25 323 ALA B CA 1
ATOM 6029 C C . ALA B 1 323 ? -20.906 18.172 11.445 1 98.25 323 ALA B C 1
ATOM 6031 O O . ALA B 1 323 ? -21.281 18.484 12.57 1 98.25 323 ALA B O 1
ATOM 6032 N N . LYS B 1 324 ? -21.703 17.984 10.469 1 97.31 324 LYS B N 1
ATOM 6033 C CA . LYS B 1 324 ? -23.141 18.172 10.625 1 97.31 324 LYS B CA 1
ATOM 6034 C C . LYS B 1 324 ? -23.719 17.156 11.602 1 97.31 324 LYS B C 1
ATOM 6036 O O . LYS B 1 324 ? -24.562 17.516 12.438 1 97.31 324 LYS B O 1
ATOM 6041 N N . ARG B 1 325 ? -23.281 15.969 11.477 1 96.69 325 ARG B N 1
ATOM 6042 C CA . ARG B 1 325 ? -23.734 14.945 12.406 1 96.69 325 ARG B CA 1
ATOM 6043 C C . ARG B 1 325 ? -23.344 15.297 13.844 1 96.69 325 ARG B C 1
ATOM 6045 O O . ARG B 1 325 ? -24.078 14.977 14.781 1 96.69 325 ARG B O 1
ATOM 6052 N N . TYR B 1 326 ? -22.219 15.898 13.969 1 96.81 326 TYR B N 1
ATOM 6053 C CA . TYR B 1 326 ? -21.719 16.297 15.273 1 96.81 326 TYR B CA 1
ATOM 6054 C C . TYR B 1 326 ? -22.406 17.562 15.766 1 96.81 326 TYR B C 1
ATOM 6056 O O . TYR B 1 326 ? -22.344 17.891 16.953 1 96.81 326 TYR B O 1
ATOM 6064 N N . GLY B 1 327 ? -23.016 18.266 14.867 1 96.06 327 GLY B N 1
ATOM 6065 C CA . GLY B 1 327 ? -23.703 19.5 15.227 1 96.06 327 GLY B CA 1
ATOM 6066 C C . GLY B 1 327 ? -22.875 20.75 14.984 1 96.06 327 GLY B C 1
ATOM 6067 O O . GLY B 1 327 ? -23.078 21.766 15.641 1 96.06 327 GLY B O 1
ATOM 6068 N N . GLY B 1 328 ? -21.922 20.672 14.141 1 95.81 328 GLY B N 1
ATOM 6069 C CA . GLY B 1 328 ? -21.062 21.797 13.828 1 95.81 328 GLY B CA 1
ATOM 6070 C C . GLY B 1 328 ? -20.812 21.953 12.336 1 95.81 328 GLY B C 1
ATOM 6071 O O . GLY B 1 328 ? -21.656 21.609 11.516 1 95.81 328 GLY B O 1
ATOM 6072 N N . GLU B 1 329 ? -19.656 22.656 12.008 1 96.56 329 GLU B N 1
ATOM 6073 C CA . GLU B 1 329 ? -19.297 22.922 10.625 1 96.56 329 GLU B CA 1
ATOM 6074 C C . GLU B 1 329 ? -17.969 22.25 10.266 1 96.56 329 GLU B C 1
ATOM 6076 O O . GLU B 1 329 ? -17.141 21.984 11.148 1 96.56 329 GLU B O 1
ATOM 6081 N N . SER B 1 330 ? -17.859 21.969 8.969 1 97.88 330 SER B N 1
ATOM 6082 C CA . SER B 1 330 ? -16.625 21.375 8.492 1 97.88 330 SER B CA 1
ATOM 6083 C C . SER B 1 330 ? -15.414 22.234 8.867 1 97.88 330 SER B C 1
ATOM 6085 O O . SER B 1 330 ? -15.5 23.469 8.859 1 97.88 330 SER B O 1
ATOM 6087 N N . THR B 1 331 ? -14.336 21.594 9.164 1 98.06 331 THR B N 1
ATOM 6088 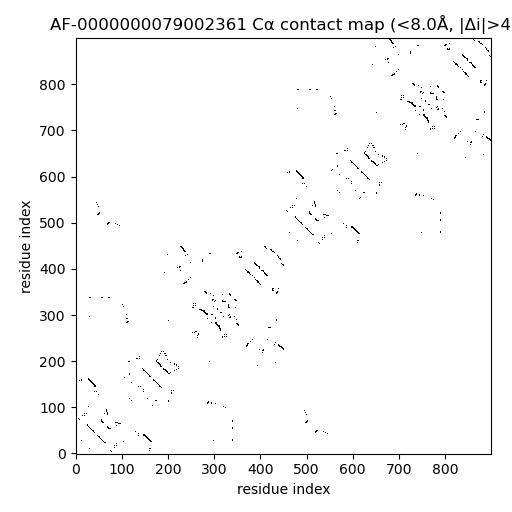C CA . THR B 1 331 ? -13.117 22.312 9.516 1 98.06 331 THR B CA 1
ATOM 6089 C C . THR B 1 331 ? -12.164 22.375 8.32 1 98.06 331 THR B C 1
ATOM 6091 O O . THR B 1 331 ? -10.992 22.719 8.477 1 98.06 331 THR B O 1
ATOM 6094 N N . GLY B 1 332 ? -12.602 21.984 7.129 1 97.94 332 GLY B N 1
ATOM 6095 C CA . GLY B 1 332 ? -11.75 22 5.949 1 97.94 332 GLY B CA 1
ATOM 6096 C C . GLY B 1 332 ? -10.773 20.844 5.898 1 97.94 332 GLY B C 1
ATOM 6097 O O . GLY B 1 332 ? -9.641 21 5.457 1 97.94 332 GLY B O 1
ATOM 6098 N N . ASN B 1 333 ? -11.219 19.656 6.312 1 98.62 333 ASN B N 1
ATOM 6099 C CA . ASN B 1 333 ? -10.289 18.531 6.445 1 98.62 333 ASN B CA 1
ATOM 6100 C C . ASN B 1 333 ? -10.734 17.328 5.617 1 98.62 333 ASN B C 1
ATOM 6102 O O . ASN B 1 333 ? -10.43 16.188 5.957 1 98.62 333 ASN B O 1
ATOM 6106 N N . ALA B 1 334 ? -11.477 17.531 4.52 1 98.56 334 ALA B N 1
ATOM 6107 C CA . ALA B 1 334 ? -11.828 16.453 3.6 1 98.56 334 ALA B CA 1
ATOM 6108 C C . ALA B 1 334 ? -10.695 16.188 2.613 1 98.56 334 ALA B C 1
ATOM 6110 O O . ALA B 1 334 ? -10.242 17.094 1.915 1 98.56 334 ALA B O 1
ATOM 6111 N N . MET B 1 335 ? -10.281 15 2.588 1 97.56 335 MET B N 1
ATOM 6112 C CA . MET B 1 335 ? -9.234 14.609 1.65 1 97.56 335 MET B CA 1
ATOM 6113 C C . MET B 1 335 ? -9.633 13.359 0.874 1 97.56 335 MET B C 1
ATOM 6115 O O . MET B 1 335 ? -10.352 12.508 1.393 1 97.56 335 MET B O 1
ATOM 6119 N N . ARG B 1 336 ? -9.203 13.305 -0.349 1 96.56 336 ARG B N 1
ATOM 6120 C CA . ARG B 1 336 ? -9.391 12.141 -1.21 1 96.56 336 ARG B CA 1
ATOM 6121 C C . ARG B 1 336 ? -8.047 11.578 -1.665 1 96.56 336 ARG B C 1
ATOM 6123 O O . ARG B 1 336 ? -7.145 12.328 -2.031 1 96.56 336 ARG B O 1
ATOM 6130 N N . SER B 1 337 ? -7.938 10.328 -1.616 1 92.5 337 SER B N 1
ATOM 6131 C CA . SER B 1 337 ? -6.684 9.703 -2.031 1 92.5 337 SER B CA 1
ATOM 6132 C C . SER B 1 337 ? -6.512 9.766 -3.545 1 92.5 337 SER B C 1
ATOM 6134 O O . SER B 1 337 ? -5.387 9.734 -4.051 1 92.5 337 SER B O 1
ATOM 6136 N N . SER B 1 338 ? -7.559 9.758 -4.254 1 93.81 338 SER B N 1
ATOM 6137 C CA . SER B 1 338 ? -7.582 9.812 -5.711 1 93.81 338 SER B CA 1
ATOM 6138 C C . SER B 1 338 ? -8.953 10.234 -6.23 1 93.81 338 SER B C 1
ATOM 6140 O O . SER B 1 338 ? -9.844 10.562 -5.441 1 93.81 338 SER B O 1
ATOM 6142 N N . TYR B 1 339 ? -9.078 10.305 -7.551 1 95.56 339 TYR B N 1
ATOM 6143 C CA . TYR B 1 339 ? -10.328 10.742 -8.164 1 95.56 339 TYR B CA 1
ATOM 6144 C C . TYR B 1 339 ? -11.453 9.758 -7.875 1 95.56 339 TYR B C 1
ATOM 6146 O O . TYR B 1 339 ? -12.633 10.117 -7.926 1 95.56 339 TYR B O 1
ATOM 6154 N N . ASN B 1 340 ? -11.125 8.586 -7.555 1 94.5 340 ASN B N 1
ATOM 6155 C CA . ASN B 1 340 ? -12.141 7.543 -7.41 1 94.5 340 ASN B CA 1
ATOM 6156 C C . ASN B 1 340 ? -12.438 7.254 -5.941 1 94.5 340 ASN B C 1
ATOM 6158 O O . ASN B 1 340 ? -12.883 6.156 -5.598 1 94.5 340 ASN B O 1
ATOM 6162 N N . SER B 1 341 ? -12.133 8.203 -5.109 1 93.75 341 SER B N 1
ATOM 6163 C CA . SER B 1 341 ? -12.359 8.023 -3.678 1 93.75 341 SER B CA 1
ATOM 6164 C C . SER B 1 341 ? -13.328 9.078 -3.141 1 93.75 341 SER B C 1
ATOM 6166 O O . SER B 1 341 ? -13.32 10.227 -3.588 1 93.75 341 SER B O 1
ATOM 6168 N N . ILE B 1 342 ? -14.094 8.625 -2.158 1 93.44 342 ILE B N 1
ATOM 6169 C CA . ILE B 1 342 ? -14.93 9.586 -1.448 1 93.44 342 ILE B CA 1
ATOM 6170 C C . ILE B 1 342 ? -14.094 10.32 -0.404 1 93.44 342 ILE B C 1
ATOM 6172 O O . ILE B 1 342 ? -13.055 9.828 0.029 1 93.44 342 ILE B O 1
ATOM 6176 N N . PRO B 1 343 ? -14.547 11.516 0.026 1 95.69 343 PRO B N 1
ATOM 6177 C CA . PRO B 1 343 ? -13.766 12.273 1.003 1 95.69 343 PRO B CA 1
ATOM 6178 C C . PRO B 1 343 ? -13.711 11.602 2.371 1 95.69 343 PRO B C 1
ATOM 6180 O O . PRO B 1 343 ? -14.711 11.039 2.826 1 95.69 343 PRO B O 1
ATOM 6183 N N . ARG B 1 344 ? -12.578 11.648 2.963 1 96.81 344 ARG B N 1
ATOM 6184 C CA . ARG B 1 344 ? -12.352 11.242 4.348 1 96.81 344 ARG B CA 1
ATOM 6185 C C . ARG B 1 344 ? -11.664 12.344 5.137 1 96.81 344 ARG B C 1
ATOM 6187 O O . ARG B 1 344 ? -11.102 13.281 4.551 1 96.81 344 ARG B O 1
ATOM 6194 N N . ILE B 1 345 ? -11.75 12.18 6.398 1 98.5 345 ILE B N 1
ATOM 6195 C CA . ILE B 1 345 ? -11.148 13.195 7.25 1 98.5 345 ILE B CA 1
ATOM 6196 C C . ILE B 1 345 ? -9.641 12.945 7.363 1 98.5 345 ILE B C 1
ATOM 6198 O O . ILE B 1 345 ? -9.211 11.828 7.648 1 98.5 345 ILE B O 1
ATOM 6202 N N . SER B 1 346 ? -8.875 13.938 7.148 1 98.19 346 SER B N 1
ATOM 6203 C CA . SER B 1 346 ? -7.43 13.852 7.305 1 98.19 346 SER B CA 1
ATOM 6204 C C . SER B 1 346 ? -6.852 15.164 7.82 1 98.19 346 SER B C 1
ATOM 6206 O O . SER B 1 346 ? -7.324 16.25 7.457 1 98.19 346 SER B O 1
ATOM 6208 N N . PRO B 1 347 ? -5.793 15.047 8.641 1 98.5 347 PRO B N 1
ATOM 6209 C CA . PRO B 1 347 ? -5.07 16.281 8.961 1 98.5 347 PRO B CA 1
ATOM 6210 C C . PRO B 1 347 ? -4.422 16.922 7.734 1 98.5 347 PRO B C 1
ATOM 6212 O O . PRO B 1 347 ? -4.246 16.266 6.707 1 98.5 347 PRO B O 1
ATOM 6215 N N . THR B 1 348 ? -4.105 18.188 7.867 1 98.06 348 THR B N 1
ATOM 6216 C CA . THR B 1 348 ? -3.359 18.891 6.832 1 98.06 348 THR B CA 1
ATOM 6217 C C . THR B 1 348 ? -1.886 19.016 7.207 1 98.06 348 THR B C 1
ATOM 6219 O O . THR B 1 348 ? -1.126 18.047 7.07 1 98.06 348 THR B O 1
ATOM 6222 N N . ASN B 1 349 ? -1.492 20.172 7.738 1 98.19 349 ASN B N 1
ATOM 6223 C CA . ASN B 1 349 ? -0.167 20.344 8.328 1 98.19 349 ASN B CA 1
ATOM 6224 C C . ASN B 1 349 ? -0.239 20.484 9.844 1 98.19 349 ASN B C 1
ATOM 6226 O O . ASN B 1 349 ? -0.838 21.422 10.359 1 98.19 349 ASN B O 1
ATOM 6230 N N . ILE B 1 350 ? 0.431 19.516 10.5 1 98.81 350 ILE B N 1
ATOM 6231 C CA . ILE B 1 350 ? 0.385 19.5 11.953 1 98.81 350 ILE B CA 1
ATOM 6232 C C . ILE B 1 350 ? 1.602 20.234 12.516 1 98.81 350 ILE B C 1
ATOM 6234 O O . ILE B 1 350 ? 2.742 19.891 12.195 1 98.81 350 ILE B O 1
ATOM 6238 N N . LEU B 1 351 ? 1.293 21.156 13.398 1 98.5 351 LEU B N 1
ATOM 6239 C CA . LEU B 1 351 ? 2.334 21.938 14.062 1 98.5 351 LEU B CA 1
ATOM 6240 C C . LEU B 1 351 ? 2.273 21.75 15.578 1 98.5 351 LEU B C 1
ATOM 6242 O O . LEU B 1 351 ? 1.189 21.734 16.156 1 98.5 351 LEU B O 1
ATOM 6246 N N . ILE B 1 352 ? 3.441 21.578 16.109 1 98.62 352 ILE B N 1
ATOM 6247 C CA . ILE B 1 352 ? 3.57 21.672 17.562 1 98.62 352 ILE B CA 1
ATOM 6248 C C . ILE B 1 352 ? 4.363 22.922 17.938 1 98.62 352 ILE B C 1
ATOM 6250 O O . ILE B 1 352 ? 5.449 23.156 17.391 1 98.62 352 ILE B O 1
ATOM 6254 N N . LYS B 1 353 ? 3.816 23.703 18.812 1 98.31 353 LYS B N 1
ATOM 6255 C CA . LYS B 1 353 ? 4.461 24.953 19.219 1 98.31 353 LYS B CA 1
ATOM 6256 C C . LYS B 1 353 ? 5.812 24.688 19.875 1 98.31 353 LYS B C 1
ATOM 6258 O O . LYS B 1 353 ? 5.922 23.828 20.75 1 98.31 353 LYS B O 1
ATOM 6263 N N . PRO B 1 354 ? 6.797 25.438 19.453 1 98.38 354 PRO B N 1
ATOM 6264 C CA . PRO B 1 354 ? 8.133 25.234 20.031 1 98.38 354 PRO B CA 1
ATOM 6265 C C . PRO B 1 354 ? 8.227 25.703 21.484 1 98.38 354 PRO B C 1
ATOM 6267 O O . PRO B 1 354 ? 7.48 26.594 21.891 1 98.38 354 PRO B O 1
ATOM 6270 N N . GLY B 1 355 ? 9.102 25 22.156 1 97.69 355 GLY B N 1
ATOM 6271 C CA . GLY B 1 355 ? 9.5 25.469 23.484 1 97.69 355 GLY B CA 1
ATOM 6272 C C . GLY B 1 355 ? 10.75 26.328 23.453 1 97.69 355 GLY B C 1
ATOM 6273 O O . GLY B 1 355 ? 11.031 26.984 22.453 1 97.69 355 GLY B O 1
ATOM 6274 N N . ASP B 1 356 ? 11.391 26.406 24.641 1 94.38 356 ASP B N 1
ATOM 6275 C CA . ASP B 1 356 ? 12.508 27.328 24.75 1 94.38 356 ASP B CA 1
ATOM 6276 C C . ASP B 1 356 ? 13.836 26.594 24.906 1 94.38 356 ASP B C 1
ATOM 6278 O O . ASP B 1 356 ? 14.906 27.203 24.922 1 94.38 356 ASP B O 1
ATOM 6282 N N . THR B 1 357 ? 13.812 25.328 24.906 1 96.5 357 THR B N 1
ATOM 6283 C CA . THR B 1 357 ? 15 24.531 25.203 1 96.5 357 THR B CA 1
ATOM 6284 C C . THR B 1 357 ? 15.711 24.141 23.906 1 96.5 357 THR B C 1
ATOM 6286 O O . THR B 1 357 ? 15.078 23.641 22.969 1 96.5 357 THR B O 1
ATOM 6289 N N . SER B 1 358 ? 17.047 24.359 23.828 1 97.06 358 SER B N 1
ATOM 6290 C CA . SER B 1 358 ? 17.797 23.875 22.688 1 97.06 358 SER B CA 1
ATOM 6291 C C . SER B 1 358 ? 17.953 22.359 22.734 1 97.06 358 SER B C 1
ATOM 6293 O O . SER B 1 358 ? 17.75 21.734 23.781 1 97.06 358 SER B O 1
ATOM 6295 N N . PHE B 1 359 ? 18.359 21.828 21.641 1 96.31 359 PHE B N 1
ATOM 6296 C CA . PHE B 1 359 ? 18.578 20.375 21.594 1 96.31 359 PHE B CA 1
ATOM 6297 C C . PHE B 1 359 ? 19.703 19.953 22.516 1 96.31 359 PHE B C 1
ATOM 6299 O O . PHE B 1 359 ? 19.594 18.953 23.219 1 96.31 359 PHE B O 1
ATOM 6306 N N . GLU B 1 360 ? 20.734 20.719 22.484 1 96.06 360 GLU B N 1
ATOM 6307 C CA . GLU B 1 360 ? 21.875 20.438 23.344 1 96.06 360 GLU B CA 1
ATOM 6308 C C . GLU B 1 360 ? 21.469 20.469 24.812 1 96.06 360 GLU B C 1
ATOM 6310 O O . GLU B 1 360 ? 21.906 19.625 25.609 1 96.06 360 GLU B O 1
ATOM 6315 N N . GLU B 1 361 ? 20.703 21.406 25.172 1 96.5 361 GLU B N 1
ATOM 6316 C CA . GLU B 1 361 ? 20.219 21.516 26.547 1 96.5 361 GLU B CA 1
ATOM 6317 C C . GLU B 1 361 ? 19.328 20.344 26.906 1 96.5 361 GLU B C 1
ATOM 6319 O O . GLU B 1 361 ? 19.375 19.844 28.031 1 96.5 361 GLU B O 1
ATOM 6324 N N . MET B 1 362 ? 18.438 19.938 25.969 1 97.19 362 MET B N 1
ATOM 6325 C CA . MET B 1 362 ? 17.578 18.766 26.203 1 97.19 362 MET B CA 1
ATOM 6326 C C . MET B 1 362 ? 18.422 17.547 26.547 1 97.19 362 MET B C 1
ATOM 6328 O O . MET B 1 362 ? 18.094 16.812 27.484 1 97.19 362 MET B O 1
ATOM 6332 N N . ILE B 1 363 ? 19.516 17.375 25.766 1 97.31 363 ILE B N 1
ATOM 6333 C CA . ILE B 1 363 ? 20.391 16.234 25.969 1 97.31 363 ILE B CA 1
ATOM 6334 C C . ILE B 1 363 ? 21.078 16.344 27.328 1 97.31 363 ILE B C 1
ATOM 6336 O O . ILE B 1 363 ? 21.125 15.375 28.094 1 97.31 363 ILE B O 1
ATOM 6340 N N . LYS B 1 364 ? 21.547 17.5 27.594 1 96.19 364 LYS B N 1
ATOM 6341 C CA . LYS B 1 364 ? 22.25 17.719 28.859 1 96.19 364 LYS B CA 1
ATOM 6342 C C . LYS B 1 364 ? 21.344 17.469 30.047 1 96.19 364 LYS B C 1
ATOM 6344 O O . LYS B 1 364 ? 21.797 16.938 31.078 1 96.19 364 LYS B O 1
ATOM 6349 N N . GLU B 1 365 ? 20.156 17.797 29.922 1 96 365 GLU B N 1
ATOM 6350 C CA . GLU B 1 365 ? 19.203 17.688 31.016 1 96 365 GLU B CA 1
ATOM 6351 C C . GLU B 1 365 ? 18.641 16.266 31.125 1 96 365 GLU B C 1
ATOM 6353 O O . GLU B 1 365 ? 17.828 15.984 32 1 96 365 GLU B O 1
ATOM 6358 N N . THR B 1 366 ? 19 15.445 30.219 1 97.06 366 THR B N 1
ATOM 6359 C CA . THR B 1 366 ? 18.594 14.047 30.25 1 97.06 366 THR B CA 1
ATOM 6360 C C . THR B 1 366 ? 19.75 13.156 30.688 1 97.06 366 THR B C 1
ATOM 6362 O O . THR B 1 366 ? 20.578 12.766 29.875 1 97.06 366 THR B O 1
ATOM 6365 N N . LYS B 1 367 ? 19.859 12.898 31.922 1 95 367 LYS B N 1
ATOM 6366 C CA . LYS B 1 367 ? 20.984 12.148 32.469 1 95 367 LYS B CA 1
ATOM 6367 C C . LYS B 1 367 ? 21.078 10.758 31.859 1 95 367 LYS B C 1
ATOM 6369 O O . LYS B 1 367 ? 22.156 10.32 31.453 1 95 367 LYS B O 1
ATOM 6374 N N . LYS B 1 368 ? 19.984 10.078 31.859 1 97.12 368 LYS B N 1
ATOM 6375 C CA . LYS B 1 368 ? 19.859 8.773 31.219 1 97.12 368 LYS B CA 1
ATOM 6376 C C . LYS B 1 368 ? 18.531 8.656 30.469 1 97.12 368 LYS B C 1
ATOM 6378 O O . LYS B 1 368 ? 17.469 8.688 31.062 1 97.12 368 LYS B O 1
ATOM 6383 N N . GLY B 1 369 ? 18.656 8.531 29.125 1 98.19 369 GLY B N 1
ATOM 6384 C CA . GLY B 1 369 ? 17.453 8.5 28.312 1 98.19 369 GLY B CA 1
ATOM 6385 C C . GLY B 1 369 ? 17.688 7.949 26.922 1 98.19 369 GLY B C 1
ATOM 6386 O O . GLY B 1 369 ? 18.734 7.359 26.656 1 98.19 369 GLY B O 1
ATOM 6387 N N . LEU B 1 370 ? 16.672 8.031 26.125 1 98.56 370 LEU B N 1
ATOM 6388 C CA . LEU B 1 370 ? 16.719 7.516 24.766 1 98.56 370 LEU B CA 1
ATOM 6389 C C . LEU B 1 370 ? 16.312 8.578 23.766 1 98.56 370 LEU B C 1
ATOM 6391 O O . LEU B 1 370 ? 15.328 9.297 23.984 1 98.56 370 LEU B O 1
ATOM 6395 N N . LEU B 1 371 ? 17.125 8.75 22.75 1 98.56 371 LEU B N 1
ATOM 6396 C CA . LEU B 1 371 ? 16.781 9.562 21.594 1 98.56 371 LEU B CA 1
ATOM 6397 C C . LEU B 1 371 ? 16.266 8.688 20.453 1 98.56 371 LEU B C 1
ATOM 6399 O O . LEU B 1 371 ? 16.953 7.754 20.031 1 98.56 371 LEU B O 1
ATOM 6403 N N . VAL B 1 372 ? 15.039 8.984 19.984 1 98.62 372 VAL B N 1
ATOM 6404 C CA . VAL B 1 372 ? 14.422 8.125 18.984 1 98.62 372 VAL B CA 1
ATOM 6405 C C . VAL B 1 372 ? 14.094 8.938 17.719 1 98.62 372 VAL B C 1
ATOM 6407 O O . VAL B 1 372 ? 13.414 9.961 17.797 1 98.62 372 VAL B O 1
ATOM 6410 N N . LYS B 1 373 ? 14.492 8.414 16.625 1 97.38 373 LYS B N 1
ATOM 6411 C CA . LYS B 1 373 ? 14.219 9.094 15.359 1 97.38 373 LYS B CA 1
ATOM 6412 C C . LYS B 1 373 ? 13.266 8.273 14.484 1 97.38 373 LYS B C 1
ATOM 6414 O O . LYS B 1 373 ? 12.492 8.836 13.711 1 97.38 373 LYS B O 1
ATOM 6419 N N . GLY B 1 374 ? 13.414 7.012 14.602 1 97.06 374 GLY B N 1
ATOM 6420 C CA . GLY B 1 374 ? 12.586 6.152 13.773 1 97.06 374 GLY B CA 1
ATOM 6421 C C . GLY B 1 374 ? 11.836 5.102 14.562 1 97.06 374 GLY B C 1
ATOM 6422 O O . GLY B 1 374 ? 12.312 4.637 15.602 1 97.06 374 GLY B O 1
ATOM 6423 N N . LEU B 1 375 ? 10.656 4.746 14.016 1 96.94 375 LEU B N 1
ATOM 6424 C CA . LEU B 1 375 ? 9.852 3.691 14.625 1 96.94 375 LEU B CA 1
ATOM 6425 C C . LEU B 1 375 ? 9.422 2.664 13.578 1 96.94 375 LEU B C 1
ATOM 6427 O O . LEU B 1 375 ? 9 3.027 12.477 1 96.94 375 LEU B O 1
ATOM 6431 N N . GLN B 1 376 ? 9.578 1.466 13.906 1 90.44 376 GLN B N 1
ATOM 6432 C CA . GLN B 1 376 ? 9.031 0.381 13.094 1 90.44 376 GLN B CA 1
ATOM 6433 C C . GLN B 1 376 ? 7.836 -0.271 13.781 1 90.44 376 GLN B C 1
ATOM 6435 O O . GLN B 1 376 ? 7.883 -0.563 14.977 1 90.44 376 GLN B O 1
ATOM 6440 N N . GLY B 1 377 ? 6.812 -0.45 13.023 1 87.31 377 GLY B N 1
ATOM 6441 C CA . GLY B 1 377 ? 5.652 -1.134 13.578 1 87.31 377 GLY B CA 1
ATOM 6442 C C . GLY B 1 377 ? 4.605 -0.183 14.125 1 87.31 377 GLY B C 1
ATOM 6443 O O . GLY B 1 377 ? 3.596 -0.619 14.68 1 87.31 377 GLY B O 1
ATOM 6444 N N . ALA B 1 378 ? 4.754 1.035 13.898 1 92.69 378 ALA B N 1
ATOM 6445 C CA . ALA B 1 378 ? 3.846 2.025 14.469 1 92.69 378 ALA B CA 1
ATOM 6446 C C . ALA B 1 378 ? 2.432 1.854 13.922 1 92.69 378 ALA B C 1
ATOM 6448 O O . ALA B 1 378 ? 1.454 2.188 14.594 1 92.69 378 ALA B O 1
ATOM 6449 N N . HIS B 1 379 ? 2.305 1.341 12.781 1 89.19 379 HIS B N 1
ATOM 6450 C CA . HIS B 1 379 ? 1.006 1.146 12.141 1 89.19 379 HIS B CA 1
ATOM 6451 C C . HIS B 1 379 ? 0.18 0.102 12.883 1 89.19 379 HIS B C 1
ATOM 6453 O O . HIS B 1 379 ? -1.027 -0.015 12.664 1 89.19 379 HIS B O 1
ATOM 6459 N N . SER B 1 380 ? 0.793 -0.629 13.695 1 79.88 380 SER B N 1
ATOM 6460 C CA . SER B 1 380 ? 0.096 -1.659 14.453 1 79.88 380 SER B CA 1
ATOM 6461 C C . SER B 1 380 ? -0.399 -1.117 15.789 1 79.88 380 SER B C 1
ATOM 6463 O O . SER B 1 380 ? -1.01 -1.847 16.578 1 79.88 380 SER B O 1
ATOM 6465 N N . SER B 1 381 ? -0.223 0.145 16.031 1 90.81 381 SER B N 1
ATOM 6466 C CA . SER B 1 381 ? -0.688 0.762 17.266 1 90.81 381 SER B CA 1
ATOM 6467 C C . SER B 1 381 ? -2.211 0.813 17.328 1 90.81 381 SER B C 1
ATOM 6469 O O . SER B 1 381 ? -2.877 0.776 16.281 1 90.81 381 SER B O 1
ATOM 6471 N N . ASN B 1 382 ? -2.752 0.945 18.562 1 89.62 382 ASN B N 1
ATOM 6472 C CA . ASN B 1 382 ? -4.199 0.988 18.75 1 89.62 382 ASN B CA 1
ATOM 6473 C C . ASN B 1 382 ? -4.707 2.422 18.859 1 89.62 382 ASN B C 1
ATOM 6475 O O . ASN B 1 382 ? -4.477 3.092 19.875 1 89.62 382 ASN B O 1
ATOM 6479 N N . PRO B 1 383 ? -5.43 2.848 17.953 1 94.56 383 PRO B N 1
ATOM 6480 C CA . PRO B 1 383 ? -5.859 4.25 17.984 1 94.56 383 PRO B CA 1
ATOM 6481 C C . PRO B 1 383 ? -6.922 4.52 19.047 1 94.56 383 PRO B C 1
ATOM 6483 O O . PRO B 1 383 ? -7.117 5.668 19.453 1 94.56 383 PRO B O 1
ATOM 6486 N N . GLU B 1 384 ? -7.645 3.576 19.484 1 94.31 384 GLU B N 1
ATOM 6487 C CA . GLU B 1 384 ? -8.703 3.771 20.469 1 94.31 384 GLU B CA 1
ATOM 6488 C C . GLU B 1 384 ? -8.141 3.854 21.891 1 94.31 384 GLU B C 1
ATOM 6490 O O . GLU B 1 384 ? -8.57 4.688 22.688 1 94.31 384 GLU B O 1
ATOM 6495 N N . THR B 1 385 ? -7.094 2.982 22.109 1 94.38 385 THR B N 1
ATOM 6496 C CA . THR B 1 385 ? -6.566 2.939 23.469 1 94.38 385 THR B CA 1
ATOM 6497 C C . THR B 1 385 ? -5.27 3.734 23.562 1 94.38 385 THR B C 1
ATOM 6499 O O . THR B 1 385 ? -4.848 4.109 24.656 1 94.38 385 THR B O 1
ATOM 6502 N N . GLY B 1 386 ? -4.641 3.881 22.469 1 97 386 GLY B N 1
ATOM 6503 C CA . GLY B 1 386 ? -3.354 4.555 22.453 1 97 386 GLY B CA 1
ATOM 6504 C C . GLY B 1 386 ? -2.188 3.627 22.734 1 97 386 GLY B C 1
ATOM 6505 O O . GLY B 1 386 ? -1.037 4.066 22.781 1 97 386 GLY B O 1
ATOM 6506 N N . GLU B 1 387 ? -2.436 2.377 22.859 1 95.12 387 GLU B N 1
ATOM 6507 C CA . GLU B 1 387 ? -1.385 1.408 23.156 1 95.12 387 GLU B CA 1
ATOM 6508 C C . GLU B 1 387 ? -0.481 1.185 21.938 1 95.12 387 GLU B C 1
ATOM 6510 O O . GLU B 1 387 ? -0.957 1.136 20.797 1 95.12 387 GLU B O 1
ATOM 6515 N N . TYR B 1 388 ? 0.813 1.062 22.188 1 95.25 388 TYR B N 1
ATOM 6516 C CA . TYR B 1 388 ? 1.762 0.786 21.109 1 95.25 388 TYR B CA 1
ATOM 6517 C C . TYR B 1 388 ? 2.938 -0.038 21.625 1 95.25 388 TYR B C 1
ATOM 6519 O O . TYR B 1 388 ? 3.238 -0.03 22.812 1 95.25 388 TYR B O 1
ATOM 6527 N N . SER B 1 389 ? 3.551 -0.796 20.812 1 91.81 389 SER B N 1
ATOM 6528 C CA . SER B 1 389 ? 4.809 -1.521 20.953 1 91.81 389 SER B CA 1
ATOM 6529 C C . SER B 1 389 ? 5.598 -1.529 19.641 1 91.81 389 SER B C 1
ATOM 6531 O O . SER B 1 389 ? 5.223 -2.219 18.703 1 91.81 389 SER B O 1
ATOM 6533 N N . VAL B 1 390 ? 6.664 -0.769 19.625 1 94.38 390 VAL B N 1
ATOM 6534 C CA . VAL B 1 390 ? 7.328 -0.525 18.344 1 94.38 390 VAL B CA 1
ATOM 6535 C C . VAL B 1 390 ? 8.844 -0.642 18.516 1 94.38 390 VAL B C 1
ATOM 6537 O O . VAL B 1 390 ? 9.359 -0.506 19.641 1 94.38 390 VAL B O 1
ATOM 6540 N N . VAL B 1 391 ? 9.5 -0.859 17.484 1 92.88 391 VAL B N 1
ATOM 6541 C CA . VAL B 1 391 ? 10.961 -0.879 17.484 1 92.88 391 VAL B CA 1
ATOM 6542 C C . VAL B 1 391 ? 11.492 0.533 17.25 1 92.88 391 VAL B C 1
ATOM 6544 O O . VAL B 1 391 ? 11.125 1.196 16.281 1 92.88 391 VAL B O 1
ATOM 6547 N N . ALA B 1 392 ? 12.312 0.946 18.156 1 97.62 392 ALA B N 1
ATOM 6548 C CA . ALA B 1 392 ? 12.969 2.238 18 1 97.62 392 ALA B CA 1
ATOM 6549 C C . ALA B 1 392 ? 14.242 2.107 17.156 1 97.62 392 ALA B C 1
ATOM 6551 O O . ALA B 1 392 ? 15.25 1.579 17.641 1 97.62 392 ALA B O 1
ATOM 6552 N N . THR B 1 393 ? 14.164 2.605 15.977 1 96.88 393 THR B N 1
ATOM 6553 C CA . THR B 1 393 ? 15.305 2.482 15.086 1 96.88 393 THR B CA 1
ATOM 6554 C C . THR B 1 393 ? 15.227 3.506 13.953 1 96.88 393 THR B C 1
ATOM 6556 O O . THR B 1 393 ? 14.266 3.514 13.188 1 96.88 393 THR B O 1
ATOM 6559 N N . PRO B 1 394 ? 16.297 4.402 13.891 1 97.5 394 PRO B N 1
ATOM 6560 C CA . PRO B 1 394 ? 17.469 4.473 14.773 1 97.5 394 PRO B CA 1
ATOM 6561 C C . PRO B 1 394 ? 17.156 5.133 16.109 1 97.5 394 PRO B C 1
ATOM 6563 O O . PRO B 1 394 ? 16.203 5.906 16.219 1 97.5 394 PRO B O 1
ATOM 6566 N N . ALA B 1 395 ? 17.953 4.777 17.016 1 98.44 395 ALA B N 1
ATOM 6567 C CA . ALA B 1 395 ? 17.859 5.348 18.359 1 98.44 395 ALA B CA 1
ATOM 6568 C C . ALA B 1 395 ? 19.234 5.426 19.031 1 98.44 395 ALA B C 1
ATOM 6570 O O . ALA B 1 395 ? 20.172 4.754 18.594 1 98.44 395 ALA B O 1
ATOM 6571 N N . TRP B 1 396 ? 19.359 6.281 20.016 1 98.56 396 TRP B N 1
ATOM 6572 C CA . TRP B 1 396 ? 20.594 6.512 20.734 1 98.56 396 TRP B CA 1
ATOM 6573 C C . TRP B 1 396 ? 20.359 6.57 22.234 1 98.56 396 TRP B C 1
ATOM 6575 O O . TRP B 1 396 ? 19.359 7.137 22.688 1 98.56 396 TRP B O 1
ATOM 6585 N N . LEU B 1 397 ? 21.266 6.008 22.953 1 98.31 397 LEU B N 1
ATOM 6586 C CA . LEU B 1 397 ? 21.312 6.141 24.406 1 98.31 397 LEU B CA 1
ATOM 6587 C C . LEU B 1 397 ? 21.938 7.465 24.812 1 98.31 397 LEU B C 1
ATOM 6589 O O . LEU B 1 397 ? 22.984 7.844 24.281 1 98.31 397 LEU B O 1
ATOM 6593 N N . ILE B 1 398 ? 21.219 8.18 25.562 1 98.19 398 ILE B N 1
ATOM 6594 C CA . ILE B 1 398 ? 21.766 9.359 26.203 1 98.19 398 ILE B CA 1
ATOM 6595 C C . ILE B 1 398 ? 22.297 8.992 27.594 1 98.19 398 ILE B C 1
ATOM 6597 O O . ILE B 1 398 ? 21.547 8.5 28.438 1 98.19 398 ILE B O 1
ATOM 6601 N N . ASP B 1 399 ? 23.5 9.188 27.797 1 96 399 ASP B N 1
ATOM 6602 C CA . ASP B 1 399 ? 24.141 8.906 29.078 1 96 399 ASP B CA 1
ATOM 6603 C C . ASP B 1 399 ? 25.062 10.055 29.5 1 96 399 ASP B C 1
ATOM 6605 O O . ASP B 1 399 ? 26.203 10.141 29.047 1 96 399 ASP B O 1
ATOM 6609 N N . ASN B 1 400 ? 24.625 10.852 30.406 1 92.31 400 ASN B N 1
ATOM 6610 C CA . ASN B 1 400 ? 25.359 11.992 30.953 1 92.31 400 ASN B CA 1
ATOM 6611 C C . ASN B 1 400 ? 25.922 12.867 29.828 1 92.31 400 ASN B C 1
ATOM 6613 O O . ASN B 1 400 ? 27.125 13.164 29.828 1 92.31 400 ASN B O 1
ATOM 6617 N N . GLY B 1 401 ? 25.078 13.133 28.906 1 88.94 401 GLY B N 1
ATOM 6618 C CA . GLY B 1 401 ? 25.438 14.055 27.844 1 88.94 401 GLY B CA 1
ATOM 6619 C C . GLY B 1 401 ? 25.984 13.359 26.625 1 88.94 401 GLY B C 1
ATOM 6620 O O . GLY B 1 401 ? 26.047 13.953 25.531 1 88.94 401 GLY B O 1
ATOM 6621 N N . ALA B 1 402 ? 26.438 12.195 26.797 1 93.06 402 ALA B N 1
ATOM 6622 C CA . ALA B 1 402 ? 26.938 11.43 25.656 1 93.06 402 ALA B CA 1
ATOM 6623 C C . ALA B 1 402 ? 25.797 10.711 24.938 1 93.06 402 ALA B C 1
ATOM 6625 O O . ALA B 1 402 ? 24.859 10.227 25.562 1 93.06 402 ALA B O 1
ATOM 6626 N N . ILE B 1 403 ? 25.938 10.68 23.594 1 96.69 403 ILE B N 1
ATOM 6627 C CA . ILE B 1 403 ? 24.938 10.016 22.766 1 96.69 403 ILE B CA 1
ATOM 6628 C C . ILE B 1 403 ? 25.578 8.859 22 1 96.69 403 ILE B C 1
ATOM 6630 O O . ILE B 1 403 ? 26.516 9.07 21.234 1 96.69 403 ILE B O 1
ATOM 6634 N N . LYS B 1 404 ? 25.109 7.699 22.266 1 97.38 404 LYS B N 1
ATOM 6635 C CA . LYS B 1 404 ? 25.625 6.512 21.594 1 97.38 404 LYS B CA 1
ATOM 6636 C C . LYS B 1 404 ? 24.484 5.691 20.984 1 97.38 404 LYS B C 1
ATOM 6638 O O . LYS B 1 404 ? 23.422 5.535 21.609 1 97.38 404 LYS B O 1
ATOM 6643 N N . PRO B 1 405 ? 24.719 5.164 19.844 1 98 405 PRO B N 1
ATOM 6644 C CA . PRO B 1 405 ? 23.641 4.426 19.188 1 98 405 PRO B CA 1
ATOM 6645 C C . PRO B 1 405 ? 23.312 3.107 19.891 1 98 405 PRO B C 1
ATOM 6647 O O . PRO B 1 405 ? 24.188 2.51 20.516 1 98 405 PRO B O 1
ATOM 6650 N N . VAL B 1 406 ? 22.031 2.752 19.828 1 97.56 406 VAL B N 1
ATOM 6651 C CA . VAL B 1 406 ? 21.594 1.456 20.328 1 97.56 406 VAL B CA 1
ATOM 6652 C C . VAL B 1 406 ? 20.875 0.683 19.234 1 97.56 406 VAL B C 1
ATOM 6654 O O . VAL B 1 406 ? 20.422 1.271 18.234 1 97.56 406 VAL B O 1
ATOM 6657 N N . ARG B 1 407 ? 20.828 -0.654 19.391 1 93.25 407 ARG B N 1
ATOM 6658 C CA . ARG B 1 407 ? 20.125 -1.52 18.453 1 93.25 407 ARG B CA 1
ATOM 6659 C C . ARG B 1 407 ? 19.172 -2.471 19.188 1 93.25 407 ARG B C 1
ATOM 6661 O O . ARG B 1 407 ? 19.344 -2.727 20.375 1 93.25 407 ARG B O 1
ATOM 6668 N N . ASN B 1 408 ? 18.156 -2.889 18.438 1 89 408 ASN B N 1
ATOM 6669 C CA . ASN B 1 408 ? 17.234 -3.898 18.938 1 89 408 ASN B CA 1
ATOM 6670 C C . ASN B 1 408 ? 16.562 -3.445 20.234 1 89 408 ASN B C 1
ATOM 6672 O O . ASN B 1 408 ? 16.562 -4.168 21.234 1 89 408 ASN B O 1
ATOM 6676 N N . VAL B 1 409 ? 16.031 -2.299 20.156 1 95.19 409 VAL B N 1
ATOM 6677 C CA . VAL B 1 409 ? 15.336 -1.719 21.312 1 95.19 409 VAL B CA 1
ATOM 6678 C C . VAL B 1 409 ? 13.867 -1.491 20.984 1 95.19 409 VAL B C 1
ATOM 6680 O O . VAL B 1 409 ? 13.539 -0.977 19.906 1 95.19 409 VAL B O 1
ATOM 6683 N N . MET B 1 410 ? 13.031 -1.866 21.844 1 95.62 410 MET B N 1
ATOM 6684 C CA . MET B 1 410 ? 11.602 -1.622 21.734 1 95.62 410 MET B CA 1
ATOM 6685 C C . MET B 1 410 ? 11.133 -0.598 22.766 1 95.62 410 MET B C 1
ATOM 6687 O O . MET B 1 410 ? 11.656 -0.556 23.875 1 95.62 410 MET B O 1
ATOM 6691 N N . ILE B 1 411 ? 10.234 0.151 22.375 1 97.44 411 ILE B N 1
ATOM 6692 C CA . ILE B 1 411 ? 9.531 0.991 23.344 1 97.44 411 ILE B CA 1
ATOM 6693 C C . ILE B 1 411 ? 8.039 0.671 23.312 1 97.44 411 ILE B C 1
ATOM 6695 O O . ILE B 1 411 ? 7.496 0.298 22.266 1 97.44 411 ILE B O 1
ATOM 6699 N N . ALA B 1 412 ? 7.43 0.777 24.422 1 96.5 412 ALA B N 1
ATOM 6700 C CA . ALA B 1 412 ? 6.016 0.442 24.547 1 96.5 412 ALA B CA 1
ATOM 6701 C C . ALA B 1 412 ? 5.336 1.328 25.594 1 96.5 412 ALA B C 1
ATOM 6703 O O . ALA B 1 412 ? 5.984 1.802 26.531 1 96.5 412 ALA B O 1
ATOM 6704 N N . GLY B 1 413 ? 4.051 1.501 25.359 1 96.81 413 GLY B N 1
ATOM 6705 C CA . GLY B 1 413 ? 3.291 2.299 26.312 1 96.81 413 GLY B CA 1
ATOM 6706 C C . GLY B 1 413 ? 1.898 2.646 25.812 1 96.81 413 GLY B C 1
ATOM 6707 O O . GLY B 1 413 ? 1.348 1.954 24.953 1 96.81 413 GLY B O 1
ATOM 6708 N N . LYS B 1 414 ? 1.318 3.625 26.469 1 97.56 414 LYS B N 1
ATOM 6709 C CA . LYS B 1 414 ? 0.03 4.215 26.125 1 97.56 414 LYS B CA 1
ATOM 6710 C C . LYS B 1 414 ? 0.162 5.715 25.875 1 97.56 414 LYS B C 1
ATOM 6712 O O . LYS B 1 414 ? 0.234 6.5 26.828 1 97.56 414 LYS B O 1
ATOM 6717 N N . ILE B 1 415 ? 0.038 6.074 24.688 1 98.56 415 ILE B N 1
ATOM 6718 C CA . ILE B 1 415 ? 0.431 7.418 24.281 1 98.56 415 ILE B CA 1
ATOM 6719 C C . ILE B 1 415 ? -0.496 8.445 24.922 1 98.56 415 ILE B C 1
ATOM 6721 O O . ILE B 1 415 ? -0.066 9.555 25.266 1 98.56 415 ILE B O 1
ATOM 6725 N N . TYR B 1 416 ? -1.772 8.125 25.141 1 98.44 416 TYR B N 1
ATOM 6726 C CA . TYR B 1 416 ? -2.707 9.094 25.703 1 98.44 416 TYR B CA 1
ATOM 6727 C C . TYR B 1 416 ? -2.357 9.414 27.156 1 98.44 416 TYR B C 1
ATOM 6729 O O . TYR B 1 416 ? -2.609 10.523 27.625 1 98.44 416 TYR B O 1
ATOM 6737 N N . ASP B 1 417 ? -1.727 8.461 27.844 1 98.12 417 ASP B N 1
ATOM 6738 C CA . ASP B 1 417 ? -1.175 8.711 29.172 1 98.12 417 ASP B CA 1
ATOM 6739 C C . ASP B 1 417 ? 0.128 9.508 29.078 1 98.12 417 ASP B C 1
ATOM 6741 O O . ASP B 1 417 ? 0.379 10.391 29.906 1 98.12 417 ASP B O 1
ATOM 6745 N N . GLU B 1 418 ? 0.822 9.188 28.125 1 98.44 418 GLU B N 1
ATOM 6746 C CA . GLU B 1 418 ? 2.166 9.742 28 1 98.44 418 GLU B CA 1
ATOM 6747 C C . GLU B 1 418 ? 2.121 11.203 27.547 1 98.44 418 GLU B C 1
ATOM 6749 O O . GLU B 1 418 ? 3.088 11.945 27.734 1 98.44 418 GLU B O 1
ATOM 6754 N N . LEU B 1 419 ? 1.042 11.617 26.969 1 98.75 419 LEU B N 1
ATOM 6755 C CA . LEU B 1 419 ? 0.884 13.023 26.609 1 98.75 419 LEU B CA 1
ATOM 6756 C C . LEU B 1 419 ? 0.981 13.914 27.844 1 98.75 419 LEU B C 1
ATOM 6758 O O . LEU B 1 419 ? 1.463 15.047 27.766 1 98.75 419 LEU B O 1
ATOM 6762 N N . PHE B 1 420 ? 0.617 13.398 28.969 1 98.56 420 PHE B N 1
ATOM 6763 C CA . PHE B 1 420 ? 0.698 14.133 30.234 1 98.56 420 PHE B CA 1
ATOM 6764 C C . PHE B 1 420 ? 2.141 14.219 30.719 1 98.56 420 PHE B C 1
ATOM 6766 O O . PHE B 1 420 ? 2.463 15.031 31.578 1 98.56 420 PHE B O 1
ATOM 6773 N N . ARG B 1 421 ? 2.943 13.398 30.125 1 98.38 421 ARG B N 1
ATOM 6774 C CA . ARG B 1 421 ? 4.309 13.258 30.625 1 98.38 421 ARG B CA 1
ATOM 6775 C C . ARG B 1 421 ? 5.293 14.023 29.75 1 98.38 421 ARG B C 1
ATOM 6777 O O . ARG B 1 421 ? 6.508 13.93 29.938 1 98.38 421 ARG B O 1
ATOM 6784 N N . ILE B 1 422 ? 4.762 14.758 28.812 1 98.75 422 ILE B N 1
ATOM 6785 C CA . ILE B 1 422 ? 5.621 15.656 28.062 1 98.75 422 ILE B CA 1
ATOM 6786 C C . ILE B 1 422 ? 6.156 16.75 28.969 1 98.75 422 ILE B C 1
ATOM 6788 O O . ILE B 1 422 ? 5.391 17.594 29.453 1 98.75 422 ILE B O 1
ATOM 6792 N N . ASP B 1 423 ? 7.508 16.75 29.125 1 98.06 423 ASP B N 1
ATOM 6793 C CA . ASP B 1 423 ? 8.031 17.703 30.125 1 98.06 423 ASP B CA 1
ATOM 6794 C C . ASP B 1 423 ? 9.023 18.672 29.484 1 98.06 423 ASP B C 1
ATOM 6796 O O . ASP B 1 423 ? 9.43 19.656 30.094 1 98.06 423 ASP B O 1
ATOM 6800 N N . MET B 1 424 ? 9.438 18.406 28.25 1 97.81 424 MET B N 1
ATOM 6801 C CA . MET B 1 424 ? 10.312 19.328 27.516 1 97.81 424 MET B CA 1
ATOM 6802 C C . MET B 1 424 ? 10 19.312 26.031 1 97.81 424 MET B C 1
ATOM 6804 O O . MET B 1 424 ? 9.766 18.25 25.453 1 97.81 424 MET B O 1
ATOM 6808 N N . ILE B 1 425 ? 9.961 20.422 25.391 1 98.44 425 ILE B N 1
ATOM 6809 C CA . ILE B 1 425 ? 9.844 20.578 23.938 1 98.44 425 ILE B CA 1
ATOM 6810 C C . ILE B 1 425 ? 10.969 21.484 23.438 1 98.44 425 ILE B C 1
ATOM 6812 O O . ILE B 1 425 ? 11.242 22.531 24 1 98.44 425 ILE B O 1
ATOM 6816 N N . GLY B 1 426 ? 11.617 21.047 22.438 1 98.44 426 GLY B N 1
ATOM 6817 C CA . GLY B 1 426 ? 12.719 21.797 21.875 1 98.44 426 GLY B CA 1
ATOM 6818 C C . GLY B 1 426 ? 12.289 23.109 21.234 1 98.44 426 GLY B C 1
ATOM 6819 O O . GLY B 1 426 ? 11.094 23.359 21.078 1 98.44 426 GLY B O 1
ATOM 6820 N N . ARG B 1 427 ? 13.273 23.875 20.766 1 97.56 427 ARG B N 1
ATOM 6821 C CA . ARG B 1 427 ? 12.945 25.188 20.219 1 97.56 427 ARG B CA 1
ATOM 6822 C C . ARG B 1 427 ? 13.023 25.188 18.703 1 97.56 427 ARG B C 1
ATOM 6824 O O . ARG B 1 427 ? 12.453 26.062 18.047 1 97.56 427 ARG B O 1
ATOM 6831 N N . ARG B 1 428 ? 13.68 24.266 18.125 1 96.81 428 ARG B N 1
ATOM 6832 C CA . ARG B 1 428 ? 13.852 24.25 16.672 1 96.81 428 ARG B CA 1
ATOM 6833 C C . ARG B 1 428 ? 12.914 23.25 16.016 1 96.81 428 ARG B C 1
ATOM 6835 O O . ARG B 1 428 ? 13.023 22.047 16.25 1 96.81 428 ARG B O 1
ATOM 6842 N N . THR B 1 429 ? 12.117 23.703 15.094 1 97.38 429 THR B N 1
ATOM 6843 C CA . THR B 1 429 ? 11.148 22.859 14.391 1 97.38 429 THR B CA 1
ATOM 6844 C C . THR B 1 429 ? 11.812 22.141 13.219 1 97.38 429 THR B C 1
ATOM 6846 O O . THR B 1 429 ? 12.609 22.734 12.484 1 97.38 429 THR B O 1
ATOM 6849 N N . GLU B 1 430 ? 11.555 20.922 13.164 1 95.81 430 GLU B N 1
ATOM 6850 C CA . GLU B 1 430 ? 11.891 20.109 12 1 95.81 430 GLU B CA 1
ATOM 6851 C C . GLU B 1 430 ? 10.641 19.672 11.25 1 95.81 430 GLU B C 1
ATOM 6853 O O . GLU B 1 430 ? 9.602 19.422 11.859 1 95.81 430 GLU B O 1
ATOM 6858 N N . LYS B 1 431 ? 10.82 19.625 9.945 1 95.31 431 LYS B N 1
ATOM 6859 C CA . LYS B 1 431 ? 9.688 19.219 9.125 1 95.31 431 LYS B CA 1
ATOM 6860 C C . LYS B 1 431 ? 9.828 17.766 8.695 1 95.31 431 LYS B C 1
ATOM 6862 O O . LYS B 1 431 ? 10.906 17.328 8.289 1 95.31 431 LYS B O 1
ATOM 6867 N N . TRP B 1 432 ? 8.773 17.016 8.805 1 96.38 432 TRP B N 1
ATOM 6868 C CA . TRP B 1 432 ? 8.641 15.648 8.328 1 96.38 432 TRP B CA 1
ATOM 6869 C C . TRP B 1 432 ? 7.266 15.422 7.699 1 96.38 432 TRP B C 1
ATOM 6871 O O . TRP B 1 432 ? 6.293 15.141 8.406 1 96.38 432 TRP B O 1
ATOM 6881 N N . ILE B 1 433 ? 7.266 15.453 6.367 1 94.38 433 ILE B N 1
ATOM 6882 C CA . ILE B 1 433 ? 6.035 15.32 5.59 1 94.38 433 ILE B CA 1
ATOM 6883 C C . ILE B 1 433 ? 5.02 16.359 6.043 1 94.38 433 ILE B C 1
ATOM 6885 O O . ILE B 1 433 ? 5.238 17.562 5.867 1 94.38 433 ILE B O 1
ATOM 6889 N N . HIS B 1 434 ? 3.977 15.875 6.867 1 97.44 434 HIS B N 1
ATOM 6890 C CA . HIS B 1 434 ? 2.928 16.828 7.227 1 97.44 434 HIS B CA 1
ATOM 6891 C C . HIS B 1 434 ? 3.078 17.297 8.672 1 97.44 434 HIS B C 1
ATOM 6893 O O . HIS B 1 434 ? 2.271 18.094 9.156 1 97.44 434 HIS B O 1
ATOM 6899 N N . VAL B 1 435 ? 4.148 16.844 9.336 1 98.31 435 VAL B N 1
ATOM 6900 C CA . VAL B 1 435 ? 4.344 17.219 10.734 1 98.31 435 VAL B CA 1
ATOM 6901 C C . VAL B 1 435 ? 5.547 18.141 10.859 1 98.31 435 VAL B C 1
ATOM 6903 O O . VAL B 1 435 ? 6.629 17.844 10.359 1 98.31 435 VAL B O 1
ATOM 6906 N N . TRP B 1 436 ? 5.305 19.25 11.469 1 98.06 436 TRP B N 1
ATOM 6907 C CA . TRP B 1 436 ? 6.312 20.25 11.82 1 98.06 436 TRP B CA 1
ATOM 6908 C C . TRP B 1 436 ? 6.441 20.375 13.336 1 98.06 436 TRP B C 1
ATOM 6910 O O . TRP B 1 436 ? 5.617 21.031 13.977 1 98.06 436 TRP B O 1
ATOM 6920 N N . THR B 1 437 ? 7.5 19.797 13.852 1 98.38 437 THR B N 1
ATOM 6921 C CA . THR B 1 437 ? 7.598 19.766 15.305 1 98.38 437 THR B CA 1
ATOM 6922 C C . THR B 1 437 ? 9.055 19.797 15.758 1 98.38 437 THR B C 1
ATOM 6924 O O . THR B 1 437 ? 9.93 19.281 15.055 1 98.38 437 THR B O 1
ATOM 6927 N N . PRO B 1 438 ? 9.312 20.469 16.906 1 98.31 438 PRO B N 1
ATOM 6928 C CA . PRO B 1 438 ? 10.594 20.219 17.578 1 98.31 438 PRO B CA 1
ATOM 6929 C C . PRO B 1 438 ? 10.648 18.859 18.266 1 98.31 438 PRO B C 1
ATOM 6931 O O . PRO B 1 438 ? 9.633 18.156 18.344 1 98.31 438 PRO B O 1
ATOM 6934 N N . PRO B 1 439 ? 11.867 18.438 18.672 1 98.5 439 PRO B N 1
ATOM 6935 C CA . PRO B 1 439 ? 11.906 17.234 19.484 1 98.5 439 PRO B CA 1
ATOM 6936 C C . PRO B 1 439 ? 11.094 17.359 20.781 1 98.5 439 PRO B C 1
ATOM 6938 O O . PRO B 1 439 ? 11.031 18.438 21.375 1 98.5 439 PRO B O 1
ATOM 6941 N N . ILE B 1 440 ? 10.531 16.297 21.188 1 98.75 440 ILE B N 1
ATOM 6942 C CA . ILE B 1 440 ? 9.688 16.266 22.375 1 98.75 440 ILE B CA 1
ATOM 6943 C C . ILE B 1 440 ? 10.203 15.195 23.328 1 98.75 440 ILE B C 1
ATOM 6945 O O . ILE B 1 440 ? 10.477 14.062 22.922 1 98.75 440 ILE B O 1
ATOM 6949 N N . ARG B 1 441 ? 10.312 15.578 24.609 1 98.75 441 ARG B N 1
ATOM 6950 C CA . ARG B 1 441 ? 10.734 14.602 25.609 1 98.75 441 ARG B CA 1
ATOM 6951 C C . ARG B 1 441 ? 9.547 14.125 26.453 1 98.75 441 ARG B C 1
ATOM 6953 O O . ARG B 1 441 ? 8.789 14.945 26.984 1 98.75 441 ARG B O 1
ATOM 6960 N N . PHE B 1 442 ? 9.352 12.875 26.422 1 98.75 442 PHE B N 1
ATOM 6961 C CA . PHE B 1 442 ? 8.453 12.195 27.344 1 98.75 442 PHE B CA 1
ATOM 6962 C C . PHE B 1 442 ? 9.219 11.68 28.562 1 98.75 442 PHE B C 1
ATOM 6964 O O . PHE B 1 442 ? 10.203 10.953 28.422 1 98.75 442 PHE B O 1
ATOM 6971 N N . SER B 1 443 ? 8.797 11.906 29.734 1 98.19 443 SER B N 1
ATOM 6972 C CA . SER B 1 443 ? 9.602 11.727 30.938 1 98.19 443 SER B CA 1
ATOM 6973 C C . SER B 1 443 ? 9.734 10.25 31.297 1 98.19 443 SER B C 1
ATOM 6975 O O . SER B 1 443 ? 10.617 9.875 32.062 1 98.19 443 SER B O 1
ATOM 6977 N N . ASN B 1 444 ? 8.828 9.477 30.766 1 97.31 444 ASN B N 1
ATOM 6978 C CA . ASN B 1 444 ? 8.812 8.094 31.219 1 97.31 444 ASN B CA 1
ATOM 6979 C C . ASN B 1 444 ? 8.18 7.172 30.188 1 97.31 444 ASN B C 1
ATOM 6981 O O . ASN B 1 444 ? 6.957 7.129 30.047 1 97.31 444 ASN B O 1
ATOM 6985 N N . ILE B 1 445 ? 9 6.348 29.516 1 98.12 445 ILE B N 1
ATOM 6986 C CA . ILE B 1 445 ? 8.547 5.348 28.562 1 98.12 445 ILE B CA 1
ATOM 6987 C C . ILE B 1 445 ? 9.273 4.031 28.797 1 98.12 445 ILE B C 1
ATOM 6989 O O . ILE B 1 445 ? 10.477 4.02 29.094 1 98.12 445 ILE B O 1
ATOM 6993 N N . ARG B 1 446 ? 8.57 2.982 28.641 1 97.88 446 ARG B N 1
ATOM 6994 C CA . ARG B 1 446 ? 9.156 1.659 28.844 1 97.88 446 ARG B CA 1
ATOM 6995 C C . ARG B 1 446 ? 10.047 1.279 27.656 1 97.88 446 ARG B C 1
ATOM 6997 O O . ARG B 1 446 ? 9.633 1.38 26.5 1 97.88 446 ARG B O 1
ATOM 7004 N N . VAL B 1 447 ? 11.227 0.864 27.984 1 97.25 447 VAL B N 1
ATOM 7005 C CA . VAL B 1 447 ? 12.219 0.438 27 1 97.25 447 VAL B CA 1
ATOM 7006 C C . VAL B 1 447 ? 12.578 -1.026 27.234 1 97.25 447 VAL B C 1
ATOM 7008 O O . VAL B 1 447 ? 12.898 -1.423 28.359 1 97.25 447 VAL B O 1
ATOM 7011 N N . ILE B 1 448 ? 12.523 -1.8 26.141 1 92.94 448 ILE B N 1
ATOM 7012 C CA . ILE B 1 448 ? 12.758 -3.236 26.234 1 92.94 448 ILE B CA 1
ATOM 7013 C C . ILE B 1 448 ? 13.797 -3.654 25.203 1 92.94 448 ILE B C 1
ATOM 7015 O O . ILE B 1 448 ? 13.5 -3.725 24 1 92.94 448 ILE B O 1
ATOM 7019 N N . PRO B 1 449 ? 14.977 -4.035 25.672 1 87.62 449 PRO B N 1
ATOM 7020 C CA . PRO B 1 449 ? 15.945 -4.574 24.719 1 87.62 449 PRO B CA 1
ATOM 7021 C C . PRO B 1 449 ? 15.523 -5.93 24.141 1 87.62 449 PRO B C 1
ATOM 7023 O O . PRO B 1 449 ? 14.953 -6.754 24.859 1 87.62 449 PRO B O 1
ATOM 7026 N N . ARG B 1 450 ? 15.625 -6.219 22.781 1 71.88 450 ARG B N 1
ATOM 7027 C CA . ARG B 1 450 ? 15.266 -7.457 22.094 1 71.88 450 ARG B CA 1
ATOM 7028 C C . ARG B 1 450 ? 16.5 -8.336 21.875 1 71.88 450 ARG B C 1
ATOM 7030 O O . ARG B 1 450 ? 17.609 -7.828 21.719 1 71.88 450 ARG B O 1
#

Sequence (900 aa):
MVRSEINIYDLGILALREAIRHGADEAEVYIVKTKEIESTIQNNKITEMTTSRDGGISLRVSIGKKLGFASTNKLISNELGKLAEKAVAIAKASNEDKDWPGFPPPQEYSMVKKIFSPQLAEIDEDTIIEKTKQLLENVLVDKRITMVYGGISVHRTSIAVLNTNGLSNIQHLTASIVFTETLATETGNTTPIVTLVDHSRTSIPSIDNLAKRAVEETLSCLKPVKIEPGNYPVIMTASAIESLFNYTLFEALKGDNVVRGRSPYKGRENDKIASENLTLIDDGTLNQGLFTALFDHEGVSMKKKILIENGILKQFLFNHYWAKRYGGESTGNAMRSSYNSIPRISPTNILIKPGDTSFEEMIKETKKGLLVKGLQGAHSSNPETGEYSVVATPAWLIDNGAIKPVRNVMIAGKIYDELFRIDMIGRRTEKWIHVWTPPIRFSNIRVIPRMVRSEINIYDLGILALREAIRHGADEAEVYIVKTKEIESTIQNNKITEMTTSRDGGISLRVSIGKKLGFASTNKLISNELGKLAEKAVAIAKASNEDKDWPGFPPPQEYSMVKKIFSPQLAEIDEDTIIEKTKQLLENVLVDKRITMVYGGISVHRTSIAVLNTNGLSNIQHLTASIVFTETLATETGNTTPIVTLVDHSRTSIPSIDNLAKRAVEETLSCLKPVKIEPGNYPVIMTASAIESLFNYTLFEALKGDNVVRGRSPYKGRENDKIASENLTLIDDGTLNQGLFTALFDHEGVSMKKKILIENGILKQFLFNHYWAKRYGGESTGNAMRSSYNSIPRISPTNILIKPGDTSFEEMIKETKKGLLVKGLQGAHSSNPETGEYSVVATPAWLIDNGAIKPVRNVMIAGKIYDELFRIDMIGRRTEKWIHVWTPPIRFSNIRVIPR

Solvent-accessible surface area (backbone atoms only — not comparable to full-atom values): 43680 Å² total; per-residue (Å²): 129,80,77,74,75,73,53,68,62,61,51,42,55,51,36,49,51,32,26,43,72,63,61,31,74,40,38,35,33,38,34,36,39,36,40,36,41,36,34,35,30,45,69,74,32,62,56,38,38,39,41,43,72,49,54,18,36,22,38,40,29,23,48,83,45,9,47,15,27,19,25,32,45,67,88,48,76,88,47,32,54,59,46,23,46,50,8,42,52,36,11,72,70,29,68,72,36,91,74,63,80,74,76,65,63,59,78,79,64,53,87,59,63,62,41,53,23,72,68,53,59,64,56,54,70,66,59,52,51,53,52,41,48,48,37,53,54,56,39,52,72,44,86,44,44,43,37,56,32,33,33,38,36,40,37,31,36,40,38,30,30,34,34,72,62,62,25,74,48,71,51,62,38,25,36,20,40,40,38,39,29,28,28,27,49,57,96,91,42,69,34,64,64,38,76,48,62,47,64,23,20,57,45,76,56,64,52,67,60,53,20,50,49,49,45,54,56,26,59,54,39,52,83,55,48,87,70,77,65,45,73,25,30,36,34,30,29,31,54,23,45,44,48,48,34,59,34,14,58,55,47,34,37,26,30,60,35,27,73,72,64,49,15,79,53,56,90,39,68,71,33,78,63,34,16,60,73,43,30,36,30,37,26,14,51,38,79,52,36,81,48,34,44,51,42,26,70,73,54,38,38,24,38,75,41,64,31,26,55,50,10,24,29,62,54,67,41,14,23,61,66,47,12,51,72,71,71,53,66,48,52,27,19,22,40,49,92,46,42,80,44,72,70,40,70,44,85,41,22,38,35,39,59,60,40,88,37,48,67,69,53,53,43,55,72,30,51,60,27,35,40,31,45,25,64,44,56,34,81,74,30,36,37,54,72,24,38,40,68,26,36,37,46,45,26,26,39,27,51,71,56,42,76,42,12,40,67,54,32,29,38,41,52,40,51,61,64,41,36,52,35,37,75,48,39,18,43,62,71,36,70,36,87,46,30,35,20,25,37,36,28,30,60,65,40,40,36,43,60,108,129,78,78,74,77,74,53,68,62,60,50,42,54,51,37,48,50,33,25,44,73,62,60,30,74,40,38,36,33,38,34,35,40,34,41,38,41,35,34,36,30,45,68,73,33,64,56,38,39,39,39,43,72,48,54,19,36,20,37,39,30,23,48,83,46,9,46,14,26,20,24,33,44,66,88,48,78,86,47,32,55,60,44,22,47,49,8,41,52,35,10,71,71,29,67,72,37,88,75,63,81,72,79,64,64,58,76,79,63,53,88,60,62,60,40,55,23,70,68,54,60,63,57,53,70,65,58,50,50,51,52,42,50,49,37,52,54,55,38,51,73,44,84,44,45,42,38,55,33,33,33,38,36,40,37,30,36,40,41,31,31,37,35,73,64,64,26,75,49,72,52,62,38,25,38,20,42,40,37,39,30,28,27,28,49,57,96,90,43,68,34,64,65,38,77,47,62,47,62,23,19,58,43,76,57,64,51,67,61,54,21,51,52,48,45,54,56,26,60,56,39,51,80,56,47,88,70,78,65,45,73,26,29,34,35,30,30,32,54,22,45,44,47,49,34,59,34,16,57,56,46,33,37,26,31,60,35,26,75,72,64,49,15,78,54,56,91,38,68,70,33,77,62,33,16,62,72,43,29,36,30,38,26,14,51,38,79,52,35,80,48,34,44,52,43,25,70,73,53,36,38,24,40,76,42,63,32,26,56,50,10,23,29,60,54,65,41,14,24,61,65,46,12,49,73,71,71,53,66,49,51,27,19,23,38,47,93,47,41,80,45,72,71,40,68,44,85,40,21,37,35,40,61,59,42,86,38,47,67,68,54,53,43,55,73,31,52,59,26,35,40,31,45,24,64,42,57,33,81,72,30,35,36,54,72,23,38,42,66,29,37,37,46,44,25,26,40,28,49,71,58,42,77,42,12,39,66,55,32,29,38,39,51,40,51,61,64,41,36,51,34,39,77,49,40,19,44,61,71,37,69,36,86,44,29,36,19,24,38,35,28,30,60,67,38,40,36,43,60,110

Foldseek 3Di:
DPPPQDDLQVLQVLLQVLLVVLPFPKKKKKKKKKWKWKWKDAFLRTDDIDIDIFIWMKMWTADDQFIFIFIDRPSDNVCSNVRSNRRVVNSVVGDGDPLDPGADADDDWDDFPLQAAPCLVPPDNVVQVVLFVVLSCLQPPDVQKIWRMWIKMKMKMKMWMDMPNGFTDIDIGIKMKTKTWMWGDDPHDIADIDIDMDMFGHDHPDSNVRSVVRNVVRVQQPPFDDDDWDKFKEKEFQQACCLQCVQAVLVLQALVCLLVVLHPCNPVAFHQQFALQKKKKFALRDHRFPNNDRAERSRHYAGIDTQAHRRGGHHGAYDASSQVVVPHGHNRAWHAPGNRGGTDGGGGAMEIAADDAAPQRVLQVGQWHKYAYDWAPSNVARHRFQWDKTFGPFMWIRHNSDTHTHPQKIWIDRVSVQSHQFDHFHHDWDDDRRYTGGIIIRGIITMDHD/DPPPQDDLQVLQVLLQVLLVVLPFPKKKKKKKKKWKWKWKDAFLRTDDIDIDIFIWMKMWTADDQFIFIFIDRPSDNVCSNVRSNRRVVNSVVGDGDPLDPGADADDDWDDFPLQAAPCLVPPDNVVQVVLQVVLSCLQPPDVQKIWRMWIKMKMKMKMWMDMPNGFTDIDIGIKMKTKTWMWGDDPHDIFHIDIDMDMFGHDHPDSNVRSVVRNVVRVLRPPFDDDDWDKFKEKEFQQACCLQCVQAVLVLQALVCLLVVLHPCNPVAFHQQFALQKKKKFALRDHRFPNNDRAERSRHHAGIDTQAHRRGGHHGAYDASSQVVVPHGHNRAWHAPGNRGGTDGGGGAMEIAADDAAPQRVLQVGQWHKYAYDWAPSNVARHRFQWDKTFGPFMWIRHNSDTHTHHQKIWIDRVSVQSHQFDHFHHAWDDDRRYTGGIIIRGIITMDHD

Nearest PDB structures (foldseek):
  6j6a-assembly1_B  TM=9.367E-01  e=9.434E-49  Thermococcus kodakarensis KOD1
  3tv9-assembly1_A-2  TM=8.939E-01  e=7.720E-38  Shigella flexneri
  5njf-assembly2_C  TM=8.344E-01  e=5.400E-39  Es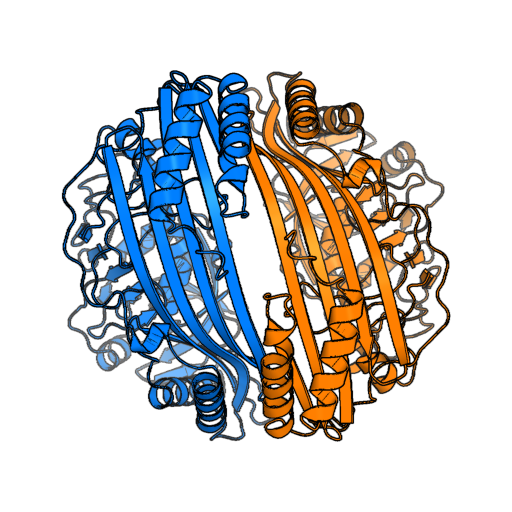cherichia coli K-12
  5njc-assembly1_A  TM=8.390E-01  e=1.675E-38  Escherichia coli str. K-12 substr. MG1655
  5njf-assembly1_A  TM=8.224E-01  e=5.103E-39  Escherichia coli K-12

Secondary structure (DSSP, 8-state):
-------HHHHHHHHHHHHHHTT-SEEEEEEEEEEEEEEEEETTEEEEEEEEEEEEEEEEEEETTEEEEEEES--SGGGHHHHHHHHHHHHHHSPB-TT---SPPP-------SS--HHHHT--HHHHHHHHHHHHHHHTTSTTEEEEEEEEEEEEEEEEEEETTS-EEEEEEEEEEEEEEEEEEETTEEPPPEEEEEEESSS---HHHHHHHHHHHHHTTSS-B---SEEEEEEE-HHHHHHHHHTTHHHHTBHHHHHTT-STTTT-TTSB-S-TT--EEEETT-TT-TT--SB-TTSPBP-EEEEEETTEE---B--HHHHHHHTS---S-EE-SSTTS--EE----EEE---SB-HHHHHHT-SEEEEE--EESGGGS-TTT-EEEEEE-SEEEEETTEEEEE-SEEEEEEHHHHGGGEEEEBSS-EEETTEEE--EEEEEEEEEE-/-------HHHHHHHHHHHHHHTT-SEEEEEEEEEEEEEEEEETTEEEEEEEEEEEEEEEEEEETTEEEEEEES--SGGGHHHHHHHHHHHHHHSPB-TT---SPPP-------SS--HHHHT--HHHHHHHHHHHHHHHTTSTTEEEEEEEEEEEEEEEEEEETTS-EEEEEEEEEEEEEEEEEEETTEEPPPEEEEEEESSSPPPHHHHHHHHHHHHHTTSS-B---SEEEEEEE-HHHHHHHHHTTHHHHTBHHHHHTT-STTTT-TTSB-S-TT--EEEETT-TT-TT--SB-TTSPBP-EEEEEETTEE---B--HHHHHHHTS---S-EE-SSTTS--EE----EEE---SB-HHHHHHT-SEEEEE--EESGGGS-TTT-EEEEEE-SEEEEETTEEEEE-SEEEEEEHHHHGGGEEEEBSS-EEETTEEE--EEEEEEEEEE-

pLDDT: mean 95.44, std 7.04, range [22.36, 98.94]

InterPro domains:
  IPR002510 Metalloprotease TldD/E, N-terminal domain [PF01523] (27-91)
  IPR035068 Metalloprotease TldD/PmbA, N-terminal [G3DSA:3.30.2290.10] (8-222)
  IPR036059 Metalloprotease TldD/PmbA superfamily [SSF111283] (14-447)
  IPR045569 Metalloprotease TldD/E, C-terminal domain [PF19289] (229-447)
  IPR047657 Metalloprotease PmbA [PTHR43421] (15-448)